Protein 2Y65 (pdb70)

B-factor: mean 42.99, std 16.12, range [14.96, 100.0]

InterPro domains:
  IPR001752 Kinesin motor domain [PF00225] (18-333)
  IPR001752 Kinesin motor domain [PR00380] (83-104)
  IPR001752 Kinesin motor domain [PR00380] (202-219)
  IPR001752 Kinesin motor domain [PR00380] (233-251)
  IPR001752 Kinesin motor domain [PR00380] (283-304)
  IPR001752 Kinesin motor domain [PS50067] (12-333)
  IPR001752 Kinesin motor domain [SM00129] (10-341)
  IPR019821 Kinesin motor domain, conserved site [PS00411] (232-243)
  IPR027417 P-loop containing nucleoside triphosphate hydrolase [SSF52540] (9-353)
  IPR027640 Kinesin-like protein [PTHR47968] (10-927)
  IPR036961 Kinesin motor domain superfamily [G3DSA:3.40.850.10] (2-365)
  IPR059182 Kinesin heavy chain, C-terminal domain [cd23649] (856-925)

Organism: Drosophila melanogaster (NCBI:txid7227)

Secondary structure (DSSP, 8-state):
--EEEPEEEEEEPPP-HHHHHTT--B-EE--SSSTT-EEEETTEEEE-SEEE-TT--HHHHIIIIIHHHHHHHHTT--EEEEEE-STTSSHHHHHTBSTT-TTTB-HHHHHHHHHHHHHHH--S-EEEEEEEEEEEEETTEEEETT-TT--SBPEEE-SSS-EEETT---EEE-SHHHHHHHHHHHHHHHTTT-S-HHHHHHTSEEEEEEEEEEEETTT--EEEEEEEEEEPPP-----HHHHHHHHHHHHHHH---S---GGG-HHHHHTGGGTTSSSEEEEEEEE--BGGGHHHHHHHHHHHHHHTT-EEE---EEE--SHHHHH-/-EEEPEEEEEEPPP-HHHHHTT--B-EE-SSTTTT-EEEETTEEEE-SEEE-TT--HHHHHHHHTHHHHHHHHTT--EEEEEE-STTSSHHHHHTB-TT-TTTB-HHHHHHHHHHHHHHT--S-EEEEEEEEEEEEETTEEEETTBTT----EEEE-TT--EEEET---EEE-SHHHHHHHHHHHHHHHTTT-S-HHHHHTTSEEEEEEEEEEEETTTTEEEEEEEEEEEPPP-------HHHHHHHHHHHHHHH---S---GGG-HHHHHTTTTTTSSSEEEEEEEE--BGGGHHHHHHHHHHHHHHTT-EEE---EEEE-HHHHHHHHHHHHHHHHTT-/--SEEEPEEEEEEPPP-HHHHHTT--B-EE--SSS-S-EEEETTEEEE-SEEE-TT--HHHHIIIIITHHHHHHHTT--EEEEEE-STTSSHHHHHTBSTT-TTTB-HHHHHHHHHHHHHHT-SS-EEEEEEEEEEEEETTEEEETT-SS-EEEPEEE-TTS-EEETT---EEE-SHHHHHHHHHHHHHHHTTT-S-HHHHHHTEEEEEEEEEEEEETTT--EEEEEEEEEEPPP-----SSHHHHHHHHHHHHHHHS--S---GGGSHHHHHTTTTTTSSSEEEEEEEE--BGGGHHHHHHHHHHHHHHTT-EEE---EEE--HHHHHHHHHHHHHHHHHH-/-EEPEEEEEEPPPPHHHHHHT--B--B--TTS-SSEEEETTEEEE-SEEE-TT--HHHHHHHHTHHHHHHHTTT--EEEEEESSTTSSHHHHHTB-TT-TTTB-HHHHHHHHHHHHHHH--S-EEEEEEEEEEEEETTEEEESS-TT-EEE-EE--SS---EETT---EE-SSHHHHHHHHHHHHHHTTTT-S-HHHHHHHSEEEEEEEEEEEETTT--EEEEEEEEEEPPP-S----HHHHHHHHHHHHHHH-S-----GGGSHHHHHTTTTTTSSSEEEEEEEE--BGGGHHHHHHHHHHHHHHTT-EE----EEEPPHHHHHHHHHHHHHHHHH-/---EE---EE---/-PPEE--------/---EE-------

GO terms:
  GO:1904115 axon cytoplasm (C, IDA)
  GO:0035371 microtubule plus-end (C, IDA)
  GO:0008017 microtubule binding (F, IDA)
  GO:0005737 cytoplasm (C, IDA)
  GO:0030478 actin cap (C, IDA)
  GO:0003777 microtubule motor activity (F, IDA)
  GO:0010970 transport along microtubule (P, IDA)
  GO:0005871 kinesin complex (C, IDA)
  GO:0007018 microtubule-based movement (P, IDA)
  GO:0001754 eye photoreceptor cell differentiation (P, IGI)
  GO:0008574 plus-end-directed microtubule motor activity (F, TAS)
  GO:0048489 synaptic vesicle transport (P, IGI)
  GO:0007300 ovarian nurse cell to oocyte transport (P, TAS)
  GO:0007317 regulation of pole plasm oskar mRNA localization (P, TAS)
  GO:0045451 pole plasm oskar mRNA localization (P, IMP)
  GO:0051012 microtubule sliding (P, IMP)
  GO:0051299 centrosome separation (P, IMP)
  GO:0046785 microtubule polymerization (P, IMP)
  GO:0046843 dorsal appendage formation (P, IMP)
  GO:0048311 mitochondrion distribution (P, IMP)

Radius of gyration: 38.02 Å; Cα contacts (8 Å, |Δi|>4): 3179; chains: 7; bounding box: 104×117×117 Å

Sequence (1388 aa):
PAEDSIKVVCRFRPLNDSEEKAGSKFVVKFPNNVEENCISSIAGKVYLFDKVFKPNASQEKVYNEEAAKSSIVVTDVVLAGYNGTIFAYGQTSSSGKTHTMEGVIGDSVKQGIIPRIVNDIFNHIYAMEVNLEFHIKVVSYYEIYMDKIRDLLDVVSKVNLSVHEDKNRVPYVKGATERFVSSPEDVFEVIEEGKSNRHIAVTNMNEHSSRSHSVFLINVKQENLENQKKLSGKLLYLVDLAGSEKINKSLSALGNVISALADGNKTHIPYRDSKLTRILQESLGGNARRTTIVICCSPASFNESETKSTLDFGRRAKTVKNVVCVNEELTAEEWKRRAEDSIKVVCRFRPLNDSEEKAGSKFVVKFPNNVEENCCISIAGKVYLFDKVFKPNASQEKVYNEAAKSIVTDVLAGYNGTIFAYGQTSSGKTHTMEGVIGDSVKQGIIPRIVNDIFNHIYAMEVNLEFHIKVVSYYEIYMDKIRDLLDVSKVNLSVHEDKNRVPYVKGATERFVSSPEDVFEVIEEGKSNRHIAVTNMNEHSSRSHSVFLINVKQENLENQKKLSGKLYLVDLAGSEKVNINKSLSALGNVISALADGNKTHIPYRDSKLTRIILLQESLGGNARTTIVICCSPASFFNESETKSTLDFGRRAKTVKNVVCVNEELTAEEEWKRRYEKEKEKNARLKIPAEDSIKVVCRFRPLNDSEEKAGSKFVVKFPNNVEENCIISIAGKVYLFDKVFKPNASQEKVYNEAAKSIVTDVLAGYNGTIFAYGQTSSGKTHTMEGVIGDSVKQGIIPRIVNDIFNHIYAMEVNLEFHIKVSYYEIYMDKIRDLLDVSKVNLSVHEDKNRVPYVKGATERFVSSPEDVFEVIEEEGKSNRHIAVTNMNEHSSRSHSVFLINVKQENLENQKKLSGKLYLVDLAGSEKKNINKSLSALGNVISALADGNKTHIPYRDSKLTRILQESLGGNARTTIVICCSPASFNESETKKSTLDFGRRAKTVKNVVCVNEELTAEEWKRRYEKEKEKNARLKEDSIKVVCRFRPLNDSEEKAGSKFVVKFPNNVEENCISIAGKVYLFDKVFKPNASQEKVYNEAAKSIVTDVLAGYNGTIFAYGQTSSSGKTHTMEGVIGDSSVKQGIIPRIVNDIFNHIYAMEVNLEFHIKVSYYEIYMDKIRDLLDVSKVNLSVHEDKNRVPYVKGATERFVSSPEDVFEVIEEGKSNRHIAVTNMNEHSSRSHSVFLINVKQENLENQKKLSGKLLYLVDLAGSEKVINKSLSALGNVISALADGNKTHIPYRDSKLTRILQEESLGGNARTTIVICCSPASFNESETKSTLDFGRRAKTVKNVVCVNEEELTAEEWKRRYEKEKEEKNARLPQQAAQQIIAAKKPPIIRRSSGQPQAQIAKPIRSGQPQAQIAKPIRSG

Structure (mmCIF, N/CA/C/O backbone):
data_2Y65
#
_entry.id   2Y65
#
_cell.length_a   113.765
_cell.length_b   190.714
_cell.length_c   145.980
_cell.angle_alpha   90.00
_cell.angle_beta   90.00
_cell.angle_gamma   90.00
#
_symmetry.space_group_name_H-M   'C 2 2 21'
#
loop_
_entity.id
_entity.type
_entity.pdbx_description
1 polymer 'KINESIN HEAVY CHAIN'
2 polymer 'KINESIN HEAVY CHAIN'
3 non-polymer "ADENOSINE-5'-DIPHOSPHATE"
4 non-polymer 'MAGNESIUM ION'
5 water water
#
loop_
_atom_site.group_PDB
_atom_site.id
_atom_site.type_symbol
_atom_site.label_atom_id
_atom_site.label_alt_id
_atom_site.label_comp_id
_atom_site.label_asym_id
_atom_site.label_entity_id
_atom_site.label_seq_id
_atom_site.pdbx_PDB_ins_code
_atom_site.Cartn_x
_atom_site.Cartn_y
_atom_site.Cartn_z
_atom_site.occupancy
_atom_site.B_iso_or_equiv
_atom_site.auth_seq_id
_atom_site.auth_comp_id
_atom_site.auth_asym_id
_atom_site.auth_atom_id
_atom_site.pdbx_PDB_model_num
ATOM 1 N N . PRO A 1 8 ? 32.028 -21.177 -19.459 1.00 71.23 8 PRO A N 1
ATOM 2 C CA . PRO A 1 8 ? 33.469 -21.355 -19.291 1.00 70.77 8 PRO A CA 1
ATOM 3 C C . PRO A 1 8 ? 34.260 -20.409 -20.203 1.00 69.65 8 PRO A C 1
ATOM 4 O O . PRO A 1 8 ? 34.749 -19.369 -19.747 1.00 70.27 8 PRO A O 1
ATOM 8 N N . ALA A 1 9 ? 34.393 -20.784 -21.474 1.00 67.60 9 ALA A N 1
ATOM 9 C CA . ALA A 1 9 ? 34.803 -19.881 -22.552 1.00 64.47 9 ALA A CA 1
ATOM 10 C C . ALA A 1 9 ? 33.543 -19.241 -23.151 1.00 62.95 9 ALA A C 1
ATOM 11 O O . ALA A 1 9 ? 33.604 -18.485 -24.137 1.00 60.83 9 ALA A O 1
ATOM 13 N N . GLU A 1 10 ? 32.401 -19.558 -22.534 1.00 60.74 10 GLU A N 1
ATOM 14 C CA . GLU A 1 10 ? 31.099 -19.170 -23.058 1.00 58.87 10 GLU A CA 1
ATOM 15 C C . GLU A 1 10 ? 30.669 -17.813 -22.524 1.00 56.86 10 GLU A C 1
ATOM 16 O O . GLU A 1 10 ? 30.543 -17.604 -21.311 1.00 56.35 10 GLU A O 1
ATOM 22 N N . ASP A 1 11 ? 30.418 -16.898 -23.454 1.00 53.67 11 ASP A N 1
ATOM 23 C CA . ASP A 1 11 ? 30.461 -15.486 -23.101 1.00 50.63 11 ASP A CA 1
ATOM 24 C C . ASP A 1 11 ? 29.242 -14.788 -23.703 1.00 47.20 11 ASP A C 1
ATOM 25 O O . ASP A 1 11 ? 29.089 -14.751 -24.922 1.00 45.78 11 ASP A O 1
ATOM 30 N N . SER A 1 12 ? 28.350 -14.294 -22.851 1.00 43.33 12 SER A N 1
ATOM 31 C CA . SER A 1 12 ? 27.206 -13.526 -23.317 1.00 41.12 12 SER A CA 1
ATOM 32 C C . SER A 1 12 ? 27.635 -12.252 -24.031 1.00 37.11 12 SER A C 1
ATOM 33 O O . SER A 1 12 ? 28.564 -11.597 -23.615 1.00 36.76 12 SER A O 1
ATOM 36 N N . ILE A 1 13 ? 26.991 -11.932 -25.137 1.00 33.46 13 ILE A N 1
ATOM 37 C CA . ILE A 1 13 ? 27.163 -10.628 -25.719 1.00 30.93 13 ILE A CA 1
ATOM 38 C C . ILE A 1 13 ? 26.713 -9.634 -24.649 1.00 30.16 13 ILE A C 1
ATOM 39 O O . ILE A 1 13 ? 25.614 -9.735 -24.108 1.00 30.27 13 ILE A O 1
ATOM 44 N N . LYS A 1 14 ? 27.564 -8.696 -24.282 1.00 27.95 14 LYS A N 1
ATOM 45 C CA . LYS A 1 14 ? 27.135 -7.699 -23.297 1.00 27.51 14 LYS A CA 1
ATOM 46 C C . LYS A 1 14 ? 26.304 -6.643 -23.984 1.00 26.73 14 LYS A C 1
ATOM 47 O O . LYS A 1 14 ? 26.639 -6.248 -25.104 1.00 27.29 14 LYS A O 1
ATOM 53 N N . VAL A 1 15 ? 25.215 -6.212 -23.348 1.00 23.52 15 VAL A N 1
ATOM 54 C CA . VAL A 1 15 ? 24.444 -5.112 -23.900 1.00 21.54 15 VAL A CA 1
ATOM 55 C C . VAL A 1 15 ? 24.249 -4.027 -22.849 1.00 22.24 15 VAL A C 1
ATOM 56 O O . VAL A 1 15 ? 23.709 -4.281 -21.760 1.00 22.25 15 VAL A O 1
ATOM 60 N N . VAL A 1 16 ? 24.574 -2.806 -23.250 1.00 21.00 16 VAL A N 1
ATOM 61 C CA . VAL A 1 16 ? 24.617 -1.658 -22.368 1.00 23.03 16 VAL A CA 1
ATOM 62 C C . VAL A 1 16 ? 23.737 -0.613 -23.095 1.00 26.30 16 VAL A C 1
ATOM 63 O O . VAL A 1 16 ? 23.711 -0.553 -24.353 1.00 27.27 16 VAL A O 1
ATOM 67 N N . CYS A 1 17 ? 22.922 0.115 -22.333 1.00 25.38 17 CYS A N 1
ATOM 68 C CA . CYS A 1 17 ? 21.919 1.005 -22.913 1.00 26.20 17 CYS A CA 1
ATOM 69 C C . CYS A 1 17 ? 22.195 2.440 -22.490 1.00 25.85 17 CYS A C 1
ATOM 70 O O . CYS A 1 17 ? 22.309 2.711 -21.286 1.00 28.32 17 CYS A O 1
ATOM 73 N N . ARG A 1 18 ? 22.269 3.370 -23.436 1.00 24.01 18 ARG A N 1
ATOM 74 C CA . ARG A 1 18 ? 22.626 4.738 -23.081 1.00 24.83 18 ARG A CA 1
ATOM 75 C C . ARG A 1 18 ? 21.547 5.703 -23.563 1.00 25.44 18 ARG A C 1
ATOM 76 O O . ARG A 1 18 ? 21.311 5.810 -24.752 1.00 26.44 18 ARG A O 1
ATOM 84 N N . PHE A 1 19 ? 20.936 6.435 -22.635 1.00 24.95 19 PHE A N 1
ATOM 85 C CA . PHE A 1 19 ? 19.992 7.491 -22.964 1.00 24.06 19 PHE A CA 1
ATOM 86 C C . PHE A 1 19 ? 20.692 8.816 -22.996 1.00 24.13 19 PHE A C 1
ATOM 87 O O . PHE A 1 19 ? 21.503 9.134 -22.128 1.00 26.53 19 PHE A O 1
ATOM 95 N N . ARG A 1 20 ? 20.416 9.619 -24.005 1.00 24.32 20 ARG A N 1
ATOM 96 C CA . ARG A 1 20 ? 20.996 10.959 -23.974 1.00 25.26 20 ARG A CA 1
ATOM 97 C C . ARG A 1 20 ? 19.938 11.934 -23.421 1.00 26.13 20 ARG A C 1
ATOM 98 O O . ARG A 1 20 ? 18.759 11.554 -23.363 1.00 27.23 20 ARG A O 1
ATOM 106 N N . PRO A 1 21 ? 20.319 13.196 -23.115 1.00 26.33 21 PRO A N 1
ATOM 107 C CA . PRO A 1 21 ? 19.310 14.166 -22.707 1.00 27.45 21 PRO A CA 1
ATOM 108 C C . PRO A 1 21 ? 18.335 14.483 -23.834 1.00 29.26 21 PRO A C 1
ATOM 109 O O . PRO A 1 21 ? 18.670 14.439 -25.035 1.00 26.14 21 PRO A O 1
ATOM 113 N N . LEU A 1 22 ? 17.133 14.866 -23.421 1.00 29.21 22 LEU A N 1
ATOM 114 C CA . LEU A 1 22 ? 16.177 15.491 -24.323 1.00 31.66 22 LEU A CA 1
ATOM 115 C C . LEU A 1 22 ? 16.805 16.698 -25.003 1.00 32.92 22 LEU A C 1
ATOM 116 O O . LEU A 1 22 ? 17.416 17.508 -24.348 1.00 33.78 22 LEU A O 1
ATOM 121 N N . ASN A 1 23 ? 16.677 16.844 -26.313 1.00 35.37 23 ASN A N 1
ATOM 122 C CA . ASN A 1 23 ? 17.332 17.986 -26.940 1.00 38.63 23 ASN A CA 1
ATOM 123 C C . ASN A 1 23 ? 16.318 19.069 -27.393 1.00 40.29 23 ASN A C 1
ATOM 124 O O . ASN A 1 23 ? 15.109 18.912 -27.188 1.00 39.67 23 ASN A O 1
ATOM 129 N N . ASP A 1 24 ? 16.801 20.141 -28.026 1.00 43.45 24 ASP A N 1
ATOM 130 C CA . ASP A 1 24 ? 15.979 21.321 -28.365 1.00 45.52 24 ASP A CA 1
ATOM 131 C C . ASP A 1 24 ? 14.872 21.025 -29.368 1.00 45.23 24 ASP A C 1
ATOM 132 O O . ASP A 1 24 ? 13.715 21.369 -29.128 1.00 45.45 24 ASP A O 1
ATOM 137 N N . SER A 1 25 ? 15.204 20.364 -30.468 1.00 45.13 25 SER A N 1
ATOM 138 C CA . SER A 1 25 ? 14.150 19.886 -31.356 1.00 46.63 25 SER A CA 1
ATOM 139 C C . SER A 1 25 ? 13.127 18.976 -30.642 1.00 45.92 25 SER A C 1
ATOM 140 O O . SER A 1 25 ? 11.936 19.024 -30.956 1.00 44.96 25 SER A O 1
ATOM 143 N N . GLU A 1 26 ? 13.555 18.178 -29.664 1.00 44.64 26 GLU A N 1
ATOM 144 C CA . GLU A 1 26 ? 12.575 17.404 -28.900 1.00 43.85 26 GLU A CA 1
ATOM 145 C C . GLU A 1 26 ? 11.658 18.261 -28.010 1.00 44.36 26 GLU A C 1
ATOM 146 O O . GLU A 1 26 ? 10.433 18.092 -28.060 1.00 43.50 26 GLU A O 1
ATOM 152 N N . GLU A 1 27 ? 12.233 19.168 -27.224 1.00 45.19 27 GLU A N 1
ATOM 153 C CA . GLU A 1 27 ? 11.473 20.038 -26.348 1.00 47.60 27 GLU A CA 1
ATOM 154 C C . GLU A 1 27 ? 10.579 20.939 -27.192 1.00 48.36 27 GLU A C 1
ATOM 155 O O . GLU A 1 27 ? 9.411 21.115 -26.856 1.00 47.82 27 GLU A O 1
ATOM 161 N N . LYS A 1 28 ? 11.124 21.471 -28.291 1.00 48.39 28 LYS A N 1
ATOM 162 C CA . LYS A 1 28 ? 10.386 22.406 -29.146 1.00 49.19 28 LYS A CA 1
ATOM 163 C C . LYS A 1 28 ? 9.116 21.736 -29.630 1.00 49.36 28 LYS A C 1
ATOM 164 O O . LYS A 1 28 ? 8.049 22.353 -29.638 1.00 51.00 28 LYS A O 1
ATOM 166 N N . ALA A 1 29 ? 9.236 20.463 -29.996 1.00 47.87 29 ALA A N 1
ATOM 167 C CA . ALA A 1 29 ? 8.100 19.705 -30.473 1.00 46.65 29 ALA A CA 1
ATOM 168 C C . ALA A 1 29 ? 7.193 19.207 -29.342 1.00 46.28 29 ALA A C 1
ATOM 169 O O . ALA A 1 29 ? 6.257 18.451 -29.593 1.00 46.87 29 ALA A O 1
ATOM 171 N N . GLY A 1 30 ? 7.459 19.616 -28.103 1.00 44.86 30 GLY A N 1
ATOM 172 C CA . GLY A 1 30 ? 6.603 19.229 -26.979 1.00 43.74 30 GLY A CA 1
ATOM 173 C C . GLY A 1 30 ? 6.702 17.777 -26.516 1.00 43.18 30 GLY A C 1
ATOM 174 O O . GLY A 1 30 ? 5.725 17.203 -26.027 1.00 42.65 30 GLY A O 1
ATOM 175 N N . SER A 1 31 ? 7.891 17.190 -26.626 1.00 40.83 31 SER A N 1
ATOM 176 C CA . SER A 1 31 ? 8.156 15.870 -26.081 1.00 39.38 31 SER A CA 1
ATOM 177 C C . SER A 1 31 ? 8.251 15.870 -24.569 1.00 38.59 31 SER A C 1
ATOM 178 O O . SER A 1 31 ? 8.802 16.780 -23.952 1.00 39.62 31 SER A O 1
ATOM 181 N N . LYS A 1 32 ? 7.757 14.793 -23.983 1.00 38.35 32 LYS A N 1
ATOM 182 C CA . LYS A 1 32 ? 7.977 14.534 -22.561 1.00 36.95 32 LYS A CA 1
ATOM 183 C C . LYS A 1 32 ? 9.112 13.506 -22.387 1.00 34.12 32 LYS A C 1
ATOM 184 O O . LYS A 1 32 ? 9.403 12.725 -23.278 1.00 30.33 32 LYS A O 1
ATOM 190 N N . PHE A 1 33 ? 9.697 13.478 -21.195 1.00 34.27 33 PHE A N 1
ATOM 191 C CA . PHE A 1 33 ? 10.652 12.453 -20.831 1.00 34.82 33 PHE A CA 1
ATOM 192 C C . PHE A 1 33 ? 9.892 11.203 -20.417 1.00 35.05 33 PHE A C 1
ATOM 193 O O . PHE A 1 33 ? 9.142 11.234 -19.444 1.00 35.85 33 PHE A O 1
ATOM 201 N N . VAL A 1 34 ? 10.010 10.116 -21.168 1.00 33.96 34 VAL A N 1
ATOM 202 C CA . VAL A 1 34 ? 9.111 8.973 -20.945 1.00 33.60 34 VAL A CA 1
ATOM 203 C C . VAL A 1 34 ? 9.728 7.689 -20.396 1.00 32.98 34 VAL A C 1
ATOM 204 O O . VAL A 1 34 ? 9.166 6.606 -20.597 1.00 33.90 34 VAL A O 1
ATOM 208 N N . VAL A 1 35 ? 10.862 7.788 -19.710 1.00 30.77 35 VAL A N 1
ATOM 209 C CA . VAL A 1 35 ? 11.650 6.601 -19.416 1.00 28.67 35 VAL A CA 1
ATOM 210 C C . VAL A 1 35 ? 11.979 6.732 -17.927 1.00 26.89 35 VAL A C 1
ATOM 211 O O . VAL A 1 35 ? 12.064 7.838 -17.424 1.00 24.11 35 VAL A O 1
ATOM 215 N N . LYS A 1 36 ? 12.119 5.616 -17.208 1.00 26.48 36 LYS A N 1
ATOM 216 C CA . LYS A 1 36 ? 12.542 5.659 -15.794 1.00 26.68 36 LYS A CA 1
ATOM 217 C C . LYS A 1 36 ? 13.710 4.709 -15.553 1.00 24.78 36 LYS A C 1
ATOM 218 O O . LYS A 1 36 ? 13.895 3.721 -16.272 1.00 24.07 36 LYS A O 1
ATOM 224 N N . PHE A 1 37 ? 14.450 4.994 -14.491 1.00 25.05 37 PHE A N 1
ATOM 225 C CA . PHE A 1 37 ? 15.615 4.206 -14.085 1.00 24.15 37 PHE A CA 1
ATOM 226 C C . PHE A 1 37 ? 15.461 3.744 -12.635 1.00 24.98 37 PHE A C 1
ATOM 227 O O . PHE A 1 37 ? 15.672 4.525 -11.685 1.00 25.56 37 PHE A O 1
ATOM 235 N N . PRO A 1 38 ? 15.053 2.480 -12.434 1.00 25.31 38 PRO A N 1
ATOM 236 C CA . PRO A 1 38 ? 14.879 1.966 -11.080 1.00 22.90 38 PRO A CA 1
ATOM 237 C C . PRO A 1 38 ? 16.214 2.030 -10.322 1.00 24.91 38 PRO A C 1
ATOM 238 O O . PRO A 1 38 ? 17.293 1.715 -10.902 1.00 21.68 38 PRO A O 1
ATOM 242 N N . ASN A 1 39 ? 16.166 2.447 -9.057 1.00 23.20 39 ASN A N 1
ATOM 243 C CA . ASN A 1 39 ? 17.408 2.546 -8.260 1.00 24.72 39 ASN A CA 1
ATOM 244 C C . ASN A 1 39 ? 17.595 1.264 -7.471 1.00 24.08 39 ASN A C 1
ATOM 245 O O . ASN A 1 39 ? 16.770 0.367 -7.578 1.00 24.58 39 ASN A O 1
ATOM 250 N N . ASN A 1 40 ? 18.740 1.100 -6.821 1.00 25.35 40 ASN A N 1
ATOM 251 C CA . ASN A 1 40 ? 18.998 -0.110 -6.039 1.00 27.61 40 ASN A CA 1
ATOM 252 C C . ASN A 1 40 ? 19.111 -1.402 -6.817 1.00 27.80 40 ASN A C 1
ATOM 253 O O . ASN A 1 40 ? 19.107 -2.470 -6.213 1.00 27.98 40 ASN A O 1
ATOM 258 N N . VAL A 1 41 ? 19.145 -1.332 -8.148 1.00 26.04 41 VAL A N 1
ATOM 259 C CA . VAL A 1 41 ? 19.393 -2.531 -8.915 1.00 26.53 41 VAL A CA 1
ATOM 260 C C . VAL A 1 41 ? 20.634 -2.397 -9.809 1.00 27.88 41 VAL A C 1
ATOM 261 O O . VAL A 1 41 ? 20.572 -2.666 -11.003 1.00 26.34 41 VAL A O 1
ATOM 265 N N . GLU A 1 42 ? 21.726 -1.908 -9.222 1.00 28.54 42 GLU A N 1
ATOM 266 C CA . GLU A 1 42 ? 23.038 -1.812 -9.865 1.00 30.77 42 GLU A CA 1
ATOM 267 C C . GLU A 1 42 ? 23.137 -0.921 -11.095 1.00 30.45 42 GLU A C 1
ATOM 268 O O . GLU A 1 42 ? 24.099 -1.063 -11.839 1.00 30.81 42 GLU A O 1
ATOM 274 N N . GLU A 1 43 ? 22.155 -0.050 -11.309 1.00 29.31 43 GLU A N 1
ATOM 275 C CA . GLU A 1 43 ? 21.981 0.777 -12.513 1.00 29.93 43 GLU A CA 1
ATOM 276 C C . GLU A 1 43 ? 21.815 -0.056 -13.794 1.00 28.69 43 GLU A C 1
ATOM 277 O O . GLU A 1 43 ? 22.288 0.351 -14.859 1.00 27.67 43 GLU A O 1
ATOM 283 N N . ASN A 1 44 ? 21.204 -1.229 -13.674 1.00 26.99 44 ASN A N 1
ATOM 284 C CA . ASN A 1 44 ? 21.103 -2.183 -14.787 1.00 26.33 44 ASN A CA 1
ATOM 285 C C . ASN A 1 44 ? 19.733 -2.177 -15.453 1.00 26.22 44 ASN A C 1
ATOM 286 O O . ASN A 1 44 ? 19.506 -2.955 -16.365 1.00 27.65 44 ASN A O 1
ATOM 291 N N . CYS A 1 45 ? 18.834 -1.284 -15.058 1.00 25.35 45 CYS A N 1
ATOM 292 C CA . CYS A 1 45 ? 17.431 -1.370 -15.507 1.00 26.17 45 CYS A CA 1
ATOM 293 C C . CYS A 1 45 ? 16.914 -0.070 -16.094 1.00 25.21 45 CYS A C 1
ATOM 294 O O . CYS A 1 45 ? 17.270 1.023 -15.646 1.00 24.96 45 CYS A O 1
ATOM 297 N N . ILE A 1 46 ? 15.962 -0.209 -16.999 1.00 24.45 46 ILE A N 1
ATOM 298 C CA . ILE A 1 46 ? 15.272 0.941 -17.502 1.00 25.80 46 ILE A CA 1
ATOM 299 C C . ILE A 1 46 ? 13.844 0.510 -17.760 1.00 27.03 46 ILE A C 1
ATOM 300 O O . ILE A 1 46 ? 13.587 -0.611 -18.218 1.00 28.14 46 ILE A O 1
ATOM 305 N N . SER A 1 47 ? 12.905 1.397 -17.450 1.00 26.37 47 SER A N 1
ATOM 306 C CA A SER A 1 47 ? 11.518 1.065 -17.710 0.32 26.00 47 SER A CA 1
ATOM 307 C CA B SER A 1 47 ? 11.506 1.094 -17.660 0.68 26.38 47 SER A CA 1
ATOM 308 C C . SER A 1 47 ? 10.864 2.080 -18.639 1.00 26.32 47 SER A C 1
ATOM 309 O O . SER A 1 47 ? 11.054 3.300 -18.513 1.00 25.73 47 SER A O 1
ATOM 314 N N . ILE A 1 48 ? 10.087 1.566 -19.582 1.00 27.23 48 ILE A N 1
ATOM 315 C CA . ILE A 1 48 ? 9.351 2.463 -20.479 1.00 29.19 48 ILE A CA 1
ATOM 316 C C . ILE A 1 48 ? 7.946 1.935 -20.726 1.00 29.51 48 ILE A C 1
ATOM 317 O O . ILE A 1 48 ? 7.742 0.739 -20.947 1.00 30.16 48 ILE A O 1
ATOM 322 N N . ALA A 1 49 ? 6.983 2.835 -20.603 1.00 31.83 49 ALA A N 1
ATOM 323 C CA . ALA A 1 49 ? 5.561 2.490 -20.536 1.00 32.83 49 ALA A CA 1
ATOM 324 C C . ALA A 1 49 ? 5.277 1.284 -19.631 1.00 32.57 49 ALA A C 1
ATOM 325 O O . ALA A 1 49 ? 4.602 0.349 -20.048 1.00 33.05 49 ALA A O 1
ATOM 327 N N . GLY A 1 50 ? 5.785 1.265 -18.405 1.00 31.99 50 GLY A N 1
ATOM 328 C CA . GLY A 1 50 ? 5.389 0.185 -17.513 1.00 32.31 50 GLY A CA 1
ATOM 329 C C . GLY A 1 50 ? 6.244 -1.059 -17.657 1.00 33.82 50 GLY A C 1
ATOM 330 O O . GLY A 1 50 ? 6.230 -1.877 -16.752 1.00 35.09 50 GLY A O 1
ATOM 331 N N . LYS A 1 51 ? 7.014 -1.193 -18.752 1.00 34.01 51 LYS A N 1
ATOM 332 C CA . LYS A 1 51 ? 7.819 -2.393 -19.055 1.00 32.88 51 LYS A CA 1
ATOM 333 C C . LYS A 1 51 ? 9.317 -2.242 -18.698 1.00 30.76 51 LYS A C 1
ATOM 334 O O . LYS A 1 51 ? 9.990 -1.349 -19.216 1.00 29.74 51 LYS A O 1
ATOM 340 N N . VAL A 1 52 ? 9.858 -3.130 -17.876 1.00 29.00 52 VAL A N 1
ATOM 341 C CA . VAL A 1 52 ? 11.231 -3.017 -17.409 1.00 27.71 52 VAL A CA 1
ATOM 342 C C . VAL A 1 52 ? 12.150 -3.879 -18.278 1.00 28.83 52 VAL A C 1
ATOM 343 O O . VAL A 1 52 ? 11.803 -5.007 -18.664 1.00 29.26 52 VAL A O 1
ATOM 347 N N . TYR A 1 53 ? 13.311 -3.327 -18.627 1.00 26.66 53 TYR A N 1
ATOM 348 C CA . TYR A 1 53 ? 14.313 -4.117 -19.340 1.00 24.65 53 TYR A CA 1
ATOM 349 C C . TYR A 1 53 ? 15.554 -4.194 -18.474 1.00 24.12 53 TYR A C 1
ATOM 350 O O . TYR A 1 53 ? 15.911 -3.235 -17.762 1.00 22.74 53 TYR A O 1
ATOM 359 N N . LEU A 1 54 ? 16.227 -5.332 -18.577 1.00 24.16 54 LEU A N 1
ATOM 360 C CA . LEU A 1 54 ? 17.443 -5.539 -17.834 1.00 25.11 54 LEU A CA 1
ATOM 361 C C . LEU A 1 54 ? 18.613 -5.612 -18.824 1.00 24.89 54 LEU A C 1
ATOM 362 O O . LEU A 1 54 ? 18.620 -6.465 -19.719 1.00 23.18 54 LEU A O 1
ATOM 367 N N . PHE A 1 55 ? 19.663 -4.833 -18.571 1.00 24.48 55 PHE A N 1
ATOM 368 C CA . PHE A 1 55 ? 20.855 -4.842 -19.454 1.00 21.66 55 PHE A CA 1
ATOM 369 C C . PHE A 1 55 ? 22.063 -5.023 -18.548 1.00 23.95 55 PHE A C 1
ATOM 370 O O . PHE A 1 55 ? 21.919 -5.091 -17.321 1.00 22.77 55 PHE A O 1
ATOM 378 N N . ASP A 1 56 ? 23.260 -5.062 -19.129 1.00 23.84 56 ASP A N 1
ATOM 379 C CA . ASP A 1 56 ? 24.483 -5.175 -18.362 1.00 24.88 56 ASP A CA 1
ATOM 380 C C . ASP A 1 56 ? 24.811 -3.841 -17.708 1.00 24.16 56 ASP A C 1
ATOM 381 O O . ASP A 1 56 ? 25.558 -3.784 -16.756 1.00 24.17 56 ASP A O 1
ATOM 386 N N . LYS A 1 57 ? 24.280 -2.749 -18.244 1.00 25.18 57 LYS A N 1
ATOM 387 C CA . LYS A 1 57 ? 24.409 -1.430 -17.601 1.00 25.29 57 LYS A CA 1
ATOM 388 C C . LYS A 1 57 ? 23.460 -0.498 -18.346 1.00 24.29 57 LYS A C 1
ATOM 389 O O . LYS A 1 57 ? 23.257 -0.609 -19.554 1.00 21.83 57 LYS A O 1
ATOM 395 N N . VAL A 1 58 ? 22.864 0.415 -17.591 1.00 23.89 58 VAL A N 1
ATOM 396 C CA . VAL A 1 58 ? 22.028 1.432 -18.163 1.00 22.94 58 VAL A CA 1
ATOM 397 C C . VAL A 1 58 ? 22.697 2.737 -17.758 1.00 23.29 58 VAL A C 1
ATOM 398 O O . VAL A 1 58 ? 23.103 2.868 -16.608 1.00 23.57 58 VAL A O 1
ATOM 402 N N . PHE A 1 59 ? 22.894 3.635 -18.724 1.00 21.64 59 PHE A N 1
ATOM 403 C CA . PHE A 1 59 ? 23.411 4.977 -18.475 1.00 21.45 59 PHE A CA 1
ATOM 404 C C . PHE A 1 59 ? 22.320 5.997 -18.692 1.00 23.17 59 PHE A C 1
ATOM 405 O O . PHE A 1 59 ? 21.653 6.054 -19.739 1.00 25.17 59 PHE A O 1
ATOM 413 N N . LYS A 1 60 ? 22.179 6.835 -17.685 1.00 24.48 60 LYS A N 1
ATOM 414 C CA . LYS A 1 60 ? 21.301 7.992 -17.739 1.00 25.44 60 LYS A CA 1
ATOM 415 C C . LYS A 1 60 ? 21.851 9.122 -18.566 1.00 25.38 60 LYS A C 1
ATOM 416 O O . LYS A 1 60 ? 23.053 9.206 -18.766 1.00 25.13 60 LYS A O 1
ATOM 422 N N . PRO A 1 61 ? 20.970 10.087 -18.900 1.00 26.22 61 PRO A N 1
ATOM 423 C CA . PRO A 1 61 ? 21.332 11.229 -19.709 1.00 27.12 61 PRO A CA 1
ATOM 424 C C . PRO A 1 61 ? 22.532 11.956 -19.120 1.00 28.41 61 PRO A C 1
ATOM 425 O O . PRO A 1 61 ? 23.300 12.509 -19.892 1.00 28.21 61 PRO A O 1
ATOM 429 N N . ASN A 1 62 ? 22.724 11.951 -17.798 1.00 27.48 62 ASN A N 1
ATOM 430 C CA . ASN A 1 62 ? 23.876 12.656 -17.262 1.00 27.87 62 ASN A CA 1
ATOM 431 C C . ASN A 1 62 ? 25.198 11.858 -17.251 1.00 27.64 62 ASN A C 1
ATOM 432 O O . ASN A 1 62 ? 26.200 12.386 -16.739 1.00 29.45 62 ASN A O 1
ATOM 437 N N . ALA A 1 63 ? 25.198 10.593 -17.688 1.00 23.56 63 ALA A N 1
ATOM 438 C CA . ALA A 1 63 ? 26.398 9.772 -17.562 1.00 24.33 63 ALA A CA 1
ATOM 439 C C . ALA A 1 63 ? 27.546 10.375 -18.412 1.00 23.56 63 ALA A C 1
ATOM 440 O O . ALA A 1 63 ? 27.314 10.691 -19.569 1.00 21.52 63 ALA A O 1
ATOM 442 N N . SER A 1 64 ? 28.747 10.542 -17.849 1.00 22.14 64 SER A N 1
ATOM 443 C CA . SER A 1 64 ? 29.882 11.088 -18.606 1.00 21.39 64 SER A CA 1
ATOM 444 C C . SER A 1 64 ? 30.438 10.039 -19.572 1.00 20.26 64 SER A C 1
ATOM 445 O O . SER A 1 64 ? 30.197 8.840 -19.428 1.00 19.43 64 SER A O 1
ATOM 448 N N . GLN A 1 65 ? 31.215 10.494 -20.553 1.00 20.11 65 GLN A N 1
ATOM 449 C CA . GLN A 1 65 ? 31.971 9.606 -21.429 1.00 19.75 65 GLN A CA 1
ATOM 450 C C . GLN A 1 65 ? 32.896 8.695 -20.650 1.00 19.68 65 GLN A C 1
ATOM 451 O O . GLN A 1 65 ? 33.032 7.493 -20.935 1.00 19.57 65 GLN A O 1
ATOM 457 N N . GLU A 1 66 ? 33.534 9.236 -19.629 1.00 20.39 66 GLU A N 1
ATOM 458 C CA . GLU A 1 66 ? 34.448 8.387 -18.819 1.00 23.14 66 GLU A CA 1
ATOM 459 C C . GLU A 1 66 ? 33.759 7.224 -18.076 1.00 22.41 66 GLU A C 1
ATOM 460 O O . GLU A 1 66 ? 34.197 6.039 -18.041 1.00 23.63 66 GLU A O 1
ATOM 466 N N . LYS A 1 67 ? 32.575 7.521 -17.581 1.00 23.10 67 LYS A N 1
ATOM 467 C CA . LYS A 1 67 ? 31.752 6.499 -16.958 1.00 22.08 67 LYS A CA 1
ATOM 468 C C . LYS A 1 67 ? 31.321 5.453 -17.962 1.00 22.85 67 LYS A C 1
ATOM 469 O O . LYS A 1 67 ? 31.335 4.235 -17.687 1.00 22.99 67 LYS A O 1
ATOM 475 N N . VAL A 1 68 ? 30.874 5.897 -19.130 1.00 23.30 68 VAL A N 1
ATOM 476 C CA . VAL A 1 68 ? 30.449 4.927 -20.148 1.00 23.34 68 VAL A CA 1
ATOM 477 C C . VAL A 1 68 ? 31.672 4.052 -20.522 1.00 24.98 68 VAL A C 1
ATOM 478 O O . VAL A 1 68 ? 31.631 2.812 -20.571 1.00 25.63 68 VAL A O 1
ATOM 482 N N . TYR A 1 69 ? 32.808 4.696 -20.738 1.00 24.55 69 TYR A N 1
ATOM 483 C CA . TYR A 1 69 ? 33.993 3.933 -21.084 1.00 25.62 69 TYR A CA 1
ATOM 484 C C . TYR A 1 69 ? 34.362 2.910 -19.991 1.00 27.18 69 TYR A C 1
ATOM 485 O O . TYR A 1 69 ? 34.669 1.740 -20.280 1.00 26.31 69 TYR A O 1
ATOM 494 N N . ASN A 1 70 ? 34.384 3.371 -18.747 1.00 28.97 70 ASN A N 1
ATOM 495 C CA . ASN A 1 70 ? 34.812 2.522 -17.650 1.00 32.56 70 ASN A CA 1
ATOM 496 C C . ASN A 1 70 ? 33.914 1.323 -17.511 1.00 34.99 70 ASN A C 1
ATOM 497 O O . ASN A 1 70 ? 34.389 0.278 -17.102 1.00 36.78 70 ASN A O 1
ATOM 502 N N . GLU A 1 71 ? 32.645 1.427 -17.898 1.00 37.74 71 GLU A N 1
ATOM 503 C CA A GLU A 1 71 ? 31.760 0.272 -17.843 0.52 38.51 71 GLU A CA 1
ATOM 504 C CA B GLU A 1 71 ? 31.748 0.259 -17.858 0.48 38.29 71 GLU A CA 1
ATOM 505 C C . GLU A 1 71 ? 31.576 -0.497 -19.157 1.00 39.26 71 GLU A C 1
ATOM 506 O O . GLU A 1 71 ? 31.597 -1.722 -19.185 1.00 41.65 71 GLU A O 1
ATOM 517 N N . ALA A 1 72 ? 31.370 0.199 -20.254 1.00 39.59 72 ALA A N 1
ATOM 518 C CA . ALA A 1 72 ? 31.150 -0.530 -21.487 1.00 39.65 72 ALA A CA 1
ATOM 519 C C . ALA A 1 72 ? 32.449 -1.102 -22.082 1.00 39.30 72 ALA A C 1
ATOM 520 O O . ALA A 1 72 ? 32.445 -2.090 -22.813 1.00 39.41 72 ALA A O 1
ATOM 522 N N . ALA A 1 73 ? 33.575 -0.458 -21.833 1.00 39.76 73 ALA A N 1
ATOM 523 C CA . ALA A 1 73 ? 34.685 -0.660 -22.742 1.00 40.70 73 ALA A CA 1
ATOM 524 C C . ALA A 1 73 ? 36.032 -1.055 -22.164 1.00 43.23 73 ALA A C 1
ATOM 525 O O . ALA A 1 73 ? 36.780 -1.800 -22.803 1.00 45.32 73 ALA A O 1
ATOM 527 N N . LYS A 1 74 ? 36.379 -0.517 -21.004 1.00 43.54 74 LYS A N 1
ATOM 528 C CA . LYS A 1 74 ? 37.733 -0.622 -20.521 1.00 45.43 74 LYS A CA 1
ATOM 529 C C . LYS A 1 74 ? 38.234 -2.055 -20.585 1.00 45.10 74 LYS A C 1
ATOM 530 O O . LYS A 1 74 ? 39.340 -2.274 -21.108 1.00 46.20 74 LYS A O 1
ATOM 536 N N . SER A 1 75 ? 37.457 -2.995 -20.034 1.00 43.89 75 SER A N 1
ATOM 537 C CA A SER A 1 75 ? 37.775 -4.420 -20.017 0.38 42.36 75 SER A CA 1
ATOM 538 C CA B SER A 1 75 ? 37.921 -4.381 -19.978 0.62 42.37 75 SER A CA 1
ATOM 539 C C . SER A 1 75 ? 38.437 -4.878 -21.317 1.00 41.17 75 SER A C 1
ATOM 540 O O . SER A 1 75 ? 39.319 -5.748 -21.351 1.00 40.98 75 SER A O 1
ATOM 545 N N . ILE A 1 76 ? 37.933 -4.307 -22.400 1.00 39.41 76 ILE A N 1
ATOM 546 C CA . ILE A 1 76 ? 38.284 -4.747 -23.742 1.00 37.09 76 ILE A CA 1
ATOM 547 C C . ILE A 1 76 ? 39.768 -4.508 -24.064 1.00 35.21 76 ILE A C 1
ATOM 548 O O . ILE A 1 76 ? 40.389 -5.293 -24.761 1.00 34.34 76 ILE A O 1
ATOM 553 N N . VAL A 1 77 ? 40.378 -3.464 -23.527 1.00 34.38 77 VAL A N 1
ATOM 554 C CA A VAL A 1 77 ? 41.769 -3.248 -23.869 0.57 34.61 77 VAL A CA 1
ATOM 555 C CA B VAL A 1 77 ? 41.783 -3.190 -23.801 0.43 35.07 77 VAL A CA 1
ATOM 556 C C . VAL A 1 77 ? 42.634 -4.273 -23.150 1.00 35.57 77 VAL A C 1
ATOM 557 O O . VAL A 1 77 ? 43.545 -4.844 -23.740 1.00 37.40 77 VAL A O 1
ATOM 564 N N . THR A 1 78 ? 42.315 -4.547 -21.902 1.00 36.46 78 THR A N 1
ATOM 565 C CA . THR A 1 78 ? 42.997 -5.587 -21.159 1.00 37.74 78 THR A CA 1
ATOM 566 C C . THR A 1 78 ? 42.850 -6.949 -21.860 1.00 36.72 78 THR A C 1
ATOM 567 O O . THR A 1 78 ? 43.822 -7.696 -21.968 1.00 38.43 78 THR A O 1
ATOM 571 N N . ASP A 1 79 ? 41.649 -7.254 -22.347 1.00 34.51 79 ASP A N 1
ATOM 572 C CA . ASP A 1 79 ? 41.424 -8.471 -23.107 1.00 33.11 79 ASP A CA 1
ATOM 573 C C . ASP A 1 79 ? 42.221 -8.573 -24.410 1.00 31.47 79 ASP A C 1
ATOM 574 O O . ASP A 1 79 ? 42.809 -9.626 -24.708 1.00 29.91 79 ASP A O 1
ATOM 579 N N . VAL A 1 80 ? 42.234 -7.489 -25.191 1.00 30.58 80 VAL A N 1
ATOM 580 C CA A VAL A 1 80 ? 42.898 -7.514 -26.481 0.37 29.54 80 VAL A CA 1
ATOM 581 C CA B VAL A 1 80 ? 42.912 -7.525 -26.488 0.63 29.25 80 VAL A CA 1
ATOM 582 C C . VAL A 1 80 ? 44.388 -7.734 -26.213 1.00 30.14 80 VAL A C 1
ATOM 583 O O . VAL A 1 80 ? 45.043 -8.465 -26.937 1.00 30.20 80 VAL A O 1
ATOM 590 N N . LEU A 1 81 ? 44.888 -7.129 -25.138 1.00 31.10 81 LEU A N 1
ATOM 591 C CA . LEU A 1 81 ? 46.288 -7.248 -24.775 1.00 34.88 81 LEU A CA 1
ATOM 592 C C . LEU A 1 81 ? 46.659 -8.625 -24.213 1.00 36.00 81 LEU A C 1
ATOM 593 O O . LEU A 1 81 ? 47.842 -8.970 -24.125 1.00 36.69 81 LEU A O 1
ATOM 598 N N . ALA A 1 82 ? 45.642 -9.410 -23.883 1.00 35.14 82 ALA A N 1
ATOM 599 C CA . ALA A 1 82 ? 45.809 -10.786 -23.486 1.00 35.49 82 ALA A CA 1
ATOM 600 C C . ALA A 1 82 ? 45.505 -11.743 -24.634 1.00 35.09 82 ALA A C 1
ATOM 601 O O . ALA A 1 82 ? 45.455 -12.949 -24.425 1.00 35.02 82 ALA A O 1
ATOM 603 N N . GLY A 1 83 ? 45.274 -11.234 -25.840 1.00 34.97 83 GLY A N 1
ATOM 604 C CA . GLY A 1 83 ? 44.978 -12.115 -26.964 1.00 32.84 83 GLY A CA 1
ATOM 605 C C . GLY A 1 83 ? 43.531 -12.485 -27.236 1.00 32.07 83 GLY A C 1
ATOM 606 O O . GLY A 1 83 ? 43.260 -13.458 -27.929 1.00 32.58 83 GLY A O 1
ATOM 607 N N . TYR A 1 84 ? 42.575 -11.749 -26.692 1.00 31.40 84 TYR A N 1
ATOM 608 C CA . TYR A 1 84 ? 41.194 -11.942 -27.138 1.00 30.49 84 TYR A CA 1
ATOM 609 C C . TYR A 1 84 ? 40.789 -10.972 -28.247 1.00 29.88 84 TYR A C 1
ATOM 610 O O . TYR A 1 84 ? 41.155 -9.784 -28.199 1.00 30.94 84 TYR A O 1
ATOM 619 N N . ASN A 1 85 ? 39.981 -11.437 -29.200 1.00 26.70 85 ASN A N 1
ATOM 620 C CA . ASN A 1 85 ? 39.223 -10.489 -30.029 1.00 27.90 85 ASN A CA 1
ATOM 621 C C . ASN A 1 85 ? 38.167 -9.695 -29.216 1.00 28.03 85 ASN A C 1
ATOM 622 O O . ASN A 1 85 ? 37.608 -10.223 -28.258 1.00 27.00 85 ASN A O 1
ATOM 627 N N . GLY A 1 86 ? 37.989 -8.415 -29.546 1.00 26.43 86 GLY A N 1
ATOM 628 C CA . GLY A 1 86 ? 37.056 -7.533 -28.871 1.00 26.21 86 GLY A CA 1
ATOM 629 C C . GLY A 1 86 ? 36.251 -6.748 -29.907 1.00 26.82 86 GLY A C 1
ATOM 630 O O . GLY A 1 86 ? 36.770 -6.408 -30.974 1.00 26.92 86 GLY A O 1
ATOM 631 N N . THR A 1 87 ? 34.957 -6.558 -29.663 1.00 25.21 87 THR A N 1
ATOM 632 C CA . THR A 1 87 ? 34.131 -5.771 -30.563 1.00 25.38 87 THR A CA 1
ATOM 633 C C . THR A 1 87 ? 33.180 -4.889 -29.748 1.00 25.04 87 THR A C 1
ATOM 634 O O . THR A 1 87 ? 32.502 -5.358 -28.831 1.00 23.96 87 THR A O 1
ATOM 638 N N . ILE A 1 88 ? 33.123 -3.617 -30.093 1.00 23.63 88 ILE A N 1
ATOM 639 C CA . ILE A 1 88 ? 32.089 -2.742 -29.583 1.00 22.44 88 ILE A CA 1
ATOM 640 C C . ILE A 1 88 ? 31.408 -2.057 -30.753 1.00 22.61 88 ILE A C 1
ATOM 641 O O . ILE A 1 88 ? 32.076 -1.460 -31.607 1.00 21.32 88 ILE A O 1
ATOM 646 N N . PHE A 1 89 ? 30.081 -2.157 -30.788 1.00 23.90 89 PHE A N 1
ATOM 647 C CA . PHE A 1 89 ? 29.326 -1.355 -31.722 1.00 26.10 89 PHE A CA 1
ATOM 648 C C . PHE A 1 89 ? 28.196 -0.520 -31.133 1.00 24.06 89 PHE A C 1
ATOM 649 O O . PHE A 1 89 ? 27.657 -0.821 -30.079 1.00 23.66 89 PHE A O 1
ATOM 657 N N . ALA A 1 90 ? 27.882 0.578 -31.798 1.00 22.14 90 ALA A N 1
ATOM 658 C CA . ALA A 1 90 ? 26.804 1.404 -31.294 1.00 22.02 90 ALA A CA 1
ATOM 659 C C . ALA A 1 90 ? 25.647 1.316 -32.261 1.00 22.52 90 ALA A C 1
ATOM 660 O O . ALA A 1 90 ? 25.860 1.453 -33.477 1.00 21.58 90 ALA A O 1
ATOM 662 N N . TYR A 1 91 ? 24.437 1.258 -31.704 1.00 23.29 91 TYR A N 1
ATOM 663 C CA . TYR A 1 91 ? 23.234 0.884 -32.460 1.00 22.91 91 TYR A CA 1
ATOM 664 C C . TYR A 1 91 ? 22.169 1.846 -31.945 1.00 24.68 91 TYR A C 1
ATOM 665 O O . TYR A 1 91 ? 22.079 2.099 -30.730 1.00 24.78 91 TYR A O 1
ATOM 674 N N . GLY A 1 92 ? 21.342 2.358 -32.857 1.00 23.32 92 GLY A N 1
ATOM 675 C CA . GLY A 1 92 ? 20.223 3.208 -32.457 1.00 21.12 92 GLY A CA 1
ATOM 676 C C . GLY A 1 92 ? 19.820 4.141 -33.574 1.00 22.76 92 GLY A C 1
ATOM 677 O O . GLY A 1 92 ? 20.493 4.215 -34.618 1.00 21.57 92 GLY A O 1
ATOM 678 N N . GLN A 1 93 ? 18.740 4.877 -33.344 1.00 22.47 93 GLN A N 1
ATOM 679 C CA . GLN A 1 93 ? 18.157 5.673 -34.408 1.00 22.65 93 GLN A CA 1
ATOM 680 C C . GLN A 1 93 ? 19.059 6.881 -34.573 1.00 22.90 93 GLN A C 1
ATOM 681 O O . GLN A 1 93 ? 19.814 7.246 -33.656 1.00 21.89 93 GLN A O 1
ATOM 687 N N . THR A 1 94 ? 19.007 7.462 -35.761 1.00 22.34 94 THR A N 1
ATOM 688 C CA . THR A 1 94 ? 19.753 8.662 -36.030 1.00 23.70 94 THR A CA 1
ATOM 689 C C . THR A 1 94 ? 19.419 9.696 -34.970 1.00 24.69 94 THR A C 1
ATOM 690 O O . THR A 1 94 ? 18.228 9.823 -34.623 1.00 24.50 94 THR A O 1
ATOM 694 N N . SER A 1 95 ? 20.468 10.399 -34.522 1.00 23.87 95 SER A N 1
ATOM 695 C CA A SER A 1 95 ? 20.397 11.424 -33.469 0.56 23.70 95 SER A CA 1
ATOM 696 C CA B SER A 1 95 ? 20.452 11.412 -33.465 0.44 23.72 95 SER A CA 1
ATOM 697 C C . SER A 1 95 ? 20.349 10.885 -32.028 1.00 23.19 95 SER A C 1
ATOM 698 O O . SER A 1 95 ? 20.332 11.675 -31.077 1.00 24.39 95 SER A O 1
ATOM 703 N N . SER A 1 96 ? 20.333 9.570 -31.842 1.00 20.54 96 SER A N 1
ATOM 704 C CA . SER A 1 96 ? 20.293 9.000 -30.493 1.00 20.90 96 SER A CA 1
ATOM 705 C C . SER A 1 96 ? 21.619 9.052 -29.679 1.00 21.22 96 SER A C 1
ATOM 706 O O . SER A 1 96 ? 21.616 8.972 -28.454 1.00 21.51 96 SER A O 1
ATOM 709 N N . GLY A 1 97 ? 22.756 9.140 -30.345 1.00 20.29 97 GLY A N 1
ATOM 710 C CA . GLY A 1 97 ? 24.048 9.285 -29.649 1.00 20.59 97 GLY A CA 1
ATOM 711 C C . GLY A 1 97 ? 25.166 8.332 -30.040 1.00 20.08 97 GLY A C 1
ATOM 712 O O . GLY A 1 97 ? 26.183 8.233 -29.320 1.00 19.23 97 GLY A O 1
ATOM 713 N N . LYS A 1 98 ? 25.024 7.633 -31.173 1.00 19.92 98 LYS A N 1
ATOM 714 C CA . LYS A 1 98 ? 26.037 6.620 -31.558 1.00 20.49 98 LYS A CA 1
ATOM 715 C C . LYS A 1 98 ? 27.447 7.194 -31.777 1.00 20.90 98 LYS A C 1
ATOM 716 O O . LYS A 1 98 ? 28.427 6.626 -31.300 1.00 20.88 98 LYS A O 1
ATOM 722 N N . THR A 1 99 ? 27.550 8.301 -32.515 1.00 19.31 99 THR A N 1
ATOM 723 C CA . THR A 1 99 ? 28.850 8.918 -32.796 1.00 19.50 99 THR A CA 1
ATOM 724 C C . THR A 1 99 ? 29.423 9.590 -31.559 1.00 19.09 99 THR A C 1
ATOM 725 O O . THR A 1 99 ? 30.627 9.539 -31.281 1.00 18.81 99 THR A O 1
ATOM 729 N N . HIS A 1 100 ? 28.542 10.219 -30.797 1.00 18.46 100 HIS A N 1
ATOM 730 C CA . HIS A 1 100 ? 28.975 10.814 -29.545 1.00 20.02 100 HIS A CA 1
ATOM 731 C C . HIS A 1 100 ? 29.564 9.728 -28.607 1.00 18.37 100 HIS A C 1
ATOM 732 O O . HIS A 1 100 ? 30.576 9.940 -27.928 1.00 20.46 100 HIS A O 1
ATOM 739 N N . THR A 1 101 ? 28.948 8.553 -28.606 1.00 19.41 101 THR A N 1
ATOM 740 C CA . THR A 1 101 ? 29.402 7.436 -27.811 1.00 18.51 101 THR A CA 1
ATOM 741 C C . THR A 1 101 ? 30.710 6.862 -28.359 1.00 21.35 101 THR A C 1
ATOM 742 O O . THR A 1 101 ? 31.662 6.695 -27.584 1.00 21.95 101 THR A O 1
ATOM 746 N N . MET A 1 102 ? 30.774 6.606 -29.668 1.00 20.62 102 MET A N 1
ATOM 747 C CA . MET A 1 102 ? 31.899 5.869 -30.229 1.00 20.88 102 MET A CA 1
ATOM 748 C C . MET A 1 102 ? 33.138 6.759 -30.424 1.00 21.00 102 MET A C 1
ATOM 749 O O . MET A 1 102 ? 34.246 6.374 -30.110 1.00 20.79 102 MET A O 1
ATOM 754 N N . GLU A 1 103 ? 32.926 7.991 -30.844 1.00 20.68 103 GLU A N 1
ATOM 755 C CA . GLU A 1 103 ? 34.031 8.890 -31.085 1.00 22.43 103 GLU A CA 1
ATOM 756 C C . GLU A 1 103 ? 34.041 10.095 -30.119 1.00 21.05 103 GLU A C 1
ATOM 757 O O . GLU A 1 103 ? 35.097 10.441 -29.603 1.00 21.06 103 GLU A O 1
ATOM 763 N N . GLY A 1 104 ? 32.878 10.688 -29.850 1.00 18.06 104 GLY A N 1
ATOM 764 C CA . GLY A 1 104 ? 32.760 11.905 -29.045 1.00 21.13 104 GLY A CA 1
ATOM 765 C C . GLY A 1 104 ? 33.585 13.018 -29.668 1.00 23.05 104 GLY A C 1
ATOM 766 O O . GLY A 1 104 ? 33.805 12.994 -30.873 1.00 25.48 104 GLY A O 1
ATOM 767 N N . VAL A 1 105 ? 34.086 13.957 -28.864 1.00 23.81 105 VAL A N 1
ATOM 768 C CA . VAL A 1 105 ? 34.928 15.039 -29.368 1.00 23.72 105 VAL A CA 1
ATOM 769 C C . VAL A 1 105 ? 36.364 14.712 -29.054 1.00 24.82 105 VAL A C 1
ATOM 770 O O . VAL A 1 105 ? 36.815 14.806 -27.883 1.00 24.76 105 VAL A O 1
ATOM 774 N N . ILE A 1 106 ? 37.078 14.330 -30.106 1.00 25.95 106 ILE A N 1
ATOM 775 C CA . ILE A 1 106 ? 38.454 13.856 -29.990 1.00 28.87 106 ILE A CA 1
ATOM 776 C C . ILE A 1 106 ? 39.289 15.028 -29.513 1.00 30.43 106 ILE A C 1
ATOM 777 O O . ILE A 1 106 ? 39.157 16.148 -29.976 1.00 30.26 106 ILE A O 1
ATOM 782 N N . GLY A 1 107 ? 40.113 14.801 -28.509 1.00 33.33 107 GLY A N 1
ATOM 783 C CA . GLY A 1 107 ? 40.944 15.902 -28.060 1.00 36.61 107 GLY A CA 1
ATOM 784 C C . GLY A 1 107 ? 40.328 16.666 -26.895 1.00 38.80 107 GLY A C 1
ATOM 785 O O . GLY A 1 107 ? 41.094 17.277 -26.142 1.00 40.70 107 GLY A O 1
ATOM 786 N N . ASP A 1 108 ? 39.004 16.624 -26.709 1.00 37.03 108 ASP A N 1
ATOM 787 C CA . ASP A 1 108 ? 38.405 17.174 -25.479 1.00 36.03 108 ASP A CA 1
ATOM 788 C C . ASP A 1 108 ? 38.538 16.154 -24.377 1.00 36.66 108 ASP A C 1
ATOM 789 O O . ASP A 1 108 ? 38.123 15.001 -24.539 1.00 37.14 108 ASP A O 1
ATOM 794 N N . SER A 1 109 ? 39.107 16.561 -23.245 1.00 36.39 109 SER A N 1
ATOM 795 C CA . SER A 1 109 ? 39.293 15.623 -22.159 1.00 35.16 109 SER A CA 1
ATOM 796 C C . SER A 1 109 ? 37.963 15.136 -21.600 1.00 31.55 109 SER A C 1
ATOM 797 O O . SER A 1 109 ? 37.803 14.002 -21.203 1.00 34.36 109 SER A O 1
ATOM 800 N N . VAL A 1 110 ? 36.944 15.944 -21.593 1.00 29.01 110 VAL A N 1
ATOM 801 C CA . VAL A 1 110 ? 35.719 15.420 -21.009 1.00 26.46 110 VAL A CA 1
ATOM 802 C C . VAL A 1 110 ? 34.888 14.621 -22.024 1.00 24.41 110 VAL A C 1
ATOM 803 O O . VAL A 1 110 ? 34.392 13.556 -21.671 1.00 21.08 110 VAL A O 1
ATOM 807 N N . LYS A 1 111 ? 34.842 15.077 -23.279 1.00 21.57 111 LYS A N 1
ATOM 808 C CA . LYS A 1 111 ? 33.815 14.599 -24.198 1.00 21.33 111 LYS A CA 1
ATOM 809 C C . LYS A 1 111 ? 34.300 13.579 -25.236 1.00 21.36 111 LYS A C 1
ATOM 810 O O . LYS A 1 111 ? 33.522 13.167 -26.122 1.00 19.84 111 LYS A O 1
ATOM 816 N N . GLN A 1 112 ? 35.587 13.241 -25.158 1.00 20.44 112 GLN A N 1
ATOM 817 C CA . GLN A 1 112 ? 36.156 12.186 -25.997 1.00 22.94 112 GLN A CA 1
ATOM 818 C C . GLN A 1 112 ? 35.430 10.909 -25.631 1.00 21.93 112 GLN A C 1
ATOM 819 O O . GLN A 1 112 ? 35.157 10.691 -24.435 1.00 20.76 112 GLN A O 1
ATOM 825 N N . GLY A 1 113 ? 35.080 10.163 -26.683 1.00 20.30 113 GLY A N 1
ATOM 826 C CA . GLY A 1 113 ? 34.313 8.941 -26.638 1.00 21.08 113 GLY A CA 1
ATOM 827 C C . GLY A 1 113 ? 35.169 7.706 -26.462 1.00 21.78 113 GLY A C 1
ATOM 828 O O . GLY A 1 113 ? 36.344 7.791 -26.148 1.00 21.21 113 GLY A O 1
ATOM 829 N N . ILE A 1 114 ? 34.556 6.549 -26.676 1.00 20.33 114 ILE A N 1
ATOM 830 C CA . ILE A 1 114 ? 35.201 5.258 -26.517 1.00 21.01 114 ILE A CA 1
ATOM 831 C C . ILE A 1 114 ? 36.465 4.969 -27.354 1.00 22.11 114 ILE A C 1
ATOM 832 O O . ILE A 1 114 ? 37.471 4.504 -26.818 1.00 18.98 114 ILE A O 1
ATOM 837 N N . ILE A 1 115 ? 36.433 5.289 -28.646 1.00 21.98 115 ILE A N 1
ATOM 838 C CA . ILE A 1 115 ? 37.620 5.046 -29.500 1.00 23.97 115 ILE A CA 1
ATOM 839 C C . ILE A 1 115 ? 38.906 5.746 -29.018 1.00 21.95 115 ILE A C 1
ATOM 840 O O . ILE A 1 115 ? 39.958 5.117 -28.864 1.00 21.57 115 ILE A O 1
ATOM 845 N N . PRO A 1 116 ? 38.855 7.061 -28.787 1.00 23.70 116 PRO A N 1
ATOM 846 C CA . PRO A 1 116 ? 40.110 7.699 -28.365 1.00 24.14 116 PRO A CA 1
ATOM 847 C C . PRO A 1 116 ? 40.561 7.254 -26.978 1.00 25.23 116 PRO A C 1
ATOM 848 O O . PRO A 1 116 ? 41.752 7.248 -26.661 1.00 26.46 116 PRO A O 1
ATOM 852 N N . ARG A 1 117 ? 39.612 6.868 -26.137 1.00 24.85 117 ARG A N 1
ATOM 853 C CA . ARG A 1 117 ? 40.002 6.436 -24.803 1.00 23.94 117 ARG A CA 1
ATOM 854 C C . ARG A 1 117 ? 40.658 5.085 -24.957 1.00 22.99 117 ARG A C 1
ATOM 855 O O . ARG A 1 117 ? 41.614 4.798 -24.267 1.00 24.00 117 ARG A O 1
ATOM 863 N N . ILE A 1 118 ? 40.108 4.233 -25.814 1.00 21.56 118 ILE A N 1
ATOM 864 C CA . ILE A 1 118 ? 40.678 2.926 -26.056 1.00 22.02 118 ILE A CA 1
ATOM 865 C C . ILE A 1 118 ? 42.108 3.066 -26.608 1.00 23.10 118 ILE A C 1
ATOM 866 O O . ILE A 1 118 ? 43.032 2.379 -26.177 1.00 22.42 118 ILE A O 1
ATOM 871 N N . VAL A 1 119 ? 42.278 4.000 -27.532 1.00 23.35 119 VAL A N 1
ATOM 872 C CA . VAL A 1 119 ? 43.579 4.236 -28.119 1.00 24.70 119 VAL A CA 1
ATOM 873 C C . VAL A 1 119 ? 44.616 4.655 -27.072 1.00 25.82 119 VAL A C 1
ATOM 874 O O . VAL A 1 119 ? 45.655 4.019 -26.947 1.00 24.85 119 VAL A O 1
ATOM 878 N N . ASN A 1 120 ? 44.314 5.694 -26.303 1.00 25.82 120 ASN A N 1
ATOM 879 C CA . ASN A 1 120 ? 45.190 6.063 -25.212 1.00 27.36 120 ASN A CA 1
ATOM 880 C C . ASN A 1 120 ? 45.461 4.951 -24.228 1.00 29.08 120 ASN A C 1
ATOM 881 O O . ASN A 1 120 ? 46.592 4.835 -23.769 1.00 27.46 120 ASN A O 1
ATOM 886 N N . ASP A 1 121 ? 44.433 4.170 -23.885 1.00 27.83 121 ASP A N 1
ATOM 887 C CA . ASP A 1 121 ? 44.626 3.073 -22.934 1.00 29.33 121 ASP A CA 1
ATOM 888 C C . ASP A 1 121 ? 45.502 1.945 -23.466 1.00 27.31 121 ASP A C 1
ATOM 889 O O . ASP A 1 121 ? 46.233 1.331 -22.737 1.00 27.74 121 ASP A O 1
ATOM 894 N N . ILE A 1 122 ? 45.372 1.584 -24.722 1.00 24.92 122 ILE A N 1
ATOM 895 C CA . ILE A 1 122 ? 46.238 0.559 -25.258 1.00 25.22 122 ILE A CA 1
ATOM 896 C C . ILE A 1 122 ? 47.716 0.921 -25.028 1.00 25.23 122 ILE A C 1
ATOM 897 O O . ILE A 1 122 ? 48.504 0.112 -24.543 1.00 23.61 122 ILE A O 1
ATOM 902 N N . PHE A 1 123 ? 48.070 2.142 -25.375 1.00 25.39 123 PHE A N 1
ATOM 903 C CA . PHE A 1 123 ? 49.442 2.551 -25.277 1.00 28.84 123 PHE A CA 1
ATOM 904 C C . PHE A 1 123 ? 49.847 2.772 -23.804 1.00 29.77 123 PHE A C 1
ATOM 905 O O . PHE A 1 123 ? 50.897 2.306 -23.432 1.00 29.27 123 PHE A O 1
ATOM 913 N N . ASN A 1 124 ? 49.032 3.412 -22.965 1.00 30.70 124 ASN A N 1
ATOM 914 C CA . ASN A 1 124 ? 49.319 3.408 -21.513 1.00 33.38 124 ASN A CA 1
ATOM 915 C C . ASN A 1 124 ? 49.551 2.035 -20.925 1.00 32.53 124 ASN A C 1
ATOM 916 O O . ASN A 1 124 ? 50.451 1.870 -20.118 1.00 34.78 124 ASN A O 1
ATOM 921 N N . HIS A 1 125 ? 48.769 1.033 -21.307 1.00 32.73 125 HIS A N 1
ATOM 922 C CA . HIS A 1 125 ? 49.009 -0.301 -20.749 1.00 32.95 125 HIS A CA 1
ATOM 923 C C . HIS A 1 125 ? 50.344 -0.860 -21.230 1.00 33.12 125 HIS A C 1
ATOM 924 O O . HIS A 1 125 ? 51.054 -1.533 -20.472 1.00 32.69 125 HIS A O 1
ATOM 931 N N . ILE A 1 126 ? 50.650 -0.666 -22.509 1.00 31.39 126 ILE A N 1
ATOM 932 C CA . ILE A 1 126 ? 51.881 -1.241 -23.033 1.00 31.27 126 ILE A CA 1
ATOM 933 C C . ILE A 1 126 ? 53.073 -0.615 -22.320 1.00 33.69 126 ILE A C 1
ATOM 934 O O . ILE A 1 126 ? 53.967 -1.333 -21.912 1.00 33.09 126 ILE A O 1
ATOM 939 N N . TYR A 1 127 ? 53.075 0.708 -22.181 1.00 35.26 127 TYR A N 1
ATOM 940 C CA . TYR A 1 127 ? 54.160 1.429 -21.550 1.00 39.84 127 TYR A CA 1
ATOM 941 C C . TYR A 1 127 ? 54.386 1.010 -20.087 1.00 41.51 127 TYR A C 1
ATOM 942 O O . TYR A 1 127 ? 55.497 1.147 -19.569 1.00 41.55 127 TYR A O 1
ATOM 951 N N . ALA A 1 128 ? 53.327 0.554 -19.425 1.00 43.34 128 ALA A N 1
ATOM 952 C CA . ALA A 1 128 ? 53.383 0.160 -18.030 1.00 46.82 128 ALA A CA 1
ATOM 953 C C . ALA A 1 128 ? 53.632 -1.330 -17.829 1.00 49.29 128 ALA A C 1
ATOM 954 O O . ALA A 1 128 ? 53.742 -1.776 -16.681 1.00 51.77 128 ALA A O 1
ATOM 956 N N . MET A 1 129 ? 53.735 -2.107 -18.903 1.00 50.04 129 MET A N 1
ATOM 957 C CA . MET A 1 129 ? 54.127 -3.503 -18.747 1.00 51.88 129 MET A CA 1
ATOM 958 C C . MET A 1 129 ? 55.609 -3.673 -18.431 1.00 53.50 129 MET A C 1
ATOM 959 O O . MET A 1 129 ? 56.454 -2.965 -18.971 1.00 53.61 129 MET A O 1
ATOM 964 N N . GLU A 1 130 ? 55.917 -4.651 -17.588 1.00 56.13 130 GLU A N 1
ATOM 965 C CA . GLU A 1 130 ? 57.302 -5.009 -17.329 1.00 58.72 130 GLU A CA 1
ATOM 966 C C . GLU A 1 130 ? 57.695 -6.112 -18.305 1.00 59.16 130 GLU A C 1
ATOM 967 O O . GLU A 1 130 ? 58.641 -5.939 -19.065 1.00 59.68 130 GLU A O 1
ATOM 973 N N . VAL A 1 131 ? 56.950 -7.216 -18.344 1.00 59.85 131 VAL A N 1
ATOM 974 C CA . VAL A 1 131 ? 57.228 -8.300 -19.305 1.00 59.43 131 VAL A CA 1
ATOM 975 C C . VAL A 1 131 ? 57.887 -7.816 -20.615 1.00 59.23 131 VAL A C 1
ATOM 976 O O . VAL A 1 131 ? 57.467 -6.816 -21.205 1.00 61.19 131 VAL A O 1
ATOM 978 N N . ASN A 1 132 ? 58.918 -8.512 -21.082 1.00 57.33 132 ASN A N 1
ATOM 979 C CA . ASN A 1 132 ? 59.647 -8.104 -22.282 1.00 55.26 132 ASN A CA 1
ATOM 980 C C . ASN A 1 132 ? 58.881 -8.495 -23.557 1.00 51.87 132 ASN A C 1
ATOM 981 O O . ASN A 1 132 ? 59.083 -9.570 -24.119 1.00 51.46 132 ASN A O 1
ATOM 986 N N . LEU A 1 133 ? 58.016 -7.599 -24.017 1.00 47.52 133 LEU A N 1
ATOM 987 C CA . LEU A 1 133 ? 57.017 -7.901 -25.023 1.00 43.47 133 LEU A CA 1
ATOM 988 C C . LEU A 1 133 ? 57.225 -7.000 -26.232 1.00 40.68 133 LEU A C 1
ATOM 989 O O . LEU A 1 133 ? 57.710 -5.882 -26.104 1.00 40.22 133 LEU A O 1
ATOM 994 N N . GLU A 1 134 ? 56.854 -7.501 -27.403 1.00 35.53 134 GLU A N 1
ATOM 995 C CA . GLU A 1 134 ? 56.922 -6.700 -28.593 1.00 34.26 134 GLU A CA 1
ATOM 996 C C . GLU A 1 134 ? 55.558 -6.686 -29.244 1.00 32.14 134 GLU A C 1
ATOM 997 O O . GLU A 1 134 ? 55.061 -7.739 -29.650 1.00 32.78 134 GLU A O 1
ATOM 1003 N N . PHE A 1 135 ? 55.031 -5.478 -29.427 1.00 29.81 135 PHE A N 1
ATOM 1004 C CA . PHE A 1 135 ? 53.694 -5.262 -29.999 1.00 30.68 135 PHE A CA 1
ATOM 1005 C C . PHE A 1 135 ? 53.700 -4.748 -31.433 1.00 30.81 135 PHE A C 1
ATOM 1006 O O . PHE A 1 135 ? 54.479 -3.859 -31.726 1.00 30.44 135 PHE A O 1
ATOM 1014 N N . HIS A 1 136 ? 52.876 -5.333 -32.305 1.00 30.07 136 HIS A N 1
ATOM 1015 C CA . HIS A 1 136 ? 52.733 -4.901 -33.688 1.00 29.90 136 HIS A CA 1
ATOM 1016 C C . HIS A 1 136 ? 51.267 -4.552 -33.845 1.00 29.61 136 HIS A C 1
ATOM 1017 O O . HIS A 1 136 ? 50.401 -5.444 -33.770 1.00 28.87 136 HIS A O 1
ATOM 1024 N N . ILE A 1 137 ? 51.019 -3.275 -34.119 1.00 26.43 137 ILE A N 1
ATOM 1025 C CA . ILE A 1 137 ? 49.688 -2.709 -34.130 1.00 25.16 137 ILE A CA 1
ATOM 1026 C C . ILE A 1 137 ? 49.367 -2.088 -35.476 1.00 25.40 137 ILE A C 1
ATOM 1027 O O . ILE A 1 137 ? 50.051 -1.157 -35.920 1.00 27.83 137 ILE A O 1
ATOM 1032 N N . LYS A 1 138 ? 48.285 -2.543 -36.103 1.00 24.44 138 LYS A N 1
ATOM 1033 C CA . LYS A 1 138 ? 47.892 -1.871 -37.328 1.00 26.79 138 LYS A CA 1
ATOM 1034 C C . LYS A 1 138 ? 46.391 -1.588 -37.380 1.00 25.54 138 LYS A C 1
ATOM 1035 O O . LYS A 1 138 ? 45.575 -2.329 -36.815 1.00 25.26 138 LYS A O 1
ATOM 1041 N N . VAL A 1 139 ? 46.042 -0.498 -38.048 1.00 23.65 139 VAL A N 1
ATOM 1042 C CA A VAL A 1 139 ? 44.665 -0.061 -38.033 0.54 22.91 139 VAL A CA 1
ATOM 1043 C CA B VAL A 1 139 ? 44.681 0.013 -38.029 0.46 22.73 139 VAL A CA 1
ATOM 1044 C C . VAL A 1 139 ? 44.109 0.046 -39.453 1.00 22.44 139 VAL A C 1
ATOM 1045 O O . VAL A 1 139 ? 44.826 0.340 -40.415 1.00 23.08 139 VAL A O 1
ATOM 1052 N N . SER A 1 140 ? 42.828 -0.244 -39.592 1.00 20.45 140 SER A N 1
ATOM 1053 C CA . SER A 1 140 ? 42.105 -0.043 -40.847 1.00 21.66 140 SER A CA 1
ATOM 1054 C C . SER A 1 140 ? 40.881 0.753 -40.440 1.00 23.45 140 SER A C 1
ATOM 1055 O O . SER A 1 140 ? 40.417 0.688 -39.280 1.00 22.91 140 SER A O 1
ATOM 1058 N N . TYR A 1 141 ? 40.362 1.463 -41.427 1.00 22.63 141 TYR A N 1
ATOM 1059 C CA . TYR A 1 141 ? 39.269 2.372 -41.234 1.00 21.73 141 TYR A CA 1
ATOM 1060 C C . TYR A 1 141 ? 38.540 2.395 -42.562 1.00 21.53 141 TYR A C 1
ATOM 1061 O O . TYR A 1 141 ? 39.088 2.782 -43.599 1.00 22.13 141 TYR A O 1
ATOM 1070 N N . TYR A 1 142 ? 37.316 1.894 -42.554 1.00 21.00 142 TYR A N 1
ATOM 1071 C CA . TYR A 1 142 ? 36.545 1.895 -43.771 1.00 20.95 142 TYR A CA 1
ATOM 1072 C C . TYR A 1 142 ? 35.071 2.119 -43.508 1.00 22.97 142 TYR A C 1
ATOM 1073 O O . TYR A 1 142 ? 34.617 2.020 -42.364 1.00 20.86 142 TYR A O 1
ATOM 1082 N N . GLU A 1 143 ? 34.348 2.398 -44.589 1.00 22.72 143 GLU A N 1
ATOM 1083 C CA . GLU A 1 143 ? 32.923 2.686 -44.555 1.00 25.21 143 GLU A CA 1
ATOM 1084 C C . GLU A 1 143 ? 32.143 1.635 -45.345 1.00 24.54 143 GLU A C 1
ATOM 1085 O O . GLU A 1 143 ? 32.603 1.154 -46.376 1.00 24.91 143 GLU A O 1
ATOM 1091 N N . ILE A 1 144 ? 30.921 1.346 -44.925 1.00 24.98 144 ILE A N 1
ATOM 1092 C CA . ILE A 1 144 ? 30.046 0.477 -45.678 1.00 25.08 144 ILE A CA 1
ATOM 1093 C C . ILE A 1 144 ? 28.789 1.274 -45.943 1.00 26.92 144 ILE A C 1
ATOM 1094 O O . ILE A 1 144 ? 28.142 1.769 -45.003 1.00 25.36 144 ILE A O 1
ATOM 1099 N N . TYR A 1 145 ? 28.430 1.372 -47.225 1.00 27.03 145 TYR A N 1
ATOM 1100 C CA . TYR A 1 145 ? 27.277 2.174 -47.639 1.00 28.58 145 TYR A CA 1
ATOM 1101 C C . TYR A 1 145 ? 26.529 1.435 -48.738 1.00 29.29 145 TYR A C 1
ATOM 1102 O O . TYR A 1 145 ? 27.114 1.124 -49.757 1.00 30.63 145 TYR A O 1
ATOM 1111 N N . MET A 1 146 ? 25.267 1.103 -48.516 1.00 32.35 146 MET A N 1
ATOM 1112 C CA . MET A 1 146 ? 24.520 0.333 -49.499 1.00 35.92 146 MET A CA 1
ATOM 1113 C C . MET A 1 146 ? 25.237 -0.969 -49.788 1.00 35.70 146 MET A C 1
ATOM 1114 O O . MET A 1 146 ? 25.363 -1.316 -50.951 1.00 35.42 146 MET A O 1
ATOM 1119 N N . ASP A 1 147 ? 25.727 -1.653 -48.754 1.00 34.92 147 ASP A N 1
ATOM 1120 C CA . ASP A 1 147 ? 26.453 -2.908 -48.934 1.00 35.61 147 ASP A CA 1
ATOM 1121 C C . ASP A 1 147 ? 27.709 -2.807 -49.823 1.00 34.63 147 ASP A C 1
ATOM 1122 O O . ASP A 1 147 ? 28.200 -3.817 -50.326 1.00 34.24 147 ASP A O 1
ATOM 1127 N N . LYS A 1 148 ? 28.268 -1.613 -49.978 1.00 33.85 148 LYS A N 1
ATOM 1128 C CA . LYS A 1 148 ? 29.584 -1.489 -50.634 1.00 33.09 148 LYS A CA 1
ATOM 1129 C C . LYS A 1 148 ? 30.635 -0.882 -49.682 1.00 31.33 148 LYS A C 1
ATOM 1130 O O . LYS A 1 148 ? 30.324 -0.023 -48.852 1.00 26.99 148 LYS A O 1
ATOM 1136 N N . ILE A 1 149 ? 31.871 -1.351 -49.795 1.00 28.86 149 ILE A N 1
ATOM 1137 C CA . ILE A 1 149 ? 32.912 -0.935 -48.905 1.00 26.50 149 ILE A CA 1
ATOM 1138 C C . ILE A 1 149 ? 33.853 0.054 -49.565 1.00 28.28 149 ILE A C 1
ATOM 1139 O O . ILE A 1 149 ? 34.474 -0.251 -50.616 1.00 27.14 149 ILE A O 1
ATOM 1144 N N . ARG A 1 150 ? 34.004 1.207 -48.903 1.00 25.05 150 ARG A N 1
ATOM 1145 C CA . ARG A 1 150 ? 35.016 2.199 -49.306 1.00 26.72 150 ARG A CA 1
ATOM 1146 C C . ARG A 1 150 ? 36.108 2.270 -48.240 1.00 24.69 150 ARG A C 1
ATOM 1147 O O . ARG A 1 150 ? 35.814 2.411 -47.027 1.00 23.79 150 ARG A O 1
ATOM 1155 N N . ASP A 1 151 ? 37.366 2.147 -48.661 1.00 25.24 151 ASP A N 1
ATOM 1156 C CA . ASP A 1 151 ? 38.523 2.293 -47.761 1.00 25.55 151 ASP A CA 1
ATOM 1157 C C . ASP A 1 151 ? 38.693 3.776 -47.416 1.00 26.00 151 ASP A C 1
ATOM 1158 O O . ASP A 1 151 ? 38.900 4.563 -48.320 1.00 26.13 151 ASP A O 1
ATOM 1163 N N . LEU A 1 152 ? 38.585 4.181 -46.149 1.00 24.41 152 LEU A N 1
ATOM 1164 C CA . LEU A 1 152 ? 38.761 5.613 -45.803 1.00 25.32 152 LEU A CA 1
ATOM 1165 C C . LEU A 1 152 ? 40.195 6.103 -45.793 1.00 23.81 152 LEU A C 1
ATOM 1166 O O . LEU A 1 152 ? 40.428 7.300 -45.680 1.00 25.38 152 LEU A O 1
ATOM 1171 N N . LEU A 1 153 ? 41.140 5.177 -45.817 1.00 25.30 153 LEU A N 1
ATOM 1172 C CA . LEU A 1 153 ? 42.561 5.495 -45.883 1.00 27.90 153 LEU A CA 1
ATOM 1173 C C . LEU A 1 153 ? 43.156 5.343 -47.291 1.00 31.67 153 LEU A C 1
ATOM 1174 O O . LEU A 1 153 ? 44.349 5.503 -47.484 1.00 33.53 153 LEU A O 1
ATOM 1179 N N . ASP A 1 154 ? 42.353 5.022 -48.297 1.00 34.03 154 ASP A N 1
ATOM 1180 C CA . ASP A 1 154 ? 42.902 5.016 -49.653 1.00 34.77 154 ASP A CA 1
ATOM 1181 C C . ASP A 1 154 ? 41.776 5.141 -50.633 1.00 34.65 154 ASP A C 1
ATOM 1182 O O . ASP A 1 154 ? 41.008 4.197 -50.883 1.00 32.65 154 ASP A O 1
ATOM 1187 N N . VAL A 1 155 ? 41.665 6.364 -51.125 1.00 37.02 155 VAL A N 1
ATOM 1188 C CA A VAL A 1 155 ? 40.572 6.774 -52.010 0.47 39.40 155 VAL A CA 1
ATOM 1189 C CA B VAL A 1 155 ? 40.560 6.771 -51.998 0.53 39.60 155 VAL A CA 1
ATOM 1190 C C . VAL A 1 155 ? 40.439 5.962 -53.300 1.00 40.33 155 VAL A C 1
ATOM 1191 O O . VAL A 1 155 ? 39.369 5.908 -53.898 1.00 40.92 155 VAL A O 1
ATOM 1198 N N . SER A 1 156 ? 41.504 5.307 -53.747 1.00 42.50 156 SER A N 1
ATOM 1199 C CA . SER A 1 156 ? 41.314 4.520 -54.973 1.00 45.21 156 SER A CA 1
ATOM 1200 C C . SER A 1 156 ? 40.669 3.146 -54.699 1.00 46.62 156 SER A C 1
ATOM 1201 O O . SER A 1 156 ? 40.152 2.500 -55.622 1.00 48.68 156 SER A O 1
ATOM 1204 N N . LYS A 1 157 ? 40.683 2.703 -53.441 1.00 45.87 157 LYS A N 1
ATOM 1205 C CA . LYS A 1 157 ? 40.081 1.431 -53.040 1.00 45.09 157 LYS A CA 1
ATOM 1206 C C . LYS A 1 157 ? 38.614 1.619 -52.638 1.00 46.11 157 LYS A C 1
ATOM 1207 O O . LYS A 1 157 ? 38.221 1.921 -51.480 1.00 44.11 157 LYS A O 1
ATOM 1213 N N . VAL A 1 158 ? 37.804 1.542 -53.680 1.00 45.66 158 VAL A N 1
ATOM 1214 C CA . VAL A 1 158 ? 36.377 1.495 -53.504 1.00 46.95 158 VAL A CA 1
ATOM 1215 C C . VAL A 1 158 ? 35.944 0.094 -53.956 1.00 46.44 158 VAL A C 1
ATOM 1216 O O . VAL A 1 158 ? 36.743 -0.659 -54.548 1.00 48.24 158 VAL A O 1
ATOM 1220 N N . ASN A 1 159 ? 34.700 -0.246 -53.644 1.00 44.12 159 ASN A N 1
ATOM 1221 C CA . ASN A 1 159 ? 34.113 -1.570 -53.879 1.00 44.36 159 ASN A CA 1
ATOM 1222 C C . ASN A 1 159 ? 35.000 -2.742 -53.503 1.00 42.71 159 ASN A C 1
ATOM 1223 O O . ASN A 1 159 ? 35.161 -3.689 -54.262 1.00 44.12 159 ASN A O 1
ATOM 1228 N N . LEU A 1 160 ? 35.473 -2.735 -52.269 1.00 40.15 160 LEU A N 1
ATOM 1229 C CA . LEU A 1 160 ? 36.276 -3.858 -51.820 1.00 36.83 160 LEU A CA 1
ATOM 1230 C C . LEU A 1 160 ? 35.407 -5.054 -51.492 1.00 35.13 160 LEU A C 1
ATOM 1231 O O . LEU A 1 160 ? 34.234 -4.897 -51.140 1.00 33.39 160 LEU A O 1
ATOM 1236 N N . SER A 1 161 ? 36.036 -6.220 -51.535 1.00 33.06 161 SER A N 1
ATOM 1237 C CA . SER A 1 161 ? 35.398 -7.498 -51.211 1.00 34.30 161 SER A CA 1
ATOM 1238 C C . SER A 1 161 ? 35.725 -8.080 -49.860 1.00 32.18 161 SER A C 1
ATOM 1239 O O . SER A 1 161 ? 36.807 -7.883 -49.302 1.00 31.77 161 SER A O 1
ATOM 1242 N N . VAL A 1 162 ? 34.793 -8.878 -49.375 1.00 31.94 162 VAL A N 1
ATOM 1243 C CA . VAL A 1 162 ? 35.006 -9.614 -48.147 1.00 32.11 162 VAL A CA 1
ATOM 1244 C C . VAL A 1 162 ? 35.510 -11.009 -48.511 1.00 34.75 162 VAL A C 1
ATOM 1245 O O . VAL A 1 162 ? 34.851 -11.693 -49.290 1.00 34.34 162 VAL A O 1
ATOM 1249 N N . HIS A 1 163 ? 36.620 -11.436 -47.912 1.00 36.29 163 HIS A N 1
ATOM 1250 C CA . HIS A 1 163 ? 37.200 -12.765 -48.147 1.00 41.28 163 HIS A CA 1
ATOM 1251 C C . HIS A 1 163 ? 37.368 -13.412 -46.799 1.00 43.37 163 HIS A C 1
ATOM 1252 O O . HIS A 1 163 ? 37.163 -12.756 -45.799 1.00 42.64 163 HIS A O 1
ATOM 1259 N N . GLU A 1 164 ? 37.780 -14.675 -46.772 1.00 48.12 164 GLU A N 1
ATOM 1260 C CA . GLU A 1 164 ? 37.962 -15.421 -45.532 1.00 52.83 164 GLU A CA 1
ATOM 1261 C C . GLU A 1 164 ? 39.323 -16.099 -45.599 1.00 56.15 164 GLU A C 1
ATOM 1262 O O . GLU A 1 164 ? 39.659 -16.723 -46.609 1.00 55.88 164 GLU A O 1
ATOM 1268 N N . ASP A 1 165 ? 40.125 -15.961 -44.548 1.00 59.63 165 ASP A N 1
ATOM 1269 C CA . ASP A 1 165 ? 41.494 -16.447 -44.657 1.00 63.87 165 ASP A CA 1
ATOM 1270 C C . ASP A 1 165 ? 41.649 -17.916 -44.265 1.00 65.83 165 ASP A C 1
ATOM 1271 O O . ASP A 1 165 ? 40.654 -18.645 -44.181 1.00 66.42 165 ASP A O 1
ATOM 1276 N N . LYS A 1 166 ? 42.899 -18.341 -44.099 1.00 68.18 166 LYS A N 1
ATOM 1277 C CA . LYS A 1 166 ? 43.255 -19.745 -43.913 1.00 70.28 166 LYS A CA 1
ATOM 1278 C C . LYS A 1 166 ? 42.492 -20.414 -42.775 1.00 71.52 166 LYS A C 1
ATOM 1279 O O . LYS A 1 166 ? 41.760 -21.382 -43.003 1.00 72.09 166 LYS A O 1
ATOM 1285 N N . ASN A 1 167 ? 42.609 -19.862 -41.570 1.00 72.51 167 ASN A N 1
ATOM 1286 C CA . ASN A 1 167 ? 42.336 -20.653 -40.373 1.00 73.25 167 ASN A CA 1
ATOM 1287 C C . ASN A 1 167 ? 41.240 -20.251 -39.374 1.00 72.76 167 ASN A C 1
ATOM 1288 O O . ASN A 1 167 ? 41.342 -20.620 -38.195 1.00 73.27 167 ASN A O 1
ATOM 1293 N N . ARG A 1 168 ? 40.188 -19.545 -39.795 1.00 71.38 168 ARG A N 1
ATOM 1294 C CA . ARG A 1 168 ? 39.994 -19.028 -41.147 1.00 70.23 168 ARG A CA 1
ATOM 1295 C C . ARG A 1 168 ? 39.653 -17.521 -41.186 1.00 69.21 168 ARG A C 1
ATOM 1296 O O . ARG A 1 168 ? 40.434 -16.742 -41.715 1.00 70.02 168 ARG A O 1
ATOM 1304 N N . VAL A 1 169 ? 38.519 -17.090 -40.636 1.00 67.10 169 VAL A N 1
ATOM 1305 C CA . VAL A 1 169 ? 38.298 -15.668 -40.337 1.00 65.22 169 VAL A CA 1
ATOM 1306 C C . VAL A 1 169 ? 38.204 -14.707 -41.544 1.00 62.68 169 VAL A C 1
ATOM 1307 O O . VAL A 1 169 ? 39.145 -14.557 -42.320 1.00 62.73 169 VAL A O 1
ATOM 1311 N N . PRO A 1 170 ? 37.077 -14.007 -41.672 1.00 60.03 170 PRO A N 1
ATOM 1312 C CA . PRO A 1 170 ? 36.902 -13.024 -42.733 1.00 58.04 170 PRO A CA 1
ATOM 1313 C C . PRO A 1 170 ? 37.881 -11.838 -42.650 1.00 55.62 170 PRO A C 1
ATOM 1314 O O . PRO A 1 170 ? 38.540 -11.608 -41.623 1.00 55.46 170 PRO A O 1
ATOM 1318 N N . TYR A 1 171 ? 37.987 -11.113 -43.761 1.00 51.51 171 TYR A N 1
ATOM 1319 C CA . TYR A 1 171 ? 38.738 -9.871 -43.819 1.00 46.49 171 TYR A CA 1
ATOM 1320 C C . TYR A 1 171 ? 38.288 -9.129 -45.064 1.00 43.71 171 TYR A C 1
ATOM 1321 O O . TYR A 1 171 ? 37.737 -9.738 -45.974 1.00 41.93 171 TYR A O 1
ATOM 1330 N N . VAL A 1 172 ? 38.473 -7.809 -45.079 1.00 40.90 172 VAL A N 1
ATOM 1331 C CA . VAL A 1 172 ? 38.162 -7.002 -46.242 1.00 36.41 172 VAL A CA 1
ATOM 1332 C C . VAL A 1 172 ? 39.453 -7.015 -47.043 1.00 38.31 172 VAL A C 1
ATOM 1333 O O . VAL A 1 172 ? 40.455 -6.456 -46.607 1.00 38.98 172 VAL A O 1
ATOM 1337 N N . LYS A 1 173 ? 39.441 -7.645 -48.217 1.00 38.31 173 LYS A N 1
ATOM 1338 C CA . LYS A 1 173 ? 40.669 -7.783 -48.994 1.00 38.78 173 LYS A CA 1
ATOM 1339 C C . LYS A 1 173 ? 41.027 -6.454 -49.625 1.00 37.23 173 LYS A C 1
ATOM 1340 O O . LYS A 1 173 ? 40.183 -5.780 -50.176 1.00 36.33 173 LYS A O 1
ATOM 1346 N N . GLY A 1 174 ? 42.279 -6.051 -49.504 1.00 37.21 174 GLY A N 1
ATOM 1347 C CA . GLY A 1 174 ? 42.695 -4.812 -50.142 1.00 36.09 174 GLY A CA 1
ATOM 1348 C C . GLY A 1 174 ? 42.582 -3.628 -49.204 1.00 35.09 174 GLY A C 1
ATOM 1349 O O . GLY A 1 174 ? 43.094 -2.580 -49.530 1.00 36.04 174 GLY A O 1
ATOM 1350 N N . ALA A 1 175 ? 41.938 -3.760 -48.044 1.00 33.52 175 ALA A N 1
ATOM 1351 C CA . ALA A 1 175 ? 41.751 -2.585 -47.158 1.00 32.06 175 ALA A CA 1
ATOM 1352 C C . ALA A 1 175 ? 43.097 -2.116 -46.615 1.00 30.11 175 ALA A C 1
ATOM 1353 O O . ALA A 1 175 ? 43.875 -2.947 -46.171 1.00 30.12 175 ALA A O 1
ATOM 1355 N N . THR A 1 176 ? 43.390 -0.819 -46.614 1.00 28.60 176 THR A N 1
ATOM 1356 C CA . THR A 1 176 ? 44.629 -0.386 -45.948 1.00 28.29 176 THR A CA 1
ATOM 1357 C C . THR A 1 176 ? 44.798 -0.884 -44.512 1.00 28.86 176 THR A C 1
ATOM 1358 O O . THR A 1 176 ? 43.830 -1.021 -43.727 1.00 27.93 176 THR A O 1
ATOM 1362 N N . GLU A 1 177 ? 46.054 -1.146 -44.177 1.00 28.16 177 GLU A N 1
ATOM 1363 C CA . GLU A 1 177 ? 46.450 -1.563 -42.869 1.00 31.39 177 GLU A CA 1
ATOM 1364 C C . GLU A 1 177 ? 47.614 -0.670 -42.479 1.00 32.04 177 GLU A C 1
ATOM 1365 O O . GLU A 1 177 ? 48.698 -0.777 -43.043 1.00 34.71 177 GLU A O 1
ATOM 1371 N N . ARG A 1 178 ? 47.391 0.271 -41.580 1.00 28.81 178 ARG A N 1
ATOM 1372 C CA . ARG A 1 178 ? 48.435 1.238 -41.293 1.00 28.48 178 ARG A CA 1
ATOM 1373 C C . ARG A 1 178 ? 49.119 0.906 -39.950 1.00 27.40 178 ARG A C 1
ATOM 1374 O O . ARG A 1 178 ? 48.448 0.751 -38.922 1.00 23.90 178 ARG A O 1
ATOM 1382 N N . PHE A 1 179 ? 50.439 0.734 -39.972 1.00 24.40 179 PHE A N 1
ATOM 1383 C CA . PHE A 1 179 ? 51.164 0.465 -38.739 1.00 25.79 179 PHE A CA 1
ATOM 1384 C C . PHE A 1 179 ? 51.213 1.714 -37.915 1.00 23.64 179 PHE A C 1
ATOM 1385 O O . PHE A 1 179 ? 51.368 2.823 -38.430 1.00 25.15 179 PHE A O 1
ATOM 1393 N N . VAL A 1 180 ? 50.992 1.547 -36.622 1.00 22.52 180 VAL A N 1
ATOM 1394 C CA . VAL A 1 180 ? 51.024 2.688 -35.723 1.00 22.27 180 VAL A CA 1
ATOM 1395 C C . VAL A 1 180 ? 51.884 2.329 -34.532 1.00 23.53 180 VAL A C 1
ATOM 1396 O O . VAL A 1 180 ? 51.960 1.168 -34.156 1.00 24.59 180 VAL A O 1
ATOM 1400 N N . SER A 1 181 ? 52.502 3.314 -33.908 1.00 24.73 181 SER A N 1
ATOM 1401 C CA . SER A 1 181 ? 53.339 2.970 -32.785 1.00 28.58 181 SER A CA 1
ATOM 1402 C C . SER A 1 181 ? 53.212 4.067 -31.755 1.00 29.21 181 SER A C 1
ATOM 1403 O O . SER A 1 181 ? 54.009 4.115 -30.854 1.00 31.93 181 SER A O 1
ATOM 1406 N N . SER A 1 182 ? 52.206 4.933 -31.854 1.00 30.31 182 SER A N 1
ATOM 1407 C CA . SER A 1 182 ? 51.870 5.788 -30.721 1.00 28.65 182 SER A CA 1
ATOM 1408 C C . SER A 1 182 ? 50.438 6.311 -30.876 1.00 28.88 182 SER A C 1
ATOM 1409 O O . SER A 1 182 ? 49.855 6.227 -31.951 1.00 29.19 182 SER A O 1
ATOM 1412 N N . PRO A 1 183 ? 49.865 6.875 -29.801 1.00 28.77 183 PRO A N 1
ATOM 1413 C CA . PRO A 1 183 ? 48.495 7.352 -29.882 1.00 27.36 183 PRO A CA 1
ATOM 1414 C C . PRO A 1 183 ? 48.419 8.445 -30.927 1.00 27.78 183 PRO A C 1
ATOM 1415 O O . PRO A 1 183 ? 47.426 8.515 -31.649 1.00 25.06 183 PRO A O 1
ATOM 1419 N N . GLU A 1 184 ? 49.459 9.275 -31.015 1.00 28.41 184 GLU A N 1
ATOM 1420 C CA . GLU A 1 184 ? 49.524 10.321 -32.051 1.00 31.30 184 GLU A CA 1
ATOM 1421 C C . GLU A 1 184 ? 49.374 9.759 -33.481 1.00 29.64 184 GLU A C 1
ATOM 1422 O O . GLU A 1 184 ? 48.690 10.371 -34.288 1.00 31.29 184 GLU A O 1
ATOM 1428 N N . ASP A 1 185 ? 50.059 8.659 -33.798 1.00 29.21 185 ASP A N 1
ATOM 1429 C CA . ASP A 1 185 ? 49.956 7.987 -35.104 1.00 28.04 185 ASP A CA 1
ATOM 1430 C C . ASP A 1 185 ? 48.506 7.538 -35.304 1.00 26.56 185 ASP A C 1
ATOM 1431 O O . ASP A 1 185 ? 47.954 7.674 -36.393 1.00 25.59 185 ASP A O 1
ATOM 1436 N N . VAL A 1 186 ? 47.880 6.942 -34.280 1.00 24.75 186 VAL A N 1
ATOM 1437 C CA . VAL A 1 186 ? 46.488 6.561 -34.470 1.00 22.84 186 VAL A CA 1
ATOM 1438 C C . VAL A 1 186 ? 45.572 7.744 -34.780 1.00 22.87 186 VAL A C 1
ATOM 1439 O O . VAL A 1 186 ? 44.784 7.669 -35.721 1.00 22.82 186 VAL A O 1
ATOM 1443 N N . PHE A 1 187 ? 45.638 8.824 -33.993 1.00 20.99 187 PHE A N 1
ATOM 1444 C CA . PHE A 1 187 ? 44.767 9.965 -34.251 1.00 23.19 187 PHE A CA 1
ATOM 1445 C C . PHE A 1 187 ? 45.023 10.653 -35.592 1.00 24.47 187 PHE A C 1
ATOM 1446 O O . PHE A 1 187 ? 44.097 11.254 -36.148 1.00 24.70 187 PHE A O 1
ATOM 1454 N N . GLU A 1 188 ? 46.258 10.576 -36.108 1.00 24.01 188 GLU A N 1
ATOM 1455 C CA . GLU A 1 188 ? 46.520 11.050 -37.480 1.00 26.33 188 GLU A CA 1
ATOM 1456 C C . GLU A 1 188 ? 45.709 10.220 -38.487 1.00 23.54 188 GLU A C 1
ATOM 1457 O O . GLU A 1 188 ? 45.191 10.766 -39.432 1.00 24.47 188 GLU A O 1
ATOM 1463 N N . VAL A 1 189 ? 45.726 8.900 -38.329 1.00 23.43 189 VAL A N 1
ATOM 1464 C CA . VAL A 1 189 ? 45.006 7.972 -39.176 1.00 23.31 189 VAL A CA 1
ATOM 1465 C C . VAL A 1 189 ? 43.522 8.269 -39.087 1.00 24.21 189 VAL A C 1
ATOM 1466 O O . VAL A 1 189 ? 42.829 8.304 -40.115 1.00 24.46 189 VAL A O 1
ATOM 1470 N N . ILE A 1 190 ? 43.031 8.514 -37.874 1.00 23.41 190 ILE A N 1
ATOM 1471 C CA . ILE A 1 190 ? 41.596 8.816 -37.741 1.00 24.62 190 ILE A CA 1
ATOM 1472 C C . ILE A 1 190 ? 41.224 10.107 -38.456 1.00 24.29 190 ILE A C 1
ATOM 1473 O O . ILE A 1 190 ? 40.236 10.146 -39.177 1.00 24.02 190 ILE A O 1
ATOM 1478 N N . GLU A 1 191 ? 42.033 11.147 -38.290 1.00 24.54 191 GLU A N 1
ATOM 1479 C CA . GLU A 1 191 ? 41.811 12.380 -39.038 1.00 26.84 191 GLU A CA 1
ATOM 1480 C C . GLU A 1 191 ? 41.841 12.203 -40.564 1.00 25.08 191 GLU A C 1
ATOM 1481 O O . GLU A 1 191 ? 40.997 12.750 -41.263 1.00 25.13 191 GLU A O 1
ATOM 1487 N N . GLU A 1 192 ? 42.751 11.380 -41.056 1.00 26.16 192 GLU A N 1
ATOM 1488 C CA . GLU A 1 192 ? 42.867 11.099 -42.501 1.00 26.20 192 GLU A CA 1
ATOM 1489 C C . GLU A 1 192 ? 41.615 10.400 -43.018 1.00 23.88 192 GLU A C 1
ATOM 1490 O O . GLU A 1 192 ? 41.042 10.811 -44.033 1.00 22.26 192 GLU A O 1
ATOM 1496 N N . GLY A 1 193 ? 41.162 9.388 -42.271 1.00 24.16 193 GLY A N 1
ATOM 1497 C CA . GLY A 1 193 ? 39.896 8.702 -42.547 1.00 23.60 193 GLY A CA 1
ATOM 1498 C C . GLY A 1 193 ? 38.688 9.616 -42.598 1.00 24.68 193 GLY A C 1
ATOM 1499 O O . GLY A 1 193 ? 37.944 9.631 -43.594 1.00 25.02 193 GLY A O 1
ATOM 1500 N N . LYS A 1 194 ? 38.494 10.396 -41.536 1.00 24.31 194 LYS A N 1
ATOM 1501 C CA . LYS A 1 194 ? 37.357 11.318 -41.470 1.00 24.95 194 LYS A CA 1
ATOM 1502 C C . LYS A 1 194 ? 37.342 12.285 -42.644 1.00 24.57 194 LYS A C 1
ATOM 1503 O O . LYS A 1 194 ? 36.300 12.513 -43.232 1.00 23.12 194 LYS A O 1
ATOM 1509 N N . SER A 1 195 ? 38.505 12.856 -42.956 1.00 25.57 195 SER A N 1
ATOM 1510 C CA . SER A 1 195 ? 38.628 13.778 -44.061 1.00 26.53 195 SER A CA 1
ATOM 1511 C C . SER A 1 195 ? 38.297 13.072 -45.399 1.00 26.62 195 SER A C 1
ATOM 1512 O O . SER A 1 195 ? 37.518 13.617 -46.171 1.00 25.71 195 SER A O 1
ATOM 1515 N N . ASN A 1 196 ? 38.827 11.860 -45.648 1.00 25.23 196 ASN A N 1
ATOM 1516 C CA . ASN A 1 196 ? 38.535 11.124 -46.888 1.00 25.16 196 ASN A CA 1
ATOM 1517 C C . ASN A 1 196 ? 37.081 10.763 -47.024 1.00 25.50 196 ASN A C 1
ATOM 1518 O O . ASN A 1 196 ? 36.549 10.621 -48.145 1.00 25.77 196 ASN A O 1
ATOM 1523 N N . ARG A 1 197 ? 36.442 10.546 -45.881 1.00 24.10 197 ARG A N 1
ATOM 1524 C CA . ARG A 1 197 ? 35.046 10.191 -45.926 1.00 22.25 197 ARG A CA 1
ATOM 1525 C C . ARG A 1 197 ? 34.237 11.270 -46.654 1.00 23.26 197 ARG A C 1
ATOM 1526 O O . ARG A 1 197 ? 33.166 10.996 -47.196 1.00 23.88 197 ARG A O 1
ATOM 1534 N N . HIS A 1 198 ? 34.664 12.524 -46.554 1.00 22.83 198 HIS A N 1
ATOM 1535 C CA . HIS A 1 198 ? 33.955 13.617 -47.210 1.00 23.83 198 HIS A CA 1
ATOM 1536 C C . HIS A 1 198 ? 34.038 13.633 -48.748 1.00 25.43 198 HIS A C 1
ATOM 1537 O O . HIS A 1 198 ? 33.292 14.381 -49.382 1.00 26.01 198 HIS A O 1
ATOM 1544 N N . ILE A 1 199 ? 34.959 12.896 -49.365 1.00 26.19 199 ILE A N 1
ATOM 1545 C CA . ILE A 1 199 ? 35.040 12.883 -50.842 1.00 28.17 199 ILE A CA 1
ATOM 1546 C C . ILE A 1 199 ? 33.744 12.389 -51.485 1.00 29.33 199 ILE A C 1
ATOM 1547 O O . ILE A 1 199 ? 33.221 11.354 -51.062 1.00 30.83 199 ILE A O 1
ATOM 1552 N N . ALA A 1 200 ? 33.168 13.165 -52.402 1.00 28.89 200 ALA A N 1
ATOM 1553 C CA . ALA A 1 200 ? 31.950 12.757 -53.119 1.00 30.44 200 ALA A CA 1
ATOM 1554 C C . ALA A 1 200 ? 30.730 12.731 -52.201 1.00 31.31 200 ALA A C 1
ATOM 1555 O O . ALA A 1 200 ? 29.695 12.175 -52.556 1.00 31.47 200 ALA A O 1
ATOM 1557 N N . VAL A 1 201 ? 30.839 13.318 -51.010 1.00 30.28 201 VAL A N 1
ATOM 1558 C CA . VAL A 1 201 ? 29.673 13.354 -50.143 1.00 27.68 201 VAL A CA 1
ATOM 1559 C C . VAL A 1 201 ? 29.250 14.810 -50.024 1.00 28.11 201 VAL A C 1
ATOM 1560 O O . VAL A 1 201 ? 30.037 15.636 -49.534 1.00 26.86 201 VAL A O 1
ATOM 1564 N N . THR A 1 202 ? 28.009 15.112 -50.385 1.00 27.14 202 THR A N 1
ATOM 1565 C CA . THR A 1 202 ? 27.554 16.506 -50.330 1.00 29.17 202 THR A CA 1
ATOM 1566 C C . THR A 1 202 ? 27.030 16.956 -48.947 1.00 28.50 202 THR A C 1
ATOM 1567 O O . THR A 1 202 ? 26.937 18.163 -48.668 1.00 28.29 202 THR A O 1
ATOM 1571 N N . ASN A 1 203 ? 26.589 15.999 -48.134 1.00 27.21 203 ASN A N 1
ATOM 1572 C CA . ASN A 1 203 ? 26.035 16.278 -46.789 1.00 27.54 203 ASN A CA 1
ATOM 1573 C C . ASN A 1 203 ? 26.430 15.133 -45.833 1.00 26.25 203 ASN A C 1
ATOM 1574 O O . ASN A 1 203 ? 25.807 14.091 -45.856 1.00 25.26 203 ASN A O 1
ATOM 1579 N N . MET A 1 204 ? 27.493 15.304 -45.049 1.00 26.78 204 MET A N 1
ATOM 1580 C CA . MET A 1 204 ? 27.985 14.262 -44.133 1.00 25.46 204 MET A CA 1
ATOM 1581 C C . MET A 1 204 ? 26.965 13.836 -43.094 1.00 26.16 204 MET A C 1
ATOM 1582 O O . MET A 1 204 ? 26.879 12.651 -42.792 1.00 25.40 204 MET A O 1
ATOM 1587 N N . ASN A 1 205 ? 26.197 14.793 -42.568 1.00 26.14 205 ASN A N 1
ATOM 1588 C CA . ASN A 1 205 ? 25.180 14.513 -41.551 1.00 28.07 205 ASN A CA 1
ATOM 1589 C C . ASN A 1 205 ? 24.214 13.466 -42.097 1.00 27.86 205 ASN A C 1
ATOM 1590 O O . ASN A 1 205 ? 24.016 12.430 -41.481 1.00 26.25 205 ASN A O 1
ATOM 1595 N N . GLU A 1 206 ? 23.733 13.649 -43.325 1.00 28.17 206 GLU A N 1
ATOM 1596 C CA . GLU A 1 206 ? 22.828 12.666 -43.907 1.00 29.22 206 GLU A CA 1
ATOM 1597 C C . GLU A 1 206 ? 23.566 11.408 -44.332 1.00 28.49 206 GLU A C 1
ATOM 1598 O O . GLU A 1 206 ? 23.129 10.317 -44.012 1.00 28.38 206 GLU A O 1
ATOM 1604 N N . HIS A 1 207 ? 24.719 11.555 -44.976 1.00 26.02 207 HIS A N 1
ATOM 1605 C CA . HIS A 1 207 ? 25.409 10.354 -45.443 1.00 25.32 207 HIS A CA 1
ATOM 1606 C C . HIS A 1 207 ? 25.913 9.467 -44.300 1.00 25.44 207 HIS A C 1
ATOM 1607 O O . HIS A 1 207 ? 25.755 8.244 -44.400 1.00 23.31 207 HIS A O 1
ATOM 1614 N N . SER A 1 208 ? 26.538 10.065 -43.260 1.00 23.64 208 SER A N 1
ATOM 1615 C CA . SER A 1 208 ? 26.961 9.276 -42.079 1.00 23.72 208 SER A CA 1
ATOM 1616 C C . SER A 1 208 ? 25.800 8.613 -41.341 1.00 23.53 208 SER A C 1
ATOM 1617 O O . SER A 1 208 ? 25.967 7.507 -40.790 1.00 22.08 208 SER A O 1
ATOM 1620 N N . SER A 1 209 ? 24.607 9.210 -41.444 1.00 22.62 209 SER A N 1
ATOM 1621 C CA . SER A 1 209 ? 23.439 8.594 -40.793 1.00 24.89 209 SER A CA 1
ATOM 1622 C C . SER A 1 209 ? 22.946 7.320 -41.493 1.00 26.68 209 SER A C 1
ATOM 1623 O O . SER A 1 209 ? 22.196 6.531 -40.885 1.00 25.17 209 SER A O 1
ATOM 1626 N N . ARG A 1 210 ? 23.415 7.121 -42.722 1.00 24.60 210 ARG A N 1
ATOM 1627 C CA . ARG A 1 210 ? 22.990 5.999 -43.556 1.00 28.44 210 ARG A CA 1
ATOM 1628 C C . ARG A 1 210 ? 24.100 5.010 -43.902 1.00 27.66 210 ARG A C 1
ATOM 1629 O O . ARG A 1 210 ? 23.879 4.117 -44.717 1.00 28.44 210 ARG A O 1
ATOM 1637 N N . SER A 1 211 ? 25.297 5.173 -43.342 1.00 27.09 211 SER A N 1
ATOM 1638 C CA . SER A 1 211 ? 26.400 4.221 -43.591 1.00 26.06 211 SER A CA 1
ATOM 1639 C C . SER A 1 211 ? 27.054 3.816 -42.294 1.00 24.01 211 SER A C 1
ATOM 1640 O O . SER A 1 211 ? 26.773 4.413 -41.269 1.00 23.60 211 SER A O 1
ATOM 1643 N N . HIS A 1 212 ? 27.866 2.772 -42.330 1.00 21.69 212 HIS A N 1
ATOM 1644 C CA . HIS A 1 212 ? 28.457 2.146 -41.161 1.00 23.34 212 HIS A CA 1
ATOM 1645 C C . HIS A 1 212 ? 29.926 2.494 -41.210 1.00 25.37 212 HIS A C 1
ATOM 1646 O O . HIS A 1 212 ? 30.584 2.303 -42.231 1.00 24.30 212 HIS A O 1
ATOM 1653 N N . SER A 1 213 ? 30.455 2.974 -40.096 1.00 24.98 213 SER A N 1
ATOM 1654 C CA . SER A 1 213 ? 31.855 3.364 -40.026 1.00 26.43 213 SER A CA 1
ATOM 1655 C C . SER A 1 213 ? 32.596 2.312 -39.211 1.00 24.99 213 SER A C 1
ATOM 1656 O O . SER A 1 213 ? 32.204 2.013 -38.071 1.00 24.29 213 SER A O 1
ATOM 1659 N N . VAL A 1 214 ? 33.646 1.731 -39.774 1.00 23.32 214 VAL A N 1
ATOM 1660 C CA . VAL A 1 214 ? 34.264 0.572 -39.134 1.00 22.94 214 VAL A CA 1
ATOM 1661 C C . VAL A 1 214 ? 35.712 0.927 -38.833 1.00 24.97 214 VAL A C 1
ATOM 1662 O O . VAL A 1 214 ? 36.492 1.250 -39.760 1.00 24.27 214 VAL A O 1
ATOM 1666 N N . PHE A 1 215 ? 36.069 0.889 -37.546 1.00 24.16 215 PHE A N 1
ATOM 1667 C CA . PHE A 1 215 ? 37.458 1.139 -37.168 1.00 22.48 215 PHE A CA 1
ATOM 1668 C C . PHE A 1 215 ? 38.043 -0.146 -36.593 1.00 23.26 215 PHE A C 1
ATOM 1669 O O . PHE A 1 215 ? 37.492 -0.696 -35.626 1.00 24.00 215 PHE A O 1
ATOM 1677 N N . LEU A 1 216 ? 39.131 -0.646 -37.181 1.00 21.72 216 LEU A N 1
ATOM 1678 C CA . LEU A 1 216 ? 39.719 -1.924 -36.757 1.00 22.35 216 LEU A CA 1
ATOM 1679 C C . LEU A 1 216 ? 41.162 -1.738 -36.218 1.00 23.20 216 LEU A C 1
ATOM 1680 O O . LEU A 1 216 ? 42.020 -1.133 -36.864 1.00 23.24 216 LEU A O 1
ATOM 1685 N N . ILE A 1 217 ? 41.426 -2.221 -35.020 1.00 23.20 217 ILE A N 1
ATOM 1686 C CA . ILE A 1 217 ? 42.787 -2.129 -34.461 1.00 25.41 217 ILE A CA 1
ATOM 1687 C C . ILE A 1 217 ? 43.205 -3.591 -34.325 1.00 27.23 217 ILE A C 1
ATOM 1688 O O . ILE A 1 217 ? 42.601 -4.365 -33.552 1.00 25.81 217 ILE A O 1
ATOM 1693 N N . ASN A 1 218 ? 44.242 -3.949 -35.065 1.00 25.90 218 ASN A N 1
ATOM 1694 C CA . ASN A 1 218 ? 44.791 -5.281 -34.958 1.00 27.53 218 ASN A CA 1
ATOM 1695 C C . ASN A 1 218 ? 46.063 -5.274 -34.109 1.00 26.58 218 ASN A C 1
ATOM 1696 O O . ASN A 1 218 ? 47.021 -4.589 -34.442 1.00 27.72 218 ASN A O 1
ATOM 1701 N N . VAL A 1 219 ? 46.089 -6.053 -33.039 1.00 26.47 219 VAL A N 1
ATOM 1702 C CA . VAL A 1 219 ? 47.153 -5.983 -32.047 1.00 29.52 219 VAL A CA 1
ATOM 1703 C C . VAL A 1 219 ? 47.800 -7.357 -31.927 1.00 31.16 219 VAL A C 1
ATOM 1704 O O . VAL A 1 219 ? 47.195 -8.269 -31.372 1.00 33.64 219 VAL A O 1
ATOM 1708 N N . LYS A 1 220 ? 49.008 -7.510 -32.460 1.00 32.34 220 LYS A N 1
ATOM 1709 C CA . LYS A 1 220 ? 49.783 -8.732 -32.258 1.00 33.49 220 LYS A CA 1
ATOM 1710 C C . LYS A 1 220 ? 50.919 -8.472 -31.293 1.00 33.46 220 LYS A C 1
ATOM 1711 O O . LYS A 1 220 ? 51.479 -7.385 -31.208 1.00 32.18 220 LYS A O 1
ATOM 1717 N N . GLN A 1 221 ? 51.303 -9.531 -30.604 1.00 33.96 221 GLN A N 1
ATOM 1718 C CA . GLN A 1 221 ? 52.367 -9.407 -29.649 1.00 35.07 221 GLN A CA 1
ATOM 1719 C C . GLN A 1 221 ? 53.196 -10.679 -29.715 1.00 35.47 221 GLN A C 1
ATOM 1720 O O . GLN A 1 221 ? 52.681 -11.771 -29.981 1.00 34.48 221 GLN A O 1
ATOM 1726 N N . GLU A 1 222 ? 54.490 -10.489 -29.508 1.00 36.32 222 GLU A N 1
ATOM 1727 C CA . GLU A 1 222 ? 55.425 -11.587 -29.346 1.00 39.36 222 GLU A CA 1
ATOM 1728 C C . GLU A 1 222 ? 56.061 -11.424 -27.961 1.00 39.94 222 GLU A C 1
ATOM 1729 O O . GLU A 1 222 ? 56.487 -10.331 -27.580 1.00 39.54 222 GLU A O 1
ATOM 1735 N N . ASN A 1 223 ? 56.055 -12.499 -27.184 1.00 40.73 223 ASN A N 1
ATOM 1736 C CA . ASN A 1 223 ? 56.733 -12.506 -25.894 1.00 42.35 223 ASN A CA 1
ATOM 1737 C C . ASN A 1 223 ? 58.173 -12.886 -26.197 1.00 42.38 223 ASN A C 1
ATOM 1738 O O . ASN A 1 223 ? 58.426 -13.935 -26.796 1.00 42.01 223 ASN A O 1
ATOM 1743 N N . LEU A 1 224 ? 59.115 -12.011 -25.877 1.00 43.62 224 LEU A N 1
ATOM 1744 C CA . LEU A 1 224 ? 60.510 -12.277 -26.259 1.00 46.36 224 LEU A CA 1
ATOM 1745 C C . LEU A 1 224 ? 61.231 -13.315 -25.370 1.00 47.26 224 LEU A C 1
ATOM 1746 O O . LEU A 1 224 ? 62.264 -13.853 -25.757 1.00 47.66 224 LEU A O 1
ATOM 1751 N N . GLU A 1 225 ? 60.679 -13.626 -24.206 1.00 49.16 225 GLU A N 1
ATOM 1752 C CA . GLU A 1 225 ? 61.305 -14.616 -23.325 1.00 51.67 225 GLU A CA 1
ATOM 1753 C C . GLU A 1 225 ? 60.903 -16.039 -23.682 1.00 51.51 225 GLU A C 1
ATOM 1754 O O . GLU A 1 225 ? 61.755 -16.924 -23.713 1.00 52.64 225 GLU A O 1
ATOM 1760 N N . ASN A 1 226 ? 59.627 -16.260 -23.995 1.00 50.15 226 ASN A N 1
ATOM 1761 C CA . ASN A 1 226 ? 59.154 -17.611 -24.268 1.00 48.64 226 ASN A CA 1
ATOM 1762 C C . ASN A 1 226 ? 58.604 -17.843 -25.678 1.00 47.80 226 ASN A C 1
ATOM 1763 O O . ASN A 1 226 ? 58.018 -18.892 -25.958 1.00 47.95 226 ASN A O 1
ATOM 1768 N N . GLN A 1 227 ? 58.766 -16.864 -26.570 1.00 47.55 227 GLN A N 1
ATOM 1769 C CA . GLN A 1 227 ? 58.276 -16.973 -27.951 1.00 46.06 227 GLN A CA 1
ATOM 1770 C C . GLN A 1 227 ? 56.770 -17.156 -28.127 1.00 44.51 227 GLN A C 1
ATOM 1771 O O . GLN A 1 227 ? 56.327 -17.444 -29.237 1.00 44.32 227 GLN A O 1
ATOM 1777 N N . LYS A 1 228 ? 55.977 -17.025 -27.061 1.00 43.65 228 LYS A N 1
ATOM 1778 C CA . LYS A 1 228 ? 54.498 -17.069 -27.176 1.00 43.89 228 LYS A CA 1
ATOM 1779 C C . LYS A 1 228 ? 53.982 -15.904 -28.025 1.00 42.18 228 LYS A C 1
ATOM 1780 O O . LYS A 1 228 ? 54.292 -14.751 -27.765 1.00 42.09 228 LYS A O 1
ATOM 1786 N N . LYS A 1 229 ? 53.222 -16.207 -29.067 1.00 41.79 229 LYS A N 1
ATOM 1787 C CA . LYS A 1 229 ? 52.629 -15.184 -29.918 1.00 41.39 229 LYS A CA 1
ATOM 1788 C C . LYS A 1 229 ? 51.120 -15.138 -29.702 1.00 40.19 229 LYS A C 1
ATOM 1789 O O . LYS A 1 229 ? 50.465 -16.175 -29.785 1.00 40.90 229 LYS A O 1
ATOM 1795 N N . LEU A 1 230 ? 50.603 -13.956 -29.368 1.00 38.87 230 LEU A N 1
ATOM 1796 C CA . LEU A 1 230 ? 49.165 -13.689 -29.150 1.00 37.39 230 LEU A CA 1
ATOM 1797 C C . LEU A 1 230 ? 48.715 -12.601 -30.119 1.00 36.96 230 LEU A C 1
ATOM 1798 O O . LEU A 1 230 ? 49.509 -11.712 -30.443 1.00 35.10 230 LEU A O 1
ATOM 1803 N N . SER A 1 231 ? 47.452 -12.679 -30.543 1.00 34.92 231 SER A N 1
ATOM 1804 C CA . SER A 1 231 ? 46.802 -11.651 -31.342 1.00 35.18 231 SER A CA 1
ATOM 1805 C C . SER A 1 231 ? 45.335 -11.477 -30.970 1.00 34.61 231 SER A C 1
ATOM 1806 O O . SER A 1 231 ? 44.693 -12.394 -30.441 1.00 35.34 231 SER A O 1
ATOM 1809 N N . GLY A 1 232 ? 44.827 -10.275 -31.209 1.00 33.10 232 GLY A N 1
ATOM 1810 C CA . GLY A 1 232 ? 43.458 -9.919 -30.879 1.00 33.77 232 GLY A CA 1
ATOM 1811 C C . GLY A 1 232 ? 43.070 -8.794 -31.824 1.00 33.65 232 GLY A C 1
ATOM 1812 O O . GLY A 1 232 ? 43.872 -7.904 -32.058 1.00 34.01 232 GLY A O 1
ATOM 1813 N N . LYS A 1 233 ? 41.876 -8.870 -32.398 1.00 31.80 233 LYS A N 1
ATOM 1814 C CA . LYS A 1 233 ? 41.334 -7.801 -33.237 1.00 31.43 233 LYS A CA 1
ATOM 1815 C C . LYS A 1 233 ? 40.273 -7.042 -32.448 1.00 28.76 233 LYS A C 1
ATOM 1816 O O . LYS A 1 233 ? 39.414 -7.663 -31.816 1.00 29.99 233 LYS A O 1
ATOM 1822 N N . LEU A 1 234 ? 40.325 -5.718 -32.514 1.00 26.51 234 LEU A N 1
ATOM 1823 C CA A LEU A 1 234 ? 39.374 -4.835 -31.861 0.50 25.46 234 LEU A CA 1
ATOM 1824 C CA B LEU A 1 234 ? 39.355 -4.838 -31.862 0.50 25.75 234 LEU A CA 1
ATOM 1825 C C . LEU A 1 234 ? 38.548 -4.128 -32.929 1.00 25.06 234 LEU A C 1
ATOM 1826 O O . LEU A 1 234 ? 39.059 -3.221 -33.588 1.00 25.82 234 LEU A O 1
ATOM 1835 N N . TYR A 1 235 ? 37.290 -4.516 -33.108 1.00 23.75 235 TYR A N 1
ATOM 1836 C CA . TYR A 1 235 ? 36.417 -3.792 -34.048 1.00 23.01 235 TYR A CA 1
ATOM 1837 C C . TYR A 1 235 ? 35.564 -2.745 -33.335 1.00 22.95 235 TYR A C 1
ATOM 1838 O O . TYR A 1 235 ? 34.873 -3.075 -32.368 1.00 23.62 235 TYR A O 1
ATOM 1847 N N . LEU A 1 236 ? 35.603 -1.502 -33.807 1.00 21.84 236 LEU A N 1
ATOM 1848 C CA . LEU A 1 236 ? 34.893 -0.399 -33.185 1.00 21.30 236 LEU A CA 1
ATOM 1849 C C . LEU A 1 236 ? 34.005 0.223 -34.270 1.00 22.09 236 LEU A C 1
ATOM 1850 O O . LEU A 1 236 ? 34.494 0.832 -35.212 1.00 21.44 236 LEU A O 1
ATOM 1855 N N . VAL A 1 237 ? 32.696 0.028 -34.156 1.00 22.13 237 VAL A N 1
ATOM 1856 C CA . VAL A 1 237 ? 31.779 0.282 -35.240 1.00 22.33 237 VAL A CA 1
ATOM 1857 C C . VAL A 1 237 ? 30.652 1.238 -34.868 1.00 22.93 237 VAL A C 1
ATOM 1858 O O . VAL A 1 237 ? 29.909 1.012 -33.909 1.00 23.48 237 VAL A O 1
ATOM 1862 N N . ASP A 1 238 ? 30.467 2.271 -35.687 1.00 22.96 238 ASP A N 1
ATOM 1863 C CA . ASP A 1 238 ? 29.400 3.243 -35.501 1.00 21.48 238 ASP A CA 1
ATOM 1864 C C . ASP A 1 238 ? 28.428 2.938 -36.677 1.00 21.27 238 ASP A C 1
ATOM 1865 O O . ASP A 1 238 ? 28.741 3.239 -37.812 1.00 20.10 238 ASP A O 1
ATOM 1870 N N . LEU A 1 239 ? 27.248 2.389 -36.400 1.00 19.98 239 LEU A N 1
ATOM 1871 C CA . LEU A 1 239 ? 26.351 1.800 -37.427 1.00 20.81 239 LEU A CA 1
ATOM 1872 C C . LEU A 1 239 ? 25.464 2.873 -37.992 1.00 20.89 239 LEU A C 1
ATOM 1873 O O . LEU A 1 239 ? 25.360 3.977 -37.422 1.00 20.08 239 LEU A O 1
ATOM 1878 N N . ALA A 1 240 ? 24.888 2.569 -39.150 1.00 21.50 240 ALA A N 1
ATOM 1879 C CA . ALA A 1 240 ? 23.866 3.427 -39.748 1.00 21.31 240 ALA A CA 1
ATOM 1880 C C . ALA A 1 240 ? 22.675 3.466 -38.797 1.00 21.83 240 ALA A C 1
ATOM 1881 O O . ALA A 1 240 ? 22.507 2.553 -37.983 1.00 23.67 240 ALA A O 1
ATOM 1883 N N . GLY A 1 241 ? 21.815 4.470 -38.938 1.00 22.10 241 GLY A N 1
ATOM 1884 C CA . GLY A 1 241 ? 20.677 4.627 -38.033 1.00 24.45 241 GLY A CA 1
ATOM 1885 C C . GLY A 1 241 ? 19.746 3.431 -38.161 1.00 26.20 241 GLY A C 1
ATOM 1886 O O . GLY A 1 241 ? 19.655 2.848 -39.241 1.00 25.98 241 GLY A O 1
ATOM 1887 N N . SER A 1 242 ? 19.096 3.040 -37.068 1.00 26.99 242 SER A N 1
ATOM 1888 C CA . SER A 1 242 ? 18.236 1.854 -37.047 1.00 27.98 242 SER A CA 1
ATOM 1889 C C . SER A 1 242 ? 16.780 2.191 -37.398 1.00 30.64 242 SER A C 1
ATOM 1890 O O . SER A 1 242 ? 15.930 1.304 -37.404 1.00 32.20 242 SER A O 1
ATOM 1893 N N . GLU A 1 243 ? 16.461 3.451 -37.657 1.00 31.52 243 GLU A N 1
ATOM 1894 C CA . GLU A 1 243 ? 15.062 3.806 -37.957 1.00 35.93 243 GLU A CA 1
ATOM 1895 C C . GLU A 1 243 ? 14.500 3.266 -39.282 1.00 38.23 243 GLU A C 1
ATOM 1896 O O . GLU A 1 243 ? 15.252 2.961 -40.188 1.00 38.29 243 GLU A O 1
ATOM 1902 N N . LYS A 1 244 ? 13.175 3.143 -39.371 1.00 42.74 244 LYS A N 1
ATOM 1903 C CA . LYS A 1 244 ? 12.451 2.875 -40.630 1.00 46.06 244 LYS A CA 1
ATOM 1904 C C . LYS A 1 244 ? 12.130 4.144 -41.398 1.00 47.71 244 LYS A C 1
ATOM 1905 O O . LYS A 1 244 ? 11.994 5.213 -40.795 1.00 51.28 244 LYS A O 1
ATOM 1907 N N . ILE A 1 261 ? 14.882 1.199 -43.641 1.00 59.09 261 ILE A N 1
ATOM 1908 C CA . ILE A 1 261 ? 15.405 0.302 -42.609 1.00 58.87 261 ILE A CA 1
ATOM 1909 C C . ILE A 1 261 ? 16.641 -0.431 -43.114 1.00 58.40 261 ILE A C 1
ATOM 1910 O O . ILE A 1 261 ? 16.543 -1.603 -43.508 1.00 58.72 261 ILE A O 1
ATOM 1915 N N . ASN A 1 262 ? 17.776 0.271 -43.110 1.00 56.95 262 ASN A N 1
ATOM 1916 C CA . ASN A 1 262 ? 18.980 -0.114 -43.846 1.00 54.67 262 ASN A CA 1
ATOM 1917 C C . ASN A 1 262 ? 19.107 -1.612 -44.040 1.00 55.49 262 ASN A C 1
ATOM 1918 O O . ASN A 1 262 ? 19.103 -2.385 -43.071 1.00 57.02 262 ASN A O 1
ATOM 1923 N N . LYS A 1 263 ? 19.252 -2.032 -45.291 1.00 54.89 263 LYS A N 1
ATOM 1924 C CA . LYS A 1 263 ? 19.343 -3.460 -45.589 1.00 52.34 263 LYS A CA 1
ATOM 1925 C C . LYS A 1 263 ? 20.348 -4.226 -44.718 1.00 50.39 263 LYS A C 1
ATOM 1926 O O . LYS A 1 263 ? 20.052 -5.348 -44.290 1.00 50.57 263 LYS A O 1
ATOM 1928 N N . SER A 1 264 ? 21.520 -3.660 -44.425 1.00 47.37 264 SER A N 1
ATOM 1929 C CA . SER A 1 264 ? 22.460 -4.341 -43.507 1.00 44.79 264 SER A CA 1
ATOM 1930 C C . SER A 1 264 ? 21.967 -4.474 -42.054 1.00 42.08 264 SER A C 1
ATOM 1931 O O . SER A 1 264 ? 22.412 -5.355 -41.312 1.00 41.10 264 SER A O 1
ATOM 1934 N N . LEU A 1 265 ? 21.095 -3.565 -41.634 1.00 39.02 265 LEU A N 1
ATOM 1935 C CA . LEU A 1 265 ? 20.519 -3.607 -40.287 1.00 39.15 265 LEU A CA 1
ATOM 1936 C C . LEU A 1 265 ? 19.415 -4.643 -40.170 1.00 38.33 265 LEU A C 1
ATOM 1937 O O . LEU A 1 265 ? 19.357 -5.369 -39.167 1.00 38.51 265 LEU A O 1
ATOM 1942 N N . SER A 1 266 ? 18.605 -4.784 -41.221 1.00 38.65 266 SER A N 1
ATOM 1943 C CA . SER A 1 266 ? 17.741 -5.975 -41.336 1.00 37.29 266 SER A CA 1
ATOM 1944 C C . SER A 1 266 ? 18.556 -7.248 -41.182 1.00 36.21 266 SER A C 1
ATOM 1945 O O . SER A 1 266 ? 18.227 -8.096 -40.349 1.00 37.23 266 SER A O 1
ATOM 1947 N N . ALA A 1 267 ? 19.667 -7.355 -41.910 1.00 34.30 267 ALA A N 1
ATOM 1948 C CA . ALA A 1 267 ? 20.517 -8.532 -41.784 1.00 33.15 267 ALA A CA 1
ATOM 1949 C C . ALA A 1 267 ? 21.060 -8.741 -40.384 1.00 33.34 267 ALA A C 1
ATOM 1950 O O . ALA A 1 267 ? 21.204 -9.880 -39.929 1.00 35.23 267 ALA A O 1
ATOM 1952 N N . LEU A 1 268 ? 21.433 -7.644 -39.723 1.00 32.69 268 LEU A N 1
ATOM 1953 C CA . LEU A 1 268 ? 21.957 -7.685 -38.359 1.00 30.29 268 LEU A CA 1
ATOM 1954 C C . LEU A 1 268 ? 20.861 -8.223 -37.390 1.00 29.78 268 LEU A C 1
ATOM 1955 O O . LEU A 1 268 ? 21.110 -9.106 -36.590 1.00 29.24 268 LEU A O 1
ATOM 1960 N N . GLY A 1 269 ? 19.642 -7.727 -37.523 1.00 32.11 269 GLY A N 1
ATOM 1961 C CA . GLY A 1 269 ? 18.483 -8.200 -36.745 1.00 34.37 269 GLY A CA 1
ATOM 1962 C C . GLY A 1 269 ? 18.136 -9.653 -37.022 1.00 35.62 269 GLY A C 1
ATOM 1963 O O . GLY A 1 269 ? 17.915 -10.414 -36.077 1.00 37.12 269 GLY A O 1
ATOM 1964 N N . ASN A 1 270 ? 18.187 -10.082 -38.285 1.00 36.74 270 ASN A N 1
ATOM 1965 C CA . ASN A 1 270 ? 17.913 -11.502 -38.628 1.00 37.25 270 ASN A CA 1
ATOM 1966 C C . ASN A 1 270 ? 18.958 -12.434 -38.062 1.00 37.09 270 ASN A C 1
ATOM 1967 O O . ASN A 1 270 ? 18.673 -13.583 -37.693 1.00 37.22 270 ASN A O 1
ATOM 1972 N N . VAL A 1 271 ? 20.203 -11.949 -38.039 1.00 37.11 271 VAL A N 1
ATOM 1973 C CA . VAL A 1 271 ? 21.294 -12.698 -37.430 1.00 34.69 271 VAL A CA 1
ATOM 1974 C C . VAL A 1 271 ? 21.053 -12.844 -35.928 1.00 34.27 271 VAL A C 1
ATOM 1975 O O . VAL A 1 271 ? 21.111 -13.938 -35.383 1.00 34.19 271 VAL A O 1
ATOM 1979 N N . ILE A 1 272 ? 20.830 -11.729 -35.246 1.00 35.83 272 ILE A N 1
ATOM 1980 C CA . ILE A 1 272 ? 20.617 -11.777 -33.800 1.00 36.04 272 ILE A CA 1
ATOM 1981 C C . ILE A 1 272 ? 19.394 -12.683 -33.520 1.00 37.94 272 ILE A C 1
ATOM 1982 O O . ILE A 1 272 ? 19.485 -13.600 -32.692 1.00 37.98 272 ILE A O 1
ATOM 1987 N N . SER A 1 273 ? 18.298 -12.463 -34.256 1.00 38.95 273 SER A N 1
ATOM 1988 C CA . SER A 1 273 ? 17.069 -13.264 -34.093 1.00 42.12 273 SER A CA 1
ATOM 1989 C C . SER A 1 273 ? 17.330 -14.740 -34.261 1.00 41.68 273 SER A C 1
ATOM 1990 O O . SER A 1 273 ? 16.836 -15.528 -33.472 1.00 43.45 273 SER A O 1
ATOM 1993 N N . ALA A 1 274 ? 18.181 -15.113 -35.211 1.00 42.51 274 ALA A N 1
ATOM 1994 C CA . ALA A 1 274 ? 18.487 -16.530 -35.407 1.00 43.26 274 ALA A CA 1
ATOM 1995 C C . ALA A 1 274 ? 19.335 -17.128 -34.305 1.00 44.22 274 ALA A C 1
ATOM 1996 O O . ALA A 1 274 ? 19.166 -18.295 -33.955 1.00 43.41 274 ALA A O 1
ATOM 1998 N N . LEU A 1 275 ? 20.312 -16.360 -33.824 1.00 44.88 275 LEU A N 1
ATOM 1999 C CA . LEU A 1 275 ? 21.200 -16.860 -32.777 1.00 45.14 275 LEU A CA 1
ATOM 2000 C C . LEU A 1 275 ? 20.408 -16.927 -31.473 1.00 47.04 275 LEU A C 1
ATOM 2001 O O . LEU A 1 275 ? 20.563 -17.872 -30.692 1.00 47.08 275 LEU A O 1
ATOM 2006 N N . ALA A 1 276 ? 19.562 -15.920 -31.273 1.00 49.71 276 ALA A N 1
ATOM 2007 C CA . ALA A 1 276 ? 18.691 -15.816 -30.100 1.00 53.70 276 ALA A CA 1
ATOM 2008 C C . ALA A 1 276 ? 17.662 -16.946 -30.038 1.00 56.71 276 ALA A C 1
ATOM 2009 O O . ALA A 1 276 ? 17.461 -17.506 -28.969 1.00 57.43 276 ALA A O 1
ATOM 2011 N N . ASP A 1 277 ? 17.009 -17.274 -31.157 1.00 60.50 277 ASP A N 1
ATOM 2012 C CA . ASP A 1 277 ? 16.116 -18.438 -31.214 1.00 64.19 277 ASP A CA 1
ATOM 2013 C C . ASP A 1 277 ? 16.966 -19.691 -31.067 1.00 65.71 277 ASP A C 1
ATOM 2014 O O . ASP A 1 277 ? 16.569 -20.635 -30.401 1.00 66.81 277 ASP A O 1
ATOM 2019 N N . GLY A 1 278 ? 18.140 -19.683 -31.693 1.00 68.20 278 GLY A N 1
ATOM 2020 C CA . GLY A 1 278 ? 19.167 -20.713 -31.520 1.00 70.31 278 GLY A CA 1
ATOM 2021 C C . GLY A 1 278 ? 18.764 -21.977 -32.244 1.00 71.94 278 GLY A C 1
ATOM 2022 O O . GLY A 1 278 ? 19.539 -22.936 -32.321 1.00 72.01 278 GLY A O 1
ATOM 2023 N N . ASN A 1 279 ? 17.542 -21.937 -32.778 1.00 73.35 279 ASN A N 1
ATOM 2024 C CA . ASN A 1 279 ? 16.877 -23.073 -33.409 1.00 74.47 279 ASN A CA 1
ATOM 2025 C C . ASN A 1 279 ? 16.747 -22.879 -34.921 1.00 74.65 279 ASN A C 1
ATOM 2026 O O . ASN A 1 279 ? 15.634 -22.823 -35.470 1.00 75.28 279 ASN A O 1
ATOM 2031 N N . LYS A 1 280 ? 17.902 -22.754 -35.574 1.00 73.68 280 LYS A N 1
ATOM 2032 C CA . LYS A 1 280 ? 18.006 -22.777 -37.026 1.00 72.36 280 LYS A CA 1
ATOM 2033 C C . LYS A 1 280 ? 19.445 -23.155 -37.333 1.00 71.53 280 LYS A C 1
ATOM 2034 O O . LYS A 1 280 ? 20.351 -22.805 -36.575 1.00 71.68 280 LYS A O 1
ATOM 2040 N N . THR A 1 281 ? 19.645 -23.928 -38.399 1.00 70.04 281 THR A N 1
ATOM 2041 C CA . THR A 1 281 ? 20.976 -24.414 -38.767 1.00 68.07 281 THR A CA 1
ATOM 2042 C C . THR A 1 281 ? 21.762 -23.308 -39.462 1.00 66.12 281 THR A C 1
ATOM 2043 O O . THR A 1 281 ? 23.000 -23.304 -39.454 1.00 66.10 281 THR A O 1
ATOM 2047 N N . HIS A 1 282 ? 21.002 -22.396 -40.066 1.00 62.64 282 HIS A N 1
ATOM 2048 C CA . HIS A 1 282 ? 21.501 -21.355 -40.949 1.00 59.20 282 HIS A CA 1
ATOM 2049 C C . HIS A 1 282 ? 21.330 -19.970 -40.299 1.00 54.93 282 HIS A C 1
ATOM 2050 O O . HIS A 1 282 ? 20.224 -19.447 -40.116 1.00 55.82 282 HIS A O 1
ATOM 2057 N N . ILE A 1 283 ? 22.447 -19.406 -39.868 1.00 49.82 283 ILE A N 1
ATOM 2058 C CA . ILE A 1 283 ? 22.499 -18.022 -39.409 1.00 43.01 283 ILE A CA 1
ATOM 2059 C C . ILE A 1 283 ? 22.837 -17.207 -40.643 1.00 39.18 283 ILE A C 1
ATOM 2060 O O . ILE A 1 283 ? 23.826 -17.479 -41.312 1.00 38.60 283 ILE A O 1
ATOM 2065 N N . PRO A 1 284 ? 21.992 -16.235 -40.992 1.00 36.99 284 PRO A N 1
ATOM 2066 C CA . PRO A 1 284 ? 22.204 -15.563 -42.274 1.00 35.16 284 PRO A CA 1
ATOM 2067 C C . PRO A 1 284 ? 23.360 -14.520 -42.271 1.00 34.62 284 PRO A C 1
ATOM 2068 O O . PRO A 1 284 ? 23.218 -13.410 -42.786 1.00 34.07 284 PRO A O 1
ATOM 2072 N N . TYR A 1 285 ? 24.527 -14.896 -41.770 1.00 34.58 285 TYR A N 1
ATOM 2073 C CA . TYR A 1 285 ? 25.675 -13.991 -41.840 1.00 36.07 285 TYR A CA 1
ATOM 2074 C C . TYR A 1 285 ? 25.994 -13.389 -43.214 1.00 37.23 285 TYR A C 1
ATOM 2075 O O . TYR A 1 285 ? 26.465 -12.250 -43.293 1.00 35.68 285 TYR A O 1
ATOM 2084 N N . ARG A 1 286 ? 25.726 -14.143 -44.284 1.00 36.87 286 ARG A N 1
ATOM 2085 C CA . ARG A 1 286 ? 26.091 -13.772 -45.651 1.00 37.86 286 ARG A CA 1
ATOM 2086 C C . ARG A 1 286 ? 25.100 -12.808 -46.281 1.00 37.47 286 ARG A C 1
ATOM 2087 O O . ARG A 1 286 ? 25.285 -12.375 -47.421 1.00 38.03 286 ARG A O 1
ATOM 2095 N N . ASP A 1 287 ? 24.041 -12.490 -45.552 1.00 35.67 287 ASP A N 1
ATOM 2096 C CA . ASP A 1 287 ? 23.055 -11.545 -46.015 1.00 36.84 287 ASP A CA 1
ATOM 2097 C C . ASP A 1 287 ? 23.568 -10.105 -46.172 1.00 36.31 287 ASP A C 1
ATOM 2098 O O . ASP A 1 287 ? 22.904 -9.289 -46.821 1.00 36.93 287 ASP A O 1
ATOM 2103 N N . SER A 1 288 ? 24.721 -9.775 -45.590 1.00 34.46 288 SER A N 1
ATOM 2104 C CA . SER A 1 288 ? 25.305 -8.444 -45.795 1.00 33.72 288 SER A CA 1
ATOM 2105 C C . SER A 1 288 ? 26.802 -8.518 -45.583 1.00 31.52 288 SER A C 1
ATOM 2106 O O . SER A 1 288 ? 27.267 -9.355 -44.810 1.00 30.38 288 SER A O 1
ATOM 2109 N N . LYS A 1 289 ? 27.555 -7.626 -46.221 1.00 31.03 289 LYS A N 1
ATOM 2110 C CA . LYS A 1 289 ? 28.986 -7.523 -45.888 1.00 30.12 289 LYS A CA 1
ATOM 2111 C C . LYS A 1 289 ? 29.231 -7.196 -44.411 1.00 29.89 289 LYS A C 1
ATOM 2112 O O . LYS A 1 289 ? 30.167 -7.732 -43.828 1.00 30.33 289 LYS A O 1
ATOM 2118 N N . LEU A 1 290 ? 28.362 -6.394 -43.793 1.00 31.12 290 LEU A N 1
ATOM 2119 C CA . LEU A 1 290 ? 28.483 -6.000 -42.369 1.00 30.70 290 LEU A CA 1
ATOM 2120 C C . LEU A 1 290 ? 28.451 -7.257 -41.486 1.00 29.65 290 LEU A C 1
ATOM 2121 O O . LEU A 1 290 ? 29.362 -7.530 -40.702 1.00 30.63 290 LEU A O 1
ATOM 2126 N N . THR A 1 291 ? 27.440 -8.096 -41.684 1.00 30.97 291 THR A N 1
ATOM 2127 C CA . THR A 1 291 ? 27.287 -9.320 -40.861 1.00 29.62 291 THR A CA 1
ATOM 2128 C C . THR A 1 291 ? 28.233 -10.436 -41.191 1.00 29.99 291 THR A C 1
ATOM 2129 O O . THR A 1 291 ? 28.509 -11.300 -40.344 1.00 30.72 291 THR A O 1
ATOM 2133 N N . ARG A 1 292 ? 28.818 -10.360 -42.378 1.00 29.60 292 ARG A N 1
ATOM 2134 C CA . ARG A 1 292 ? 29.924 -11.253 -42.688 1.00 29.85 292 ARG A CA 1
ATOM 2135 C C . ARG A 1 292 ? 31.168 -10.768 -41.939 1.00 29.39 292 ARG A C 1
ATOM 2136 O O . ARG A 1 292 ? 31.909 -11.554 -41.350 1.00 29.11 292 ARG A O 1
ATOM 2144 N N . ILE A 1 293 ? 31.396 -9.463 -41.934 1.00 29.04 293 ILE A N 1
ATOM 2145 C CA . ILE A 1 293 ? 32.580 -8.961 -41.248 1.00 31.11 293 ILE A CA 1
ATOM 2146 C C . ILE A 1 293 ? 32.405 -9.162 -39.753 1.00 31.06 293 ILE A C 1
ATOM 2147 O O . ILE A 1 293 ? 33.329 -9.518 -39.063 1.00 33.68 293 ILE A O 1
ATOM 2152 N N . LEU A 1 294 ? 31.211 -8.965 -39.236 1.00 33.92 294 LEU A N 1
ATOM 2153 C CA . LEU A 1 294 ? 31.007 -9.135 -37.796 1.00 34.85 294 LEU A CA 1
ATOM 2154 C C . LEU A 1 294 ? 30.724 -10.580 -37.357 1.00 35.25 294 LEU A C 1
ATOM 2155 O O . LEU A 1 294 ? 30.321 -10.815 -36.217 1.00 33.54 294 LEU A O 1
ATOM 2160 N N . GLN A 1 295 ? 30.938 -11.548 -38.245 1.00 36.53 295 GLN A N 1
ATOM 2161 C CA . GLN A 1 295 ? 30.440 -12.909 -38.016 1.00 36.65 295 GLN A CA 1
ATOM 2162 C C . GLN A 1 295 ? 30.975 -13.438 -36.699 1.00 36.06 295 GLN A C 1
ATOM 2163 O O . GLN A 1 295 ? 30.226 -13.879 -35.828 1.00 34.12 295 GLN A O 1
ATOM 2169 N N . GLU A 1 296 ? 32.270 -13.274 -36.486 1.00 35.57 296 GLU A N 1
ATOM 2170 C CA . GLU A 1 296 ? 32.844 -13.677 -35.208 1.00 36.12 296 GLU A CA 1
ATOM 2171 C C . GLU A 1 296 ? 32.303 -12.939 -33.984 1.00 34.51 296 GLU A C 1
ATOM 2172 O O . GLU A 1 296 ? 32.306 -13.478 -32.852 1.00 32.65 296 GLU A O 1
ATOM 2178 N N . SER A 1 297 ? 31.982 -11.662 -34.197 1.00 32.34 297 SER A N 1
ATOM 2179 C CA . SER A 1 297 ? 31.420 -10.825 -33.135 1.00 31.99 297 SER A CA 1
ATOM 2180 C C . SER A 1 297 ? 30.013 -11.266 -32.753 1.00 30.67 297 SER A C 1
ATOM 2181 O O . SER A 1 297 ? 29.561 -10.998 -31.654 1.00 29.86 297 SER A O 1
ATOM 2184 N N . LEU A 1 298 ? 29.312 -11.899 -33.689 1.00 29.53 298 LEU A N 1
ATOM 2185 C CA . LEU A 1 298 ? 27.939 -12.335 -33.459 1.00 30.66 298 LEU A CA 1
ATOM 2186 C C . LEU A 1 298 ? 27.858 -13.870 -33.355 1.00 29.60 298 LEU A C 1
ATOM 2187 O O . LEU A 1 298 ? 27.560 -14.557 -34.345 1.00 30.23 298 LEU A O 1
ATOM 2192 N N . GLY A 1 299 ? 28.111 -14.399 -32.163 1.00 29.60 299 GLY A N 1
ATOM 2193 C CA . GLY A 1 299 ? 28.077 -15.846 -31.904 1.00 30.26 299 GLY A CA 1
ATOM 2194 C C . GLY A 1 299 ? 29.392 -16.613 -32.075 1.00 32.97 299 GLY A C 1
ATOM 2195 O O . GLY A 1 299 ? 29.385 -17.846 -32.032 1.00 32.36 299 GLY A O 1
ATOM 2196 N N . GLY A 1 300 ? 30.513 -15.902 -32.275 1.00 32.63 300 GLY A N 1
ATOM 2197 C CA . GLY A 1 300 ? 31.820 -16.521 -32.541 1.00 30.73 300 GLY A CA 1
ATOM 2198 C C . GLY A 1 300 ? 32.846 -16.147 -31.483 1.00 30.65 300 GLY A C 1
ATOM 2199 O O . GLY A 1 300 ? 32.531 -15.946 -30.307 1.00 30.30 300 GLY A O 1
ATOM 2200 N N . ASN A 1 301 ? 34.089 -16.062 -31.911 1.00 29.10 301 ASN A N 1
ATOM 2201 C CA . ASN A 1 301 ? 35.235 -15.914 -31.033 1.00 30.41 301 ASN A CA 1
ATOM 2202 C C . ASN A 1 301 ? 35.621 -14.435 -30.835 1.00 30.40 301 ASN A C 1
ATOM 2203 O O . ASN A 1 301 ? 36.653 -13.992 -31.337 1.00 31.86 301 ASN A O 1
ATOM 2208 N N . ALA A 1 302 ? 34.784 -13.672 -30.137 1.00 28.76 302 ALA A N 1
ATOM 2209 C CA . ALA A 1 302 ? 35.086 -12.320 -29.684 1.00 25.71 302 ALA A CA 1
ATOM 2210 C C . ALA A 1 302 ? 34.227 -11.967 -28.474 1.00 27.18 302 ALA A C 1
ATOM 2211 O O . ALA A 1 302 ? 33.130 -12.514 -28.285 1.00 26.20 302 ALA A O 1
ATOM 2213 N N . ARG A 1 303 ? 34.751 -11.064 -27.655 1.00 26.00 303 ARG A N 1
ATOM 2214 C CA A ARG A 1 303 ? 33.987 -10.510 -26.563 0.51 25.47 303 ARG A CA 1
ATOM 2215 C CA B ARG A 1 303 ? 34.019 -10.473 -26.549 0.49 25.88 303 ARG A CA 1
ATOM 2216 C C . ARG A 1 303 ? 33.332 -9.259 -27.133 1.00 25.63 303 ARG A C 1
ATOM 2217 O O . ARG A 1 303 ? 34.013 -8.320 -27.533 1.00 25.80 303 ARG A O 1
ATOM 2232 N N . THR A 1 304 ? 32.011 -9.284 -27.214 1.00 23.74 304 THR A N 1
ATOM 2233 C CA . THR A 1 304 ? 31.254 -8.239 -27.857 1.00 24.30 304 THR A CA 1
ATOM 2234 C C . THR A 1 304 ? 30.418 -7.460 -26.852 1.00 24.31 304 THR A C 1
ATOM 2235 O O . THR A 1 304 ? 29.763 -8.063 -25.999 1.00 23.65 304 THR A O 1
ATOM 2239 N N . THR A 1 305 ? 30.462 -6.131 -26.968 1.00 23.78 305 THR A N 1
ATOM 2240 C CA . THR A 1 305 ? 29.555 -5.208 -26.294 1.00 23.54 305 THR A CA 1
ATOM 2241 C C . THR A 1 305 ? 28.803 -4.372 -27.327 1.00 24.12 305 THR A C 1
ATOM 2242 O O . THR A 1 305 ? 29.399 -3.833 -28.288 1.00 24.48 305 THR A O 1
ATOM 2246 N N . ILE A 1 306 ? 27.477 -4.370 -27.205 1.00 22.53 306 ILE A N 1
ATOM 2247 C CA . ILE A 1 306 ? 26.663 -3.471 -27.990 1.00 22.98 306 ILE A CA 1
ATOM 2248 C C . ILE A 1 306 ? 26.201 -2.332 -27.085 1.00 23.30 306 ILE A C 1
ATOM 2249 O O . ILE A 1 306 ? 25.685 -2.591 -26.005 1.00 23.52 306 ILE A O 1
ATOM 2254 N N . VAL A 1 307 ? 26.484 -1.089 -27.470 1.00 22.46 307 VAL A N 1
ATOM 2255 C CA . VAL A 1 307 ? 25.859 0.084 -26.870 1.00 20.59 307 VAL A CA 1
ATOM 2256 C C . VAL A 1 307 ? 24.619 0.424 -27.680 1.00 21.32 307 VAL A C 1
ATOM 2257 O O . VAL A 1 307 ? 24.724 0.935 -28.793 1.00 20.63 307 VAL A O 1
ATOM 2261 N N . ILE A 1 308 ? 23.430 0.189 -27.115 1.00 20.60 308 ILE A N 1
ATOM 2262 C CA . ILE A 1 308 ? 22.241 0.717 -27.758 1.00 19.75 308 ILE A CA 1
ATOM 2263 C C . ILE A 1 308 ? 22.040 2.141 -27.275 1.00 22.08 308 ILE A C 1
ATOM 2264 O O . ILE A 1 308 ? 22.073 2.412 -26.081 1.00 25.80 308 ILE A O 1
ATOM 2269 N N . CYS A 1 309 ? 21.871 3.084 -28.197 1.00 20.78 309 CYS A N 1
ATOM 2270 C CA . CYS A 1 309 ? 21.702 4.485 -27.862 1.00 20.67 309 CYS A CA 1
ATOM 2271 C C . CYS A 1 309 ? 20.230 4.894 -28.075 1.00 20.97 309 CYS A C 1
ATOM 2272 O O . CYS A 1 309 ? 19.636 4.587 -29.111 1.00 21.83 309 CYS A O 1
ATOM 2275 N N . CYS A 1 310 ? 19.654 5.622 -27.126 1.00 22.39 310 CYS A N 1
ATOM 2276 C CA . CYS A 1 310 ? 18.215 5.927 -27.168 1.00 25.20 310 CYS A CA 1
ATOM 2277 C C . CYS A 1 310 ? 17.924 7.362 -26.783 1.00 25.87 310 CYS A C 1
ATOM 2278 O O . CYS A 1 310 ? 18.577 7.933 -25.912 1.00 25.47 310 CYS A O 1
ATOM 2281 N N . SER A 1 311 ? 16.941 7.964 -27.433 1.00 26.38 311 SER A N 1
ATOM 2282 C CA . SER A 1 311 ? 16.408 9.235 -26.991 1.00 26.16 311 SER A CA 1
ATOM 2283 C C . SER A 1 311 ? 15.364 8.926 -25.913 1.00 27.32 311 SER A C 1
ATOM 2284 O O . SER A 1 311 ? 14.705 7.902 -26.004 1.00 28.55 311 SER A O 1
ATOM 2287 N N . PRO A 1 312 ? 15.215 9.774 -24.881 1.00 28.01 312 PRO A N 1
ATOM 2288 C CA . PRO A 1 312 ? 14.165 9.612 -23.851 1.00 29.10 312 PRO A CA 1
ATOM 2289 C C . PRO A 1 312 ? 12.824 10.286 -24.186 1.00 30.35 312 PRO A C 1
ATOM 2290 O O . PRO A 1 312 ? 11.922 10.278 -23.352 1.00 29.39 312 PRO A O 1
ATOM 2294 N N . ALA A 1 313 ? 12.690 10.799 -25.405 1.00 30.08 313 ALA A N 1
ATOM 2295 C CA . ALA A 1 313 ? 11.584 11.680 -25.786 1.00 31.54 313 ALA A CA 1
ATOM 2296 C C . ALA A 1 313 ? 10.350 10.874 -26.187 1.00 32.56 313 ALA A C 1
ATOM 2297 O O . ALA A 1 313 ? 10.479 9.847 -26.847 1.00 29.72 313 ALA A O 1
ATOM 2299 N N . SER A 1 314 ? 9.174 11.326 -25.741 1.00 32.33 314 SER A N 1
ATOM 2300 C CA . SER A 1 314 ? 7.929 10.682 -26.118 1.00 34.08 314 SER A CA 1
ATOM 2301 C C . SER A 1 314 ? 7.765 10.606 -27.639 1.00 34.80 314 SER A C 1
ATOM 2302 O O . SER A 1 314 ? 7.282 9.605 -28.186 1.00 35.11 314 SER A O 1
ATOM 2305 N N . PHE A 1 315 ? 8.164 11.670 -28.316 1.00 35.41 315 PHE A N 1
ATOM 2306 C CA . PHE A 1 315 ? 8.148 11.699 -29.766 1.00 38.85 315 PHE A CA 1
ATOM 2307 C C . PHE A 1 315 ? 8.841 10.485 -30.428 1.00 39.92 315 PHE A C 1
ATOM 2308 O O . PHE A 1 315 ? 8.379 10.001 -31.491 1.00 39.91 315 PHE A O 1
ATOM 2316 N N . ASN A 1 316 ? 9.904 9.964 -29.801 1.00 37.20 316 ASN A N 1
ATOM 2317 C CA . ASN A 1 316 ? 10.682 8.846 -30.385 1.00 36.71 316 ASN A CA 1
ATOM 2318 C C . ASN A 1 316 ? 10.461 7.468 -29.760 1.00 34.87 316 ASN A C 1
ATOM 2319 O O . ASN A 1 316 ? 11.165 6.495 -30.045 1.00 33.56 316 ASN A O 1
ATOM 2324 N N . GLU A 1 317 ? 9.473 7.413 -28.877 1.00 34.97 317 GLU A N 1
ATOM 2325 C CA . GLU A 1 317 ? 9.149 6.232 -28.086 1.00 34.32 317 GLU A CA 1
ATOM 2326 C C . GLU A 1 317 ? 9.047 4.946 -28.889 1.00 33.12 317 GLU A C 1
ATOM 2327 O O . GLU A 1 317 ? 9.475 3.887 -28.427 1.00 32.32 317 GLU A O 1
ATOM 2333 N N . SER A 1 318 ? 8.462 4.985 -30.076 1.00 32.09 318 SER A N 1
ATOM 2334 C CA . SER A 1 318 ? 8.331 3.698 -30.752 1.00 34.17 318 SER A CA 1
ATOM 2335 C C . SER A 1 318 ? 9.669 3.212 -31.313 1.00 32.88 318 SER A C 1
ATOM 2336 O O . SER A 1 318 ? 9.981 2.034 -31.287 1.00 33.49 318 SER A O 1
ATOM 2339 N N . GLU A 1 319 ? 10.477 4.138 -31.798 1.00 33.15 319 GLU A N 1
ATOM 2340 C CA . GLU A 1 319 ? 11.834 3.788 -32.195 1.00 33.88 319 GLU A CA 1
ATOM 2341 C C . GLU A 1 319 ? 12.685 3.361 -30.994 1.00 31.94 319 GLU A C 1
ATOM 2342 O O . GLU A 1 319 ? 13.505 2.448 -31.083 1.00 30.83 319 GLU A O 1
ATOM 2348 N N . THR A 1 320 ? 12.449 3.976 -29.842 1.00 30.29 320 THR A N 1
ATOM 2349 C CA . THR A 1 320 ? 13.223 3.596 -28.650 1.00 28.27 320 THR A CA 1
ATOM 2350 C C . THR A 1 320 ? 12.926 2.178 -28.234 1.00 27.87 320 THR A C 1
ATOM 2351 O O . THR A 1 320 ? 13.797 1.396 -27.866 1.00 27.10 320 THR A O 1
ATOM 2355 N N . LYS A 1 321 ? 11.667 1.815 -28.398 1.00 29.11 321 LYS A N 1
ATOM 2356 C CA . LYS A 1 321 ? 11.235 0.503 -28.006 1.00 30.11 321 LYS A CA 1
ATOM 2357 C C . LYS A 1 321 ? 11.765 -0.560 -28.946 1.00 29.30 321 LYS A C 1
ATOM 2358 O O . LYS A 1 321 ? 12.134 -1.642 -28.495 1.00 29.27 321 LYS A O 1
ATOM 2364 N N . SER A 1 322 ? 11.778 -0.296 -30.250 1.00 28.82 322 SER A N 1
ATOM 2365 C CA . SER A 1 322 ? 12.496 -1.225 -31.125 1.00 31.28 322 SER A CA 1
ATOM 2366 C C . SER A 1 322 ? 13.968 -1.370 -30.722 1.00 28.53 322 SER A C 1
ATOM 2367 O O . SER A 1 322 ? 14.487 -2.472 -30.714 1.00 28.08 322 SER A O 1
ATOM 2370 N N . THR A 1 323 ? 14.634 -0.260 -30.408 1.00 28.58 323 THR A N 1
ATOM 2371 C CA . THR A 1 323 ? 16.067 -0.331 -30.042 1.00 27.43 323 THR A CA 1
ATOM 2372 C C . THR A 1 323 ? 16.273 -1.235 -28.815 1.00 26.92 323 THR A C 1
ATOM 2373 O O . THR A 1 323 ? 17.141 -2.118 -28.808 1.00 25.95 323 THR A O 1
ATOM 2377 N N . LEU A 1 324 ? 15.456 -1.002 -27.788 1.00 25.45 324 LEU A N 1
ATOM 2378 C CA . LEU A 1 324 ? 15.499 -1.765 -26.542 1.00 24.67 324 LEU A CA 1
ATOM 2379 C C . LEU A 1 324 ? 15.211 -3.241 -26.833 1.00 25.14 324 LEU A C 1
ATOM 2380 O O . LEU A 1 324 ? 15.864 -4.131 -26.267 1.00 26.08 324 LEU A O 1
ATOM 2385 N N . ASP A 1 325 ? 14.281 -3.511 -27.754 1.00 25.89 325 ASP A N 1
ATOM 2386 C CA . ASP A 1 325 ? 13.905 -4.894 -28.060 1.00 25.89 325 ASP A CA 1
ATOM 2387 C C . ASP A 1 325 ? 15.017 -5.569 -28.847 1.00 26.56 325 ASP A C 1
ATOM 2388 O O . ASP A 1 325 ? 15.310 -6.747 -28.623 1.00 23.99 325 ASP A O 1
ATOM 2393 N N . PHE A 1 326 ? 15.656 -4.810 -29.735 1.00 25.45 326 PHE A N 1
ATOM 2394 C CA . PHE A 1 326 ? 16.877 -5.334 -30.365 1.00 26.08 326 PHE A CA 1
ATOM 2395 C C . PHE A 1 326 ? 17.920 -5.699 -29.306 1.00 25.28 326 PHE A C 1
ATOM 2396 O O . PHE A 1 326 ? 18.522 -6.758 -29.363 1.00 25.63 326 PHE A O 1
ATOM 2404 N N . GLY A 1 327 ? 18.115 -4.843 -28.306 1.00 25.41 327 GLY A N 1
ATOM 2405 C CA . GLY A 1 327 ? 19.224 -5.084 -27.377 1.00 24.15 327 GLY A CA 1
ATOM 2406 C C . GLY A 1 327 ? 18.898 -6.244 -26.453 1.00 24.20 327 GLY A C 1
ATOM 2407 O O . GLY A 1 327 ? 19.753 -7.046 -26.070 1.00 24.39 327 GLY A O 1
ATOM 2408 N N . ARG A 1 328 ? 17.641 -6.315 -26.052 1.00 24.28 328 ARG A N 1
ATOM 2409 C CA . ARG A 1 328 ? 17.206 -7.448 -25.249 1.00 26.44 328 ARG A CA 1
ATOM 2410 C C . ARG A 1 328 ? 17.386 -8.798 -25.966 1.00 25.56 328 ARG A C 1
ATOM 2411 O O . ARG A 1 328 ? 17.840 -9.774 -25.365 1.00 26.77 328 ARG A O 1
ATOM 2419 N N . ARG A 1 329 ? 17.052 -8.881 -27.241 1.00 26.18 329 ARG A N 1
ATOM 2420 C CA . ARG A 1 329 ? 17.328 -10.114 -28.008 1.00 27.49 329 ARG A CA 1
ATOM 2421 C C . ARG A 1 329 ? 18.829 -10.390 -28.099 1.00 26.51 329 ARG A C 1
ATOM 2422 O O . ARG A 1 329 ? 19.231 -11.539 -27.924 1.00 25.91 329 ARG A O 1
ATOM 2430 N N . ALA A 1 330 ? 19.664 -9.371 -28.364 1.00 25.44 330 ALA A N 1
ATOM 2431 C CA . ALA A 1 330 ? 21.112 -9.632 -28.572 1.00 26.40 330 ALA A CA 1
ATOM 2432 C C . ALA A 1 330 ? 21.751 -10.130 -27.301 1.00 27.10 330 ALA A C 1
ATOM 2433 O O . ALA A 1 330 ? 22.752 -10.845 -27.333 1.00 27.66 330 ALA A O 1
ATOM 2435 N N . LYS A 1 331 ? 21.205 -9.697 -26.170 1.00 28.87 331 LYS A N 1
ATOM 2436 C CA . LYS A 1 331 ? 21.810 -10.014 -24.889 1.00 30.18 331 LYS A CA 1
ATOM 2437 C C . LYS A 1 331 ? 21.680 -11.505 -24.548 1.00 31.91 331 LYS A C 1
ATOM 2438 O O . LYS A 1 331 ? 22.377 -11.995 -23.654 1.00 32.88 331 LYS A O 1
ATOM 2444 N N . THR A 1 332 ? 20.808 -12.229 -25.247 1.00 31.94 332 THR A N 1
ATOM 2445 C CA . THR A 1 332 ? 20.730 -13.682 -25.048 1.00 33.07 332 THR A CA 1
ATOM 2446 C C . THR A 1 332 ? 21.686 -14.485 -25.941 1.00 33.78 332 THR A C 1
ATOM 2447 O O . THR A 1 332 ? 21.730 -15.719 -25.861 1.00 35.80 332 THR A O 1
ATOM 2451 N N . VAL A 1 333 ? 22.406 -13.844 -26.853 1.00 34.89 333 VAL A N 1
ATOM 2452 C CA . VAL A 1 333 ? 23.341 -14.589 -27.736 1.00 33.62 333 VAL A CA 1
ATOM 2453 C C . VAL A 1 333 ? 24.617 -14.893 -26.985 1.00 33.19 333 VAL A C 1
ATOM 2454 O O . VAL A 1 333 ? 25.151 -14.048 -26.258 1.00 31.31 333 VAL A O 1
ATOM 2458 N N . LYS A 1 334 ? 25.142 -16.097 -27.191 1.00 34.45 334 LYS A N 1
ATOM 2459 C CA . LYS A 1 334 ? 26.347 -16.552 -26.488 1.00 34.89 334 LYS A CA 1
ATOM 2460 C C . LYS A 1 334 ? 27.497 -16.608 -27.477 1.00 34.53 334 LYS A C 1
ATOM 2461 O O . LYS A 1 334 ? 27.348 -17.100 -28.573 1.00 35.39 334 LYS A O 1
ATOM 2467 N N . ASN A 1 335 ? 28.634 -16.054 -27.103 1.00 34.64 335 ASN A N 1
ATOM 2468 C CA . ASN A 1 335 ? 29.821 -16.092 -27.944 1.00 36.32 335 ASN A CA 1
ATOM 2469 C C . ASN A 1 335 ? 30.695 -17.170 -27.309 1.00 38.00 335 ASN A C 1
ATOM 2470 O O . ASN A 1 335 ? 30.584 -17.451 -26.102 1.00 39.42 335 ASN A O 1
ATOM 2475 N N . VAL A 1 336 ? 31.568 -17.774 -28.103 1.00 38.69 336 VAL A N 1
ATOM 2476 C CA . VAL A 1 336 ? 32.525 -18.698 -27.512 1.00 38.67 336 VAL A CA 1
ATOM 2477 C C . VAL A 1 336 ? 33.962 -18.252 -27.804 1.00 38.07 336 VAL A C 1
ATOM 2478 O O . VAL A 1 336 ? 34.419 -18.309 -28.938 1.00 37.59 336 VAL A O 1
ATOM 2482 N N . VAL A 1 337 ? 34.658 -17.780 -26.778 1.00 37.59 337 VAL A N 1
ATOM 2483 C CA . VAL A 1 337 ? 35.881 -17.066 -26.995 1.00 40.64 337 VAL A CA 1
ATOM 2484 C C . VAL A 1 337 ? 37.043 -17.841 -26.416 1.00 41.53 337 VAL A C 1
ATOM 2485 O O . VAL A 1 337 ? 36.862 -18.586 -25.444 1.00 43.18 337 VAL A O 1
ATOM 2489 N N . CYS A 1 338 ? 38.206 -17.678 -27.047 1.00 41.20 338 CYS A N 1
ATOM 2490 C CA . CYS A 1 338 ? 39.479 -18.220 -26.551 1.00 41.74 338 CYS A CA 1
ATOM 2491 C C . CYS A 1 338 ? 40.633 -17.265 -26.879 1.00 39.92 338 CYS A C 1
ATOM 2492 O O . CYS A 1 338 ? 40.527 -16.467 -27.821 1.00 37.30 338 CYS A O 1
ATOM 2495 N N . VAL A 1 339 ? 41.740 -17.405 -26.148 1.00 38.22 339 VAL A N 1
ATOM 2496 C CA . VAL A 1 339 ? 42.941 -16.644 -26.428 1.00 39.61 339 VAL A CA 1
ATOM 2497 C C . VAL A 1 339 ? 43.455 -17.089 -27.785 1.00 38.99 339 VAL A C 1
ATOM 2498 O O . VAL A 1 339 ? 43.460 -18.272 -28.064 1.00 37.87 339 VAL A O 1
ATOM 2502 N N . ASN A 1 340 ? 43.814 -16.144 -28.654 1.00 40.17 340 ASN A N 1
ATOM 2503 C CA . ASN A 1 340 ? 44.335 -16.513 -29.962 1.00 42.06 340 ASN A CA 1
ATOM 2504 C C . ASN A 1 340 ? 45.847 -16.711 -29.925 1.00 44.20 340 ASN A C 1
ATOM 2505 O O . ASN A 1 340 ? 46.602 -15.794 -30.187 1.00 43.80 340 ASN A O 1
ATOM 2510 N N . GLU A 1 341 ? 46.281 -17.914 -29.559 1.00 48.60 341 GLU A N 1
ATOM 2511 C CA . GLU A 1 341 ? 47.704 -18.227 -29.444 1.00 52.43 341 GLU A CA 1
ATOM 2512 C C . GLU A 1 341 ? 48.252 -18.897 -30.706 1.00 55.46 341 GLU A C 1
ATOM 2513 O O . GLU A 1 341 ? 47.589 -19.735 -31.320 1.00 56.63 341 GLU A O 1
ATOM 2515 N N . GLU A 1 342 ? 49.417 -18.435 -31.149 1.00 59.13 342 GLU A N 1
ATOM 2516 C CA . GLU A 1 342 ? 50.102 -19.020 -32.298 1.00 62.86 342 GLU A CA 1
ATOM 2517 C C . GLU A 1 342 ? 51.374 -19.690 -31.786 1.00 65.71 342 GLU A C 1
ATOM 2518 O O . GLU A 1 342 ? 51.977 -19.262 -30.791 1.00 66.36 342 GLU A O 1
ATOM 2520 N N . LEU A 1 343 ? 51.773 -20.769 -32.448 1.00 69.76 343 LEU A N 1
ATOM 2521 C CA . LEU A 1 343 ? 53.004 -21.448 -32.043 1.00 72.75 343 LEU A CA 1
ATOM 2522 C C . LEU A 1 343 ? 54.151 -21.116 -32.998 1.00 74.84 343 LEU A C 1
ATOM 2523 O O . LEU A 1 343 ? 53.960 -21.038 -34.214 1.00 75.02 343 LEU A O 1
ATOM 2528 N N . THR A 1 344 ? 55.334 -20.866 -32.441 1.00 77.72 344 THR A N 1
ATOM 2529 C CA . THR A 1 344 ? 56.512 -20.628 -33.275 1.00 80.29 344 THR A CA 1
ATOM 2530 C C . THR A 1 344 ? 56.994 -21.936 -33.917 1.00 81.37 344 THR A C 1
ATOM 2531 O O . THR A 1 344 ? 56.196 -22.712 -34.533 1.00 81.93 344 THR A O 1
ATOM 2535 N N . ALA A 1 345 ? 58.316 -22.165 -33.783 1.00 82.48 345 ALA A N 1
ATOM 2536 C CA . ALA A 1 345 ? 58.895 -23.406 -34.243 1.00 83.31 345 ALA A CA 1
ATOM 2537 C C . ALA A 1 345 ? 59.021 -24.368 -33.064 1.00 84.10 345 ALA A C 1
ATOM 2538 O O . ALA A 1 345 ? 58.500 -25.476 -33.122 1.00 83.87 345 ALA A O 1
ATOM 2540 N N . GLU A 1 346 ? 59.668 -23.925 -31.988 1.00 85.39 346 GLU A N 1
ATOM 2541 C CA . GLU A 1 346 ? 60.072 -24.797 -30.872 1.00 86.95 346 GLU A CA 1
ATOM 2542 C C . GLU A 1 346 ? 59.025 -25.832 -30.438 1.00 87.81 346 GLU A C 1
ATOM 2543 O O . GLU A 1 346 ? 59.365 -26.975 -30.119 1.00 87.42 346 GLU A O 1
ATOM 2545 N N . GLU A 1 347 ? 57.757 -25.431 -30.431 1.00 88.83 347 GLU A N 1
ATOM 2546 C CA . GLU A 1 347 ? 56.672 -26.382 -30.241 1.00 90.12 347 GLU A CA 1
ATOM 2547 C C . GLU A 1 347 ? 56.669 -27.356 -31.422 1.00 90.59 347 GLU A C 1
ATOM 2548 O O . GLU A 1 347 ? 56.942 -28.553 -31.255 1.00 90.92 347 GLU A O 1
ATOM 2554 N N . TRP A 1 348 ? 56.398 -26.828 -32.615 1.00 90.82 348 TRP A N 1
ATOM 2555 C CA . TRP A 1 348 ? 56.291 -27.653 -33.816 1.00 91.19 348 TRP A CA 1
ATOM 2556 C C . TRP A 1 348 ? 57.629 -28.277 -34.220 1.00 92.18 348 TRP A C 1
ATOM 2557 O O . TRP A 1 348 ? 57.653 -29.425 -34.661 1.00 92.35 348 TRP A O 1
ATOM 2568 N N . LYS A 1 349 ? 58.722 -27.525 -34.073 1.00 93.32 349 LYS A N 1
ATOM 2569 C CA . LYS A 1 349 ? 60.078 -28.030 -34.308 1.00 94.59 349 LYS A CA 1
ATOM 2570 C C . LYS A 1 349 ? 60.312 -29.380 -33.642 1.00 95.39 349 LYS A C 1
ATOM 2571 O O . LYS A 1 349 ? 60.624 -30.366 -34.309 1.00 95.43 349 LYS A O 1
ATOM 2577 N N . ARG A 1 350 ? 60.138 -29.417 -32.326 1.00 96.57 350 ARG A N 1
ATOM 2578 C CA . ARG A 1 350 ? 60.589 -30.553 -31.530 1.00 97.84 350 ARG A CA 1
ATOM 2579 C C . ARG A 1 350 ? 59.826 -31.855 -31.820 1.00 98.33 350 ARG A C 1
ATOM 2580 O O . ARG A 1 350 ? 60.420 -32.945 -31.798 1.00 98.66 350 ARG A O 1
ATOM 2588 N N . ARG A 1 351 ? 58.538 -31.727 -32.145 1.00 98.47 351 ARG A N 1
ATOM 2589 C CA . ARG A 1 351 ? 57.761 -32.810 -32.759 1.00 98.47 351 ARG A CA 1
ATOM 2590 C C . ARG A 1 351 ? 58.271 -33.106 -34.179 1.00 98.57 351 ARG A C 1
ATOM 2591 O O . ARG A 1 351 ? 57.515 -33.118 -35.158 1.00 98.29 351 ARG A O 1
ATOM 2599 N N . ALA B 1 9 ? 34.534 55.653 -51.280 1.00 70.38 9 ALA B N 1
ATOM 2600 C CA . ALA B 1 9 ? 33.798 56.186 -50.095 1.00 70.34 9 ALA B CA 1
ATOM 2601 C C . ALA B 1 9 ? 32.386 55.587 -49.945 1.00 70.05 9 ALA B C 1
ATOM 2602 O O . ALA B 1 9 ? 32.197 54.686 -49.116 1.00 70.10 9 ALA B O 1
ATOM 2604 N N . GLU B 1 10 ? 31.412 56.053 -50.731 1.00 69.16 10 GLU B N 1
ATOM 2605 C CA . GLU B 1 10 ? 30.053 55.474 -50.730 1.00 68.35 10 GLU B CA 1
ATOM 2606 C C . GLU B 1 10 ? 30.013 53.979 -51.102 1.00 66.38 10 GLU B C 1
ATOM 2607 O O . GLU B 1 10 ? 30.367 53.602 -52.223 1.00 65.89 10 GLU B O 1
ATOM 2613 N N . ASP B 1 11 ? 29.535 53.138 -50.186 1.00 63.95 11 ASP B N 1
ATOM 2614 C CA . ASP B 1 11 ? 29.694 51.687 -50.335 1.00 61.72 11 ASP B CA 1
ATOM 2615 C C . ASP B 1 11 ? 28.565 50.958 -49.609 1.00 58.77 11 ASP B C 1
ATOM 2616 O O . ASP B 1 11 ? 28.496 50.992 -48.384 1.00 57.75 11 ASP B O 1
ATOM 2621 N N . SER B 1 12 ? 27.659 50.360 -50.387 1.00 55.83 12 SER B N 1
ATOM 2622 C CA . SER B 1 12 ? 26.450 49.706 -49.879 1.00 52.95 12 SER B CA 1
ATOM 2623 C C . SER B 1 12 ? 26.801 48.414 -49.154 1.00 48.97 12 SER B C 1
ATOM 2624 O O . SER B 1 12 ? 27.717 47.701 -49.547 1.00 48.86 12 SER B O 1
ATOM 2627 N N . ILE B 1 13 ? 26.091 48.101 -48.086 1.00 45.91 13 ILE B N 1
ATOM 2628 C CA . ILE B 1 13 ? 26.285 46.771 -47.516 1.00 43.08 13 ILE B CA 1
ATOM 2629 C C . ILE B 1 13 ? 25.819 45.722 -48.518 1.00 42.30 13 ILE B C 1
ATOM 2630 O O . ILE B 1 13 ? 24.680 45.732 -48.973 1.00 43.14 13 ILE B O 1
ATOM 2635 N N . LYS B 1 14 ? 26.750 44.877 -48.929 1.00 41.45 14 LYS B N 1
ATOM 2636 C CA . LYS B 1 14 ? 26.494 43.804 -49.870 1.00 40.47 14 LYS B CA 1
ATOM 2637 C C . LYS B 1 14 ? 25.728 42.678 -49.181 1.00 39.29 14 LYS B C 1
ATOM 2638 O O . LYS B 1 14 ? 26.049 42.300 -48.052 1.00 39.15 14 LYS B O 1
ATOM 2644 N N . VAL B 1 15 ? 24.669 42.182 -49.820 1.00 36.49 15 VAL B N 1
ATOM 2645 C CA . VAL B 1 15 ? 23.825 41.181 -49.200 1.00 35.30 15 VAL B CA 1
ATOM 2646 C C . VAL B 1 15 ? 23.588 40.048 -50.179 1.00 36.30 15 VAL B C 1
ATOM 2647 O O . VAL B 1 15 ? 23.015 40.265 -51.254 1.00 38.28 15 VAL B O 1
ATOM 2651 N N . VAL B 1 16 ? 23.996 38.847 -49.787 1.00 34.22 16 VAL B N 1
ATOM 2652 C CA . VAL B 1 16 ? 23.990 37.667 -50.648 1.00 35.23 16 VAL B CA 1
ATOM 2653 C C . VAL B 1 16 ? 23.087 36.639 -49.955 1.00 35.31 16 VAL B C 1
ATOM 2654 O O . VAL B 1 16 ? 23.101 36.560 -48.720 1.00 35.16 16 VAL B O 1
ATOM 2658 N N . CYS B 1 17 ? 22.256 35.900 -50.695 1.00 34.97 17 CYS B N 1
ATOM 2659 C CA . CYS B 1 17 ? 21.271 35.034 -50.051 1.00 34.08 17 CYS B CA 1
ATOM 2660 C C . CYS B 1 17 ? 21.525 33.605 -50.483 1.00 34.25 17 CYS B C 1
ATOM 2661 O O . CYS B 1 17 ? 21.522 33.353 -51.688 1.00 35.36 17 CYS B O 1
ATOM 2664 N N . ARG B 1 18 ? 21.729 32.687 -49.533 1.00 31.94 18 ARG B N 1
ATOM 2665 C CA . ARG B 1 18 ? 22.029 31.301 -49.877 1.00 31.91 18 ARG B CA 1
ATOM 2666 C C . ARG B 1 18 ? 20.955 30.345 -49.348 1.00 32.29 18 ARG B C 1
ATOM 2667 O O . ARG B 1 18 ? 20.685 30.291 -48.136 1.00 30.96 18 ARG B O 1
ATOM 2675 N N . PHE B 1 19 ? 20.330 29.620 -50.280 1.00 30.07 19 PHE B N 1
ATOM 2676 C CA . PHE B 1 19 ? 19.380 28.588 -49.907 1.00 30.34 19 PHE B CA 1
ATOM 2677 C C . PHE B 1 19 ? 20.137 27.295 -49.982 1.00 30.68 19 PHE B C 1
ATOM 2678 O O . PHE B 1 19 ? 20.858 27.062 -50.949 1.00 31.72 19 PHE B O 1
ATOM 2686 N N . ARG B 1 20 ? 19.955 26.446 -48.979 1.00 29.94 20 ARG B N 1
ATOM 2687 C CA . ARG B 1 20 ? 20.547 25.104 -49.033 1.00 29.98 20 ARG B CA 1
ATOM 2688 C C . ARG B 1 20 ? 19.497 24.093 -49.497 1.00 30.03 20 ARG B C 1
ATOM 2689 O O . ARG B 1 20 ? 18.301 24.418 -49.490 1.00 30.14 20 ARG B O 1
ATOM 2697 N N . PRO B 1 21 ? 19.916 22.856 -49.817 1.00 30.19 21 PRO B N 1
ATOM 2698 C CA . PRO B 1 21 ? 18.877 21.935 -50.259 1.00 31.42 21 PRO B CA 1
ATOM 2699 C C . PRO B 1 21 ? 17.969 21.558 -49.108 1.00 33.33 21 PRO B C 1
ATOM 2700 O O . PRO B 1 21 ? 18.363 21.599 -47.929 1.00 30.17 21 PRO B O 1
ATOM 2704 N N . LEU B 1 22 ? 16.745 21.193 -49.458 1.00 35.21 22 LEU B N 1
ATOM 2705 C CA . LEU B 1 22 ? 15.843 20.572 -48.482 1.00 38.58 22 LEU B CA 1
ATOM 2706 C C . LEU B 1 22 ? 16.480 19.330 -47.837 1.00 39.53 22 LEU B C 1
ATOM 2707 O O . LEU B 1 22 ? 17.093 18.515 -48.532 1.00 41.97 22 LEU B O 1
ATOM 2712 N N . ASN B 1 23 ? 16.359 19.142 -46.528 1.00 40.65 23 ASN B N 1
ATOM 2713 C CA . ASN B 1 23 ? 17.033 17.988 -45.909 1.00 41.45 23 ASN B CA 1
ATOM 2714 C C . ASN B 1 23 ? 16.063 16.895 -45.466 1.00 43.36 23 ASN B C 1
ATOM 2715 O O . ASN B 1 23 ? 14.848 17.102 -45.457 1.00 42.63 23 ASN B O 1
ATOM 2720 N N . ASP B 1 24 ? 16.561 15.731 -45.071 1.00 45.96 24 ASP B N 1
ATOM 2721 C CA . ASP B 1 24 ? 15.604 14.618 -45.040 1.00 49.22 24 ASP B CA 1
ATOM 2722 C C . ASP B 1 24 ? 14.736 14.693 -43.802 1.00 48.47 24 ASP B C 1
ATOM 2723 O O . ASP B 1 24 ? 13.579 14.290 -43.829 1.00 48.85 24 ASP B O 1
ATOM 2728 N N . SER B 1 25 ? 15.283 15.290 -42.753 1.00 48.32 25 SER B N 1
ATOM 2729 C CA . SER B 1 25 ? 14.490 15.755 -41.622 1.00 49.42 25 SER B CA 1
ATOM 2730 C C . SER B 1 25 ? 13.328 16.709 -41.990 1.00 48.78 25 SER B C 1
ATOM 2731 O O . SER B 1 25 ? 12.265 16.676 -41.363 1.00 47.93 25 SER B O 1
ATOM 2734 N N . GLU B 1 26 ? 13.538 17.574 -42.979 1.00 48.11 26 GLU B N 1
ATOM 2735 C CA . GLU B 1 26 ? 12.472 18.467 -43.426 1.00 47.70 26 GLU B CA 1
ATOM 2736 C C . GLU B 1 26 ? 11.511 17.676 -44.317 1.00 48.32 26 GLU B C 1
ATOM 2737 O O . GLU B 1 26 ? 10.302 17.826 -44.195 1.00 45.62 26 GLU B O 1
ATOM 2743 N N . GLU B 1 27 ? 12.055 16.819 -45.178 1.00 49.23 27 GLU B N 1
ATOM 2744 C CA . GLU B 1 27 ? 11.242 15.966 -46.040 1.00 52.49 27 GLU B CA 1
ATOM 2745 C C . GLU B 1 27 ? 10.311 15.059 -45.214 1.00 53.10 27 GLU B C 1
ATOM 2746 O O . GLU B 1 27 ? 9.111 14.970 -45.508 1.00 53.82 27 GLU B O 1
ATOM 2752 N N . LYS B 1 28 ? 10.862 14.457 -44.157 1.00 53.03 28 LYS B N 1
ATOM 2753 C CA . LYS B 1 28 ? 10.157 13.498 -43.314 1.00 52.82 28 LYS B CA 1
ATOM 2754 C C . LYS B 1 28 ? 9.109 14.227 -42.487 1.00 52.89 28 LYS B C 1
ATOM 2755 O O . LYS B 1 28 ? 7.999 13.725 -42.323 1.00 52.89 28 LYS B O 1
ATOM 2757 N N . ALA B 1 29 ? 9.461 15.409 -41.979 1.00 52.34 29 ALA B N 1
ATOM 2758 C CA . ALA B 1 29 ? 8.487 16.311 -41.369 1.00 51.57 29 ALA B CA 1
ATOM 2759 C C . ALA B 1 29 ? 7.370 16.697 -42.338 1.00 50.89 29 ALA B C 1
ATOM 2760 O O . ALA B 1 29 ? 6.350 17.246 -41.915 1.00 51.04 29 ALA B O 1
ATOM 2762 N N . GLY B 1 30 ? 7.573 16.424 -43.625 1.00 50.13 30 GLY B N 1
ATOM 2763 C CA . GLY B 1 30 ? 6.571 16.670 -44.664 1.00 49.66 30 GLY B CA 1
ATOM 2764 C C . GLY B 1 30 ? 6.628 18.000 -45.399 1.00 48.99 30 GLY B C 1
ATOM 2765 O O . GLY B 1 30 ? 5.724 18.319 -46.164 1.00 48.07 30 GLY B O 1
ATOM 2766 N N . SER B 1 31 ? 7.714 18.751 -45.230 1.00 48.01 31 SER B N 1
ATOM 2767 C CA . SER B 1 31 ? 7.863 20.037 -45.904 1.00 46.70 31 SER B CA 1
ATOM 2768 C C . SER B 1 31 ? 8.008 19.827 -47.396 1.00 45.59 31 SER B C 1
ATOM 2769 O O . SER B 1 31 ? 8.475 18.787 -47.841 1.00 44.49 31 SER B O 1
ATOM 2772 N N . LYS B 1 32 ? 7.647 20.861 -48.145 1.00 44.67 32 LYS B N 1
ATOM 2773 C CA . LYS B 1 32 ? 7.960 20.961 -49.558 1.00 44.82 32 LYS B CA 1
ATOM 2774 C C . LYS B 1 32 ? 8.873 22.160 -49.784 1.00 43.15 32 LYS B C 1
ATOM 2775 O O . LYS B 1 32 ? 8.987 23.047 -48.940 1.00 42.32 32 LYS B O 1
ATOM 2778 N N . PHE B 1 33 ? 9.443 22.191 -50.980 1.00 41.86 33 PHE B N 1
ATOM 2779 C CA . PHE B 1 33 ? 10.240 23.285 -51.477 1.00 41.11 33 PHE B CA 1
ATOM 2780 C C . PHE B 1 33 ? 9.293 24.435 -51.782 1.00 40.48 33 PHE B C 1
ATOM 2781 O O . PHE B 1 33 ? 8.358 24.286 -52.531 1.00 41.87 33 PHE B O 1
ATOM 2789 N N . VAL B 1 34 ? 9.492 25.581 -51.157 1.00 40.77 34 VAL B N 1
ATOM 2790 C CA . VAL B 1 34 ? 8.449 26.603 -51.094 1.00 39.66 34 VAL B CA 1
ATOM 2791 C C . VAL B 1 34 ? 8.880 27.937 -51.723 1.00 39.17 34 VAL B C 1
ATOM 2792 O O . VAL B 1 34 ? 8.231 28.976 -51.535 1.00 39.35 34 VAL B O 1
ATOM 2796 N N . VAL B 1 35 ? 9.957 27.909 -52.492 1.00 36.46 35 VAL B N 1
ATOM 2797 C CA . VAL B 1 35 ? 10.617 29.146 -52.861 1.00 36.68 35 VAL B CA 1
ATOM 2798 C C . VAL B 1 35 ? 10.934 29.019 -54.347 1.00 35.20 35 VAL B C 1
ATOM 2799 O O . VAL B 1 35 ? 11.173 27.923 -54.837 1.00 33.25 35 VAL B O 1
ATOM 2803 N N . LYS B 1 36 ? 10.962 30.130 -55.066 1.00 34.88 36 LYS B N 1
ATOM 2804 C CA . LYS B 1 36 ? 11.345 30.061 -56.474 1.00 36.06 36 LYS B CA 1
ATOM 2805 C C . LYS B 1 36 ? 12.375 31.123 -56.746 1.00 34.50 36 LYS B C 1
ATOM 2806 O O . LYS B 1 36 ? 12.476 32.090 -55.981 1.00 34.86 36 LYS B O 1
ATOM 2812 N N . PHE B 1 37 ? 13.040 30.958 -57.882 1.00 33.44 37 PHE B N 1
ATOM 2813 C CA . PHE B 1 37 ? 14.075 31.866 -58.380 1.00 34.85 37 PHE B CA 1
ATOM 2814 C C . PHE B 1 37 ? 13.782 32.531 -59.747 1.00 35.30 37 PHE B C 1
ATOM 2815 O O . PHE B 1 37 ? 14.393 32.182 -60.751 1.00 35.76 37 PHE B O 1
ATOM 2823 N N . PRO B 1 38 ? 12.892 33.538 -59.778 1.00 36.32 38 PRO B N 1
ATOM 2824 C CA . PRO B 1 38 ? 12.681 34.466 -60.901 1.00 36.26 38 PRO B CA 1
ATOM 2825 C C . PRO B 1 38 ? 13.983 35.102 -61.360 1.00 38.16 38 PRO B C 1
ATOM 2826 O O . PRO B 1 38 ? 14.965 35.084 -60.615 1.00 38.28 38 PRO B O 1
ATOM 2830 N N . ASN B 1 39 ? 13.997 35.671 -62.566 1.00 38.90 39 ASN B N 1
ATOM 2831 C CA . ASN B 1 39 ? 15.172 36.367 -63.071 1.00 40.40 39 ASN B CA 1
ATOM 2832 C C . ASN B 1 39 ? 16.396 35.498 -62.881 1.00 40.91 39 ASN B C 1
ATOM 2833 O O . ASN B 1 39 ? 17.442 35.933 -62.419 1.00 40.92 39 ASN B O 1
ATOM 2838 N N . ASN B 1 40 ? 16.255 34.239 -63.260 1.00 42.66 40 ASN B N 1
ATOM 2839 C CA . ASN B 1 40 ? 17.356 33.321 -63.202 1.00 44.90 40 ASN B CA 1
ATOM 2840 C C . ASN B 1 40 ? 18.598 33.760 -63.962 1.00 46.06 40 ASN B C 1
ATOM 2841 O O . ASN B 1 40 ? 19.678 33.332 -63.589 1.00 47.75 40 ASN B O 1
ATOM 2846 N N . VAL B 1 41 ? 18.489 34.584 -65.004 1.00 46.98 41 VAL B N 1
ATOM 2847 C CA . VAL B 1 41 ? 19.693 34.928 -65.769 1.00 47.55 41 VAL B CA 1
ATOM 2848 C C . VAL B 1 41 ? 20.672 35.769 -64.962 1.00 47.65 41 VAL B C 1
ATOM 2849 O O . VAL B 1 41 ? 21.870 35.651 -65.187 1.00 49.02 41 VAL B O 1
ATOM 2853 N N . GLU B 1 42 ? 20.155 36.645 -64.103 1.00 46.68 42 GLU B N 1
ATOM 2854 C CA . GLU B 1 42 ? 20.943 37.544 -63.253 1.00 47.74 42 GLU B CA 1
ATOM 2855 C C . GLU B 1 42 ? 21.239 36.953 -61.853 1.00 46.47 42 GLU B C 1
ATOM 2856 O O . GLU B 1 42 ? 21.948 37.556 -61.050 1.00 46.14 42 GLU B O 1
ATOM 2862 N N . GLU B 1 43 ? 20.635 35.805 -61.542 1.00 45.59 43 GLU B N 1
ATOM 2863 C CA . GLU B 1 43 ? 20.688 35.197 -60.220 1.00 43.37 43 GLU B CA 1
ATOM 2864 C C . GLU B 1 43 ? 20.752 36.154 -59.017 1.00 41.56 43 GLU B C 1
ATOM 2865 O O . GLU B 1 43 ? 21.721 36.175 -58.254 1.00 39.25 43 GLU B O 1
ATOM 2871 N N . ASN B 1 44 ? 19.703 36.948 -58.850 1.00 38.87 44 ASN B N 1
ATOM 2872 C CA . ASN B 1 44 ? 19.680 37.934 -57.788 1.00 37.23 44 ASN B CA 1
ATOM 2873 C C . ASN B 1 44 ? 18.310 38.084 -57.172 1.00 35.52 44 ASN B C 1
ATOM 2874 O O . ASN B 1 44 ? 18.090 39.022 -56.415 1.00 36.61 44 ASN B O 1
ATOM 2879 N N . CYS B 1 45 ? 17.415 37.135 -57.438 1.00 33.60 45 CYS B N 1
ATOM 2880 C CA A CYS B 1 45 ? 16.037 37.244 -56.970 0.66 33.52 45 CYS B CA 1
ATOM 2881 C CA B CYS B 1 45 ? 16.035 37.257 -57.008 0.34 33.34 45 CYS B CA 1
ATOM 2882 C C . CYS B 1 45 ? 15.549 35.931 -56.443 1.00 32.83 45 CYS B C 1
ATOM 2883 O O . CYS B 1 45 ? 15.876 34.877 -56.974 1.00 32.79 45 CYS B O 1
ATOM 2888 N N . ILE B 1 46 ? 14.725 36.011 -55.414 1.00 33.00 46 ILE B N 1
ATOM 2889 C CA . ILE B 1 46 ? 14.131 34.829 -54.849 1.00 33.78 46 ILE B CA 1
ATOM 2890 C C . ILE B 1 46 ? 12.715 35.263 -54.544 1.00 34.33 46 ILE B C 1
ATOM 2891 O O . ILE B 1 46 ? 12.496 36.404 -54.163 1.00 33.39 46 ILE B O 1
ATOM 2896 N N . SER B 1 47 ? 11.748 34.364 -54.710 1.00 36.54 47 SER B N 1
ATOM 2897 C CA . SER B 1 47 ? 10.380 34.714 -54.374 1.00 36.91 47 SER B CA 1
ATOM 2898 C C . SER B 1 47 ? 9.725 33.685 -53.455 1.00 37.00 47 SER B C 1
ATOM 2899 O O . SER B 1 47 ? 9.972 32.498 -53.547 1.00 36.47 47 SER B O 1
ATOM 2902 N N . ILE B 1 48 ? 8.877 34.144 -52.547 1.00 38.82 48 ILE B N 1
ATOM 2903 C CA . ILE B 1 48 ? 8.318 33.258 -51.540 1.00 40.72 48 ILE B CA 1
ATOM 2904 C C . ILE B 1 48 ? 6.924 33.762 -51.223 1.00 41.53 48 ILE B C 1
ATOM 2905 O O . ILE B 1 48 ? 6.747 34.959 -51.023 1.00 42.46 48 ILE B O 1
ATOM 2910 N N . ALA B 1 49 ? 5.935 32.868 -51.239 1.00 44.10 49 ALA B N 1
ATOM 2911 C CA . ALA B 1 49 ? 4.528 33.265 -51.098 1.00 45.61 49 ALA B CA 1
ATOM 2912 C C . ALA B 1 49 ? 4.194 34.429 -52.047 1.00 46.07 49 ALA B C 1
ATOM 2913 O O . ALA B 1 49 ? 3.585 35.423 -51.638 1.00 45.56 49 ALA B O 1
ATOM 2915 N N . GLY B 1 50 ? 4.669 34.344 -53.287 1.00 46.29 50 GLY B N 1
ATOM 2916 C CA . GLY B 1 50 ? 4.453 35.416 -54.248 1.00 46.55 50 GLY B CA 1
ATOM 2917 C C . GLY B 1 50 ? 5.194 36.715 -53.986 1.00 47.10 50 GLY B C 1
ATOM 2918 O O . GLY B 1 50 ? 5.114 37.653 -54.794 1.00 47.37 50 GLY B O 1
ATOM 2919 N N . LYS B 1 51 ? 5.938 36.794 -52.884 1.00 46.78 51 LYS B N 1
ATOM 2920 C CA . LYS B 1 51 ? 6.746 38.000 -52.645 1.00 46.64 51 LYS B CA 1
ATOM 2921 C C . LYS B 1 51 ? 8.151 37.832 -53.196 1.00 44.75 51 LYS B C 1
ATOM 2922 O O . LYS B 1 51 ? 8.799 36.818 -52.918 1.00 44.28 51 LYS B O 1
ATOM 2928 N N . VAL B 1 52 ? 8.603 38.840 -53.939 1.00 42.41 52 VAL B N 1
ATOM 2929 C CA . VAL B 1 52 ? 9.887 38.839 -54.644 1.00 41.75 52 VAL B CA 1
ATOM 2930 C C . VAL B 1 52 ? 10.953 39.721 -53.948 1.00 40.96 52 VAL B C 1
ATOM 2931 O O . VAL B 1 52 ? 10.668 40.853 -53.549 1.00 39.55 52 VAL B O 1
ATOM 2935 N N . TYR B 1 53 ? 12.188 39.226 -53.872 1.00 38.88 53 TYR B N 1
ATOM 2936 C CA . TYR B 1 53 ? 13.276 39.912 -53.180 1.00 37.76 53 TYR B CA 1
ATOM 2937 C C . TYR B 1 53 ? 14.465 40.024 -54.123 1.00 38.06 53 TYR B C 1
ATOM 2938 O O . TYR B 1 53 ? 14.821 39.080 -54.830 1.00 37.68 53 TYR B O 1
ATOM 2947 N N . LEU B 1 54 ? 15.094 41.186 -54.159 1.00 37.69 54 LEU B N 1
ATOM 2948 C CA . LEU B 1 54 ? 16.279 41.294 -54.993 1.00 39.20 54 LEU B CA 1
ATOM 2949 C C . LEU B 1 54 ? 17.489 41.416 -54.052 1.00 38.38 54 LEU B C 1
ATOM 2950 O O . LEU B 1 54 ? 17.427 42.129 -53.049 1.00 38.42 54 LEU B O 1
ATOM 2955 N N . PHE B 1 55 ? 18.584 40.731 -54.352 1.00 37.36 55 PHE B N 1
ATOM 2956 C CA . PHE B 1 55 ? 19.811 40.918 -53.550 1.00 36.52 55 PHE B CA 1
ATOM 2957 C C . PHE B 1 55 ? 20.986 41.132 -54.499 1.00 36.90 55 PHE B C 1
ATOM 2958 O O . PHE B 1 55 ? 20.788 41.112 -55.712 1.00 36.76 55 PHE B O 1
ATOM 2966 N N . ASP B 1 56 ? 22.199 41.337 -53.993 1.00 37.08 56 ASP B N 1
ATOM 2967 C CA . ASP B 1 56 ? 23.343 41.337 -54.908 1.00 37.56 56 ASP B CA 1
ATOM 2968 C C . ASP B 1 56 ? 23.521 39.959 -55.572 1.00 37.94 56 ASP B C 1
ATOM 2969 O O . ASP B 1 56 ? 23.927 39.885 -56.738 1.00 38.19 56 ASP B O 1
ATOM 2974 N N . LYS B 1 57 ? 23.215 38.877 -54.845 1.00 36.25 57 LYS B N 1
ATOM 2975 C CA . LYS B 1 57 ? 23.301 37.523 -55.399 1.00 36.12 57 LYS B CA 1
ATOM 2976 C C . LYS B 1 57 ? 22.445 36.551 -54.604 1.00 35.70 57 LYS B C 1
ATOM 2977 O O . LYS B 1 57 ? 22.254 36.713 -53.395 1.00 35.15 57 LYS B O 1
ATOM 2983 N N . VAL B 1 58 ? 21.783 35.646 -55.318 1.00 35.07 58 VAL B N 1
ATOM 2984 C CA . VAL B 1 58 ? 21.016 34.594 -54.667 1.00 34.51 58 VAL B CA 1
ATOM 2985 C C . VAL B 1 58 ? 21.681 33.265 -55.037 1.00 34.72 58 VAL B C 1
ATOM 2986 O O . VAL B 1 58 ? 22.093 33.071 -56.170 1.00 35.99 58 VAL B O 1
ATOM 2990 N N . PHE B 1 59 ? 21.918 32.395 -54.068 1.00 33.25 59 PHE B N 1
ATOM 2991 C CA . PHE B 1 59 ? 22.522 31.108 -54.398 1.00 33.47 59 PHE B CA 1
ATOM 2992 C C . PHE B 1 59 ? 21.475 30.064 -54.159 1.00 32.89 59 PHE B C 1
ATOM 2993 O O . PHE B 1 59 ? 20.856 30.072 -53.099 1.00 32.70 59 PHE B O 1
ATOM 3001 N N . LYS B 1 60 ? 21.280 29.209 -55.160 1.00 33.75 60 LYS B N 1
ATOM 3002 C CA . LYS B 1 60 ? 20.303 28.122 -55.116 1.00 34.70 60 LYS B CA 1
ATOM 3003 C C . LYS B 1 60 ? 20.977 26.961 -54.420 1.00 33.96 60 LYS B C 1
ATOM 3004 O O . LYS B 1 60 ? 22.198 26.974 -54.264 1.00 33.29 60 LYS B O 1
ATOM 3010 N N . PRO B 1 61 ? 20.188 25.955 -54.004 1.00 35.28 61 PRO B N 1
ATOM 3011 C CA . PRO B 1 61 ? 20.689 24.830 -53.216 1.00 36.41 61 PRO B CA 1
ATOM 3012 C C . PRO B 1 61 ? 21.880 24.111 -53.830 1.00 38.21 61 PRO B C 1
ATOM 3013 O O . PRO B 1 61 ? 22.638 23.506 -53.097 1.00 39.60 61 PRO B O 1
ATOM 3017 N N . ASN B 1 62 ? 22.058 24.137 -55.144 1.00 39.09 62 ASN B N 1
ATOM 3018 C CA . ASN B 1 62 ? 23.221 23.466 -55.717 1.00 39.75 62 ASN B CA 1
ATOM 3019 C C . ASN B 1 62 ? 24.560 24.228 -55.717 1.00 38.42 62 ASN B C 1
ATOM 3020 O O . ASN B 1 62 ? 25.604 23.610 -55.935 1.00 37.87 62 ASN B O 1
ATOM 3025 N N . ALA B 1 63 ? 24.541 25.527 -55.430 1.00 35.68 63 ALA B N 1
ATOM 3026 C CA . ALA B 1 63 ? 25.756 26.368 -55.489 1.00 34.60 63 ALA B CA 1
ATOM 3027 C C . ALA B 1 63 ? 26.901 25.835 -54.615 1.00 32.99 63 ALA B C 1
ATOM 3028 O O . ALA B 1 63 ? 26.707 25.542 -53.434 1.00 33.55 63 ALA B O 1
ATOM 3030 N N . SER B 1 64 ? 28.089 25.667 -55.188 1.00 31.48 64 SER B N 1
ATOM 3031 C CA . SER B 1 64 ? 29.242 25.160 -54.459 1.00 29.07 64 SER B CA 1
ATOM 3032 C C . SER B 1 64 ? 29.850 26.233 -53.574 1.00 28.40 64 SER B C 1
ATOM 3033 O O . SER B 1 64 ? 29.558 27.430 -53.717 1.00 27.63 64 SER B O 1
ATOM 3036 N N . GLN B 1 65 ? 30.734 25.798 -52.682 1.00 27.48 65 GLN B N 1
ATOM 3037 C CA . GLN B 1 65 ? 31.416 26.694 -51.756 1.00 27.00 65 GLN B CA 1
ATOM 3038 C C . GLN B 1 65 ? 32.336 27.603 -52.565 1.00 28.18 65 GLN B C 1
ATOM 3039 O O . GLN B 1 65 ? 32.419 28.793 -52.309 1.00 26.01 65 GLN B O 1
ATOM 3045 N N . GLU B 1 66 ? 33.010 27.031 -53.557 1.00 28.77 66 GLU B N 1
ATOM 3046 C CA . GLU B 1 66 ? 33.815 27.821 -54.473 1.00 30.64 66 GLU B CA 1
ATOM 3047 C C . GLU B 1 66 ? 33.040 28.958 -55.148 1.00 29.16 66 GLU B C 1
ATOM 3048 O O . GLU B 1 66 ? 33.495 30.089 -55.146 1.00 30.70 66 GLU B O 1
ATOM 3054 N N . LYS B 1 67 ? 31.823 28.706 -55.596 1.00 28.87 67 LYS B N 1
ATOM 3055 C CA . LYS B 1 67 ? 30.985 29.780 -56.145 1.00 29.59 67 LYS B CA 1
ATOM 3056 C C . LYS B 1 67 ? 30.597 30.845 -55.094 1.00 29.77 67 LYS B C 1
ATOM 3057 O O . LYS B 1 67 ? 30.644 32.063 -55.345 1.00 29.33 67 LYS B O 1
ATOM 3063 N N . VAL B 1 68 ? 30.189 30.395 -53.910 1.00 29.51 68 VAL B N 1
ATOM 3064 C CA . VAL B 1 68 ? 29.783 31.318 -52.865 1.00 29.74 68 VAL B CA 1
ATOM 3065 C C . VAL B 1 68 ? 30.933 32.271 -52.524 1.00 29.97 68 VAL B C 1
ATOM 3066 O O . VAL B 1 68 ? 30.744 33.473 -52.397 1.00 31.22 68 VAL B O 1
ATOM 3070 N N . TYR B 1 69 ? 32.138 31.732 -52.454 1.00 30.59 69 TYR B N 1
ATOM 3071 C CA . TYR B 1 69 ? 33.317 32.472 -52.070 1.00 31.12 69 TYR B CA 1
ATOM 3072 C C . TYR B 1 69 ? 33.694 33.519 -53.132 1.00 33.09 69 TYR B C 1
ATOM 3073 O O . TYR B 1 69 ? 33.970 34.699 -52.829 1.00 31.87 69 TYR B O 1
ATOM 3082 N N . ASN B 1 70 ? 33.869 33.030 -54.357 1.00 34.95 70 ASN B N 1
ATOM 3083 C CA . ASN B 1 70 ? 34.104 33.896 -55.518 1.00 37.98 70 ASN B CA 1
ATOM 3084 C C . ASN B 1 70 ? 33.132 35.086 -55.587 1.00 39.77 70 ASN B C 1
ATOM 3085 O O . ASN B 1 70 ? 33.524 36.147 -56.041 1.00 40.94 70 ASN B O 1
ATOM 3090 N N . GLU B 1 71 ? 31.900 34.973 -55.085 1.00 42.20 71 GLU B N 1
ATOM 3091 C CA . GLU B 1 71 ? 31.051 36.173 -54.980 1.00 44.54 71 GLU B CA 1
ATOM 3092 C C . GLU B 1 71 ? 31.093 36.961 -53.653 1.00 46.18 71 GLU B C 1
ATOM 3093 O O . GLU B 1 71 ? 31.358 38.171 -53.637 1.00 46.80 71 GLU B O 1
ATOM 3099 N N . ALA B 1 72 ? 30.773 36.296 -52.544 1.00 46.36 72 ALA B N 1
ATOM 3100 C CA . ALA B 1 72 ? 30.652 36.968 -51.252 1.00 46.27 72 ALA B CA 1
ATOM 3101 C C . ALA B 1 72 ? 31.994 37.442 -50.715 1.00 46.46 72 ALA B C 1
ATOM 3102 O O . ALA B 1 72 ? 32.041 38.329 -49.869 1.00 46.66 72 ALA B O 1
ATOM 3104 N N . ALA B 1 73 ? 33.082 36.816 -51.151 1.00 46.81 73 ALA B N 1
ATOM 3105 C CA . ALA B 1 73 ? 34.313 36.945 -50.389 1.00 48.05 73 ALA B CA 1
ATOM 3106 C C . ALA B 1 73 ? 35.549 37.300 -51.188 1.00 49.68 73 ALA B C 1
ATOM 3107 O O . ALA B 1 73 ? 36.428 37.985 -50.691 1.00 51.62 73 ALA B O 1
ATOM 3109 N N . LYS B 1 74 ? 35.673 36.787 -52.401 1.00 51.15 74 LYS B N 1
ATOM 3110 C CA . LYS B 1 74 ? 36.973 36.816 -53.058 1.00 52.01 74 LYS B CA 1
ATOM 3111 C C . LYS B 1 74 ? 37.544 38.214 -52.829 1.00 51.50 74 LYS B C 1
ATOM 3112 O O . LYS B 1 74 ? 38.561 38.327 -52.131 1.00 51.67 74 LYS B O 1
ATOM 3118 N N . SER B 1 75 ? 36.856 39.240 -53.357 1.00 50.20 75 SER B N 1
ATOM 3119 C CA . SER B 1 75 ? 37.218 40.658 -53.237 1.00 48.26 75 SER B CA 1
ATOM 3120 C C . SER B 1 75 ? 37.922 41.098 -51.941 1.00 45.87 75 SER B C 1
ATOM 3121 O O . SER B 1 75 ? 38.819 41.948 -51.936 1.00 45.01 75 SER B O 1
ATOM 3124 N N . ILE B 1 76 ? 37.465 40.536 -50.830 1.00 43.75 76 ILE B N 1
ATOM 3125 C CA . ILE B 1 76 ? 37.826 41.000 -49.498 1.00 41.47 76 ILE B CA 1
ATOM 3126 C C . ILE B 1 76 ? 39.319 40.868 -49.187 1.00 39.60 76 ILE B C 1
ATOM 3127 O O . ILE B 1 76 ? 39.828 41.712 -48.479 1.00 38.15 76 ILE B O 1
ATOM 3132 N N . VAL B 1 77 ? 40.017 39.879 -49.739 1.00 39.21 77 VAL B N 1
ATOM 3133 C CA . VAL B 1 77 ? 41.432 39.720 -49.441 1.00 40.92 77 VAL B CA 1
ATOM 3134 C C . VAL B 1 77 ? 42.317 40.666 -50.257 1.00 42.60 77 VAL B C 1
ATOM 3135 O O . VAL B 1 77 ? 43.275 41.231 -49.728 1.00 40.90 77 VAL B O 1
ATOM 3139 N N . THR B 1 78 ? 41.950 40.905 -51.521 1.00 43.52 78 THR B N 1
ATOM 3140 C CA . THR B 1 78 ? 42.614 41.949 -52.301 1.00 44.51 78 THR B CA 1
ATOM 3141 C C . THR B 1 78 ? 42.447 43.305 -51.605 1.00 43.73 78 THR B C 1
ATOM 3142 O O . THR B 1 78 ? 43.425 44.060 -51.488 1.00 45.57 78 THR B O 1
ATOM 3146 N N . ASP B 1 79 ? 41.262 43.576 -51.062 1.00 42.41 79 ASP B N 1
ATOM 3147 C CA . ASP B 1 79 ? 41.014 44.821 -50.319 1.00 41.31 79 ASP B CA 1
ATOM 3148 C C . ASP B 1 79 ? 41.818 44.969 -49.021 1.00 40.41 79 ASP B C 1
ATOM 3149 O O . ASP B 1 79 ? 42.446 46.002 -48.788 1.00 40.21 79 ASP B O 1
ATOM 3154 N N . VAL B 1 80 ? 41.816 43.940 -48.175 1.00 40.06 80 VAL B N 1
ATOM 3155 C CA . VAL B 1 80 ? 42.519 44.024 -46.884 1.00 38.02 80 VAL B CA 1
ATOM 3156 C C . VAL B 1 80 ? 44.010 44.182 -47.163 1.00 36.25 80 VAL B C 1
ATOM 3157 O O . VAL B 1 80 ? 44.731 44.879 -46.444 1.00 35.58 80 VAL B O 1
ATOM 3161 N N . LEU B 1 81 ? 44.469 43.559 -48.236 1.00 36.03 81 LEU B N 1
ATOM 3162 C CA . LEU B 1 81 ? 45.863 43.696 -48.627 1.00 38.37 81 LEU B CA 1
ATOM 3163 C C . LEU B 1 81 ? 46.185 45.066 -49.240 1.00 39.74 81 LEU B C 1
ATOM 3164 O O . LEU B 1 81 ? 47.345 45.439 -49.337 1.00 41.90 81 LEU B O 1
ATOM 3169 N N . ALA B 1 82 ? 45.170 45.847 -49.592 1.00 39.71 82 ALA B N 1
ATOM 3170 C CA . ALA B 1 82 ? 45.418 47.210 -50.025 1.00 40.14 82 ALA B CA 1
ATOM 3171 C C . ALA B 1 82 ? 44.918 48.200 -48.966 1.00 40.58 82 ALA B C 1
ATOM 3172 O O . ALA B 1 82 ? 44.823 49.403 -49.227 1.00 40.40 82 ALA B O 1
ATOM 3174 N N . GLY B 1 83 ? 44.614 47.701 -47.762 1.00 39.92 83 GLY B N 1
ATOM 3175 C CA . GLY B 1 83 ? 44.379 48.578 -46.603 1.00 37.57 83 GLY B CA 1
ATOM 3176 C C . GLY B 1 83 ? 42.956 48.928 -46.233 1.00 36.80 83 GLY B C 1
ATOM 3177 O O . GLY B 1 83 ? 42.691 49.906 -45.536 1.00 35.76 83 GLY B O 1
ATOM 3178 N N . TYR B 1 84 ? 42.014 48.124 -46.690 1.00 37.22 84 TYR B N 1
ATOM 3179 C CA . TYR B 1 84 ? 40.621 48.334 -46.319 1.00 37.88 84 TYR B CA 1
ATOM 3180 C C . TYR B 1 84 ? 40.182 47.373 -45.201 1.00 37.38 84 TYR B C 1
ATOM 3181 O O . TYR B 1 84 ? 40.614 46.236 -45.175 1.00 38.57 84 TYR B O 1
ATOM 3190 N N . ASN B 1 85 ? 39.281 47.778 -44.318 1.00 36.39 85 ASN B N 1
ATOM 3191 C CA . ASN B 1 85 ? 38.577 46.823 -43.484 1.00 36.94 85 ASN B CA 1
ATOM 3192 C C . ASN B 1 85 ? 37.531 46.008 -44.272 1.00 38.56 85 ASN B C 1
ATOM 3193 O O . ASN B 1 85 ? 36.883 46.569 -45.168 1.00 38.88 85 ASN B O 1
ATOM 3198 N N . GLY B 1 86 ? 37.369 44.720 -43.945 1.00 38.13 86 GLY B N 1
ATOM 3199 C CA . GLY B 1 86 ? 36.358 43.842 -44.558 1.00 37.12 86 GLY B CA 1
ATOM 3200 C C . GLY B 1 86 ? 35.666 43.003 -43.505 1.00 37.84 86 GLY B C 1
ATOM 3201 O O . GLY B 1 86 ? 36.321 42.526 -42.575 1.00 39.24 86 GLY B O 1
ATOM 3202 N N . THR B 1 87 ? 34.344 42.897 -43.598 1.00 36.37 87 THR B N 1
ATOM 3203 C CA . THR B 1 87 ? 33.539 42.055 -42.729 1.00 35.68 87 THR B CA 1
ATOM 3204 C C . THR B 1 87 ? 32.611 41.144 -43.565 1.00 36.10 87 THR B C 1
ATOM 3205 O O . THR B 1 87 ? 31.976 41.603 -44.526 1.00 34.79 87 THR B O 1
ATOM 3209 N N . ILE B 1 88 ? 32.563 39.856 -43.216 1.00 34.03 88 ILE B N 1
ATOM 3210 C CA . ILE B 1 88 ? 31.543 38.946 -43.706 1.00 30.53 88 ILE B CA 1
ATOM 3211 C C . ILE B 1 88 ? 30.835 38.335 -42.510 1.00 31.43 88 ILE B C 1
ATOM 3212 O O . ILE B 1 88 ? 31.473 37.758 -41.604 1.00 28.94 88 ILE B O 1
ATOM 3217 N N . PHE B 1 89 ? 29.509 38.418 -42.499 1.00 30.65 89 PHE B N 1
ATOM 3218 C CA . PHE B 1 89 ? 28.792 37.627 -41.514 1.00 31.82 89 PHE B CA 1
ATOM 3219 C C . PHE B 1 89 ? 27.627 36.816 -42.052 1.00 31.95 89 PHE B C 1
ATOM 3220 O O . PHE B 1 89 ? 27.034 37.199 -43.070 1.00 31.94 89 PHE B O 1
ATOM 3228 N N . ALA B 1 90 ? 27.390 35.662 -41.429 1.00 28.60 90 ALA B N 1
ATOM 3229 C CA . ALA B 1 90 ? 26.304 34.781 -41.846 1.00 26.68 90 ALA B CA 1
ATOM 3230 C C . ALA B 1 90 ? 25.209 34.872 -40.823 1.00 26.17 90 ALA B C 1
ATOM 3231 O O . ALA B 1 90 ? 25.459 34.777 -39.615 1.00 25.17 90 ALA B O 1
ATOM 3233 N N . TYR B 1 91 ? 23.980 34.969 -41.311 1.00 26.55 91 TYR B N 1
ATOM 3234 C CA . TYR B 1 91 ? 22.807 35.238 -40.499 1.00 27.03 91 TYR B CA 1
ATOM 3235 C C . TYR B 1 91 ? 21.716 34.266 -40.944 1.00 28.57 91 TYR B C 1
ATOM 3236 O O . TYR B 1 91 ? 21.573 34.025 -42.144 1.00 30.30 91 TYR B O 1
ATOM 3245 N N . GLY B 1 92 ? 20.933 33.720 -40.019 1.00 27.41 92 GLY B N 1
ATOM 3246 C CA . GLY B 1 92 ? 19.797 32.915 -40.420 1.00 26.95 92 GLY B CA 1
ATOM 3247 C C . GLY B 1 92 ? 19.424 31.976 -39.303 1.00 29.00 92 GLY B C 1
ATOM 3248 O O . GLY B 1 92 ? 20.148 31.861 -38.281 1.00 26.90 92 GLY B O 1
ATOM 3249 N N . GLN B 1 93 ? 18.314 31.274 -39.502 1.00 27.87 93 GLN B N 1
ATOM 3250 C CA . GLN B 1 93 ? 17.832 30.447 -38.404 1.00 29.22 93 GLN B CA 1
ATOM 3251 C C . GLN B 1 93 ? 18.784 29.267 -38.189 1.00 28.35 93 GLN B C 1
ATOM 3252 O O . GLN B 1 93 ? 19.559 28.873 -39.082 1.00 28.81 93 GLN B O 1
ATOM 3258 N N . THR B 1 94 ? 18.684 28.658 -37.022 1.00 26.83 94 THR B N 1
ATOM 3259 C CA . THR B 1 94 ? 19.463 27.443 -36.820 1.00 29.15 94 THR B CA 1
ATOM 3260 C C . THR B 1 94 ? 19.201 26.368 -37.885 1.00 29.73 94 THR B C 1
ATOM 3261 O O . THR B 1 94 ? 18.044 26.012 -38.153 1.00 28.56 94 THR B O 1
ATOM 3265 N N . SER B 1 95 ? 20.302 25.810 -38.395 1.00 29.28 95 SER B N 1
ATOM 3266 C CA . SER B 1 95 ? 20.295 24.748 -39.382 1.00 29.17 95 SER B CA 1
ATOM 3267 C C . SER B 1 95 ? 20.100 25.236 -40.822 1.00 27.84 95 SER B C 1
ATOM 3268 O O . SER B 1 95 ? 19.977 24.430 -41.733 1.00 26.57 95 SER B O 1
ATOM 3271 N N . SER B 1 96 ? 20.161 26.542 -41.054 1.00 26.84 96 SER B N 1
ATOM 3272 C CA . SER B 1 96 ? 20.023 27.078 -42.415 1.00 26.80 96 SER B CA 1
ATOM 3273 C C . SER B 1 96 ? 21.307 27.046 -43.252 1.00 25.95 96 SER B C 1
ATOM 3274 O O . SER B 1 96 ? 21.246 27.125 -44.467 1.00 27.58 96 SER B O 1
ATOM 3277 N N . GLY B 1 97 ? 22.468 26.950 -42.624 1.00 24.74 97 GLY B N 1
ATOM 3278 C CA . GLY B 1 97 ? 23.751 26.844 -43.333 1.00 24.18 97 GLY B CA 1
ATOM 3279 C C . GLY B 1 97 ? 24.810 27.890 -43.001 1.00 24.41 97 GLY B C 1
ATOM 3280 O O . GLY B 1 97 ? 25.746 28.086 -43.776 1.00 24.98 97 GLY B O 1
ATOM 3281 N N . LYS B 1 98 ? 24.639 28.627 -41.905 1.00 24.05 98 LYS B N 1
ATOM 3282 C CA . LYS B 1 98 ? 25.643 29.600 -41.464 1.00 23.06 98 LYS B CA 1
ATOM 3283 C C . LYS B 1 98 ? 27.029 28.971 -41.289 1.00 22.53 98 LYS B C 1
ATOM 3284 O O . LYS B 1 98 ? 27.993 29.465 -41.870 1.00 23.65 98 LYS B O 1
ATOM 3290 N N . THR B 1 99 ? 27.158 27.890 -40.516 1.00 21.98 99 THR B N 1
ATOM 3291 C CA . THR B 1 99 ? 28.489 27.307 -40.308 1.00 21.49 99 THR B CA 1
ATOM 3292 C C . THR B 1 99 ? 29.050 26.654 -41.567 1.00 21.46 99 THR B C 1
ATOM 3293 O O . THR B 1 99 ? 30.250 26.737 -41.847 1.00 20.54 99 THR B O 1
ATOM 3297 N N . HIS B 1 100 ? 28.191 25.970 -42.312 1.00 20.04 100 HIS B N 1
ATOM 3298 C CA . HIS B 1 100 ? 28.605 25.406 -43.583 1.00 22.02 100 HIS B CA 1
ATOM 3299 C C . HIS B 1 100 ? 29.173 26.516 -44.484 1.00 22.84 100 HIS B C 1
ATOM 3300 O O . HIS B 1 100 ? 30.223 26.368 -45.090 1.00 23.70 100 HIS B O 1
ATOM 3307 N N . THR B 1 101 ? 28.519 27.667 -44.503 1.00 22.60 101 THR B N 1
ATOM 3308 C CA . THR B 1 101 ? 29.001 28.794 -45.310 1.00 24.09 101 THR B CA 1
ATOM 3309 C C . THR B 1 101 ? 30.302 29.412 -44.768 1.00 23.17 101 THR B C 1
ATOM 3310 O O . THR B 1 101 ? 31.274 29.610 -45.488 1.00 21.53 101 THR B O 1
ATOM 3314 N N . MET B 1 102 ? 30.333 29.724 -43.479 1.00 24.72 102 MET B N 1
ATOM 3315 C CA . MET B 1 102 ? 31.471 30.445 -42.918 1.00 25.13 102 MET B CA 1
ATOM 3316 C C . MET B 1 102 ? 32.708 29.574 -42.738 1.00 25.90 102 MET B C 1
ATOM 3317 O O . MET B 1 102 ? 33.804 30.025 -43.038 1.00 25.05 102 MET B O 1
ATOM 3322 N N . GLU B 1 103 ? 32.532 28.330 -42.292 1.00 25.76 103 GLU B N 1
ATOM 3323 C CA . GLU B 1 103 ? 33.647 27.412 -42.081 1.00 27.25 103 GLU B CA 1
ATOM 3324 C C . GLU B 1 103 ? 33.707 26.213 -43.061 1.00 26.10 103 GLU B C 1
ATOM 3325 O O . GLU B 1 103 ? 34.781 25.886 -43.551 1.00 25.39 103 GLU B O 1
ATOM 3331 N N . GLY B 1 104 ? 32.563 25.606 -43.359 1.00 25.22 104 GLY B N 1
ATOM 3332 C CA . GLY B 1 104 ? 32.461 24.439 -44.222 1.00 25.65 104 GLY B CA 1
ATOM 3333 C C . GLY B 1 104 ? 33.272 23.318 -43.602 1.00 27.27 104 GL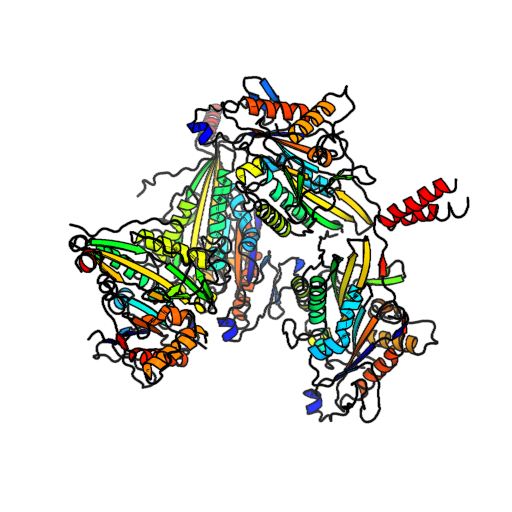Y B C 1
ATOM 3334 O O . GLY B 1 104 ? 33.450 23.290 -42.395 1.00 29.32 104 GLY B O 1
ATOM 3335 N N . VAL B 1 105 ? 33.848 22.443 -44.422 1.00 27.43 105 VAL B N 1
ATOM 3336 C CA . VAL B 1 105 ? 34.643 21.352 -43.917 1.00 26.57 105 VAL B CA 1
ATOM 3337 C C . VAL B 1 105 ? 36.093 21.668 -44.235 1.00 28.59 105 VAL B C 1
ATOM 3338 O O . VAL B 1 105 ? 36.565 21.515 -45.380 1.00 26.93 105 VAL B O 1
ATOM 3342 N N . ILE B 1 106 ? 36.812 22.068 -43.193 1.00 29.48 106 ILE B N 1
ATOM 3343 C CA . ILE B 1 106 ? 38.157 22.528 -43.367 1.00 31.61 106 ILE B CA 1
ATOM 3344 C C . ILE B 1 106 ? 38.949 21.322 -43.847 1.00 32.89 106 ILE B C 1
ATOM 3345 O O . ILE B 1 106 ? 38.736 20.181 -43.437 1.00 32.90 106 ILE B O 1
ATOM 3350 N N . GLY B 1 107 ? 39.912 21.571 -44.704 1.00 35.41 107 GLY B N 1
ATOM 3351 C CA . GLY B 1 107 ? 40.690 20.453 -45.226 1.00 38.16 107 GLY B CA 1
ATOM 3352 C C . GLY B 1 107 ? 40.061 19.702 -46.396 1.00 38.52 107 GLY B C 1
ATOM 3353 O O . GLY B 1 107 ? 40.770 18.917 -47.047 1.00 39.36 107 GLY B O 1
ATOM 3354 N N . ASP B 1 108 ? 38.766 19.907 -46.669 1.00 36.58 108 ASP B N 1
ATOM 3355 C CA . ASP B 1 108 ? 38.131 19.334 -47.885 1.00 36.06 108 ASP B CA 1
ATOM 3356 C C . ASP B 1 108 ? 38.149 20.375 -49.012 1.00 34.84 108 ASP B C 1
ATOM 3357 O O . ASP B 1 108 ? 37.619 21.479 -48.843 1.00 33.89 108 ASP B O 1
ATOM 3362 N N . SER B 1 109 ? 38.764 20.062 -50.146 1.00 34.01 109 SER B N 1
ATOM 3363 C CA . SER B 1 109 ? 38.870 21.100 -51.173 1.00 34.34 109 SER B CA 1
ATOM 3364 C C . SER B 1 109 ? 37.516 21.541 -51.693 1.00 31.81 109 SER B C 1
ATOM 3365 O O . SER B 1 109 ? 37.275 22.721 -51.873 1.00 34.18 109 SER B O 1
ATOM 3368 N N . VAL B 1 110 ? 36.573 20.628 -51.839 1.00 32.05 110 VAL B N 1
ATOM 3369 C CA . VAL B 1 110 ? 35.259 21.031 -52.340 1.00 30.05 110 VAL B CA 1
ATOM 3370 C C . VAL B 1 110 ? 34.431 21.736 -51.265 1.00 28.87 110 VAL B C 1
ATOM 3371 O O . VAL B 1 110 ? 33.786 22.747 -51.543 1.00 28.06 110 VAL B O 1
ATOM 3375 N N . LYS B 1 111 ? 34.426 21.213 -50.041 1.00 26.67 111 LYS B N 1
ATOM 3376 C CA . LYS B 1 111 ? 33.468 21.723 -49.044 1.00 25.41 111 LYS B CA 1
ATOM 3377 C C . LYS B 1 111 ? 34.016 22.751 -48.035 1.00 25.04 111 LYS B C 1
ATOM 3378 O O . LYS B 1 111 ? 33.272 23.242 -47.151 1.00 25.52 111 LYS B O 1
ATOM 3384 N N . GLN B 1 112 ? 35.295 23.066 -48.140 1.00 21.81 112 GLN B N 1
ATOM 3385 C CA . GLN B 1 112 ? 35.809 24.109 -47.230 1.00 24.93 112 GLN B CA 1
ATOM 3386 C C . GLN B 1 112 ? 35.017 25.373 -47.559 1.00 24.27 112 GLN B C 1
ATOM 3387 O O . GLN B 1 112 ? 34.583 25.541 -48.717 1.00 24.94 112 GLN B O 1
ATOM 3393 N N . GLY B 1 113 ? 34.711 26.154 -46.528 1.00 23.68 113 GLY B N 1
ATOM 3394 C CA . GLY B 1 113 ? 33.907 27.362 -46.621 1.00 22.06 113 GLY B CA 1
ATOM 3395 C C . GLY B 1 113 ? 34.724 28.647 -46.748 1.00 22.99 113 GLY B C 1
ATOM 3396 O O . GLY B 1 113 ? 35.896 28.603 -47.123 1.00 22.41 113 GLY B O 1
ATOM 3397 N N . ILE B 1 114 ? 34.102 29.792 -46.448 1.00 23.77 114 ILE B N 1
ATOM 3398 C CA . ILE B 1 114 ? 34.742 31.091 -46.618 1.00 24.79 114 ILE B CA 1
ATOM 3399 C C . ILE B 1 114 ? 36.047 31.268 -45.820 1.00 27.23 114 ILE B C 1
ATOM 3400 O O . ILE B 1 114 ? 37.113 31.567 -46.404 1.00 25.86 114 ILE B O 1
ATOM 3405 N N . ILE B 1 115 ? 36.034 30.979 -44.514 1.00 27.42 115 ILE B N 1
ATOM 3406 C CA . ILE B 1 115 ? 37.247 31.305 -43.685 1.00 26.79 115 ILE B CA 1
ATOM 3407 C C . ILE B 1 115 ? 38.515 30.571 -44.134 1.00 25.22 115 ILE B C 1
ATOM 3408 O O . ILE B 1 115 ? 39.559 31.168 -44.350 1.00 25.70 115 ILE B O 1
ATOM 3413 N N . PRO B 1 116 ? 38.441 29.253 -44.342 1.00 24.68 116 PRO B N 1
ATOM 3414 C CA . PRO B 1 116 ? 39.683 28.676 -44.828 1.00 24.21 116 PRO B CA 1
ATOM 3415 C C . PRO B 1 116 ? 40.131 29.154 -46.208 1.00 26.54 116 PRO B C 1
ATOM 3416 O O . PRO B 1 116 ? 41.344 29.241 -46.456 1.00 28.52 116 PRO B O 1
ATOM 3420 N N . ARG B 1 117 ? 39.191 29.480 -47.093 1.00 28.11 117 ARG B N 1
ATOM 3421 C CA . ARG B 1 117 ? 39.553 29.957 -48.442 1.00 28.62 117 ARG B CA 1
ATOM 3422 C C . ARG B 1 117 ? 40.267 31.307 -48.301 1.00 29.51 117 ARG B C 1
ATOM 3423 O O . ARG B 1 117 ? 41.301 31.553 -48.920 1.00 30.29 117 ARG B O 1
ATOM 3431 N N . ILE B 1 118 ? 39.721 32.192 -47.480 1.00 29.14 118 ILE B N 1
ATOM 3432 C CA . ILE B 1 118 ? 40.402 33.444 -47.186 1.00 30.25 118 ILE B CA 1
ATOM 3433 C C . ILE B 1 118 ? 41.797 33.281 -46.583 1.00 32.12 118 ILE B C 1
ATOM 3434 O O . ILE B 1 118 ? 42.743 33.946 -47.013 1.00 31.66 118 ILE B O 1
ATOM 3439 N N . VAL B 1 119 ? 41.947 32.348 -45.645 1.00 32.00 119 VAL B N 1
ATOM 3440 C CA . VAL B 1 119 ? 43.240 32.179 -45.000 1.00 33.24 119 VAL B CA 1
ATOM 3441 C C . VAL B 1 119 ? 44.306 31.730 -46.027 1.00 34.62 119 VAL B C 1
ATOM 3442 O O . VAL B 1 119 ? 45.380 32.340 -46.112 1.00 34.08 119 VAL B O 1
ATOM 3446 N N . ASN B 1 120 ? 44.022 30.665 -46.776 1.00 32.65 120 ASN B N 1
ATOM 3447 C CA . ASN B 1 120 ? 44.869 30.294 -47.902 1.00 34.89 120 ASN B CA 1
ATOM 3448 C C . ASN B 1 120 ? 45.169 31.391 -48.944 1.00 34.74 120 ASN B C 1
ATOM 3449 O O . ASN B 1 120 ? 46.308 31.516 -49.390 1.00 36.11 120 ASN B O 1
ATOM 3454 N N . ASP B 1 121 ? 44.161 32.178 -49.302 1.00 34.04 121 ASP B N 1
ATOM 3455 C CA . ASP B 1 121 ? 44.313 33.314 -50.189 1.00 34.71 121 ASP B CA 1
ATOM 3456 C C . ASP B 1 121 ? 45.222 34.442 -49.710 1.00 35.03 121 ASP B C 1
ATOM 3457 O O . ASP B 1 121 ? 46.011 34.975 -50.508 1.00 34.65 121 ASP B O 1
ATOM 3462 N N . ILE B 1 122 ? 45.101 34.810 -48.432 1.00 32.83 122 ILE B N 1
ATOM 3463 C CA . ILE B 1 122 ? 45.874 35.917 -47.895 1.00 31.48 122 ILE B CA 1
ATOM 3464 C C . ILE B 1 122 ? 47.331 35.562 -48.058 1.00 30.84 122 ILE B C 1
ATOM 3465 O O . ILE B 1 122 ? 48.105 36.351 -48.569 1.00 31.08 122 ILE B O 1
ATOM 3470 N N . PHE B 1 123 ? 47.732 34.368 -47.649 1.00 30.30 123 PHE B N 1
ATOM 3471 C CA . PHE B 1 123 ? 49.132 34.080 -47.760 1.00 32.96 123 PHE B CA 1
ATOM 3472 C C . PHE B 1 123 ? 49.635 33.860 -49.213 1.00 35.69 123 PHE B C 1
ATOM 3473 O O . PHE B 1 123 ? 50.761 34.243 -49.555 1.00 33.21 123 PHE B O 1
ATOM 3481 N N . ASN B 1 124 ? 48.816 33.208 -50.041 1.00 37.77 124 ASN B N 1
ATOM 3482 C CA . ASN B 1 124 ? 49.138 33.102 -51.463 1.00 40.96 124 ASN B CA 1
ATOM 3483 C C . ASN B 1 124 ? 49.464 34.457 -52.064 1.00 40.30 124 ASN B C 1
ATOM 3484 O O . ASN B 1 124 ? 50.503 34.608 -52.725 1.00 40.80 124 ASN B O 1
ATOM 3489 N N . HIS B 1 125 ? 48.547 35.407 -51.874 1.00 39.10 125 HIS B N 1
ATOM 3490 C CA . HIS B 1 125 ? 48.735 36.757 -52.393 1.00 40.10 125 HIS B CA 1
ATOM 3491 C C . HIS B 1 125 ? 50.011 37.417 -51.851 1.00 40.28 125 HIS B C 1
ATOM 3492 O O . HIS B 1 125 ? 50.827 37.954 -52.599 1.00 41.25 125 HIS B O 1
ATOM 3499 N N . ILE B 1 126 ? 50.244 37.317 -50.558 1.00 39.44 126 ILE B N 1
ATOM 3500 C CA . ILE B 1 126 ? 51.444 37.939 -50.035 1.00 40.57 126 ILE B CA 1
ATOM 3501 C C . ILE B 1 126 ? 52.708 37.342 -50.653 1.00 42.54 126 ILE B C 1
ATOM 3502 O O . ILE B 1 126 ? 53.597 38.094 -51.032 1.00 41.88 126 ILE B O 1
ATOM 3507 N N . TYR B 1 127 ? 52.790 36.018 -50.778 1.00 44.65 127 TYR B N 1
ATOM 3508 C CA . TYR B 1 127 ? 54.004 35.395 -51.295 1.00 47.84 127 TYR B CA 1
ATOM 3509 C C . TYR B 1 127 ? 54.273 35.819 -52.745 1.00 49.04 127 TYR B C 1
ATOM 3510 O O . TYR B 1 127 ? 55.386 35.636 -53.239 1.00 49.47 127 TYR B O 1
ATOM 3519 N N . ALA B 1 128 ? 53.252 36.356 -53.414 1.00 49.60 128 ALA B N 1
ATOM 3520 C CA . ALA B 1 128 ? 53.327 36.751 -54.810 1.00 51.57 128 ALA B CA 1
ATOM 3521 C C . ALA B 1 128 ? 53.564 38.252 -55.008 1.00 53.66 128 ALA B C 1
ATOM 3522 O O . ALA B 1 128 ? 53.685 38.743 -56.143 1.00 53.69 128 ALA B O 1
ATOM 3524 N N . MET B 1 129 ? 53.609 39.003 -53.914 1.00 54.98 129 MET B N 1
ATOM 3525 C CA . MET B 1 129 ? 53.827 40.434 -54.050 1.00 57.08 129 MET B CA 1
ATOM 3526 C C . MET B 1 129 ? 55.308 40.698 -54.290 1.00 57.79 129 MET B C 1
ATOM 3527 O O . MET B 1 129 ? 56.162 39.978 -53.768 1.00 58.33 129 MET B O 1
ATOM 3532 N N . GLU B 1 130 ? 55.610 41.695 -55.116 1.00 59.07 130 GLU B N 1
ATOM 3533 C CA . GLU B 1 130 ? 56.997 41.922 -55.541 1.00 61.13 130 GLU B CA 1
ATOM 3534 C C . GLU B 1 130 ? 57.753 42.799 -54.541 1.00 61.44 130 GLU B C 1
ATOM 3535 O O . GLU B 1 130 ? 58.853 42.449 -54.115 1.00 62.75 130 GLU B O 1
ATOM 3537 N N . VAL B 1 131 ? 57.110 43.875 -54.100 1.00 61.61 131 VAL B N 1
ATOM 3538 C CA . VAL B 1 131 ? 57.745 44.941 -53.322 1.00 61.44 131 VAL B CA 1
ATOM 3539 C C . VAL B 1 131 ? 58.461 44.465 -52.060 1.00 61.08 131 VAL B C 1
ATOM 3540 O O . VAL B 1 131 ? 58.108 43.439 -51.483 1.00 61.13 131 VAL B O 1
ATOM 3544 N N . ASN B 1 132 ? 59.434 45.239 -51.595 1.00 60.50 132 ASN B N 1
ATOM 3545 C CA . ASN B 1 132 ? 59.927 45.014 -50.246 1.00 60.12 132 ASN B CA 1
ATOM 3546 C C . ASN B 1 132 ? 58.833 45.401 -49.243 1.00 58.24 132 ASN B C 1
ATOM 3547 O O . ASN B 1 132 ? 58.650 46.577 -48.913 1.00 57.93 132 ASN B O 1
ATOM 3552 N N . LEU B 1 133 ? 58.070 44.397 -48.819 1.00 55.41 133 LEU B N 1
ATOM 3553 C CA . LEU B 1 133 ? 56.987 44.598 -47.883 1.00 53.27 133 LEU B CA 1
ATOM 3554 C C . LEU B 1 133 ? 57.169 43.706 -46.668 1.00 52.06 133 LEU B C 1
ATOM 3555 O O . LEU B 1 133 ? 57.607 42.568 -46.774 1.00 52.26 133 LEU B O 1
ATOM 3560 N N . GLU B 1 134 ? 56.807 44.238 -45.511 1.00 49.81 134 GLU B N 1
ATOM 3561 C CA . GLU B 1 134 ? 56.868 43.506 -44.263 1.00 47.76 134 GLU B CA 1
ATOM 3562 C C . GLU B 1 134 ? 55.446 43.486 -43.685 1.00 45.64 134 GLU B C 1
ATOM 3563 O O . GLU B 1 134 ? 54.877 44.547 -43.405 1.00 43.58 134 GLU B O 1
ATOM 3569 N N . PHE B 1 135 ? 54.881 42.282 -43.536 1.00 42.98 135 PHE B N 1
ATOM 3570 C CA . PHE B 1 135 ? 53.515 42.094 -43.013 1.00 39.89 135 PHE B CA 1
ATOM 3571 C C . PHE B 1 135 ? 53.547 41.649 -41.579 1.00 39.39 135 PHE B C 1
ATOM 3572 O O . PHE B 1 135 ? 54.413 40.858 -41.233 1.00 40.28 135 PHE B O 1
ATOM 3580 N N . HIS B 1 136 ? 52.639 42.179 -40.757 1.00 37.56 136 HIS B N 1
ATOM 3581 C CA . HIS B 1 136 ? 52.333 41.615 -39.434 1.00 36.10 136 HIS B CA 1
ATOM 3582 C C . HIS B 1 136 ? 50.895 41.122 -39.479 1.00 35.02 136 HIS B C 1
ATOM 3583 O O . HIS B 1 136 ? 49.981 41.909 -39.779 1.00 33.79 136 HIS B O 1
ATOM 3590 N N . ILE B 1 137 ? 50.674 39.849 -39.172 1.00 32.05 137 ILE B N 1
ATOM 3591 C CA . ILE B 1 137 ? 49.312 39.336 -39.184 1.00 31.41 137 ILE B CA 1
ATOM 3592 C C . ILE B 1 137 ? 48.983 38.774 -37.790 1.00 30.92 137 ILE B C 1
ATOM 3593 O O . ILE B 1 137 ? 49.745 37.942 -37.285 1.00 30.63 137 ILE B O 1
ATOM 3598 N N . LYS B 1 138 ? 47.893 39.252 -37.184 1.00 29.00 138 LYS B N 1
ATOM 3599 C CA . LYS B 1 138 ? 47.492 38.851 -35.833 1.00 30.81 138 LYS B CA 1
ATOM 3600 C C . LYS B 1 138 ? 46.070 38.341 -35.888 1.00 28.69 138 LYS B C 1
ATOM 3601 O O . LYS B 1 138 ? 45.210 38.989 -36.459 1.00 29.67 138 LYS B O 1
ATOM 3607 N N . VAL B 1 139 ? 45.801 37.248 -35.203 1.00 27.13 139 VAL B N 1
ATOM 3608 C CA A VAL B 1 139 ? 44.484 36.635 -35.250 0.23 26.75 139 VAL B CA 1
ATOM 3609 C CA B VAL B 1 139 ? 44.502 36.603 -35.256 0.77 26.51 139 VAL B CA 1
ATOM 3610 C C . VAL B 1 139 ? 43.875 36.584 -33.855 1.00 26.86 139 VAL B C 1
ATOM 3611 O O . VAL B 1 139 ? 44.575 36.361 -32.871 1.00 27.05 139 VAL B O 1
ATOM 3618 N N . SER B 1 140 ? 42.577 36.841 -33.759 1.00 24.17 140 SER B N 1
ATOM 3619 C CA . SER B 1 140 ? 41.837 36.726 -32.508 1.00 24.80 140 SER B CA 1
ATOM 3620 C C . SER B 1 140 ? 40.651 35.820 -32.801 1.00 26.01 140 SER B C 1
ATOM 3621 O O . SER B 1 140 ? 40.164 35.777 -33.951 1.00 25.36 140 SER B O 1
ATOM 3624 N N . TYR B 1 141 ? 40.200 35.094 -31.786 1.00 23.40 141 TYR B N 1
ATOM 3625 C CA . TYR B 1 141 ? 39.147 34.137 -32.009 1.00 23.20 141 TYR B CA 1
ATOM 3626 C C . TYR B 1 141 ? 38.365 34.068 -30.716 1.00 22.72 141 TYR B C 1
ATOM 3627 O O . TYR B 1 141 ? 38.869 33.533 -29.715 1.00 24.24 141 TYR B O 1
ATOM 3636 N N . TYR B 1 142 ? 37.122 34.541 -30.740 1.00 22.07 142 TYR B N 1
ATOM 3637 C CA . TYR B 1 142 ? 36.284 34.496 -29.527 1.00 21.86 142 TYR B CA 1
ATOM 3638 C C . TYR B 1 142 ? 34.805 34.309 -29.801 1.00 22.07 142 TYR B C 1
ATOM 3639 O O . TYR B 1 142 ? 34.347 34.436 -30.930 1.00 23.47 142 TYR B O 1
ATOM 3648 N N . GLU B 1 143 ? 34.064 33.906 -28.778 1.00 23.10 143 GLU B N 1
ATOM 3649 C CA . GLU B 1 143 ? 32.630 33.762 -28.903 1.00 24.84 143 GLU B CA 1
ATOM 3650 C C . GLU B 1 143 ? 31.890 34.734 -27.995 1.00 25.21 143 GLU B C 1
ATOM 3651 O O . GLU B 1 143 ? 32.416 35.226 -27.010 1.00 24.62 143 GLU B O 1
ATOM 3657 N N . ILE B 1 144 ? 30.631 34.985 -28.301 1.00 26.84 144 ILE B N 1
ATOM 3658 C CA . ILE B 1 144 ? 29.836 35.830 -27.446 1.00 28.21 144 ILE B CA 1
ATOM 3659 C C . ILE B 1 144 ? 28.604 35.005 -27.174 1.00 29.27 144 ILE B C 1
ATOM 3660 O O . ILE B 1 144 ? 28.007 34.465 -28.092 1.00 28.88 144 ILE B O 1
ATOM 3665 N N . TYR B 1 145 ? 28.228 34.900 -25.905 1.00 29.82 145 TYR B N 1
ATOM 3666 C CA . TYR B 1 145 ? 27.126 34.029 -25.492 1.00 31.77 145 TYR B CA 1
ATOM 3667 C C . TYR B 1 145 ? 26.402 34.736 -24.348 1.00 32.49 145 TYR B C 1
ATOM 3668 O O . TYR B 1 145 ? 27.042 35.110 -23.374 1.00 31.88 145 TYR B O 1
ATOM 3677 N N . MET B 1 146 ? 25.099 34.969 -24.488 1.00 34.69 146 MET B N 1
ATOM 3678 C CA . MET B 1 146 ? 24.354 35.735 -23.480 1.00 37.20 146 MET B CA 1
ATOM 3679 C C . MET B 1 146 ? 25.053 37.066 -23.187 1.00 36.46 146 MET B C 1
ATOM 3680 O O . MET B 1 146 ? 25.231 37.435 -22.031 1.00 35.86 146 MET B O 1
ATOM 3685 N N . ASP B 1 147 ? 25.486 37.757 -24.233 1.00 36.52 147 ASP B N 1
ATOM 3686 C CA . ASP B 1 147 ? 26.208 39.011 -24.106 1.00 37.17 147 ASP B CA 1
ATOM 3687 C C . ASP B 1 147 ? 27.471 38.972 -23.230 1.00 36.99 147 ASP B C 1
ATOM 3688 O O . ASP B 1 147 ? 27.830 39.972 -22.620 1.00 38.24 147 ASP B O 1
ATOM 3693 N N . LYS B 1 148 ? 28.136 37.826 -23.114 1.00 35.51 148 LYS B N 1
ATOM 3694 C CA . LYS B 1 148 ? 29.463 37.769 -22.481 1.00 34.15 148 LYS B CA 1
ATOM 3695 C C . LYS B 1 148 ? 30.459 37.167 -23.477 1.00 32.50 148 LYS B C 1
ATOM 3696 O O . LYS B 1 148 ? 30.106 36.261 -24.237 1.00 32.32 148 LYS B O 1
ATOM 3702 N N . ILE B 1 149 ? 31.697 37.651 -23.454 1.00 29.68 149 ILE B N 1
ATOM 3703 C CA . ILE B 1 149 ? 32.724 37.214 -24.373 1.00 28.42 149 ILE B CA 1
ATOM 3704 C C . ILE B 1 149 ? 33.571 36.164 -23.715 1.00 28.58 149 ILE B C 1
ATOM 3705 O O . ILE B 1 149 ? 33.992 36.337 -22.568 1.00 28.25 149 ILE B O 1
ATOM 3710 N N . ARG B 1 150 ? 33.795 35.060 -24.421 1.00 25.50 150 ARG B N 1
ATOM 3711 C CA . ARG B 1 150 ? 34.823 34.124 -23.993 1.00 24.12 150 ARG B CA 1
ATOM 3712 C C . ARG B 1 150 ? 35.867 34.014 -25.095 1.00 24.45 150 ARG B C 1
ATOM 3713 O O . ARG B 1 150 ? 35.547 33.813 -26.260 1.00 25.62 150 ARG B O 1
ATOM 3721 N N . ASP B 1 151 ? 37.106 34.295 -24.736 1.00 24.10 151 ASP B N 1
ATOM 3722 C CA . ASP B 1 151 ? 38.229 34.269 -25.646 1.00 24.91 151 ASP B CA 1
ATOM 3723 C C . ASP B 1 151 ? 38.580 32.783 -25.863 1.00 25.07 151 ASP B C 1
ATOM 3724 O O . ASP B 1 151 ? 38.963 32.106 -24.897 1.00 24.39 151 ASP B O 1
ATOM 3729 N N . LEU B 1 152 ? 38.448 32.286 -27.097 1.00 22.85 152 LEU B N 1
ATOM 3730 C CA . LEU B 1 152 ? 38.594 30.846 -27.358 1.00 24.14 152 LEU B CA 1
ATOM 3731 C C . LEU B 1 152 ? 40.055 30.459 -27.371 1.00 24.83 152 LEU B C 1
ATOM 3732 O O . LEU B 1 152 ? 40.418 29.284 -27.387 1.00 26.17 152 LEU B O 1
ATOM 3737 N N . LEU B 1 153 ? 40.908 31.472 -27.361 1.00 25.80 153 LEU B N 1
ATOM 3738 C CA . LEU B 1 153 ? 42.301 31.197 -27.085 1.00 27.04 153 LEU B CA 1
ATOM 3739 C C . LEU B 1 153 ? 42.665 31.327 -25.584 1.00 28.73 153 LEU B C 1
ATOM 3740 O O . LEU B 1 153 ? 43.831 31.166 -25.249 1.00 29.14 153 LEU B O 1
ATOM 3745 N N . ASP B 1 154 ? 41.701 31.601 -24.693 1.00 28.97 154 ASP B N 1
ATOM 3746 C CA . ASP B 1 154 ? 41.986 31.789 -23.249 1.00 29.62 154 ASP B CA 1
ATOM 3747 C C . ASP B 1 154 ? 40.659 31.806 -22.501 1.00 28.41 154 ASP B C 1
ATOM 3748 O O . ASP B 1 154 ? 40.174 32.859 -22.054 1.00 26.19 154 ASP B O 1
ATOM 3753 N N . VAL B 1 155 ? 40.019 30.645 -22.440 1.00 28.49 155 VAL B N 1
ATOM 3754 C CA . VAL B 1 155 ? 38.616 30.581 -22.035 1.00 29.56 155 VAL B CA 1
ATOM 3755 C C . VAL B 1 155 ? 38.391 30.883 -20.544 1.00 31.38 155 VAL B C 1
ATOM 3756 O O . VAL B 1 155 ? 37.249 31.090 -20.125 1.00 30.60 155 VAL B O 1
ATOM 3760 N N . SER B 1 156 ? 39.457 30.901 -19.734 1.00 30.16 156 SER B N 1
ATOM 3761 C CA . SER B 1 156 ? 39.243 31.101 -18.311 1.00 32.18 156 SER B CA 1
ATOM 3762 C C . SER B 1 156 ? 39.095 32.591 -18.029 1.00 33.57 156 SER B C 1
ATOM 3763 O O . SER B 1 156 ? 38.680 32.965 -16.941 1.00 35.29 156 SER B O 1
ATOM 3766 N N . LYS B 1 157 ? 39.435 33.443 -18.994 1.00 34.40 157 LYS B N 1
ATOM 3767 C CA . LYS B 1 157 ? 39.416 34.883 -18.752 1.00 36.36 157 LYS B CA 1
ATOM 3768 C C . LYS B 1 157 ? 37.967 35.384 -18.644 1.00 37.65 157 LYS B C 1
ATOM 3769 O O . LYS B 1 157 ? 37.102 34.957 -19.417 1.00 36.09 157 LYS B O 1
ATOM 3775 N N . VAL B 1 158 ? 37.674 36.223 -17.647 1.00 38.99 158 VAL B N 1
ATOM 3776 C CA . VAL B 1 158 ? 36.333 36.812 -17.530 1.00 39.92 158 VAL B CA 1
ATOM 3777 C C . VAL B 1 158 ? 36.417 38.329 -17.557 1.00 40.32 158 VAL B C 1
ATOM 3778 O O . VAL B 1 158 ? 37.514 38.899 -17.538 1.00 39.36 158 VAL B O 1
ATOM 3782 N N . ASN B 1 159 ? 35.241 38.937 -17.717 1.00 41.23 159 ASN B N 1
ATOM 3783 C CA . ASN B 1 159 ? 35.028 40.383 -17.713 1.00 42.76 159 ASN B CA 1
ATOM 3784 C C . ASN B 1 159 ? 35.673 41.076 -18.889 1.00 42.61 159 ASN B C 1
ATOM 3785 O O . ASN B 1 159 ? 35.912 42.277 -18.835 1.00 43.72 159 ASN B O 1
ATOM 3790 N N . LEU B 1 160 ? 35.953 40.325 -19.948 1.00 40.97 160 LEU B N 1
ATOM 3791 C CA . LEU B 1 160 ? 36.313 40.920 -21.229 1.00 38.87 160 LEU B CA 1
ATOM 3792 C C . LEU B 1 160 ? 35.239 41.913 -21.657 1.00 38.33 160 LEU B C 1
ATOM 3793 O O . LEU B 1 160 ? 34.038 41.644 -21.564 1.00 38.43 160 LEU B O 1
ATOM 3798 N N . SER B 1 161 ? 35.690 43.050 -22.157 1.00 38.51 161 SER B N 1
ATOM 3799 C CA . SER B 1 161 ? 34.809 44.188 -22.401 1.00 40.42 161 SER B CA 1
ATOM 3800 C C . SER B 1 161 ? 35.221 44.886 -23.688 1.00 40.29 161 SER B C 1
ATOM 3801 O O . SER B 1 161 ? 36.341 44.732 -24.179 1.00 40.11 161 SER B O 1
ATOM 3804 N N . VAL B 1 162 ? 34.311 45.678 -24.229 1.00 41.96 162 VAL B N 1
ATOM 3805 C CA . VAL B 1 162 ? 34.586 46.356 -25.480 1.00 42.67 162 VAL B CA 1
ATOM 3806 C C . VAL B 1 162 ? 35.058 47.787 -25.207 1.00 45.90 162 VAL B C 1
ATOM 3807 O O . VAL B 1 162 ? 34.469 48.478 -24.379 1.00 44.90 162 VAL B O 1
ATOM 3811 N N . HIS B 1 163 ? 36.120 48.223 -25.879 1.00 49.52 163 HIS B N 1
ATOM 3812 C CA . HIS B 1 163 ? 36.653 49.575 -25.718 1.00 54.04 163 HIS B CA 1
ATOM 3813 C C . HIS B 1 163 ? 36.985 50.123 -27.100 1.00 55.79 163 HIS B C 1
ATOM 3814 O O . HIS B 1 163 ? 37.083 49.350 -28.048 1.00 55.02 163 HIS B O 1
ATOM 3821 N N . GLU B 1 164 ? 37.207 51.435 -27.193 1.00 57.66 164 GLU B N 1
ATOM 3822 C CA . GLU B 1 164 ? 37.708 52.054 -28.410 1.00 60.00 164 GLU B CA 1
ATOM 3823 C C . GLU B 1 164 ? 39.165 52.485 -28.229 1.00 62.12 164 GLU B C 1
ATOM 3824 O O . GLU B 1 164 ? 39.552 52.899 -27.142 1.00 62.71 164 GLU B O 1
ATOM 3826 N N . ASP B 1 165 ? 39.964 52.371 -29.288 1.00 64.37 165 ASP B N 1
ATOM 3827 C CA . ASP B 1 165 ? 41.363 52.795 -29.289 1.00 67.36 165 ASP B CA 1
ATOM 3828 C C . ASP B 1 165 ? 41.626 54.304 -29.498 1.00 68.95 165 ASP B C 1
ATOM 3829 O O . ASP B 1 165 ? 40.703 55.123 -29.574 1.00 68.97 165 ASP B O 1
ATOM 3834 N N . LYS B 1 166 ? 42.913 54.654 -29.570 1.00 71.12 166 LYS B N 1
ATOM 3835 C CA . LYS B 1 166 ? 43.400 56.025 -29.806 1.00 72.39 166 LYS B CA 1
ATOM 3836 C C . LYS B 1 166 ? 42.941 56.621 -31.143 1.00 72.54 166 LYS B C 1
ATOM 3837 O O . LYS B 1 166 ? 43.056 57.828 -31.367 1.00 72.72 166 LYS B O 1
ATOM 3843 N N . ASN B 1 167 ? 42.425 55.759 -32.017 1.00 72.71 167 ASN B N 1
ATOM 3844 C CA . ASN B 1 167 ? 41.770 56.165 -33.256 1.00 72.53 167 ASN B CA 1
ATOM 3845 C C . ASN B 1 167 ? 40.253 55.950 -33.206 1.00 71.61 167 ASN B C 1
ATOM 3846 O O . ASN B 1 167 ? 39.569 56.092 -34.223 1.00 71.47 167 ASN B O 1
ATOM 3851 N N . ARG B 1 168 ? 39.727 55.606 -32.032 1.00 70.35 168 ARG B N 1
ATOM 3852 C CA . ARG B 1 168 ? 38.276 55.497 -31.825 1.00 69.49 168 ARG B CA 1
ATOM 3853 C C . ARG B 1 168 ? 37.573 54.300 -32.501 1.00 68.81 168 ARG B C 1
ATOM 3854 O O . ARG B 1 168 ? 36.367 54.339 -32.768 1.00 68.66 168 ARG B O 1
ATOM 3856 N N . VAL B 1 169 ? 38.312 53.219 -32.739 1.00 67.78 169 VAL B N 1
ATOM 3857 C CA . VAL B 1 169 ? 37.690 51.964 -33.173 1.00 66.59 169 VAL B CA 1
ATOM 3858 C C . VAL B 1 169 ? 37.650 50.864 -32.110 1.00 65.28 169 VAL B C 1
ATOM 3859 O O . VAL B 1 169 ? 38.670 50.530 -31.510 1.00 64.79 169 VAL B O 1
ATOM 3863 N N . PRO B 1 170 ? 36.443 50.331 -31.857 1.00 64.28 170 PRO B N 1
ATOM 3864 C CA . PRO B 1 170 ? 36.127 49.161 -31.047 1.00 62.75 170 PRO B CA 1
ATOM 3865 C C . PRO B 1 170 ? 37.112 48.005 -31.114 1.00 60.88 170 PRO B C 1
ATOM 3866 O O . PRO B 1 170 ? 37.691 47.677 -32.164 1.00 61.53 170 PRO B O 1
ATOM 3870 N N . TYR B 1 171 ? 37.298 47.407 -29.949 1.00 57.59 171 TYR B N 1
ATOM 3871 C CA . TYR B 1 171 ? 38.057 46.183 -29.845 1.00 54.80 171 TYR B CA 1
ATOM 3872 C C . TYR B 1 171 ? 37.677 45.539 -28.524 1.00 52.32 171 TYR B C 1
ATOM 3873 O O . TYR B 1 171 ? 37.193 46.200 -27.597 1.00 50.40 171 TYR B O 1
ATOM 3882 N N . VAL B 1 172 ? 37.826 44.220 -28.479 1.00 48.97 172 VAL B N 1
ATOM 3883 C CA . VAL B 1 172 ? 37.641 43.518 -27.228 1.00 45.09 172 VAL B CA 1
ATOM 3884 C C . VAL B 1 172 ? 38.960 43.687 -26.499 1.00 45.56 172 VAL B C 1
ATOM 3885 O O . VAL B 1 172 ? 39.983 43.223 -26.988 1.00 45.37 172 VAL B O 1
ATOM 3889 N N . LYS B 1 173 ? 38.915 44.318 -25.328 1.00 46.17 173 LYS B N 1
ATOM 3890 C CA . LYS B 1 173 ? 40.111 44.547 -24.504 1.00 46.73 173 LYS B CA 1
ATOM 3891 C C . LYS B 1 173 ? 40.628 43.289 -23.829 1.00 44.70 173 LYS B C 1
ATOM 3892 O O . LYS B 1 173 ? 39.910 42.634 -23.088 1.00 45.18 173 LYS B O 1
ATOM 3898 N N . GLY B 1 174 ? 41.893 42.968 -24.072 1.00 44.02 174 GLY B N 1
ATOM 3899 C CA . GLY B 1 174 ? 42.511 41.813 -23.419 1.00 42.01 174 GLY B CA 1
ATOM 3900 C C . GLY B 1 174 ? 42.327 40.506 -24.163 1.00 39.74 174 GLY B C 1
ATOM 3901 O O . GLY B 1 174 ? 42.849 39.497 -23.712 1.00 40.07 174 GLY B O 1
ATOM 3902 N N . ALA B 1 175 ? 41.588 40.507 -25.275 1.00 36.52 175 ALA B N 1
ATOM 3903 C CA . ALA B 1 175 ? 41.455 39.293 -26.104 1.00 34.02 175 ALA B CA 1
ATOM 3904 C C . ALA B 1 175 ? 42.790 38.843 -26.675 1.00 32.10 175 ALA B C 1
ATOM 3905 O O . ALA B 1 175 ? 43.636 39.651 -26.999 1.00 31.63 175 ALA B O 1
ATOM 3907 N N . THR B 1 176 ? 43.001 37.541 -26.787 1.00 30.72 176 THR B N 1
ATOM 3908 C CA . THR B 1 176 ? 44.290 37.100 -27.297 1.00 30.88 176 THR B CA 1
ATOM 3909 C C . THR B 1 176 ? 44.407 37.588 -28.738 1.00 32.18 176 THR B C 1
ATOM 3910 O O . THR B 1 176 ? 43.408 37.587 -29.495 1.00 31.51 176 THR B O 1
ATOM 3914 N N . GLU B 1 177 ? 45.614 38.032 -29.086 1.00 32.04 177 GLU B N 1
ATOM 3915 C CA . GLU B 1 177 ? 45.967 38.397 -30.447 1.00 33.89 177 GLU B CA 1
ATOM 3916 C C . GLU B 1 177 ? 47.214 37.654 -30.842 1.00 34.02 177 GLU B C 1
ATOM 3917 O O . GLU B 1 177 ? 48.306 37.999 -30.383 1.00 37.57 177 GLU B O 1
ATOM 3923 N N . ARG B 1 178 ? 47.073 36.633 -31.664 1.00 31.00 178 ARG B N 1
ATOM 3924 C CA . ARG B 1 178 ? 48.170 35.701 -31.884 1.00 31.51 178 ARG B CA 1
ATOM 3925 C C . ARG B 1 178 ? 48.848 36.034 -33.215 1.00 30.48 178 ARG B C 1
ATOM 3926 O O . ARG B 1 178 ? 48.173 36.067 -34.249 1.00 28.91 178 ARG B O 1
ATOM 3934 N N . PHE B 1 179 ? 50.138 36.365 -33.188 1.00 29.19 179 PHE B N 1
ATOM 3935 C CA . PHE B 1 179 ? 50.884 36.509 -34.441 1.00 29.63 179 PHE B CA 1
ATOM 3936 C C . PHE B 1 179 ? 50.994 35.202 -35.199 1.00 28.69 179 PHE B C 1
ATOM 3937 O O . PHE B 1 179 ? 51.262 34.168 -34.619 1.00 30.54 179 PHE B O 1
ATOM 3945 N N . VAL B 1 180 ? 50.802 35.238 -36.505 1.00 28.66 180 VAL B N 1
ATOM 3946 C CA . VAL B 1 180 ? 50.856 34.051 -37.347 1.00 26.88 180 VAL B CA 1
ATOM 3947 C C . VAL B 1 180 ? 51.661 34.436 -38.574 1.00 29.85 180 VAL B C 1
ATOM 3948 O O . VAL B 1 180 ? 51.638 35.590 -39.027 1.00 30.55 180 VAL B O 1
ATOM 3952 N N . SER B 1 181 ? 52.372 33.466 -39.129 1.00 32.02 181 SER B N 1
ATOM 3953 C CA . SER B 1 181 ? 53.174 33.742 -40.298 1.00 35.07 181 SER B CA 1
ATOM 3954 C C . SER B 1 181 ? 52.956 32.787 -41.470 1.00 35.54 181 SER B C 1
ATOM 3955 O O . SER B 1 181 ? 53.627 32.910 -42.474 1.00 37.03 181 SER B O 1
ATOM 3958 N N . SER B 1 182 ? 51.971 31.898 -41.378 1.00 35.49 182 SER B N 1
ATOM 3959 C CA . SER B 1 182 ? 51.656 31.005 -42.473 1.00 33.84 182 SER B CA 1
ATOM 3960 C C . SER B 1 182 ? 50.244 30.478 -42.317 1.00 34.67 182 SER B C 1
ATOM 3961 O O . SER B 1 182 ? 49.626 30.596 -41.243 1.00 35.04 182 SER B O 1
ATOM 3964 N N . PRO B 1 183 ? 49.722 29.898 -43.412 1.00 33.74 183 PRO B N 1
ATOM 3965 C CA . PRO B 1 183 ? 48.372 29.408 -43.365 1.00 32.61 183 PRO B CA 1
ATOM 3966 C C . PRO B 1 183 ? 48.322 28.375 -42.265 1.00 32.82 183 PRO B C 1
ATOM 3967 O O . PRO B 1 183 ? 47.280 28.199 -41.652 1.00 31.77 183 PRO B O 1
ATOM 3971 N N . GLU B 1 184 ? 49.406 27.619 -42.127 1.00 32.65 184 GLU B N 1
ATOM 3972 C CA . GLU B 1 184 ? 49.464 26.557 -41.142 1.00 33.04 184 GLU B CA 1
ATOM 3973 C C . GLU B 1 184 ? 49.375 27.107 -39.701 1.00 32.11 184 GLU B C 1
ATOM 3974 O O . GLU B 1 184 ? 48.716 26.482 -38.883 1.00 29.88 184 GLU B O 1
ATOM 3980 N N . ASP B 1 185 ? 50.027 28.238 -39.393 1.00 31.63 185 ASP B N 1
ATOM 3981 C CA . ASP B 1 185 ? 49.846 28.894 -38.090 1.00 32.32 185 ASP B CA 1
ATOM 3982 C C . ASP B 1 185 ? 48.363 29.193 -37.863 1.00 31.51 185 ASP B C 1
ATOM 3983 O O . ASP B 1 185 ? 47.829 28.928 -36.782 1.00 31.69 185 ASP B O 1
ATOM 3988 N N . VAL B 1 186 ? 47.697 29.733 -38.885 1.00 28.73 186 VAL B N 1
ATOM 3989 C CA . VAL B 1 186 ? 46.306 30.124 -38.717 1.00 26.53 186 VAL B CA 1
ATOM 3990 C C . VAL B 1 186 ? 45.393 28.923 -38.480 1.00 27.05 186 VAL B C 1
ATOM 3991 O O . VAL B 1 186 ? 44.546 28.957 -37.576 1.00 28.18 186 VAL B O 1
ATOM 3995 N N . PHE B 1 187 ? 45.502 27.890 -39.309 1.00 24.77 187 PHE B N 1
ATOM 3996 C CA . PHE B 1 187 ? 44.727 26.681 -39.010 1.00 27.76 187 PHE B CA 1
ATOM 3997 C C . PHE B 1 187 ? 44.988 26.074 -37.625 1.00 27.04 187 PHE B C 1
ATOM 3998 O O . PHE B 1 187 ? 44.067 25.524 -37.026 1.00 27.02 187 PHE B O 1
ATOM 4006 N N . GLU B 1 188 ? 46.212 26.218 -37.117 1.00 26.74 188 GLU B N 1
ATOM 4007 C CA . GLU B 1 188 ? 46.515 25.749 -35.758 1.00 28.16 188 GLU B CA 1
ATOM 4008 C C . GLU B 1 188 ? 45.695 26.566 -34.758 1.00 25.57 188 GLU B C 1
ATOM 4009 O O . GLU B 1 188 ? 45.090 26.006 -33.851 1.00 24.72 188 GLU B O 1
ATOM 4015 N N . VAL B 1 189 ? 45.663 27.883 -34.930 1.00 25.00 189 VAL B N 1
ATOM 4016 C CA . VAL B 1 189 ? 44.881 28.736 -34.030 1.00 25.74 189 VAL B CA 1
ATOM 4017 C C . VAL B 1 189 ? 43.401 28.352 -34.086 1.00 26.03 189 VAL B C 1
ATOM 4018 O O . VAL B 1 189 ? 42.698 28.335 -33.062 1.00 26.42 189 VAL B O 1
ATOM 4022 N N . ILE B 1 190 ? 42.911 28.105 -35.295 1.00 24.59 190 ILE B N 1
ATOM 4023 C CA . ILE B 1 190 ? 41.486 27.887 -35.491 1.00 25.35 190 ILE B CA 1
ATOM 4024 C C . ILE B 1 190 ? 41.133 26.575 -34.814 1.00 25.96 190 ILE B C 1
ATOM 4025 O O . ILE B 1 190 ? 40.080 26.479 -34.149 1.00 25.07 190 ILE B O 1
ATOM 4030 N N . GLU B 1 191 ? 42.007 25.572 -34.969 1.00 26.33 191 GLU B N 1
ATOM 4031 C CA . GLU B 1 191 ? 41.703 24.278 -34.349 1.00 26.55 191 GLU B CA 1
ATOM 4032 C C . GLU B 1 191 ? 41.815 24.429 -32.821 1.00 25.76 191 GLU B C 1
ATOM 4033 O O . GLU B 1 191 ? 41.091 23.778 -32.056 1.00 21.81 191 GLU B O 1
ATOM 4039 N N . GLU B 1 192 ? 42.721 25.283 -32.351 1.00 23.89 192 GLU B N 1
ATOM 4040 C CA . GLU B 1 192 ? 42.840 25.445 -30.898 1.00 24.73 192 GLU B CA 1
ATOM 4041 C C . GLU B 1 192 ? 41.570 26.090 -30.280 1.00 24.57 192 GLU B C 1
ATOM 4042 O O . GLU 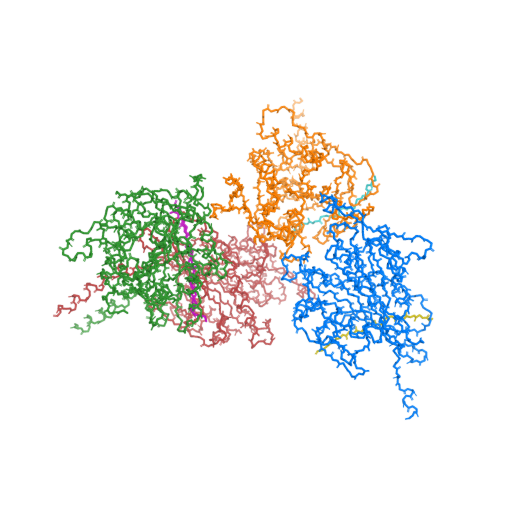B 1 192 ? 41.063 25.649 -29.234 1.00 25.28 192 GLU B O 1
ATOM 4048 N N . GLY B 1 193 ? 41.028 27.079 -30.987 1.00 22.88 193 GLY B N 1
ATOM 4049 C CA . GLY B 1 193 ? 39.822 27.784 -30.582 1.00 23.52 193 GLY B CA 1
ATOM 4050 C C . GLY B 1 193 ? 38.613 26.872 -30.597 1.00 26.02 193 GLY B C 1
ATOM 4051 O O . GLY B 1 193 ? 37.797 26.878 -29.665 1.00 24.00 193 GLY B O 1
ATOM 4052 N N . LYS B 1 194 ? 38.506 26.059 -31.652 1.00 25.81 194 LYS B N 1
ATOM 4053 C CA . LYS B 1 194 ? 37.375 25.151 -31.752 1.00 26.73 194 LYS B CA 1
ATOM 4054 C C . LYS B 1 194 ? 37.423 24.121 -30.634 1.00 26.92 194 LYS B C 1
ATOM 4055 O O . LYS B 1 194 ? 36.376 23.826 -30.038 1.00 26.40 194 LYS B O 1
ATOM 4061 N N . SER B 1 195 ? 38.600 23.564 -30.334 1.00 27.21 195 SER B N 1
ATOM 4062 C CA . SER B 1 195 ? 38.616 22.624 -29.224 1.00 27.97 195 SER B CA 1
ATOM 4063 C C . SER B 1 195 ? 38.307 23.297 -27.894 1.00 27.02 195 SER B C 1
ATOM 4064 O O . SER B 1 195 ? 37.587 22.726 -27.113 1.00 26.67 195 SER B O 1
ATOM 4067 N N . ASN B 1 196 ? 38.905 24.456 -27.609 1.00 27.35 196 ASN B N 1
ATOM 4068 C CA . ASN B 1 196 ? 38.665 25.171 -26.347 1.00 25.23 196 ASN B CA 1
ATOM 4069 C C . ASN B 1 196 ? 37.185 25.502 -26.180 1.00 25.45 196 ASN B C 1
ATOM 4070 O O . ASN B 1 196 ? 36.694 25.673 -25.061 1.00 24.89 196 ASN B O 1
ATOM 4075 N N . ARG B 1 197 ? 36.489 25.681 -27.305 1.00 24.02 197 ARG B N 1
ATOM 4076 C CA . ARG B 1 197 ? 35.089 26.055 -27.266 1.00 22.73 197 ARG B CA 1
ATOM 4077 C C . ARG B 1 197 ? 34.285 24.970 -26.558 1.00 23.24 197 ARG B C 1
ATOM 4078 O O . ARG B 1 197 ? 33.264 25.267 -25.956 1.00 20.84 197 ARG B O 1
ATOM 4086 N N . HIS B 1 198 ? 34.728 23.719 -26.676 1.00 22.60 198 HIS B N 1
ATOM 4087 C CA . HIS B 1 198 ? 34.040 22.614 -26.039 1.00 23.51 198 HIS B CA 1
ATOM 4088 C C . HIS B 1 198 ? 34.168 22.612 -24.498 1.00 23.46 198 HIS B C 1
ATOM 4089 O O . HIS B 1 198 ? 33.499 21.841 -23.830 1.00 23.84 198 HIS B O 1
ATOM 4096 N N . ILE B 1 199 ? 35.111 23.364 -23.937 1.00 23.02 199 ILE B N 1
ATOM 4097 C CA . ILE B 1 199 ? 35.267 23.399 -22.481 1.00 24.06 199 ILE B CA 1
ATOM 4098 C C . ILE B 1 199 ? 34.009 23.908 -21.760 1.00 24.77 199 ILE B C 1
ATOM 4099 O O . ILE B 1 199 ? 33.485 24.972 -22.111 1.00 25.98 199 ILE B O 1
ATOM 4104 N N . ALA B 1 200 ? 33.500 23.107 -20.823 1.00 23.53 200 ALA B N 1
ATOM 4105 C CA . ALA B 1 200 ? 32.288 23.408 -20.072 1.00 24.69 200 ALA B CA 1
ATOM 4106 C C . ALA B 1 200 ? 31.058 23.467 -20.980 1.00 25.29 200 ALA B C 1
ATOM 4107 O O . ALA B 1 200 ? 30.064 24.088 -20.630 1.00 26.37 200 ALA B O 1
ATOM 4109 N N . VAL B 1 201 ? 31.088 22.843 -22.148 1.00 25.84 201 VAL B N 1
ATOM 4110 C CA . VAL B 1 201 ? 29.882 22.884 -22.981 1.00 25.85 201 VAL B CA 1
ATOM 4111 C C . VAL B 1 201 ? 29.469 21.415 -23.133 1.00 25.79 201 VAL B C 1
ATOM 4112 O O . VAL B 1 201 ? 30.281 20.582 -23.541 1.00 26.79 201 VAL B O 1
ATOM 4116 N N . THR B 1 202 ? 28.242 21.077 -22.761 1.00 24.11 202 THR B N 1
ATOM 4117 C CA . THR B 1 202 ? 27.839 19.684 -22.798 1.00 26.22 202 THR B CA 1
ATOM 4118 C C . THR B 1 202 ? 27.319 19.269 -24.176 1.00 25.41 202 THR B C 1
ATOM 4119 O O . THR B 1 202 ? 27.338 18.089 -24.475 1.00 27.87 202 THR B O 1
ATOM 4123 N N . ASN B 1 203 ? 26.848 20.200 -25.001 1.00 24.19 203 ASN B N 1
ATOM 4124 C CA . ASN B 1 203 ? 26.256 19.895 -26.325 1.00 24.55 203 ASN B CA 1
ATOM 4125 C C . ASN B 1 203 ? 26.550 21.070 -27.244 1.00 23.91 203 ASN B C 1
ATOM 4126 O O . ASN B 1 203 ? 25.952 22.135 -27.132 1.00 22.93 203 ASN B O 1
ATOM 4131 N N . MET B 1 204 ? 27.553 20.892 -28.095 1.00 24.63 204 MET B N 1
ATOM 4132 C CA . MET B 1 204 ? 28.042 21.972 -28.947 1.00 25.65 204 MET B CA 1
ATOM 4133 C C . MET B 1 204 ? 27.006 22.398 -30.012 1.00 26.13 204 MET B C 1
ATOM 4134 O O . MET B 1 204 ? 26.867 23.581 -30.359 1.00 25.40 204 MET B O 1
ATOM 4139 N N . ASN B 1 205 ? 26.234 21.437 -30.494 1.00 25.74 205 ASN B N 1
ATOM 4140 C CA . ASN B 1 205 ? 25.237 21.753 -31.501 1.00 29.80 205 ASN B CA 1
ATOM 4141 C C . ASN B 1 205 ? 24.278 22.787 -30.902 1.00 29.40 205 ASN B C 1
ATOM 4142 O O . ASN B 1 205 ? 24.010 23.825 -31.498 1.00 29.27 205 ASN B O 1
ATOM 4147 N N . GLU B 1 206 ? 23.805 22.529 -29.690 1.00 28.29 206 GLU B N 1
ATOM 4148 C CA . GLU B 1 206 ? 22.940 23.477 -29.000 1.00 28.21 206 GLU B CA 1
ATOM 4149 C C . GLU B 1 206 ? 23.673 24.715 -28.534 1.00 27.47 206 GLU B C 1
ATOM 4150 O O . GLU B 1 206 ? 23.152 25.803 -28.697 1.00 28.32 206 GLU B O 1
ATOM 4156 N N . HIS B 1 207 ? 24.848 24.588 -27.934 1.00 25.58 207 HIS B N 1
ATOM 4157 C CA . HIS B 1 207 ? 25.557 25.809 -27.531 1.00 25.22 207 HIS B CA 1
ATOM 4158 C C . HIS B 1 207 ? 25.881 26.707 -28.710 1.00 24.93 207 HIS B C 1
ATOM 4159 O O . HIS B 1 207 ? 25.710 27.931 -28.648 1.00 26.78 207 HIS B O 1
ATOM 4166 N N . SER B 1 208 ? 26.478 26.135 -29.752 1.00 24.38 208 SER B N 1
ATOM 4167 C CA . SER B 1 208 ? 26.943 26.941 -30.877 1.00 24.09 208 SER B CA 1
ATOM 4168 C C . SER B 1 208 ? 25.776 27.578 -31.647 1.00 25.26 208 SER B C 1
ATOM 4169 O O . SER B 1 208 ? 25.962 28.618 -32.264 1.00 25.48 208 SER B O 1
ATOM 4172 N N . SER B 1 209 ? 24.576 27.011 -31.555 1.00 25.75 209 SER B N 1
ATOM 4173 C CA . SER B 1 209 ? 23.425 27.614 -32.236 1.00 28.51 209 SER B CA 1
ATOM 4174 C C . SER B 1 209 ? 22.875 28.839 -31.518 1.00 30.29 209 SER B C 1
ATOM 4175 O O . SER B 1 209 ? 22.042 29.563 -32.082 1.00 30.27 209 SER B O 1
ATOM 4178 N N . ARG B 1 210 ? 23.344 29.073 -30.291 1.00 29.21 210 ARG B N 1
ATOM 4179 C CA . ARG B 1 210 ? 22.881 30.226 -29.554 1.00 30.42 210 ARG B CA 1
ATOM 4180 C C . ARG B 1 210 ? 24.038 31.149 -29.263 1.00 29.51 210 ARG B C 1
ATOM 4181 O O . ARG B 1 210 ? 23.867 31.994 -28.409 1.00 29.59 210 ARG B O 1
ATOM 4189 N N . SER B 1 211 ? 25.218 30.957 -29.849 1.00 27.67 211 SER B N 1
ATOM 4190 C CA . SER B 1 211 ? 26.310 31.870 -29.546 1.00 26.92 211 SER B CA 1
ATOM 4191 C C . SER B 1 211 ? 26.916 32.366 -30.836 1.00 27.52 211 SER B C 1
ATOM 4192 O O . SER B 1 211 ? 26.692 31.761 -31.901 1.00 27.86 211 SER B O 1
ATOM 4195 N N . HIS B 1 212 ? 27.629 33.480 -30.749 1.00 25.71 212 HIS B N 1
ATOM 4196 C CA . HIS B 1 212 ? 28.202 34.111 -31.926 1.00 27.77 212 HIS B CA 1
ATOM 4197 C C . HIS B 1 212 ? 29.659 33.773 -31.915 1.00 28.20 212 HIS B C 1
ATOM 4198 O O . HIS B 1 212 ? 30.275 33.824 -30.845 1.00 28.15 212 HIS B O 1
ATOM 4205 N N . SER B 1 213 ? 30.184 33.423 -33.086 1.00 26.82 213 SER B N 1
ATOM 4206 C CA . SER B 1 213 ? 31.570 33.051 -33.206 1.00 28.26 213 SER B CA 1
ATOM 4207 C C . SER B 1 213 ? 32.288 34.094 -34.075 1.00 28.10 213 SER B C 1
ATOM 4208 O O . SER B 1 213 ? 31.881 34.321 -35.225 1.00 28.00 213 SER B O 1
ATOM 4211 N N . VAL B 1 214 ? 33.350 34.698 -33.550 1.00 25.74 214 VAL B N 1
ATOM 4212 C CA . VAL B 1 214 ? 34.005 35.806 -34.225 1.00 23.37 214 VAL B CA 1
ATOM 4213 C C . VAL B 1 214 ? 35.455 35.449 -34.457 1.00 26.53 214 VAL B C 1
ATOM 4214 O O . VAL B 1 214 ? 36.206 35.130 -33.505 1.00 26.25 214 VAL B O 1
ATOM 4218 N N . PHE B 1 215 ? 35.864 35.484 -35.723 1.00 25.89 215 PHE B N 1
ATOM 4219 C CA . PHE B 1 215 ? 37.252 35.242 -36.061 1.00 25.64 215 PHE B CA 1
ATOM 4220 C C . PHE B 1 215 ? 37.796 36.529 -36.628 1.00 26.65 215 PHE B C 1
ATOM 4221 O O . PHE B 1 215 ? 37.192 37.106 -37.545 1.00 28.73 215 PHE B O 1
ATOM 4229 N N . LEU B 1 216 ? 38.903 37.027 -36.091 1.00 25.44 216 LEU B N 1
ATOM 4230 C CA . LEU B 1 216 ? 39.447 38.323 -36.541 1.00 26.33 216 LEU B CA 1
ATOM 4231 C C . LEU B 1 216 ? 40.868 38.182 -37.101 1.00 26.94 216 LEU B C 1
ATOM 4232 O O . LEU B 1 216 ? 41.752 37.604 -36.440 1.00 26.37 216 LEU B O 1
ATOM 4237 N N . ILE B 1 217 ? 41.068 38.586 -38.360 1.00 27.16 217 ILE B N 1
ATOM 4238 C CA . ILE B 1 217 ? 42.401 38.623 -38.936 1.00 28.02 217 ILE B CA 1
ATOM 4239 C C . ILE B 1 217 ? 42.821 40.071 -39.137 1.00 29.78 217 ILE B C 1
ATOM 4240 O O . ILE B 1 217 ? 42.153 40.843 -39.855 1.00 30.81 217 ILE B O 1
ATOM 4245 N N . ASN B 1 218 ? 43.881 40.454 -38.441 1.00 28.60 218 ASN B N 1
ATOM 4246 C CA . ASN B 1 218 ? 44.328 41.829 -38.447 1.00 30.05 218 ASN B CA 1
ATOM 4247 C C . ASN B 1 218 ? 45.597 41.875 -39.266 1.00 29.69 218 ASN B C 1
ATOM 4248 O O . ASN B 1 218 ? 46.572 41.205 -38.936 1.00 27.74 218 ASN B O 1
ATOM 4253 N N . VAL B 1 219 ? 45.542 42.596 -40.389 1.00 30.63 219 VAL B N 1
ATOM 4254 C CA . VAL B 1 219 ? 46.643 42.587 -41.348 1.00 32.58 219 VAL B CA 1
ATOM 4255 C C . VAL B 1 219 ? 47.282 43.959 -41.471 1.00 34.66 219 VAL B C 1
ATOM 4256 O O . VAL B 1 219 ? 46.663 44.889 -41.983 1.00 34.71 219 VAL B O 1
ATOM 4260 N N . LYS B 1 220 ? 48.517 44.069 -41.003 1.00 34.87 220 LYS B N 1
ATOM 4261 C CA . LYS B 1 220 ? 49.256 45.313 -41.081 1.00 36.48 220 LYS B CA 1
ATOM 4262 C C . LYS B 1 220 ? 50.437 45.147 -42.013 1.00 36.06 220 LYS B C 1
ATOM 4263 O O . LYS B 1 220 ? 51.138 44.129 -41.993 1.00 36.93 220 LYS B O 1
ATOM 4269 N N . GLN B 1 221 ? 50.698 46.170 -42.805 1.00 36.77 221 GLN B N 1
ATOM 4270 C CA . GLN B 1 221 ? 51.824 46.084 -43.721 1.00 39.43 221 GLN B CA 1
ATOM 4271 C C . GLN B 1 221 ? 52.648 47.356 -43.770 1.00 40.69 221 GLN B C 1
ATOM 4272 O O . GLN B 1 221 ? 52.111 48.465 -43.724 1.00 38.61 221 GLN B O 1
ATOM 4278 N N . GLU B 1 222 ? 53.953 47.190 -43.923 1.00 43.77 222 GLU B N 1
ATOM 4279 C CA . GLU B 1 222 ? 54.804 48.365 -44.061 1.00 47.58 222 GLU B CA 1
ATOM 4280 C C . GLU B 1 222 ? 55.590 48.278 -45.360 1.00 49.27 222 GLU B C 1
ATOM 4281 O O . GLU B 1 222 ? 56.229 47.258 -45.659 1.00 49.05 222 GLU B O 1
ATOM 4287 N N . ASN B 1 223 ? 55.516 49.351 -46.139 1.00 51.97 223 ASN B N 1
ATOM 4288 C CA . ASN B 1 223 ? 56.295 49.415 -47.366 1.00 54.44 223 ASN B CA 1
ATOM 4289 C C . ASN B 1 223 ? 57.685 49.977 -47.136 1.00 56.06 223 ASN B C 1
ATOM 4290 O O . ASN B 1 223 ? 57.832 51.158 -46.840 1.00 56.32 223 ASN B O 1
ATOM 4295 N N . LEU B 1 224 ? 58.702 49.136 -47.287 1.00 58.71 224 LEU B N 1
ATOM 4296 C CA . LEU B 1 224 ? 60.044 49.529 -46.873 1.00 60.95 224 LEU B CA 1
ATOM 4297 C C . LEU B 1 224 ? 60.619 50.666 -47.722 1.00 62.62 224 LEU B C 1
ATOM 4298 O O . LEU B 1 224 ? 61.511 51.384 -47.278 1.00 63.33 224 LEU B O 1
ATOM 4303 N N . GLU B 1 225 ? 60.055 50.877 -48.907 1.00 64.22 225 GLU B N 1
ATOM 4304 C CA . GLU B 1 225 ? 60.630 51.799 -49.881 1.00 65.63 225 GLU B CA 1
ATOM 4305 C C . GLU B 1 225 ? 59.961 53.181 -49.867 1.00 65.23 225 GLU B C 1
ATOM 4306 O O . GLU B 1 225 ? 60.655 54.198 -49.946 1.00 65.78 225 GLU B O 1
ATOM 4312 N N . ASN B 1 226 ? 58.638 53.221 -49.706 1.00 64.43 226 ASN B N 1
ATOM 4313 C CA . ASN B 1 226 ? 57.874 54.471 -49.718 1.00 63.23 226 ASN B CA 1
ATOM 4314 C C . ASN B 1 226 ? 57.301 54.978 -48.392 1.00 62.36 226 ASN B C 1
ATOM 4315 O O . ASN B 1 226 ? 56.384 55.813 -48.368 1.00 60.98 226 ASN B O 1
ATOM 4320 N N . GLN B 1 227 ? 57.839 54.481 -47.281 1.00 61.44 227 GLN B N 1
ATOM 4321 C CA . GLN B 1 227 ? 57.554 55.072 -45.965 1.00 60.35 227 GLN B CA 1
ATOM 4322 C C . GLN B 1 227 ? 56.059 55.104 -45.620 1.00 58.15 227 GLN B C 1
ATOM 4323 O O . GLN B 1 227 ? 55.581 56.045 -44.968 1.00 58.01 227 GLN B O 1
ATOM 4329 N N . LYS B 1 228 ? 55.323 54.094 -46.081 1.00 54.79 228 LYS B N 1
ATOM 4330 C CA . LYS B 1 228 ? 53.867 54.060 -45.899 1.00 53.00 228 LYS B CA 1
ATOM 4331 C C . LYS B 1 228 ? 53.406 52.726 -45.325 1.00 50.90 228 LYS B C 1
ATOM 4332 O O . LYS B 1 228 ? 53.891 51.669 -45.727 1.00 49.71 228 LYS B O 1
ATOM 4334 N N . LYS B 1 229 ? 52.501 52.809 -44.355 1.00 49.10 229 LYS B N 1
ATOM 4335 C CA . LYS B 1 229 ? 51.962 51.643 -43.672 1.00 47.50 229 LYS B CA 1
ATOM 4336 C C . LYS B 1 229 ? 50.490 51.529 -44.005 1.00 45.89 229 LYS B C 1
ATOM 4337 O O . LYS B 1 229 ? 49.804 52.547 -44.110 1.00 46.66 229 LYS B O 1
ATOM 4343 N N . LEU B 1 230 ? 50.002 50.306 -44.162 1.00 43.09 230 LEU B N 1
ATOM 4344 C CA . LEU B 1 230 ? 48.572 50.090 -44.349 1.00 41.41 230 LEU B CA 1
ATOM 4345 C C . LEU B 1 230 ? 48.129 49.064 -43.312 1.00 40.34 230 LEU B C 1
ATOM 4346 O O . LEU B 1 230 ? 48.946 48.281 -42.811 1.00 40.67 230 LEU B O 1
ATOM 4351 N N . SER B 1 231 ? 46.850 49.069 -42.975 1.00 38.22 231 SER B N 1
ATOM 4352 C CA . SER B 1 231 ? 46.331 48.030 -42.112 1.00 39.01 231 SER B CA 1
ATOM 4353 C C . SER B 1 231 ? 44.885 47.773 -42.487 1.00 39.07 231 SER B C 1
ATOM 4354 O O . SER B 1 231 ? 44.228 48.681 -43.018 1.00 37.59 231 SER B O 1
ATOM 4357 N N . GLY B 1 232 ? 44.431 46.529 -42.324 1.00 36.82 232 GLY B N 1
ATOM 4358 C CA . GLY B 1 232 ? 43.002 46.263 -42.419 1.00 36.78 232 GLY B CA 1
ATOM 4359 C C . GLY B 1 232 ? 42.559 45.170 -41.460 1.00 36.87 232 GLY B C 1
ATOM 4360 O O . GLY B 1 232 ? 43.313 44.243 -41.197 1.00 36.33 232 GLY B O 1
ATOM 4361 N N . LYS B 1 233 ? 41.358 45.300 -40.914 1.00 36.66 233 LYS B N 1
ATOM 4362 C CA . LYS B 1 233 ? 40.753 44.259 -40.105 1.00 36.87 233 LYS B CA 1
ATOM 4363 C C . LYS B 1 233 ? 39.754 43.434 -40.922 1.00 37.19 233 LYS B C 1
ATOM 4364 O O . LYS B 1 233 ? 38.825 43.980 -41.518 1.00 37.89 233 LYS B O 1
ATOM 4370 N N . LEU B 1 234 ? 39.929 42.119 -40.938 1.00 34.64 234 LEU B N 1
ATOM 4371 C CA . LEU B 1 234 ? 38.933 41.235 -41.513 1.00 34.05 234 LEU B CA 1
ATOM 4372 C C . LEU B 1 234 ? 38.129 40.544 -40.404 1.00 33.24 234 LEU B C 1
ATOM 4373 O O . LEU B 1 234 ? 38.687 39.768 -39.652 1.00 31.43 234 LEU B O 1
ATOM 4378 N N . TYR B 1 235 ? 36.855 40.894 -40.219 1.00 32.43 235 TYR B N 1
ATOM 4379 C CA . TYR B 1 235 ? 36.000 40.164 -39.283 1.00 31.93 235 TYR B CA 1
ATOM 4380 C C . TYR B 1 235 ? 35.177 39.120 -40.034 1.00 32.60 235 TYR B C 1
ATOM 4381 O O . TYR B 1 235 ? 34.554 39.424 -41.073 1.00 33.24 235 TYR B O 1
ATOM 4390 N N . LEU B 1 236 ? 35.078 37.934 -39.439 1.00 29.71 236 LEU B N 1
ATOM 4391 C CA . LEU B 1 236 ? 34.443 36.819 -40.096 1.00 27.77 236 LEU B CA 1
ATOM 4392 C C . LEU B 1 236 ? 33.603 36.163 -39.025 1.00 27.38 236 LEU B C 1
ATOM 4393 O O . LEU B 1 236 ? 34.129 35.627 -38.016 1.00 23.74 236 LEU B O 1
ATOM 4398 N N . VAL B 1 237 ? 32.293 36.305 -39.189 1.00 24.26 237 VAL B N 1
ATOM 4399 C CA . VAL B 1 237 ? 31.411 36.096 -38.057 1.00 24.44 237 VAL B CA 1
ATOM 4400 C C . VAL B 1 237 ? 30.276 35.104 -38.359 1.00 25.77 237 VAL B C 1
ATOM 4401 O O . VAL B 1 237 ? 29.537 35.279 -39.323 1.00 26.88 237 VAL B O 1
ATOM 4405 N N . ASP B 1 238 ? 30.102 34.095 -37.512 1.00 25.80 238 ASP B N 1
ATOM 4406 C CA . ASP B 1 238 ? 29.041 33.082 -37.665 1.00 26.09 238 ASP B CA 1
ATOM 4407 C C . ASP B 1 238 ? 28.128 33.370 -36.475 1.00 25.79 238 ASP B C 1
ATOM 4408 O O . ASP B 1 238 ? 28.481 33.060 -35.343 1.00 23.71 238 ASP B O 1
ATOM 4413 N N . LEU B 1 239 ? 26.954 33.946 -36.739 1.00 23.48 239 LEU B N 1
ATOM 4414 C CA . LEU B 1 239 ? 26.060 34.425 -35.661 1.00 24.30 239 LEU B CA 1
ATOM 4415 C C . LEU B 1 239 ? 25.284 33.328 -34.972 1.00 24.29 239 LEU B C 1
ATOM 4416 O O . LEU B 1 239 ? 25.207 32.204 -35.454 1.00 24.45 239 LEU B O 1
ATOM 4421 N N . ALA B 1 240 ? 24.706 33.665 -33.830 1.00 25.11 240 ALA B N 1
ATOM 4422 C CA . ALA B 1 240 ? 23.714 32.817 -33.194 1.00 26.24 240 ALA B CA 1
ATOM 4423 C C . ALA B 1 240 ? 22.520 32.713 -34.136 1.00 26.40 240 ALA B C 1
ATOM 4424 O O . ALA B 1 240 ? 22.295 33.590 -34.951 1.00 28.13 240 ALA B O 1
ATOM 4426 N N . GLY B 1 241 ? 21.748 31.643 -34.005 1.00 28.30 241 GLY B N 1
ATOM 4427 C CA . GLY B 1 241 ? 20.504 31.471 -34.776 1.00 30.76 241 GLY B CA 1
ATOM 4428 C C . GLY B 1 241 ? 19.523 32.620 -34.600 1.00 32.60 241 GLY B C 1
ATOM 4429 O O . GLY B 1 241 ? 19.322 33.125 -33.476 1.00 32.51 241 GLY B O 1
ATOM 4430 N N . SER B 1 242 ? 18.880 32.996 -35.700 1.00 33.38 242 SER B N 1
ATOM 4431 C CA . SER B 1 242 ? 17.997 34.136 -35.715 1.00 35.71 242 SER B CA 1
ATOM 4432 C C . SER B 1 242 ? 16.565 33.814 -35.355 1.00 37.43 242 SER B C 1
ATOM 4433 O O . SER B 1 242 ? 15.759 34.739 -35.262 1.00 38.75 242 SER B O 1
ATOM 4436 N N . GLU B 1 243 ? 16.259 32.541 -35.086 1.00 39.53 243 GLU B N 1
ATOM 4437 C CA . GLU B 1 243 ? 14.882 32.101 -34.856 1.00 40.87 243 GLU B CA 1
ATOM 4438 C C . GLU B 1 243 ? 14.245 32.714 -33.611 1.00 43.70 243 GLU B C 1
ATOM 4439 O O . GLU B 1 243 ? 14.913 32.962 -32.604 1.00 40.82 243 GLU B O 1
ATOM 4445 N N . LYS B 1 244 ? 12.935 32.933 -33.715 1.00 47.57 244 LYS B N 1
ATOM 4446 C CA . LYS B 1 244 ? 12.120 33.331 -32.582 1.00 51.76 244 LYS B CA 1
ATOM 4447 C C . LYS B 1 244 ? 11.986 32.189 -31.588 1.00 53.63 244 LYS B C 1
ATOM 4448 O O . LYS B 1 244 ? 11.734 31.034 -31.955 1.00 53.08 244 LYS B O 1
ATOM 4454 N N . VAL B 1 245 ? 12.230 32.539 -30.329 1.00 56.04 245 VAL B N 1
ATOM 4455 C CA . VAL B 1 245 ? 12.055 31.629 -29.199 1.00 58.76 245 VAL B CA 1
ATOM 4456 C C . VAL B 1 245 ? 10.633 31.775 -28.634 1.00 59.67 245 VAL B C 1
ATOM 4457 O O . VAL B 1 245 ? 10.388 31.578 -27.439 1.00 60.93 245 VAL B O 1
ATOM 4459 N N . ASN B 1 260 ? 10.711 37.314 -29.132 1.00 73.28 260 ASN B N 1
ATOM 4460 C CA . ASN B 1 260 ? 11.783 36.477 -28.610 1.00 73.84 260 ASN B CA 1
ATOM 4461 C C . ASN B 1 260 ? 12.801 36.104 -29.689 1.00 73.64 260 ASN B C 1
ATOM 4462 O O . ASN B 1 260 ? 12.428 35.576 -30.729 1.00 73.68 260 ASN B O 1
ATOM 4464 N N . ILE B 1 261 ? 14.075 36.391 -29.418 1.00 73.81 261 ILE B N 1
ATOM 4465 C CA . ILE B 1 261 ? 15.225 36.129 -30.293 1.00 73.50 261 ILE B CA 1
ATOM 4466 C C . ILE B 1 261 ? 16.460 36.459 -29.462 1.00 72.75 261 ILE B C 1
ATOM 4467 O O . ILE B 1 261 ? 16.368 37.358 -28.620 1.00 74.08 261 ILE B O 1
ATOM 4472 N N . ASN B 1 262 ? 17.586 35.763 -29.653 1.00 70.79 262 ASN B N 1
ATOM 4473 C CA . ASN B 1 262 ? 18.799 36.055 -28.873 1.00 68.53 262 ASN B CA 1
ATOM 4474 C C . ASN B 1 262 ? 18.937 37.557 -28.721 1.00 66.89 262 ASN B C 1
ATOM 4475 O O . ASN B 1 262 ? 19.054 38.262 -29.726 1.00 67.64 262 ASN B O 1
ATOM 4480 N N . LYS B 1 263 ? 18.901 38.048 -27.484 1.00 64.07 263 LYS B N 1
ATOM 4481 C CA . LYS B 1 263 ? 18.886 39.491 -27.231 1.00 61.35 263 LYS B CA 1
ATOM 4482 C C . LYS B 1 263 ? 19.778 40.262 -28.203 1.00 58.81 263 LYS B C 1
ATOM 4483 O O . LYS B 1 263 ? 19.359 41.261 -28.773 1.00 59.99 263 LYS B O 1
ATOM 4489 N N . SER B 1 264 ? 21.013 39.807 -28.381 1.00 55.11 264 SER B N 1
ATOM 4490 C CA . SER B 1 264 ? 21.953 40.385 -29.341 1.00 51.19 264 SER B CA 1
ATOM 4491 C C . SER B 1 264 ? 21.435 40.522 -30.772 1.00 49.12 264 SER B C 1
ATOM 4492 O O . SER B 1 264 ? 21.815 41.448 -31.484 1.00 46.04 264 SER B O 1
ATOM 4495 N N . LEU B 1 265 ? 20.619 39.574 -31.218 1.00 47.34 265 LEU B N 1
ATOM 4496 C CA . LEU B 1 265 ? 20.047 39.670 -32.556 1.00 48.77 265 LEU B CA 1
ATOM 4497 C C . LEU B 1 265 ? 18.937 40.737 -32.654 1.00 47.96 265 LEU B C 1
ATOM 4498 O O . LEU B 1 265 ? 18.784 41.373 -33.692 1.00 47.38 265 LEU B O 1
ATOM 4503 N N . SER B 1 266 ? 18.178 40.938 -31.578 1.00 48.24 266 SER B N 1
ATOM 4504 C CA . SER B 1 266 ? 17.233 42.057 -31.512 1.00 47.65 266 SER B CA 1
ATOM 4505 C C . SER B 1 266 ? 18.025 43.323 -31.738 1.00 46.27 266 SER B C 1
ATOM 4506 O O . SER B 1 266 ? 17.649 44.181 -32.556 1.00 45.34 266 SER B O 1
ATOM 4509 N N . ALA B 1 267 ? 19.129 43.435 -30.999 1.00 43.83 267 ALA B N 1
ATOM 4510 C CA . ALA B 1 267 ? 19.972 44.603 -31.148 1.00 41.02 267 ALA B CA 1
ATOM 4511 C C . ALA B 1 267 ? 20.480 44.764 -32.575 1.00 41.27 267 ALA B C 1
ATOM 4512 O O . ALA B 1 267 ? 20.594 45.887 -33.082 1.00 41.76 267 ALA B O 1
ATOM 4514 N N . LEU B 1 268 ? 20.840 43.660 -33.225 1.00 39.53 268 LEU B N 1
ATOM 4515 C CA . LEU B 1 268 ? 21.473 43.786 -34.517 1.00 39.77 268 LEU B CA 1
ATOM 4516 C C . LEU B 1 268 ? 20.440 44.327 -35.520 1.00 40.46 268 LEU B C 1
ATOM 4517 O O . LEU B 1 268 ? 20.755 45.154 -36.381 1.00 40.83 268 LEU B O 1
ATOM 4522 N N . GLY B 1 269 ? 19.208 43.850 -35.382 1.00 40.06 269 GLY B N 1
ATOM 4523 C CA . GLY B 1 269 ? 18.092 44.304 -36.214 1.00 43.45 269 GLY B CA 1
ATOM 4524 C C . GLY B 1 269 ? 17.718 45.766 -36.013 1.00 43.74 269 GLY B C 1
ATOM 4525 O O . GLY B 1 269 ? 17.460 46.474 -36.987 1.00 44.21 269 GLY B O 1
ATOM 4526 N N . ASN B 1 270 ? 17.756 46.214 -34.758 1.00 44.72 270 ASN B N 1
ATOM 4527 C CA . ASN B 1 270 ? 17.519 47.619 -34.391 1.00 44.71 270 ASN B CA 1
ATOM 4528 C C . ASN B 1 270 ? 18.619 48.510 -34.915 1.00 44.71 270 ASN B C 1
ATOM 4529 O O . ASN B 1 270 ? 18.386 49.648 -35.321 1.00 46.27 270 ASN B O 1
ATOM 4534 N N . VAL B 1 271 ? 19.841 48.000 -34.895 1.00 44.08 271 VAL B N 1
ATOM 4535 C CA . VAL B 1 271 ? 20.910 48.733 -35.525 1.00 43.55 271 VAL B CA 1
ATOM 4536 C C . VAL B 1 271 ? 20.632 48.894 -37.021 1.00 44.51 271 VAL B C 1
ATOM 4537 O O . VAL B 1 271 ? 20.666 50.008 -37.538 1.00 44.71 271 VAL B O 1
ATOM 4541 N N . ILE B 1 272 ? 20.390 47.791 -37.722 1.00 45.57 272 ILE B N 1
ATOM 4542 C CA . ILE B 1 272 ? 20.187 47.853 -39.180 1.00 46.90 272 ILE B CA 1
ATOM 4543 C C . ILE B 1 272 ? 18.899 48.645 -39.512 1.00 48.21 272 ILE B C 1
ATOM 4544 O O . ILE B 1 272 ? 18.906 49.502 -40.396 1.00 48.34 272 ILE B O 1
ATOM 4549 N N . SER B 1 273 ? 17.822 48.396 -38.772 1.00 49.98 273 SER B N 1
ATOM 4550 C CA . SER B 1 273 ? 16.570 49.152 -38.922 1.00 52.56 273 SER B CA 1
ATOM 4551 C C . SER B 1 273 ? 16.737 50.670 -38.776 1.00 53.98 273 SER B C 1
ATOM 4552 O O . SER B 1 273 ? 16.308 51.436 -39.643 1.00 53.66 273 SER B O 1
ATOM 4555 N N . ALA B 1 274 ? 17.380 51.095 -37.691 1.00 55.26 274 ALA B N 1
ATOM 4556 C CA . ALA B 1 274 ? 17.760 52.494 -37.537 1.00 56.73 274 ALA B CA 1
ATOM 4557 C C . ALA B 1 274 ? 18.698 52.997 -38.632 1.00 58.00 274 ALA B C 1
ATOM 4558 O O . ALA B 1 274 ? 18.531 54.121 -39.107 1.00 58.80 274 ALA B O 1
ATOM 4560 N N . LEU B 1 275 ? 19.678 52.198 -39.050 1.00 60.15 275 LEU B N 1
ATOM 4561 C CA . LEU B 1 275 ? 20.543 52.596 -40.171 1.00 61.99 275 LEU B CA 1
ATOM 4562 C C . LEU B 1 275 ? 19.827 52.668 -41.528 1.00 64.18 275 LEU B C 1
ATOM 4563 O O . LEU B 1 275 ? 20.204 53.465 -42.401 1.00 64.36 275 LEU B O 1
ATOM 4568 N N . ALA B 1 276 ? 18.834 51.799 -41.705 1.00 66.02 276 ALA B N 1
ATOM 4569 C CA . ALA B 1 276 ? 18.070 51.715 -42.940 1.00 68.58 276 ALA B CA 1
ATOM 4570 C C . ALA B 1 276 ? 17.136 52.919 -43.054 1.00 70.78 276 ALA B C 1
ATOM 4571 O O . ALA B 1 276 ? 17.034 53.536 -44.118 1.00 70.86 276 ALA B O 1
ATOM 4573 N N .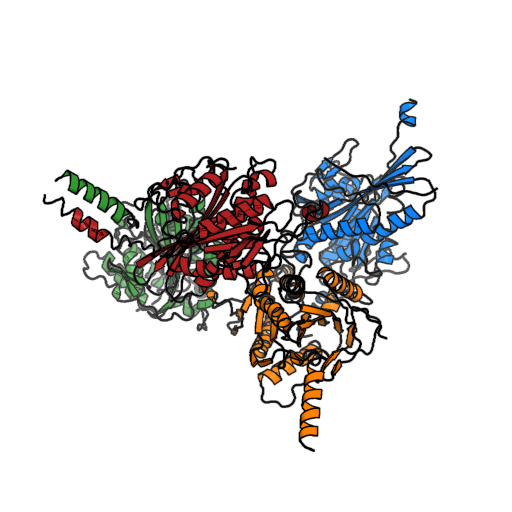 ASP B 1 277 ? 16.457 53.228 -41.950 1.00 73.07 277 ASP B N 1
ATOM 4574 C CA . ASP B 1 277 ? 15.678 54.453 -41.801 1.00 75.38 277 ASP B CA 1
ATOM 4575 C C . ASP B 1 277 ? 16.519 55.718 -42.022 1.00 76.24 277 ASP B C 1
ATOM 4576 O O . ASP B 1 277 ? 16.189 56.548 -42.869 1.00 76.45 277 ASP B O 1
ATOM 4581 N N . GLY B 1 278 ? 17.605 55.857 -41.262 1.00 77.91 278 GLY B N 1
ATOM 4582 C CA . GLY B 1 278 ? 18.551 56.971 -41.407 1.00 78.82 278 GLY B CA 1
ATOM 4583 C C . GLY B 1 278 ? 18.053 58.283 -40.830 1.00 79.76 278 GLY B C 1
ATOM 4584 O O . GLY B 1 278 ? 18.786 59.281 -40.796 1.00 79.66 278 GLY B O 1
ATOM 4585 N N . ASN B 1 279 ? 16.800 58.263 -40.378 1.00 80.35 279 ASN B N 1
ATOM 4586 C CA . ASN B 1 279 ? 16.123 59.418 -39.810 1.00 81.00 279 ASN B CA 1
ATOM 4587 C C . ASN B 1 279 ? 16.573 59.653 -38.372 1.00 80.59 279 ASN B C 1
ATOM 4588 O O . ASN B 1 279 ? 16.319 60.714 -37.799 1.00 80.41 279 ASN B O 1
ATOM 4593 N N . LYS B 1 280 ? 17.235 58.654 -37.794 1.00 80.03 280 LYS B N 1
ATOM 4594 C CA . LYS B 1 280 ? 17.396 58.613 -36.349 1.00 79.24 280 LYS B CA 1
ATOM 4595 C C . LYS B 1 280 ? 18.786 59.024 -35.887 1.00 77.98 280 LYS B C 1
ATOM 4596 O O . LYS B 1 280 ? 19.777 58.869 -36.609 1.00 77.97 280 LYS B O 1
ATOM 4602 N N . THR B 1 281 ? 18.824 59.588 -34.683 1.00 76.39 281 THR B N 1
ATOM 4603 C CA . THR B 1 281 ? 20.062 59.999 -34.022 1.00 74.19 281 THR B CA 1
ATOM 4604 C C . THR B 1 281 ? 20.727 58.842 -33.274 1.00 72.09 281 THR B C 1
ATOM 4605 O O . THR B 1 281 ? 21.935 58.627 -33.382 1.00 71.80 281 THR B O 1
ATOM 4609 N N . HIS B 1 282 ? 19.919 58.122 -32.502 1.00 69.27 282 HIS B N 1
ATOM 4610 C CA . HIS B 1 282 ? 20.364 56.947 -31.773 1.00 66.55 282 HIS B CA 1
ATOM 4611 C C . HIS B 1 282 ? 20.345 55.742 -32.705 1.00 63.51 282 HIS B C 1
ATOM 4612 O O . HIS B 1 282 ? 19.272 55.258 -33.073 1.00 63.83 282 HIS B O 1
ATOM 4619 N N . ILE B 1 283 ? 21.529 55.334 -33.150 1.00 59.38 283 ILE B N 1
ATOM 4620 C CA . ILE B 1 283 ? 21.769 53.968 -33.609 1.00 55.44 283 ILE B CA 1
ATOM 4621 C C . ILE B 1 283 ? 22.189 53.199 -32.359 1.00 52.50 283 ILE B C 1
ATOM 4622 O O . ILE B 1 283 ? 23.232 53.490 -31.774 1.00 51.97 283 ILE B O 1
ATOM 4627 N N . PRO B 1 284 ? 21.363 52.241 -31.919 1.00 50.26 284 PRO B N 1
ATOM 4628 C CA . PRO B 1 284 ? 21.548 51.566 -30.632 1.00 48.38 284 PRO B CA 1
ATOM 4629 C C . PRO B 1 284 ? 22.666 50.503 -30.613 1.00 46.89 284 PRO B C 1
ATOM 4630 O O . PRO B 1 284 ? 22.458 49.386 -30.145 1.00 45.37 284 PRO B O 1
ATOM 4634 N N . TYR B 1 285 ? 23.847 50.877 -31.093 1.00 45.20 285 TYR B N 1
ATOM 4635 C CA . TYR B 1 285 ? 24.974 49.977 -31.132 1.00 46.84 285 TYR B CA 1
ATOM 4636 C C . TYR B 1 285 ? 25.342 49.446 -29.746 1.00 47.74 285 TYR B C 1
ATOM 4637 O O . TYR B 1 285 ? 26.007 48.418 -29.646 1.00 47.87 285 TYR B O 1
ATOM 4646 N N . ARG B 1 286 ? 24.945 50.159 -28.693 1.00 47.42 286 ARG B N 1
ATOM 4647 C CA . ARG B 1 286 ? 25.459 49.890 -27.360 1.00 47.77 286 ARG B CA 1
ATOM 4648 C C . ARG B 1 286 ? 24.568 48.915 -26.661 1.00 45.77 286 ARG B C 1
ATOM 4649 O O . ARG B 1 286 ? 24.828 48.561 -25.518 1.00 46.10 286 ARG B O 1
ATOM 4657 N N . ASP B 1 287 ? 23.498 48.497 -27.327 1.00 44.62 287 ASP B N 1
ATOM 4658 C CA . ASP B 1 287 ? 22.628 47.531 -26.694 1.00 44.02 287 ASP B CA 1
ATOM 4659 C C . ASP B 1 287 ? 23.231 46.104 -26.570 1.00 41.87 287 ASP B C 1
ATOM 4660 O O . ASP B 1 287 ? 22.657 45.260 -25.892 1.00 41.13 287 ASP B O 1
ATOM 4665 N N . SER B 1 288 ? 24.379 45.834 -27.188 1.00 39.30 288 SER B N 1
ATOM 4666 C CA . SER B 1 288 ? 25.009 44.513 -27.075 1.00 38.24 288 SER B CA 1
ATOM 4667 C C . SER B 1 288 ? 26.473 44.669 -27.429 1.00 37.17 288 SER B C 1
ATOM 4668 O O . SER B 1 288 ? 26.825 45.500 -28.259 1.00 36.31 288 SER B O 1
ATOM 4671 N N . LYS B 1 289 ? 27.347 43.874 -26.811 1.00 37.09 289 LYS B N 1
ATOM 4672 C CA . LYS B 1 289 ? 28.752 43.846 -27.250 1.00 35.15 289 LYS B CA 1
ATOM 4673 C C . LYS B 1 289 ? 28.875 43.507 -28.744 1.00 34.15 289 LYS B C 1
ATOM 4674 O O . LYS B 1 289 ? 29.720 44.056 -29.428 1.00 33.64 289 LYS B O 1
ATOM 4680 N N . LEU B 1 290 ? 28.059 42.584 -29.252 1.00 34.23 290 LEU B N 1
ATOM 4681 C CA . LEU B 1 290 ? 28.105 42.247 -30.684 1.00 35.09 290 LEU B CA 1
ATOM 4682 C C . LEU B 1 290 ? 28.009 43.495 -31.594 1.00 34.06 290 LEU B C 1
ATOM 4683 O O . LEU B 1 290 ? 28.880 43.742 -32.432 1.00 34.40 290 LEU B O 1
ATOM 4688 N N . THR B 1 291 ? 26.961 44.288 -31.418 1.00 35.93 291 THR B N 1
ATOM 4689 C CA . THR B 1 291 ? 26.746 45.507 -32.222 1.00 36.15 291 THR B CA 1
ATOM 4690 C C . THR B 1 291 ? 27.784 46.588 -31.984 1.00 37.22 291 THR B C 1
ATOM 4691 O O . THR B 1 291 ? 28.096 47.373 -32.900 1.00 37.79 291 THR B O 1
ATOM 4695 N N . ARG B 1 292 ? 28.406 46.572 -30.801 1.00 37.17 292 ARG B N 1
ATOM 4696 C CA . ARG B 1 292 ? 29.548 47.462 -30.549 1.00 36.67 292 ARG B CA 1
ATOM 4697 C C . ARG B 1 292 ? 30.783 47.019 -31.327 1.00 37.17 292 ARG B C 1
ATOM 4698 O O . ARG B 1 292 ? 31.458 47.817 -31.999 1.00 35.25 292 ARG B O 1
ATOM 4706 N N . ILE B 1 293 ? 31.076 45.724 -31.243 1.00 36.74 293 ILE B N 1
ATOM 4707 C CA A ILE B 1 293 ? 32.239 45.180 -31.917 0.30 37.19 293 ILE B CA 1
ATOM 4708 C CA B ILE B 1 293 ? 32.241 45.176 -31.928 0.70 36.60 293 ILE B CA 1
ATOM 4709 C C . ILE B 1 293 ? 32.120 45.406 -33.416 1.00 37.30 293 ILE B C 1
ATOM 4710 O O . ILE B 1 293 ? 33.107 45.738 -34.059 1.00 38.02 293 ILE B O 1
ATOM 4719 N N . LEU B 1 294 ? 30.913 45.219 -33.940 1.00 38.65 294 LEU B N 1
ATOM 4720 C CA A LEU B 1 294 ? 30.606 45.366 -35.360 0.48 39.97 294 LEU B CA 1
ATOM 4721 C CA B LEU B 1 294 ? 30.674 45.387 -35.373 0.52 40.24 294 LEU B CA 1
ATOM 4722 C C . LEU B 1 294 ? 30.180 46.780 -35.776 1.00 40.55 294 LEU B C 1
ATOM 4723 O O . LEU B 1 294 ? 29.489 46.928 -36.777 1.00 40.27 294 LEU B O 1
ATOM 4732 N N . GLN B 1 295 ? 30.523 47.820 -35.025 1.00 41.36 295 GLN B N 1
ATOM 4733 C CA . GLN B 1 295 ? 29.921 49.125 -35.338 1.00 42.03 295 GLN B CA 1
ATOM 4734 C C . GLN B 1 295 ? 30.472 49.779 -36.594 1.00 41.28 295 GLN B C 1
ATOM 4735 O O . GLN B 1 295 ? 29.714 50.300 -37.409 1.00 41.85 295 GLN B O 1
ATOM 4741 N N . GLU B 1 296 ? 31.775 49.673 -36.810 1.00 41.67 296 GLU B N 1
ATOM 4742 C CA . GLU B 1 296 ? 32.357 50.043 -38.096 1.00 41.48 296 GLU B CA 1
ATOM 4743 C C . GLU B 1 296 ? 31.819 49.248 -39.308 1.00 40.73 296 GLU B C 1
ATOM 4744 O O . GLU B 1 296 ? 31.795 49.784 -40.432 1.00 37.31 296 GLU B O 1
ATOM 4750 N N . SER B 1 297 ? 31.429 47.987 -39.073 1.00 39.39 297 SER B N 1
ATOM 4751 C CA . SER B 1 297 ? 30.952 47.092 -40.133 1.00 39.66 297 SER B CA 1
ATOM 4752 C C . SER B 1 297 ? 29.553 47.514 -40.563 1.00 40.07 297 SER B C 1
ATOM 4753 O O . SER B 1 297 ? 29.164 47.291 -41.708 1.00 40.58 297 SER B O 1
ATOM 4756 N N . LEU B 1 298 ? 28.779 48.022 -39.606 1.00 39.48 298 LEU B N 1
ATOM 4757 C CA . LEU B 1 298 ? 27.390 48.393 -39.836 1.00 41.11 298 LEU B CA 1
ATOM 4758 C C . LEU B 1 298 ? 27.272 49.912 -39.920 1.00 42.17 298 LEU B C 1
ATOM 4759 O O . LEU B 1 298 ? 26.793 50.574 -38.975 1.00 42.19 298 LEU B O 1
ATOM 4764 N N . GLY B 1 299 ? 27.702 50.433 -41.069 1.00 42.03 299 GLY B N 1
ATOM 4765 C CA . GLY B 1 299 ? 27.645 51.857 -41.377 1.00 42.89 299 GLY B CA 1
ATOM 4766 C C . GLY B 1 299 ? 28.891 52.662 -41.067 1.00 42.13 299 GLY B C 1
ATOM 4767 O O . GLY B 1 299 ? 28.776 53.838 -40.727 1.00 43.26 299 GLY B O 1
ATOM 4768 N N . GLY B 1 300 ? 30.072 52.059 -41.200 1.00 40.63 300 GLY B N 1
ATOM 4769 C CA . GLY B 1 300 ? 31.310 52.699 -40.748 1.00 37.89 300 GLY B CA 1
ATOM 4770 C C . GLY B 1 300 ? 32.397 52.387 -41.764 1.00 39.28 300 GLY B C 1
ATOM 4771 O O . GLY B 1 300 ? 32.088 52.017 -42.919 1.00 37.46 300 GLY B O 1
ATOM 4772 N N . ASN B 1 301 ? 33.657 52.467 -41.323 1.00 37.46 301 ASN B N 1
ATOM 4773 C CA . ASN B 1 301 ? 34.769 52.175 -42.192 1.00 37.62 301 ASN B CA 1
ATOM 4774 C C . ASN B 1 301 ? 35.035 50.654 -42.424 1.00 37.62 301 ASN B C 1
ATOM 4775 O O . ASN B 1 301 ? 35.997 50.096 -41.897 1.00 37.03 301 ASN B O 1
ATOM 4780 N N . ALA B 1 302 ? 34.229 49.990 -43.262 1.00 36.68 302 ALA B N 1
ATOM 4781 C CA . ALA B 1 302 ? 34.419 48.558 -43.581 1.00 35.52 302 ALA B CA 1
ATOM 4782 C C . ALA B 1 302 ? 33.618 48.154 -44.817 1.00 35.20 302 ALA B C 1
ATOM 4783 O O . ALA B 1 302 ? 32.476 48.573 -44.953 1.00 33.85 302 ALA B O 1
ATOM 4785 N N . ARG B 1 303 ? 34.189 47.333 -45.697 1.00 35.15 303 ARG B N 1
ATOM 4786 C CA . ARG B 1 303 ? 33.371 46.680 -46.713 1.00 37.62 303 ARG B CA 1
ATOM 4787 C C . ARG B 1 303 ? 32.711 45.432 -46.118 1.00 36.86 303 ARG B C 1
ATOM 4788 O O . ARG B 1 303 ? 33.386 44.470 -45.789 1.00 36.36 303 ARG B O 1
ATOM 4796 N N . THR B 1 304 ? 31.401 45.501 -45.917 1.00 35.67 304 THR B N 1
ATOM 4797 C CA . THR B 1 304 ? 30.598 44.430 -45.348 1.00 35.51 304 THR B CA 1
ATOM 4798 C C . THR B 1 304 ? 29.748 43.625 -46.355 1.00 36.28 304 THR B C 1
ATOM 4799 O O . THR B 1 304 ? 29.129 44.199 -47.267 1.00 35.56 304 THR B O 1
ATOM 4803 N N . THR B 1 305 ? 29.784 42.296 -46.226 1.00 34.48 305 THR B N 1
ATOM 4804 C CA . THR B 1 305 ? 28.923 41.392 -46.984 1.00 32.54 305 THR B CA 1
ATOM 4805 C C . THR B 1 305 ? 28.211 40.576 -45.917 1.00 32.49 305 THR B C 1
ATOM 4806 O O . THR B 1 305 ? 28.860 40.024 -45.015 1.00 33.07 305 THR B O 1
ATOM 4810 N N . ILE B 1 306 ? 26.882 40.598 -45.942 1.00 28.96 306 ILE B N 1
ATOM 4811 C CA . ILE B 1 306 ? 26.095 39.684 -45.160 1.00 28.33 306 ILE B CA 1
ATOM 4812 C C . ILE B 1 306 ? 25.633 38.521 -46.047 1.00 30.12 306 ILE B C 1
ATOM 4813 O O . ILE B 1 306 ? 25.042 38.749 -47.124 1.00 31.48 306 ILE B O 1
ATOM 4818 N N . VAL B 1 307 ? 25.899 37.281 -45.632 1.00 28.55 307 VAL B N 1
ATOM 4819 C CA . VAL B 1 307 ? 25.264 36.132 -46.264 1.00 27.72 307 VAL B CA 1
ATOM 4820 C C . VAL B 1 307 ? 24.100 35.701 -45.417 1.00 29.32 307 VAL B C 1
ATOM 4821 O O . VAL B 1 307 ? 24.311 35.290 -44.276 1.00 31.68 307 VAL B O 1
ATOM 4825 N N . ILE B 1 308 ? 22.876 35.901 -45.901 1.00 27.96 308 ILE B N 1
ATOM 4826 C CA . ILE B 1 308 ? 21.734 35.413 -45.184 1.00 27.93 308 ILE B CA 1
ATOM 4827 C C . ILE B 1 308 ? 21.488 33.972 -45.659 1.00 28.83 308 ILE B C 1
ATOM 4828 O O . ILE B 1 308 ? 21.568 33.719 -46.847 1.00 29.65 308 ILE B O 1
ATOM 4833 N N . CYS B 1 309 ? 21.277 33.018 -44.744 1.00 28.03 309 CYS B N 1
ATOM 4834 C CA . CYS B 1 309 ? 21.133 31.594 -45.079 1.00 27.23 309 CYS B CA 1
ATOM 4835 C C . CYS B 1 309 ? 19.712 31.190 -44.732 1.00 27.38 309 CYS B C 1
ATOM 4836 O O . CYS B 1 309 ? 19.168 31.634 -43.708 1.00 26.44 309 CYS B O 1
ATOM 4839 N N . CYS B 1 310 ? 19.146 30.315 -45.556 1.00 26.19 310 CYS B N 1
ATOM 4840 C CA . CYS B 1 310 ? 17.713 29.972 -45.569 1.00 28.28 310 CYS B CA 1
ATOM 4841 C C . CYS B 1 310 ? 17.520 28.492 -45.918 1.00 28.19 310 CYS B C 1
ATOM 4842 O O . CYS B 1 310 ? 18.231 27.944 -46.772 1.00 26.52 310 CYS B O 1
ATOM 4845 N N . SER B 1 311 ? 16.587 27.855 -45.219 1.00 28.79 311 SER B N 1
ATOM 4846 C CA . SER B 1 311 ? 16.025 26.582 -45.626 1.00 31.00 311 SER B CA 1
ATOM 4847 C C . SER B 1 311 ? 14.942 26.872 -46.669 1.00 31.96 311 SER B C 1
ATOM 4848 O O . SER B 1 311 ? 14.201 27.849 -46.552 1.00 32.98 311 SER B O 1
ATOM 4851 N N . PRO B 1 312 ? 14.832 26.031 -47.690 1.00 32.83 312 PRO B N 1
ATOM 4852 C CA . PRO B 1 312 ? 13.702 26.214 -48.592 1.00 34.74 312 PRO B CA 1
ATOM 4853 C C . PRO B 1 312 ? 12.418 25.504 -48.147 1.00 35.78 312 PRO B C 1
ATOM 4854 O O . PRO B 1 312 ? 11.469 25.462 -48.930 1.00 36.70 312 PRO B O 1
ATOM 4858 N N . ALA B 1 313 ? 12.399 24.911 -46.953 1.00 36.07 313 ALA B N 1
ATOM 4859 C CA . ALA B 1 313 ? 11.273 24.076 -46.514 1.00 36.25 313 ALA B CA 1
ATOM 4860 C C . ALA B 1 313 ? 10.075 24.897 -46.093 1.00 37.63 313 ALA B C 1
ATOM 4861 O O . ALA B 1 313 ? 10.238 25.867 -45.350 1.00 37.52 313 ALA B O 1
ATOM 4863 N N . SER B 1 314 ? 8.886 24.455 -46.510 1.00 39.36 314 SER B N 1
ATOM 4864 C CA . SER B 1 314 ? 7.604 25.079 -46.181 1.00 41.13 314 SER B CA 1
ATOM 4865 C C . SER B 1 314 ? 7.328 25.314 -44.691 1.00 42.92 314 SER B C 1
ATOM 4866 O O . SER B 1 314 ? 6.818 26.372 -44.321 1.00 43.82 314 SER B O 1
ATOM 4869 N N . PHE B 1 315 ? 7.664 24.353 -43.834 1.00 43.59 315 PHE B N 1
ATOM 4870 C CA A PHE B 1 315 ? 7.575 24.508 -42.375 0.53 44.50 315 PHE B CA 1
ATOM 4871 C CA B PHE B 1 315 ? 7.472 24.582 -42.406 0.47 44.34 315 PHE B CA 1
ATOM 4872 C C . PHE B 1 315 ? 8.352 25.704 -41.832 1.00 44.31 315 PHE B C 1
ATOM 4873 O O . PHE B 1 315 ? 8.043 26.230 -40.756 1.00 44.14 315 PHE B O 1
ATOM 4888 N N . ASN B 1 316 ? 9.391 26.103 -42.568 1.00 42.84 316 ASN B N 1
ATOM 4889 C CA . ASN B 1 316 ? 10.280 27.178 -42.135 1.00 41.68 316 ASN B CA 1
ATOM 4890 C C . ASN B 1 316 ? 9.956 28.504 -42.772 1.00 41.10 316 ASN B C 1
ATOM 4891 O O . ASN B 1 316 ? 10.717 29.463 -42.667 1.00 40.40 316 ASN B O 1
ATOM 4896 N N . GLU B 1 317 ? 8.797 28.557 -43.413 1.00 41.33 317 GLU B N 1
ATOM 4897 C CA . GLU B 1 317 ? 8.457 29.683 -44.268 1.00 41.56 317 GLU B CA 1
ATOM 4898 C C . GLU B 1 317 ? 8.515 31.003 -43.501 1.00 39.82 317 GLU B C 1
ATOM 4899 O O . GLU B 1 317 ? 9.041 32.010 -43.987 1.00 36.80 317 GLU B O 1
ATOM 4905 N N . SER B 1 318 ? 7.963 31.014 -42.298 1.00 39.15 318 SER B N 1
ATOM 4906 C CA . SER B 1 318 ? 7.820 32.314 -41.682 1.00 41.24 318 SER B CA 1
ATOM 4907 C C . SER B 1 318 ? 9.184 32.782 -41.149 1.00 40.14 318 SER B C 1
ATOM 4908 O O . SER B 1 318 ? 9.500 33.970 -41.180 1.00 41.83 318 SER B O 1
ATOM 4911 N N . GLU B 1 319 ? 10.034 31.836 -40.772 1.00 38.13 319 GLU B N 1
ATOM 4912 C CA . GLU B 1 319 ? 11.399 32.149 -40.360 1.00 36.91 319 GLU B CA 1
ATOM 4913 C C . GLU B 1 319 ? 12.246 32.576 -41.553 1.00 34.60 319 GLU B C 1
ATOM 4914 O O . GLU B 1 319 ? 13.072 33.464 -41.454 1.00 33.60 319 GLU B O 1
ATOM 4920 N N . THR B 1 320 ? 12.037 31.942 -42.698 1.00 33.23 320 THR B N 1
ATOM 4921 C CA . THR B 1 320 ? 12.730 32.341 -43.910 1.00 31.69 320 THR B CA 1
ATOM 4922 C C . THR B 1 320 ? 12.349 33.755 -44.297 1.00 31.27 320 THR B C 1
ATOM 4923 O O . THR B 1 320 ? 13.157 34.527 -44.774 1.00 32.69 320 THR B O 1
ATOM 4927 N N . LYS B 1 321 ? 11.113 34.140 -44.033 1.00 32.66 321 LYS B N 1
ATOM 4928 C CA . LYS B 1 321 ? 10.700 35.476 -44.395 1.00 33.59 321 LYS B CA 1
ATOM 4929 C C . LYS B 1 321 ? 11.268 36.558 -43.465 1.00 33.65 321 LYS B C 1
ATOM 4930 O O . LYS B 1 321 ? 11.632 37.644 -43.940 1.00 34.63 321 LYS B O 1
ATOM 4932 N N . SER B 1 322 ? 11.377 36.299 -42.161 1.00 33.55 322 SER B N 1
ATOM 4933 C CA . SER B 1 322 ? 12.102 37.273 -41.306 1.00 34.99 322 SER B CA 1
ATOM 4934 C C . SER B 1 322 ? 13.522 37.462 -41.798 1.00 34.20 322 SER B C 1
ATOM 4935 O O . SER B 1 322 ? 14.068 38.579 -41.804 1.00 34.27 322 SER B O 1
ATOM 4938 N N . THR B 1 323 ? 14.113 36.346 -42.217 1.00 33.92 323 THR B N 1
ATOM 4939 C CA . THR B 1 323 ? 15.508 36.354 -42.649 1.00 33.21 323 THR B CA 1
ATOM 4940 C C . THR B 1 323 ? 15.646 37.157 -43.952 1.00 33.28 323 THR B C 1
ATOM 4941 O O . THR B 1 323 ? 16.546 38.000 -44.092 1.00 32.40 323 THR B O 1
ATOM 4945 N N . LEU B 1 324 ? 14.771 36.896 -44.918 1.00 32.74 324 LEU B N 1
ATOM 4946 C CA . LEU B 1 324 ? 14.746 37.735 -46.134 1.00 31.56 324 LEU B CA 1
ATOM 4947 C C . LEU B 1 324 ? 14.463 39.207 -45.818 1.00 32.59 324 LEU B C 1
ATOM 4948 O O . LEU B 1 324 ? 15.099 40.100 -46.379 1.00 33.51 324 LEU B O 1
ATOM 4953 N N . ASP B 1 325 ? 13.534 39.466 -44.903 1.00 34.04 325 ASP B N 1
ATOM 4954 C CA . ASP B 1 325 ? 13.239 40.843 -44.466 1.00 35.52 325 ASP B CA 1
ATOM 4955 C C . ASP B 1 325 ? 14.457 41.519 -43.826 1.00 35.72 325 ASP B C 1
ATOM 4956 O O . ASP B 1 325 ? 14.846 42.646 -44.198 1.00 35.91 325 ASP B O 1
ATOM 4961 N N . PHE B 1 326 ? 15.112 40.815 -42.896 1.00 35.42 326 PHE B N 1
ATOM 4962 C CA . PHE B 1 326 ? 16.368 41.347 -42.362 1.00 33.47 326 PHE B CA 1
ATOM 4963 C C . PHE B 1 326 ? 17.283 41.722 -43.497 1.00 33.77 326 PHE B C 1
ATOM 4964 O O . PHE B 1 326 ? 17.848 42.809 -43.500 1.00 34.94 326 PHE B O 1
ATOM 4972 N N . GLY B 1 327 ? 17.493 40.818 -44.450 1.00 33.12 327 GLY B N 1
ATOM 4973 C CA . GLY B 1 327 ? 18.512 41.097 -45.447 1.00 32.99 327 GLY B CA 1
ATOM 4974 C C . GLY B 1 327 ? 18.052 42.219 -46.370 1.00 35.24 327 GLY B C 1
ATOM 4975 O O . GLY B 1 327 ? 18.856 42.953 -46.928 1.00 34.20 327 GLY B O 1
ATOM 4976 N N . ARG B 1 328 ? 16.742 42.348 -46.550 1.00 37.16 328 ARG B N 1
ATOM 4977 C CA . ARG B 1 328 ? 16.215 43.382 -47.448 1.00 39.31 328 ARG B CA 1
ATOM 4978 C C . ARG B 1 328 ? 16.530 44.749 -46.850 1.00 38.02 328 ARG B C 1
ATOM 4979 O O . ARG B 1 328 ? 17.092 45.617 -47.516 1.00 39.01 328 ARG B O 1
ATOM 4987 N N . ARG B 1 329 ? 16.188 44.917 -45.577 1.00 39.26 329 ARG B N 1
ATOM 4988 C CA . ARG B 1 329 ? 16.638 46.085 -44.799 1.00 40.82 329 ARG B CA 1
ATOM 4989 C C . ARG B 1 329 ? 18.139 46.419 -44.881 1.00 39.98 329 ARG B C 1
ATOM 4990 O O . ARG B 1 329 ? 18.520 47.530 -45.288 1.00 40.48 329 ARG B O 1
ATOM 4998 N N . ALA B 1 330 ? 19.000 45.440 -44.609 1.00 38.74 330 ALA B N 1
ATOM 4999 C CA . ALA B 1 330 ? 20.458 45.687 -44.515 1.00 37.76 330 ALA B CA 1
ATOM 5000 C C . ALA B 1 330 ? 21.096 46.154 -45.809 1.00 37.93 330 ALA B C 1
ATOM 5001 O O . ALA B 1 330 ? 22.124 46.843 -45.821 1.00 35.40 330 ALA B O 1
ATOM 5003 N N . LYS B 1 331 ? 20.527 45.707 -46.919 1.00 39.65 331 LYS B N 1
ATOM 5004 C CA . LYS B 1 331 ? 21.130 46.018 -48.209 1.00 41.79 331 LYS B CA 1
ATOM 5005 C C . LYS B 1 331 ? 20.942 47.507 -48.533 1.00 42.48 331 LYS B C 1
ATOM 5006 O O . LYS B 1 331 ? 21.539 48.019 -49.461 1.00 43.23 331 LYS B O 1
ATOM 5012 N N . THR B 1 332 ? 20.102 48.217 -47.796 1.00 44.79 332 THR B N 1
ATOM 5013 C CA . THR B 1 332 ? 19.980 49.663 -48.045 1.00 47.19 332 THR B CA 1
ATOM 5014 C C . THR B 1 332 ? 20.996 50.496 -47.230 1.00 48.40 332 THR B C 1
ATOM 5015 O O . THR B 1 332 ? 21.136 51.712 -47.432 1.00 48.85 332 THR B O 1
ATOM 5019 N N . VAL B 1 333 ? 21.725 49.847 -46.321 1.00 48.21 333 VAL B N 1
ATOM 5020 C CA . VAL B 1 333 ? 22.678 50.560 -45.466 1.00 47.80 333 VAL B CA 1
ATOM 5021 C C . VAL B 1 333 ? 23.936 50.891 -46.260 1.00 48.72 333 VAL B C 1
ATOM 5022 O O . VAL B 1 333 ? 24.404 50.092 -47.084 1.00 48.56 333 VAL B O 1
ATOM 5026 N N . LYS B 1 334 ? 24.432 52.115 -46.069 1.00 49.80 334 LYS B N 1
ATOM 5027 C CA . LYS B 1 334 ? 25.681 52.557 -46.692 1.00 50.51 334 LYS B CA 1
ATOM 5028 C C . LYS B 1 334 ? 26.779 52.686 -45.628 1.00 49.54 334 LYS B C 1
ATOM 5029 O O . LYS B 1 334 ? 26.532 53.098 -44.509 1.00 48.88 334 LYS B O 1
ATOM 5035 N N . ASN B 1 335 ? 27.987 52.274 -45.984 1.00 49.79 335 ASN B N 1
ATOM 5036 C CA . ASN B 1 335 ? 29.130 52.252 -45.074 1.00 49.43 335 ASN B CA 1
ATOM 5037 C C . ASN B 1 335 ? 30.033 53.295 -45.710 1.00 49.75 335 ASN B C 1
ATOM 5038 O O . ASN B 1 335 ? 30.038 53.396 -46.938 1.00 51.38 335 ASN B O 1
ATOM 5043 N N . VAL B 1 336 ? 30.799 54.041 -44.920 1.00 49.55 336 VAL B N 1
ATOM 5044 C CA . VAL B 1 336 ? 31.761 54.988 -45.489 1.00 50.25 336 VAL B CA 1
ATOM 5045 C C . VAL B 1 336 ? 33.220 54.535 -45.323 1.00 49.62 336 VAL B C 1
ATOM 5046 O O . VAL B 1 336 ? 33.718 54.506 -44.222 1.00 49.20 336 VAL B O 1
ATOM 5050 N N . VAL B 1 337 ? 33.920 54.237 -46.411 1.00 50.44 337 VAL B N 1
ATOM 5051 C CA . VAL B 1 337 ? 35.186 53.521 -46.343 1.00 51.91 337 VAL B CA 1
ATOM 5052 C C . VAL B 1 337 ? 36.370 54.199 -47.038 1.00 52.03 337 VAL B C 1
ATOM 5053 O O . VAL B 1 337 ? 36.241 54.731 -48.140 1.00 52.44 337 VAL B O 1
ATOM 5057 N N . CYS B 1 338 ? 37.531 54.144 -46.392 1.00 51.87 338 CYS B N 1
ATOM 5058 C CA . CYS B 1 338 ? 38.774 54.612 -46.998 1.00 51.68 338 CYS B CA 1
ATOM 5059 C C . CYS B 1 338 ? 39.909 53.699 -46.590 1.00 49.89 338 CYS B C 1
ATOM 5060 O O . CYS B 1 338 ? 39.764 52.891 -45.657 1.00 49.63 338 CYS B O 1
ATOM 5063 N N . VAL B 1 339 ? 41.034 53.848 -47.282 1.00 47.64 339 VAL B N 1
ATOM 5064 C CA . VAL B 1 339 ? 42.184 53.011 -47.002 1.00 47.52 339 VAL B CA 1
ATOM 5065 C C . VAL B 1 339 ? 42.917 53.510 -45.763 1.00 46.84 339 VAL B C 1
ATOM 5066 O O . VAL B 1 339 ? 43.114 54.708 -45.586 1.00 46.96 339 VAL B O 1
ATOM 5070 N N . ASN B 1 340 ? 43.275 52.572 -44.888 1.00 45.84 340 ASN B N 1
ATOM 5071 C CA . ASN B 1 340 ? 43.879 52.891 -43.597 1.00 44.90 340 ASN B CA 1
ATOM 5072 C C . ASN B 1 340 ? 45.390 53.059 -43.734 1.00 44.27 340 ASN B C 1
ATOM 5073 O O . ASN B 1 340 ? 46.157 52.095 -43.695 1.00 44.09 340 ASN B O 1
ATOM 5078 N N . GLU B 1 341 ? 45.801 54.291 -43.998 1.00 44.02 341 GLU B N 1
ATOM 5079 C CA . GLU B 1 341 ? 47.199 54.569 -44.339 1.00 44.51 341 GLU B CA 1
ATOM 5080 C C . GLU B 1 341 ? 47.782 55.446 -43.255 1.00 42.23 341 GLU B C 1
ATOM 5081 O O . GLU B 1 341 ? 47.086 56.257 -42.644 1.00 41.05 341 GLU B O 1
ATOM 5087 N N . GLU B 1 342 ? 49.060 55.243 -42.999 1.00 41.50 342 GLU B N 1
ATOM 5088 C CA . GLU B 1 342 ? 49.737 55.941 -41.927 1.00 41.51 342 GLU B CA 1
ATOM 5089 C C . GLU B 1 342 ? 51.141 56.171 -42.423 1.00 40.69 342 GLU B C 1
ATOM 5090 O O . GLU B 1 342 ? 51.568 55.489 -43.363 1.00 40.49 342 GLU B O 1
ATOM 5096 N N . LEU B 1 343 ? 51.847 57.113 -41.800 1.00 38.59 343 LEU B N 1
ATOM 5097 C CA . LEU B 1 343 ? 53.238 57.332 -42.129 1.00 37.93 343 LEU B CA 1
ATOM 5098 C C . LEU B 1 343 ? 54.100 56.540 -41.146 1.00 36.33 343 LEU B C 1
ATOM 5099 O O . LEU B 1 343 ? 53.728 56.377 -40.007 1.00 36.33 343 LEU B O 1
ATOM 5104 N N . THR B 1 344 ? 55.271 56.093 -41.574 1.00 36.88 344 THR B N 1
ATOM 5105 C CA . THR B 1 344 ? 56.245 55.494 -40.671 1.00 37.50 344 THR B CA 1
ATOM 5106 C C . THR B 1 344 ? 56.900 56.536 -39.765 1.00 37.93 344 THR B C 1
ATOM 5107 O O . THR B 1 344 ? 56.836 57.730 -40.060 1.00 36.56 344 THR B O 1
ATOM 5111 N N . ALA B 1 345 ? 57.548 56.076 -38.686 1.00 39.77 345 ALA B N 1
ATOM 5112 C CA . ALA B 1 345 ? 58.285 56.950 -37.758 1.00 40.82 345 ALA B CA 1
ATOM 5113 C C . ALA B 1 345 ? 59.181 57.965 -38.459 1.00 42.17 345 ALA B C 1
ATOM 5114 O O . ALA B 1 345 ? 59.076 59.175 -38.209 1.00 42.69 345 ALA B O 1
ATOM 5116 N N . GLU B 1 346 ? 60.051 57.477 -39.344 1.00 43.48 346 GLU B N 1
ATOM 5117 C CA A GLU B 1 346 ? 61.040 58.302 -40.030 0.48 43.58 346 GLU B CA 1
ATOM 5118 C CA B GLU B 1 346 ? 61.046 58.346 -39.985 0.52 43.45 346 GLU B CA 1
ATOM 5119 C C . GLU B 1 346 ? 60.344 59.437 -40.766 1.00 43.45 346 GLU B C 1
ATOM 5120 O O . GLU B 1 346 ? 60.815 60.579 -40.795 1.00 44.27 346 GLU B O 1
ATOM 5131 N N . GLU B 1 347 ? 59.218 59.113 -41.389 1.00 41.92 347 GLU B N 1
ATOM 5132 C CA . GLU B 1 347 ? 58.573 60.145 -42.182 1.00 41.25 347 GLU B CA 1
ATOM 5133 C C . GLU B 1 347 ? 58.016 61.222 -41.247 1.00 40.58 347 GLU B C 1
ATOM 5134 O O . GLU B 1 347 ? 58.202 62.409 -41.482 1.00 39.93 347 GLU B O 1
ATOM 5140 N N . TRP B 1 348 ? 57.382 60.829 -40.145 1.00 39.83 348 TRP B N 1
ATOM 5141 C CA . TRP B 1 348 ? 56.893 61.852 -39.241 1.00 38.49 348 TRP B CA 1
ATOM 5142 C C . TRP B 1 348 ? 58.036 62.675 -38.662 1.00 38.27 348 TRP B C 1
ATOM 5143 O O . TRP B 1 348 ? 57.919 63.886 -38.574 1.00 36.74 348 TRP B O 1
ATOM 5154 N N . LYS B 1 349 ? 59.123 62.013 -38.275 1.00 39.63 349 LYS B N 1
ATOM 5155 C CA . LYS B 1 349 ? 60.314 62.703 -37.790 1.00 42.95 349 LYS B CA 1
ATOM 5156 C C . LYS B 1 349 ? 60.682 63.820 -38.757 1.00 43.94 349 LYS B C 1
ATOM 5157 O O . LYS B 1 349 ? 60.779 64.993 -38.362 1.00 43.85 349 LYS B O 1
ATOM 5163 N N . ARG B 1 350 ? 60.804 63.471 -40.033 1.00 45.34 350 ARG B N 1
ATOM 5164 C CA . ARG B 1 350 ? 61.198 64.448 -41.053 1.00 47.67 350 ARG B CA 1
ATOM 5165 C C . ARG B 1 350 ? 60.224 65.620 -41.131 1.00 47.93 350 ARG B C 1
ATOM 5166 O O . ARG B 1 350 ? 60.637 66.779 -41.210 1.00 48.48 350 ARG B O 1
ATOM 5174 N N . ARG B 1 351 ? 58.930 65.338 -41.094 1.00 46.77 351 ARG B N 1
ATOM 5175 C CA . ARG B 1 351 ? 57.977 66.432 -41.071 1.00 47.54 351 ARG B CA 1
ATOM 5176 C C . ARG B 1 351 ? 58.089 67.314 -39.829 1.00 48.00 351 ARG B C 1
ATOM 5177 O O . ARG B 1 351 ? 57.934 68.528 -39.929 1.00 45.40 351 ARG B O 1
ATOM 5185 N N . TYR B 1 352 ? 58.313 66.694 -38.668 1.00 50.06 352 TYR B N 1
ATOM 5186 C CA . TYR B 1 352 ? 58.563 67.425 -37.426 1.00 51.65 352 TYR B CA 1
ATOM 5187 C C . TYR B 1 352 ? 59.703 68.397 -37.626 1.00 52.94 352 TYR B C 1
ATOM 5188 O O . TYR B 1 352 ? 59.571 69.582 -37.341 1.00 52.97 352 TYR B O 1
ATOM 5197 N N . GLU B 1 353 ? 60.823 67.864 -38.101 1.00 55.54 353 GLU B N 1
ATOM 5198 C CA . GLU B 1 353 ? 62.047 68.634 -38.229 1.00 58.43 353 GLU B CA 1
ATOM 5199 C C . GLU B 1 353 ? 61.826 69.798 -39.184 1.00 60.51 353 GLU B C 1
ATOM 5200 O O . GLU B 1 353 ? 61.914 70.954 -38.762 1.00 61.64 353 GLU B O 1
ATOM 5206 N N . LYS B 1 354 ? 61.431 69.495 -40.421 1.00 61.82 354 LYS B N 1
ATOM 5207 C CA . LYS B 1 354 ? 61.002 70.509 -41.379 1.00 63.13 354 LYS B CA 1
ATOM 5208 C C . LYS B 1 354 ? 60.068 71.554 -40.778 1.00 64.31 354 LYS B C 1
ATOM 5209 O O . LYS B 1 354 ? 60.143 72.730 -41.120 1.00 64.12 354 LYS B O 1
ATOM 5215 N N . GLU B 1 355 ? 59.189 71.140 -39.877 1.00 65.77 355 GLU B N 1
ATOM 5216 C CA . GLU B 1 355 ? 58.294 72.096 -39.244 1.00 68.16 355 GLU B CA 1
ATOM 5217 C C . GLU B 1 355 ? 58.953 72.956 -38.162 1.00 70.41 355 GLU B C 1
ATOM 5218 O O . GLU B 1 355 ? 58.551 74.106 -37.948 1.00 70.41 355 GLU B O 1
ATOM 5224 N N . LYS B 1 356 ? 59.947 72.400 -37.471 1.00 72.57 356 LYS B N 1
ATOM 5225 C CA . LYS B 1 356 ? 60.646 73.143 -36.432 1.00 74.94 356 LYS B CA 1
ATOM 5226 C C . LYS B 1 356 ? 61.453 74.274 -37.065 1.00 76.73 356 LYS B C 1
ATOM 5227 O O . LYS B 1 356 ? 61.547 75.366 -36.490 1.00 76.48 356 LYS B O 1
ATOM 5233 N N . GLU B 1 357 ? 61.986 74.011 -38.260 1.00 78.74 357 GLU B N 1
ATOM 5234 C CA . GLU B 1 357 ? 62.771 74.981 -39.020 1.00 80.88 357 GLU B CA 1
ATOM 5235 C C . GLU B 1 357 ? 61.965 76.162 -39.554 1.00 82.41 357 GLU B C 1
ATOM 5236 O O . GLU B 1 357 ? 62.465 77.287 -39.565 1.00 82.61 357 GLU B O 1
ATOM 5242 N N . LYS B 1 358 ? 60.733 75.904 -39.993 1.00 84.31 358 LYS B N 1
ATOM 5243 C CA . LYS B 1 358 ? 59.767 76.959 -40.321 1.00 86.03 358 LYS B CA 1
ATOM 5244 C C . LYS B 1 358 ? 59.348 77.801 -39.114 1.00 87.58 358 LYS B C 1
ATOM 5245 O O . LYS B 1 358 ? 59.018 78.982 -39.267 1.00 88.16 358 LYS B O 1
ATOM 5251 N N . ASN B 1 359 ? 59.328 77.189 -37.930 1.00 89.14 359 ASN B N 1
ATOM 5252 C CA . ASN B 1 359 ? 59.110 77.924 -36.681 1.00 90.52 359 ASN B CA 1
ATOM 5253 C C . ASN B 1 359 ? 60.324 78.767 -36.261 1.00 91.34 359 ASN B C 1
ATOM 5254 O O . ASN B 1 359 ? 60.165 79.762 -35.545 1.00 91.48 359 ASN B O 1
ATOM 5256 N N . ALA B 1 360 ? 61.513 78.386 -36.736 1.00 92.07 360 ALA B N 1
ATOM 5257 C CA . ALA B 1 360 ? 62.764 79.108 -36.475 1.00 92.78 360 ALA B CA 1
ATOM 5258 C C . ALA B 1 360 ? 63.153 80.105 -37.571 1.00 93.43 360 ALA B C 1
ATOM 5259 O O . ALA B 1 360 ? 63.909 81.048 -37.322 1.00 93.59 360 ALA B O 1
ATOM 5261 N N . ARG B 1 361 ? 62.657 79.885 -38.786 1.00 94.04 361 ARG B N 1
ATOM 5262 C CA . ARG B 1 361 ? 62.799 80.862 -39.862 1.00 94.55 361 ARG B CA 1
ATOM 5263 C C . ARG B 1 361 ? 61.674 81.893 -39.769 1.00 94.81 361 ARG B C 1
ATOM 5264 O O . ARG B 1 361 ? 61.573 82.796 -40.606 1.00 95.01 361 ARG B O 1
ATOM 5266 N N . LEU B 1 362 ? 60.824 81.732 -38.757 1.00 94.88 362 LEU B N 1
ATOM 5267 C CA . LEU B 1 362 ? 59.872 82.768 -38.367 1.00 94.79 362 LEU B CA 1
ATOM 5268 C C . LEU B 1 362 ? 60.570 83.781 -37.460 1.00 94.78 362 LEU B C 1
ATOM 5269 O O . LEU B 1 362 ? 60.678 84.953 -37.821 1.00 94.48 362 LEU B O 1
ATOM 5271 N N . LYS B 1 363 ? 61.036 83.311 -36.300 1.00 94.85 363 LYS B N 1
ATOM 5272 C CA . LYS B 1 363 ? 61.861 84.070 -35.348 1.00 95.20 363 LYS B CA 1
ATOM 5273 C C . LYS B 1 363 ? 62.267 85.472 -35.815 1.00 95.34 363 LYS B C 1
ATOM 5274 O O . LYS B 1 363 ? 63.433 85.722 -36.142 1.00 95.27 363 LYS B O 1
ATOM 5280 N N . ILE C 1 7 ? 7.988 10.596 -94.300 1.00 76.03 7 ILE C N 1
ATOM 5281 C CA . ILE C 1 7 ? 6.763 11.253 -94.856 1.00 75.81 7 ILE C CA 1
ATOM 5282 C C . ILE C 1 7 ? 6.731 11.232 -96.392 1.00 75.60 7 ILE C C 1
ATOM 5283 O O . ILE C 1 7 ? 7.792 11.338 -97.021 1.00 75.45 7 ILE C O 1
ATOM 5285 N N . PRO C 1 8 ? 5.524 11.066 -96.988 1.00 75.03 8 PRO C N 1
ATOM 5286 C CA . PRO C 1 8 ? 5.243 11.216 -98.429 1.00 74.18 8 PRO C CA 1
ATOM 5287 C C . PRO C 1 8 ? 5.486 12.595 -99.071 1.00 72.41 8 PRO C C 1
ATOM 5288 O O . PRO C 1 8 ? 5.701 12.669 -100.292 1.00 73.86 8 PRO C O 1
ATOM 5292 N N . ALA C 1 9 ? 5.482 13.647 -98.254 1.00 69.16 9 ALA C N 1
ATOM 5293 C CA . ALA C 1 9 ? 5.399 15.067 -98.648 1.00 65.56 9 ALA C CA 1
ATOM 5294 C C . ALA C 1 9 ? 4.065 15.621 -98.154 1.00 63.18 9 ALA C C 1
ATOM 5295 O O . ALA C 1 9 ? 4.050 16.548 -97.342 1.00 61.63 9 ALA C O 1
ATOM 5297 N N . GLU C 1 10 ? 2.964 15.028 -98.616 1.00 60.29 10 GLU C N 1
ATOM 5298 C CA . GLU C 1 10 ? 1.642 15.386 -98.106 1.00 58.41 10 GLU C CA 1
ATOM 5299 C C . GLU C 1 10 ? 1.196 14.626 -96.851 1.00 56.16 10 GLU C C 1
ATOM 5300 O O . GLU C 1 10 ? 1.015 13.400 -96.836 1.00 56.30 10 GLU C O 1
ATOM 5306 N N . ASP C 1 11 ? 1.012 15.396 -95.787 1.00 52.14 11 ASP C N 1
ATOM 5307 C CA . ASP C 1 11 ? 0.975 14.818 -94.460 1.00 48.48 11 ASP C CA 1
ATOM 5308 C C . ASP C 1 11 ? -0.217 15.417 -93.712 1.00 44.27 11 ASP C C 1
ATOM 5309 O O . ASP C 1 11 ? -0.259 16.622 -93.475 1.00 42.86 11 ASP C O 1
ATOM 5314 N N . SER C 1 12 ? -1.225 14.589 -93.450 1.00 40.11 12 SER C N 1
ATOM 5315 C CA . SER C 1 12 ? -2.374 14.964 -92.635 1.00 37.47 12 SER C CA 1
ATOM 5316 C C . SER C 1 12 ? -1.934 15.459 -91.257 1.00 34.44 12 SER C C 1
ATOM 5317 O O . SER C 1 12 ? -0.961 14.967 -90.698 1.00 32.94 12 SER C O 1
ATOM 5320 N N . ILE C 1 13 ? -2.624 16.473 -90.745 1.00 31.01 13 ILE C N 1
ATOM 5321 C CA . ILE C 1 13 ? -2.463 16.866 -89.359 1.00 29.43 13 ILE C CA 1
ATOM 5322 C C . ILE C 1 13 ? -2.983 15.712 -88.504 1.00 28.42 13 ILE C C 1
ATOM 5323 O O . ILE C 1 13 ? -4.054 15.181 -88.803 1.00 27.76 13 ILE C O 1
ATOM 5328 N N . LYS C 1 14 ? -2.182 15.217 -87.553 1.00 26.74 14 LYS C N 1
ATOM 5329 C CA . LYS C 1 14 ? -2.653 14.109 -86.717 1.00 26.64 14 LYS C CA 1
ATOM 5330 C C . LYS C 1 14 ? -3.535 14.701 -85.657 1.00 25.31 14 LYS C C 1
ATOM 5331 O O . LYS C 1 14 ? -3.238 15.780 -85.151 1.00 27.04 14 LYS C O 1
ATOM 5337 N N . VAL C 1 15 ? -4.631 14.037 -85.334 1.00 24.50 15 VAL C N 1
ATOM 5338 C CA . VAL C 1 15 ? -5.444 14.484 -84.205 1.00 25.03 15 VAL C CA 1
ATOM 5339 C C . VAL C 1 15 ? -5.668 13.319 -83.249 1.00 25.55 15 VAL C C 1
ATOM 5340 O O . VAL C 1 15 ? -6.170 12.262 -83.626 1.00 25.11 15 VAL C O 1
ATOM 5344 N N . VAL C 1 16 ? -5.346 13.551 -81.983 1.00 23.38 16 VAL C N 1
ATOM 5345 C CA . VAL C 1 16 ? -5.479 12.494 -81.003 1.00 25.49 16 VAL C CA 1
ATOM 5346 C C . VAL C 1 16 ? -6.412 13.073 -79.919 1.00 25.81 16 VAL C C 1
ATOM 5347 O O . VAL C 1 16 ? -6.393 14.288 -79.672 1.00 26.93 16 VAL C O 1
ATOM 5351 N N . CYS C 1 17 ? -7.292 12.263 -79.340 1.00 25.94 17 CYS C N 1
ATOM 5352 C CA . CYS C 1 17 ? -8.338 12.792 -78.454 1.00 26.58 17 CYS C CA 1
ATOM 5353 C C . CYS C 1 17 ? -8.131 12.137 -77.088 1.00 25.67 17 CYS C C 1
ATOM 5354 O O . CYS C 1 17 ? -8.127 10.918 -77.005 1.00 26.11 17 CYS C O 1
ATOM 5357 N N . ARG C 1 18 ? -7.917 12.928 -76.036 1.00 24.69 18 ARG C N 1
ATOM 5358 C CA . ARG C 1 18 ? -7.709 12.402 -74.689 1.00 23.95 18 ARG C CA 1
ATOM 5359 C C . ARG C 1 18 ? -8.888 12.768 -73.794 1.00 23.67 18 ARG C C 1
ATOM 5360 O O . ARG C 1 18 ? -9.162 13.952 -73.552 1.00 24.71 18 ARG C O 1
ATOM 5368 N N . PHE C 1 19 ? -9.498 11.769 -73.185 1.00 23.29 19 PHE C N 1
ATOM 5369 C CA . PHE C 1 19 ? -10.481 12.085 -72.175 1.00 24.80 19 PHE C CA 1
ATOM 5370 C C . PHE C 1 19 ? -9.898 11.996 -70.780 1.00 25.10 19 PHE C C 1
ATOM 5371 O O . PHE C 1 19 ? -9.074 11.153 -70.517 1.00 27.90 19 PHE C O 1
ATOM 5379 N N . ARG C 1 20 ? -10.310 12.854 -69.869 1.00 26.06 20 ARG C N 1
ATOM 5380 C CA . ARG C 1 20 ? -9.894 12.699 -68.454 1.00 27.40 20 ARG C CA 1
ATOM 5381 C C . ARG C 1 20 ? -11.060 12.089 -67.656 1.00 27.16 20 ARG C C 1
ATOM 5382 O O . ARG C 1 20 ? -12.154 12.075 -68.180 1.00 26.37 20 ARG C O 1
ATOM 5390 N N . PRO C 1 21 ? -10.843 11.614 -66.403 1.00 27.37 21 PRO C N 1
ATOM 5391 C CA . PRO C 1 21 ? -11.955 11.129 -65.561 1.00 26.98 21 PRO C CA 1
ATOM 5392 C C . PRO C 1 21 ? -12.887 12.303 -65.177 1.00 28.82 21 PRO C C 1
ATOM 5393 O O . PRO C 1 21 ? -12.467 13.477 -65.251 1.00 29.98 21 PRO C O 1
ATOM 5397 N N . LEU C 1 22 ? -14.142 12.027 -64.825 1.00 28.99 22 LEU C N 1
ATOM 5398 C CA . LEU C 1 22 ? -15.050 13.092 -64.336 1.00 31.34 22 LEU C CA 1
ATOM 5399 C C . LEU C 1 22 ? -14.412 13.856 -63.194 1.00 30.88 22 LEU C C 1
ATOM 5400 O O . LEU C 1 22 ? -13.746 13.242 -62.363 1.00 31.57 22 LEU C O 1
ATOM 5405 N N . ASN C 1 23 ? -14.565 15.176 -63.147 1.00 31.76 23 ASN C N 1
ATOM 5406 C CA . ASN C 1 23 ? -14.044 15.882 -61.983 1.00 33.49 23 ASN C CA 1
ATOM 5407 C C . ASN C 1 23 ? -15.106 16.200 -60.919 1.00 35.00 23 ASN C C 1
ATOM 5408 O O . ASN C 1 23 ? -16.298 15.886 -61.081 1.00 34.02 23 ASN C O 1
ATOM 5413 N N . ASP C 1 24 ? -14.652 16.837 -59.847 1.00 35.66 24 ASP C N 1
ATOM 5414 C CA . ASP C 1 24 ? -15.528 17.178 -58.729 1.00 39.50 24 ASP C CA 1
ATOM 5415 C C . ASP C 1 24 ? -16.699 18.102 -59.058 1.00 38.24 24 ASP C C 1
ATOM 5416 O O . ASP C 1 24 ? -17.816 17.874 -58.583 1.00 38.05 24 ASP C O 1
ATOM 5421 N N . SER C 1 25 ? -16.480 19.126 -59.886 1.00 37.37 25 SER C N 1
ATOM 5422 C CA . SER C 1 25 ? -17.624 19.935 -60.295 1.00 36.19 25 SER C CA 1
ATOM 5423 C C . SER C 1 25 ? -18.614 19.177 -61.145 1.00 35.27 25 SER C C 1
ATOM 5424 O O . SER C 1 25 ? -19.813 19.306 -60.934 1.00 36.37 25 SER C O 1
ATOM 5427 N N . GLU C 1 26 ? -18.146 18.369 -62.093 1.00 34.71 26 GLU C N 1
ATOM 5428 C CA . GLU C 1 26 ? -19.062 17.554 -62.893 1.00 32.11 26 GLU C CA 1
ATOM 5429 C C . GLU C 1 26 ? -19.833 16.518 -62.055 1.00 31.42 26 GLU C C 1
ATOM 5430 O O . GLU C 1 26 ? -21.010 16.259 -62.307 1.00 31.34 26 GLU C O 1
ATOM 5436 N N . GLU C 1 27 ? -19.179 15.923 -61.065 1.00 30.42 27 GLU C N 1
ATOM 5437 C CA . GLU C 1 27 ? -19.878 14.987 -60.172 1.00 32.49 27 GLU C CA 1
ATOM 5438 C C . GLU C 1 27 ? -20.971 15.700 -59.366 1.00 32.59 27 GLU C C 1
ATOM 5439 O O . GLU C 1 27 ? -22.095 15.238 -59.313 1.00 31.70 27 GLU C O 1
ATOM 5445 N N . LYS C 1 28 ? -20.664 16.880 -58.838 1.00 33.81 28 LYS C N 1
ATOM 5446 C CA . LYS C 1 28 ? -21.638 17.608 -58.019 1.00 36.30 28 LYS C CA 1
ATOM 5447 C C . LYS C 1 28 ? -22.834 18.030 -58.854 1.00 36.26 28 LYS C C 1
ATOM 5448 O O . LYS C 1 28 ? -23.951 18.114 -58.353 1.00 37.58 28 LYS C O 1
ATOM 5454 N N . ALA C 1 29 ? -22.607 18.210 -60.156 1.00 37.37 29 ALA C N 1
ATOM 5455 C CA . ALA C 1 29 ? -23.680 18.590 -61.058 1.00 36.13 29 ALA C CA 1
ATOM 5456 C C . ALA C 1 29 ? -24.440 17.361 -61.498 1.00 36.11 29 ALA C C 1
ATOM 5457 O O . ALA C 1 29 ? -25.406 17.479 -62.273 1.00 36.35 29 ALA C O 1
ATOM 5459 N N . GLY C 1 30 ? -23.994 16.192 -61.039 1.00 35.00 30 GLY C N 1
ATOM 5460 C CA . GLY C 1 30 ? -24.693 14.958 -61.408 1.00 36.59 30 GLY C CA 1
ATOM 5461 C C . GLY C 1 30 ? -24.434 14.510 -62.840 1.00 38.10 30 GLY C C 1
ATOM 5462 O O . GLY C 1 30 ? -25.306 13.946 -63.482 1.00 38.47 30 GLY C O 1
ATOM 5463 N N . SER C 1 31 ? -23.231 14.755 -63.364 1.00 38.84 31 SER C N 1
ATOM 5464 C CA . SER C 1 31 ? -22.927 14.353 -64.731 1.00 38.53 31 SER C CA 1
ATOM 5465 C C . SER C 1 31 ? -22.929 12.842 -64.845 1.00 37.65 31 SER C C 1
ATOM 5466 O O . SER C 1 31 ? -22.484 12.147 -63.926 1.00 39.03 31 SER C O 1
ATOM 5469 N N . LYS C 1 32 ? -23.481 12.342 -65.941 1.00 36.13 32 LYS C N 1
ATOM 5470 C CA . LYS C 1 32 ? -23.181 11.001 -66.403 1.00 36.69 32 LYS C CA 1
ATOM 5471 C C . LYS C 1 32 ? -21.975 10.981 -67.389 1.00 36.30 32 LYS C C 1
ATOM 5472 O O . LYS C 1 32 ? -21.646 11.981 -68.050 1.00 32.58 32 LYS C O 1
ATOM 5475 N N . PHE C 1 33 ? -21.328 9.818 -67.448 1.00 36.64 33 PHE C N 1
ATOM 5476 C CA . PHE C 1 33 ? -20.201 9.522 -68.337 1.00 37.25 33 PHE C CA 1
ATOM 5477 C C . PHE C 1 33 ? -20.774 9.083 -69.692 1.00 36.72 33 PHE C C 1
ATOM 5478 O O . PHE C 1 33 ? -21.401 8.034 -69.756 1.00 37.32 33 PHE C O 1
ATOM 5486 N N . VAL C 1 34 ? -20.581 9.874 -70.750 1.00 35.69 34 VAL C N 1
ATOM 5487 C CA . VAL C 1 34 ? -21.291 9.643 -72.023 1.00 34.99 34 VAL C CA 1
ATOM 5488 C C . VAL C 1 34 ? -20.481 9.068 -73.189 1.00 35.39 34 VAL C C 1
ATOM 5489 O O . VAL C 1 34 ? -20.975 9.048 -74.310 1.00 36.85 34 VAL C O 1
ATOM 5493 N N . VAL C 1 35 ? -19.249 8.620 -72.954 1.00 34.55 35 VAL C N 1
ATOM 5494 C CA . VAL C 1 35 ? -18.361 8.142 -74.028 1.00 33.76 35 VAL C CA 1
ATOM 5495 C C . VAL C 1 35 ? -18.187 6.623 -74.009 1.00 32.15 35 VAL C C 1
ATOM 5496 O O . VAL C 1 35 ? -18.050 6.028 -72.935 1.00 32.17 35 VAL C O 1
ATOM 5500 N N . LYS C 1 36 ? -18.179 5.991 -75.180 1.00 31.02 36 LYS C N 1
ATOM 5501 C CA . LYS C 1 36 ? -17.827 4.573 -75.277 1.00 29.59 36 LYS C CA 1
ATOM 5502 C C . LYS C 1 36 ? -16.594 4.424 -76.180 1.00 29.18 36 LYS C C 1
ATOM 5503 O O . LYS C 1 36 ? -16.379 5.236 -77.092 1.00 28.58 36 LYS C O 1
ATOM 5509 N N . PHE C 1 37 ? -15.852 3.334 -75.991 1.00 26.59 37 PHE C N 1
ATOM 5510 C CA . PHE C 1 37 ? -14.586 3.115 -76.651 1.00 24.72 37 PHE C CA 1
ATOM 5511 C C . PHE C 1 37 ? -14.635 1.692 -77.192 1.00 23.80 37 PHE C C 1
ATOM 5512 O O . PHE C 1 37 ? -15.033 0.786 -76.474 1.00 24.98 37 PHE C O 1
ATOM 5520 N N . PRO C 1 38 ? -14.117 1.451 -78.397 1.00 23.66 38 PRO C N 1
ATOM 5521 C CA . PRO C 1 38 ? -13.996 0.076 -78.886 1.00 25.15 38 PRO C CA 1
ATOM 5522 C C . PRO C 1 38 ? -12.961 -0.708 -78.058 1.00 24.88 38 PRO C C 1
ATOM 5523 O O . PRO C 1 38 ? -12.096 -0.089 -77.501 1.00 26.77 38 PRO C O 1
ATOM 5527 N N . ASN C 1 39 ? -13.103 -2.017 -77.914 1.00 24.94 39 ASN C N 1
ATOM 5528 C CA . ASN C 1 39 ? -12.117 -2.816 -77.201 1.00 27.09 39 ASN C CA 1
ATOM 5529 C C . ASN C 1 39 ? -11.561 -3.949 -78.050 1.00 27.53 39 ASN C C 1
ATOM 5530 O O . ASN C 1 39 ? -10.760 -4.731 -77.513 1.00 26.75 39 ASN C O 1
ATOM 5535 N N . ASN C 1 40 ? -11.991 -4.055 -79.320 1.00 25.62 40 ASN C N 1
ATOM 5536 C CA . ASN C 1 40 ? -11.534 -5.155 -80.180 1.00 26.04 40 ASN C CA 1
ATOM 5537 C C . ASN C 1 40 ? -10.632 -4.766 -81.352 1.00 26.49 40 ASN C C 1
ATOM 5538 O O . ASN C 1 40 ? -10.419 -5.594 -82.232 1.00 28.25 40 ASN C O 1
ATOM 5543 N N . VAL C 1 41 ? -10.228 -3.497 -81.428 1.00 25.35 41 VAL C N 1
ATOM 5544 C CA . VAL C 1 41 ? -9.422 -2.986 -82.526 1.00 25.58 41 VAL C CA 1
ATOM 5545 C C . VAL C 1 41 ? -8.535 -1.946 -81.907 1.00 26.83 41 VAL C C 1
ATOM 5546 O O . VAL C 1 41 ? -8.746 -1.601 -80.758 1.00 26.99 41 VAL C O 1
ATOM 5550 N N . GLU C 1 42 ? -7.591 -1.439 -82.686 1.00 28.33 42 GLU C N 1
ATOM 5551 C CA . GLU C 1 42 ? -6.879 -0.212 -82.373 1.00 30.59 42 GLU C CA 1
ATOM 5552 C C . GLU C 1 42 ? -7.845 0.902 -81.929 1.00 30.28 42 GLU C C 1
ATOM 5553 O O . GLU C 1 42 ? -8.884 1.131 -82.551 1.00 28.67 42 GLU C O 1
ATOM 5559 N N . GLU C 1 43 ? -7.454 1.634 -80.890 1.00 28.66 43 GLU C N 1
ATOM 5560 C CA . GLU C 1 43 ? -8.336 2.618 -80.275 1.00 30.68 43 GLU C CA 1
ATOM 5561 C C . GLU C 1 43 ? -8.188 3.968 -80.958 1.00 29.29 43 GLU C C 1
ATOM 5562 O O . GLU C 1 43 ? -7.399 4.791 -80.540 1.00 29.40 43 GLU C O 1
ATOM 5568 N N . ASN C 1 44 ? -8.945 4.168 -82.028 1.00 29.09 44 ASN C N 1
ATOM 5569 C CA . ASN C 1 44 ? -8.864 5.384 -82.806 1.00 28.64 44 ASN C CA 1
ATOM 5570 C C . ASN C 1 44 ? -10.258 5.914 -83.165 1.00 30.20 44 ASN C C 1
ATOM 5571 O O . ASN C 1 44 ? -10.410 6.716 -84.096 1.00 30.22 44 ASN C O 1
ATOM 5576 N N . CYS C 1 45 ? -11.270 5.480 -82.407 1.00 29.42 45 CYS C N 1
ATOM 5577 C CA . CYS C 1 45 ? -12.616 6.005 -82.585 1.00 29.59 45 CYS C CA 1
ATOM 5578 C C . CYS C 1 45 ? -13.421 5.915 -81.284 1.00 29.83 45 CYS C C 1
ATOM 5579 O O . CYS C 1 45 ? -13.023 5.182 -80.366 1.00 27.46 45 CYS C O 1
ATOM 5582 N N . ILE C 1 46 ? -14.451 6.758 -81.194 1.00 28.24 46 ILE C N 1
ATOM 5583 C CA A ILE C 1 46 ? -15.323 6.832 -80.015 0.50 28.67 46 ILE C CA 1
ATOM 5584 C CA B ILE C 1 46 ? -15.306 6.874 -80.011 0.50 30.56 46 ILE C CA 1
ATOM 5585 C C . ILE C 1 46 ? -16.756 7.077 -80.441 1.00 30.15 46 ILE C C 1
ATOM 5586 O O . ILE C 1 46 ? -17.012 7.513 -81.575 1.00 31.18 46 ILE C O 1
ATOM 5595 N N . SER C 1 47 ? -17.657 6.804 -79.507 1.00 29.70 47 SER C N 1
ATOM 5596 C CA . SER C 1 47 ? -19.072 7.050 -79.635 1.00 33.67 47 SER C CA 1
ATOM 5597 C C . SER C 1 47 ? -19.408 7.961 -78.450 1.00 35.19 47 SER C C 1
ATOM 5598 O O . SER C 1 47 ? -19.207 7.602 -77.292 1.00 32.91 47 SER C O 1
ATOM 5601 N N . ILE C 1 48 ? -19.831 9.175 -78.762 1.00 38.80 48 ILE C N 1
ATOM 5602 C CA . ILE C 1 48 ? -20.144 10.134 -77.719 1.00 43.18 48 ILE C CA 1
ATOM 5603 C C . ILE C 1 48 ? -21.646 10.314 -77.803 1.00 45.46 48 ILE C C 1
ATOM 5604 O O . ILE C 1 48 ? -22.192 10.934 -78.716 1.00 45.45 48 ILE C O 1
ATOM 5609 N N . ALA C 1 49 ? -22.278 9.660 -76.838 1.00 48.69 49 ALA C N 1
ATOM 5610 C CA . ALA C 1 49 ? -23.663 9.234 -76.906 1.00 50.68 49 ALA C CA 1
ATOM 5611 C C . ALA C 1 49 ? -24.530 9.896 -77.986 1.00 50.86 49 ALA C C 1
ATOM 5612 O O . ALA C 1 49 ? -24.784 11.110 -77.921 1.00 53.49 49 ALA C O 1
ATOM 5614 N N . GLY C 1 50 ? -24.913 9.152 -79.021 1.00 48.87 50 GLY C N 1
ATOM 5615 C CA . GLY C 1 50 ? -24.186 8.001 -79.561 1.00 44.22 50 GLY C CA 1
ATOM 5616 C C . GLY C 1 50 ? -23.742 8.343 -80.986 1.00 42.35 50 GLY C C 1
ATOM 5617 O O . GLY C 1 50 ? -24.183 7.738 -81.962 1.00 42.35 50 GLY C O 1
ATOM 5618 N N . LYS C 1 51 ? -22.880 9.350 -81.109 1.00 39.18 51 LYS C N 1
ATOM 5619 C CA . LYS C 1 51 ? -22.394 9.837 -82.387 1.00 36.55 51 LYS C CA 1
ATOM 5620 C C . LYS C 1 51 ? -20.926 9.442 -82.518 1.00 33.41 51 LYS C C 1
ATOM 5621 O O . LYS C 1 51 ? -20.167 9.562 -81.557 1.00 33.46 51 LYS C O 1
ATOM 5627 N N . VAL C 1 52 ? -20.501 8.959 -83.678 1.00 30.47 52 VAL C N 1
ATOM 5628 C CA . VAL C 1 52 ? -19.132 8.454 -83.791 1.00 28.46 52 VAL C CA 1
ATOM 5629 C C . VAL C 1 52 ? -18.138 9.456 -84.376 1.00 27.52 52 VAL C C 1
ATOM 5630 O O . VAL C 1 52 ? -18.488 10.230 -85.269 1.00 28.58 52 VAL C O 1
ATOM 5634 N N . TYR C 1 53 ? -16.907 9.444 -83.871 1.00 26.63 53 TYR C N 1
ATOM 5635 C CA . TYR C 1 53 ? -15.813 10.236 -84.400 1.00 27.23 53 TYR C CA 1
ATOM 5636 C C . TYR C 1 53 ? -14.605 9.358 -84.600 1.00 29.02 53 TYR C C 1
ATOM 5637 O O . TYR C 1 53 ? -14.339 8.505 -83.750 1.00 30.28 53 TYR C O 1
ATOM 5646 N N . LEU C 1 54 ? -13.808 9.654 -85.628 1.00 27.72 54 LEU C N 1
ATOM 5647 C CA . LEU C 1 54 ? -12.596 8.920 -85.915 1.00 26.92 54 LEU C CA 1
ATOM 5648 C C . LEU C 1 54 ? -11.425 9.848 -85.693 1.00 25.66 54 LEU C C 1
ATOM 5649 O O . LEU C 1 54 ? -11.429 10.994 -86.148 1.00 22.02 54 LEU C O 1
ATOM 5654 N N . PHE C 1 55 ? -10.382 9.342 -85.034 1.00 23.27 55 PHE C N 1
ATOM 5655 C CA . PHE C 1 55 ? -9.225 10.205 -84.870 1.00 22.60 55 PHE C CA 1
ATOM 5656 C C . PHE C 1 55 ? -8.051 9.300 -85.173 1.00 23.78 55 PHE C C 1
ATOM 5657 O O . PHE C 1 55 ? -8.226 8.120 -85.512 1.00 24.10 55 PHE C O 1
ATOM 5665 N N . ASP C 1 56 ? -6.841 9.818 -85.004 1.00 24.34 56 ASP C N 1
ATOM 5666 C CA . ASP C 1 56 ? -5.671 8.972 -85.214 1.00 23.82 56 ASP C CA 1
ATOM 5667 C C . ASP C 1 56 ? -5.485 8.080 -83.995 1.00 22.89 56 ASP C C 1
ATOM 5668 O O . ASP C 1 56 ? -4.938 6.977 -84.091 1.00 23.60 56 ASP C O 1
ATOM 5673 N N . LYS C 1 57 ? -5.977 8.548 -82.847 1.00 22.57 57 LYS C N 1
ATOM 5674 C CA . LYS C 1 57 ? -5.885 7.787 -81.595 1.00 23.38 57 LYS C CA 1
ATOM 5675 C C . LYS C 1 57 ? -6.822 8.421 -80.597 1.00 22.69 57 LYS C C 1
ATOM 5676 O O . LYS C 1 57 ? -7.083 9.622 -80.625 1.00 19.16 57 LYS C O 1
ATOM 5682 N N . VAL C 1 58 ? -7.358 7.591 -79.720 1.00 23.03 58 VAL C N 1
ATOM 5683 C CA . VAL C 1 58 ? -8.215 8.112 -78.662 1.00 23.59 58 VAL C CA 1
ATOM 5684 C C . VAL C 1 58 ? -7.728 7.518 -77.357 1.00 24.13 58 VAL C C 1
ATOM 5685 O O . VAL C 1 58 ? -7.376 6.347 -77.303 1.00 24.87 58 VAL C O 1
ATOM 5689 N N . PHE C 1 59 ? -7.557 8.355 -76.345 1.00 23.63 59 PHE C N 1
ATOM 5690 C CA . PHE C 1 59 ? -7.059 7.864 -75.073 1.00 23.67 59 PHE C CA 1
ATOM 5691 C C . PHE C 1 59 ? -8.196 7.926 -74.057 1.00 24.17 59 PHE C C 1
ATOM 5692 O O . PHE C 1 59 ? -8.914 8.926 -73.969 1.00 23.33 59 PHE C O 1
ATOM 5700 N N . LYS C 1 60 ? -8.311 6.866 -73.275 1.00 25.24 60 LYS C N 1
ATOM 5701 C CA . LYS C 1 60 ? -9.328 6.766 -72.241 1.00 25.24 60 LYS C CA 1
ATOM 5702 C C . LYS C 1 60 ? -8.897 7.520 -70.999 1.00 24.04 60 LYS C C 1
ATOM 5703 O O . LYS C 1 60 ? -7.731 7.891 -70.884 1.00 25.20 60 LYS C O 1
ATOM 5709 N N . PRO C 1 61 ? -9.807 7.674 -70.028 1.00 23.78 61 PRO C N 1
ATOM 5710 C CA . PRO C 1 61 ? -9.441 8.417 -68.840 1.00 23.04 61 PRO C CA 1
ATOM 5711 C C . PRO C 1 61 ? -8.337 7.742 -68.026 1.00 25.02 61 PRO C C 1
ATOM 5712 O O . PRO C 1 61 ? -7.669 8.415 -67.243 1.00 26.11 61 PRO C O 1
ATOM 5716 N N . ASN C 1 62 ? -8.170 6.436 -68.174 1.00 23.34 62 ASN C N 1
ATOM 5717 C CA . ASN C 1 62 ? -7.139 5.716 -67.424 1.00 26.47 62 ASN C CA 1
ATOM 5718 C C . ASN C 1 62 ? -5.824 5.637 -68.212 1.00 25.49 62 ASN C C 1
ATOM 5719 O O . ASN C 1 62 ? -4.914 4.973 -67.754 1.00 29.05 62 ASN C O 1
ATOM 5724 N N . ALA C 1 63 ? -5.711 6.292 -69.372 1.00 24.42 63 ALA C N 1
ATOM 5725 C CA . ALA C 1 63 ? -4.429 6.375 -70.089 1.00 24.79 63 ALA C CA 1
ATOM 5726 C C . ALA C 1 63 ? -3.345 7.062 -69.270 1.00 24.85 63 ALA C C 1
ATOM 5727 O O . ALA C 1 63 ? -3.485 8.233 -68.906 1.00 24.90 63 ALA C O 1
ATOM 5729 N N . SER C 1 64 ? -2.236 6.353 -69.069 1.00 24.90 64 SER C N 1
ATOM 5730 C CA . SER C 1 64 ? -1.064 6.917 -68.405 1.00 25.82 64 SER C CA 1
ATOM 5731 C C . SER C 1 64 ? -0.369 7.946 -69.323 1.00 25.64 64 SER C C 1
ATOM 5732 O O . SER C 1 64 ? -0.546 7.921 -70.553 1.00 25.10 64 SER C O 1
ATOM 5735 N N . GLN C 1 65 ? 0.399 8.846 -68.706 1.00 24.97 65 GLN C N 1
ATOM 5736 C CA . GLN C 1 65 ? 1.258 9.795 -69.403 1.00 25.26 65 GLN C CA 1
ATOM 5737 C C . GLN C 1 65 ? 2.223 9.072 -70.363 1.00 25.87 65 GLN C C 1
ATOM 5738 O O . GLN C 1 65 ? 2.476 9.531 -71.486 1.00 25.25 65 GLN C O 1
ATOM 5744 N N . GLU C 1 66 ? 2.717 7.914 -69.956 1.00 25.21 66 GLU C N 1
ATOM 5745 C CA . GLU C 1 66 ? 3.598 7.163 -70.826 1.00 26.87 66 GLU C CA 1
ATOM 5746 C C . GLU C 1 66 ? 2.917 6.668 -72.094 1.00 25.61 66 GLU C C 1
ATOM 5747 O O . GLU C 1 66 ? 3.493 6.694 -73.178 1.00 26.23 66 GLU C O 1
ATOM 5753 N N . LYS C 1 67 ? 1.723 6.130 -71.947 1.00 25.04 67 LYS C N 1
ATOM 5754 C CA . LYS C 1 67 ? 0.999 5.629 -73.104 1.00 25.71 67 LYS C CA 1
ATOM 5755 C C . LYS C 1 67 ? 0.676 6.778 -74.073 1.00 23.97 67 LYS C C 1
ATOM 5756 O O . LYS C 1 67 ? 0.900 6.673 -75.269 1.00 25.26 67 LYS C O 1
ATOM 5762 N N . VAL C 1 68 ? 0.224 7.909 -73.560 1.00 22.97 68 VAL C N 1
ATOM 5763 C CA . VAL C 1 68 ? -0.003 9.094 -74.422 1.00 22.75 68 VAL C CA 1
ATOM 5764 C C . VAL C 1 68 ? 1.232 9.549 -75.207 1.00 24.42 68 VAL C C 1
ATOM 5765 O O . VAL C 1 68 ? 1.225 9.710 -76.458 1.00 24.99 68 VAL C O 1
ATOM 5769 N N . TYR C 1 69 ? 2.321 9.714 -74.468 1.00 23.95 69 TYR C N 1
ATOM 5770 C CA . TYR C 1 69 ? 3.602 10.012 -75.072 1.00 23.99 69 TYR C CA 1
ATOM 5771 C C . TYR C 1 69 ? 3.980 8.967 -76.133 1.00 25.21 69 TYR C C 1
ATOM 5772 O O . TYR C 1 69 ? 4.279 9.341 -77.253 1.00 27.00 69 TYR C O 1
ATOM 5781 N N . ASN C 1 70 ? 3.999 7.677 -75.795 1.00 26.61 70 ASN C N 1
ATOM 5782 C CA . ASN C 1 70 ? 4.512 6.641 -76.694 1.00 30.11 70 ASN C CA 1
ATOM 5783 C C . ASN C 1 70 ? 3.692 6.544 -77.968 1.00 32.50 70 ASN C C 1
ATOM 5784 O O . ASN C 1 70 ? 4.240 6.349 -79.058 1.00 34.05 70 ASN C O 1
ATOM 5789 N N . GLU C 1 71 ? 2.373 6.679 -77.818 1.00 32.83 71 GLU C N 1
ATOM 5790 C CA . GLU C 1 71 ? 1.481 6.433 -78.943 1.00 33.34 71 GLU C CA 1
ATOM 5791 C C . GLU C 1 71 ? 1.146 7.677 -79.754 1.00 32.05 71 GLU C C 1
ATOM 5792 O O . GLU C 1 71 ? 0.687 7.561 -80.873 1.00 35.01 71 GLU C O 1
ATOM 5798 N N . ALA C 1 72 ? 1.381 8.870 -79.229 1.00 32.69 72 ALA C N 1
ATOM 5799 C CA . ALA C 1 72 ? 1.062 10.121 -79.932 1.00 31.55 72 ALA C CA 1
ATOM 5800 C C . ALA C 1 72 ? 2.196 11.134 -80.117 1.00 32.49 72 ALA C C 1
ATOM 5801 O O . ALA C 1 72 ? 2.123 12.037 -80.944 1.00 34.35 72 ALA C O 1
ATOM 5803 N N . ALA C 1 73 ? 3.219 11.098 -79.288 1.00 32.46 73 ALA C N 1
ATOM 5804 C CA . ALA C 1 73 ? 4.160 12.199 -79.345 1.00 32.32 73 ALA C CA 1
ATOM 5805 C C . ALA C 1 73 ? 5.545 11.742 -79.751 1.00 33.49 73 ALA C C 1
ATOM 5806 O O . ALA C 1 73 ? 6.269 12.494 -80.395 1.00 34.25 73 ALA C O 1
ATOM 5808 N N . LYS C 1 74 ? 5.908 10.510 -79.397 1.00 34.55 74 LYS C N 1
ATOM 5809 C CA . LYS C 1 74 ? 7.290 10.039 -79.445 1.00 36.78 74 LYS C CA 1
ATOM 5810 C C . LYS C 1 74 ? 7.935 10.238 -80.812 1.00 37.25 74 LYS C C 1
ATOM 5811 O O . LYS C 1 74 ? 9.105 10.621 -80.900 1.00 36.33 74 LYS C O 1
ATOM 5817 N N . SER C 1 75 ? 7.173 9.962 -81.873 1.00 37.87 75 SER C N 1
ATOM 5818 C CA . SER C 1 75 ? 7.712 9.950 -83.228 1.00 37.30 75 SER C CA 1
ATOM 5819 C C . SER C 1 75 ? 8.107 11.342 -83.680 1.00 37.68 75 SER C C 1
ATOM 5820 O O . SER C 1 75 ? 8.928 11.485 -84.579 1.00 40.25 75 SER C O 1
ATOM 5823 N N . ILE C 1 76 ? 7.594 12.385 -83.031 1.00 36.94 76 ILE C N 1
ATOM 5824 C CA . ILE C 1 76 ? 8.074 13.720 -83.319 1.00 35.31 76 ILE C CA 1
ATOM 5825 C C . ILE C 1 76 ? 9.580 13.919 -83.071 1.00 35.42 76 ILE C C 1
ATOM 5826 O O . ILE C 1 76 ? 10.214 14.745 -83.737 1.00 34.67 76 ILE C O 1
ATOM 5831 N N . VAL C 1 77 ? 10.160 13.150 -82.153 1.00 34.81 77 VAL C N 1
ATOM 5832 C CA . VAL C 1 77 ? 11.566 13.303 -81.805 1.00 35.43 77 VAL C CA 1
ATOM 5833 C C . VAL C 1 77 ? 12.456 12.794 -82.939 1.00 36.20 77 VAL C C 1
ATOM 5834 O O . VAL C 1 77 ? 13.351 13.508 -83.399 1.00 36.08 77 VAL C O 1
ATOM 5838 N N . THR C 1 78 ? 12.235 11.570 -83.399 1.00 37.56 78 THR C N 1
ATOM 5839 C CA . THR C 1 78 ? 12.931 11.151 -84.619 1.00 39.95 78 THR C CA 1
ATOM 5840 C C . THR C 1 78 ? 12.651 12.069 -85.798 1.00 38.98 78 THR C C 1
ATOM 5841 O O . THR C 1 78 ? 13.537 12.345 -86.592 1.00 39.27 78 THR C O 1
ATOM 5845 N N . ASP C 1 79 ? 11.440 12.590 -85.908 1.00 39.16 79 ASP C N 1
ATOM 5846 C CA . ASP C 1 79 ? 11.230 13.535 -86.992 1.00 39.36 79 ASP C CA 1
ATOM 5847 C C . ASP C 1 79 ? 12.160 14.742 -86.903 1.00 37.56 79 ASP C C 1
ATOM 5848 O O . ASP C 1 79 ? 12.854 15.044 -87.892 1.00 36.94 79 ASP C O 1
ATOM 5853 N N . VAL C 1 80 ? 12.231 15.380 -85.731 1.00 34.64 80 VAL C N 1
ATOM 5854 C CA . VAL C 1 80 ? 12.994 16.633 -85.637 1.00 35.69 80 VAL C CA 1
ATOM 5855 C C . VAL C 1 80 ? 14.477 16.314 -85.783 1.00 35.10 80 VAL C C 1
ATOM 5856 O O . VAL C 1 80 ? 15.235 17.102 -86.327 1.00 35.67 80 VAL C O 1
ATOM 5860 N N . LEU C 1 81 ? 14.868 15.138 -85.327 1.00 35.18 81 LEU C N 1
ATOM 5861 C CA . LEU C 1 81 ? 16.229 14.650 -85.523 1.00 38.45 81 LEU C CA 1
ATOM 5862 C C . LEU C 1 81 ? 16.573 14.227 -86.961 1.00 38.06 81 LEU C C 1
ATOM 5863 O O . LEU C 1 81 ? 17.734 14.026 -87.274 1.00 39.06 81 LEU C O 1
ATOM 5868 N N . ALA C 1 82 ? 15.583 14.029 -87.822 1.00 37.18 82 ALA C N 1
ATOM 5869 C CA . ALA C 1 82 ? 15.875 13.812 -89.227 1.00 36.62 82 ALA C CA 1
ATOM 5870 C C . ALA C 1 82 ? 15.616 15.088 -90.052 1.00 36.43 82 ALA C C 1
ATOM 5871 O O . ALA C 1 82 ? 15.506 15.016 -91.272 1.00 36.12 82 ALA C O 1
ATOM 5873 N N . GLY C 1 83 ? 15.456 16.223 -89.370 1.00 34.65 83 GLY C N 1
ATOM 5874 C CA . GLY C 1 83 ? 15.352 17.530 -89.990 1.00 34.80 83 GLY C CA 1
ATOM 5875 C C . GLY C 1 83 ? 13.967 17.972 -90.455 1.00 33.77 83 GLY C C 1
ATOM 5876 O O . GLY C 1 83 ? 13.846 18.788 -91.361 1.00 33.49 83 GLY C O 1
ATOM 5877 N N . TYR C 1 84 ? 12.923 17.414 -89.867 1.00 30.95 84 TYR C N 1
ATOM 5878 C CA . TYR C 1 84 ? 11.578 17.927 -90.055 1.00 31.55 84 TYR C CA 1
ATOM 5879 C C . TYR C 1 84 ? 11.236 18.946 -88.965 1.00 31.22 84 TYR C C 1
ATOM 5880 O O . TYR C 1 84 ? 11.719 18.805 -87.834 1.00 29.52 84 TYR C O 1
ATOM 5889 N N . ASN C 1 85 ? 10.420 19.944 -89.318 1.00 28.60 85 ASN C N 1
ATOM 5890 C CA . ASN C 1 85 ? 9.678 20.686 -88.325 1.00 27.75 85 ASN C CA 1
ATOM 5891 C C . ASN C 1 85 ? 8.556 19.795 -87.783 1.00 27.37 85 ASN C C 1
ATOM 5892 O O . ASN C 1 85 ? 7.925 19.034 -88.544 1.00 25.05 85 ASN C O 1
ATOM 5897 N N . GLY C 1 86 ? 8.333 19.932 -86.473 1.00 25.16 86 GLY C N 1
ATOM 5898 C CA . GLY C 1 86 ? 7.334 19.152 -85.739 1.00 25.84 86 GLY C CA 1
ATOM 5899 C C . GLY C 1 86 ? 6.620 20.067 -84.766 1.00 25.40 86 GLY C C 1
ATOM 5900 O O . GLY C 1 86 ? 7.224 20.972 -84.184 1.00 25.19 86 GLY C O 1
ATOM 5901 N N . THR C 1 87 ? 5.316 19.864 -84.633 1.00 25.21 87 THR C N 1
ATOM 5902 C CA . THR C 1 87 ? 4.533 20.667 -83.738 1.00 23.92 87 THR C CA 1
ATOM 5903 C C . THR C 1 87 ? 3.523 19.788 -83.006 1.00 24.21 87 THR C C 1
ATOM 5904 O O . THR C 1 87 ? 2.859 18.948 -83.629 1.00 24.65 87 THR C O 1
ATOM 5908 N N . ILE C 1 88 ? 3.396 19.995 -81.694 1.00 22.54 88 ILE C N 1
ATOM 5909 C CA . ILE C 1 88 ? 2.296 19.435 -80.909 1.00 21.80 88 ILE C CA 1
ATOM 5910 C C . ILE C 1 88 ? 1.611 20.531 -80.108 1.00 22.82 88 ILE C C 1
ATOM 5911 O O . ILE C 1 88 ? 2.269 21.262 -79.371 1.00 23.63 88 ILE C O 1
ATOM 5916 N N . PHE C 1 89 ? 0.285 20.617 -80.180 1.00 21.89 89 PHE C N 1
ATOM 5917 C CA . PHE C 1 89 ? -0.397 21.556 -79.314 1.00 24.22 89 PHE C CA 1
ATOM 5918 C C . PHE C 1 89 ? -1.607 20.904 -78.658 1.00 23.98 89 PHE C C 1
ATOM 5919 O O . PHE C 1 89 ? -2.173 19.969 -79.212 1.00 23.17 89 PHE C O 1
ATOM 5927 N N . ALA C 1 90 ? -1.953 21.347 -77.455 1.00 23.60 90 ALA C N 1
ATOM 5928 C CA . ALA C 1 90 ? -3.132 20.775 -76.767 1.00 22.84 90 ALA C CA 1
ATOM 5929 C C . ALA C 1 90 ? -4.193 21.853 -76.800 1.00 23.44 90 ALA C C 1
ATOM 5930 O O . ALA C 1 90 ? -3.901 23.033 -76.551 1.00 23.01 90 ALA C O 1
ATOM 5932 N N . TYR C 1 91 ? -5.417 21.410 -77.043 1.00 23.80 91 TYR C N 1
ATOM 5933 C CA . TYR C 1 91 ? -6.560 22.246 -77.330 1.00 23.37 91 TYR C CA 1
ATOM 5934 C C . TYR C 1 91 ? -7.714 21.680 -76.482 1.00 24.83 91 TYR C C 1
ATOM 5935 O O . TYR C 1 91 ? -7.885 20.465 -76.385 1.00 25.28 91 TYR C O 1
ATOM 5944 N N . GLY C 1 92 ? -8.465 22.550 -75.819 1.00 25.53 92 GLY C N 1
ATOM 5945 C CA . GLY C 1 92 ? -9.747 22.156 -75.224 1.00 26.06 92 GLY C CA 1
ATOM 5946 C C . GLY C 1 92 ? -10.146 23.101 -74.115 1.00 25.76 92 GLY C C 1
ATOM 5947 O O . GLY C 1 92 ? -9.378 24.030 -73.827 1.00 24.33 92 GLY C O 1
ATOM 5948 N N . GLN C 1 93 ? -11.313 22.886 -73.493 1.00 25.53 93 GLN C N 1
ATOM 5949 C CA . GLN C 1 93 ? -11.755 23.832 -72.466 1.00 26.24 93 GLN C CA 1
ATOM 5950 C C . GLN C 1 93 ? -10.864 23.812 -71.217 1.00 27.17 93 GLN C C 1
ATOM 5951 O O . GLN C 1 93 ? -10.185 22.793 -70.915 1.00 25.78 93 GLN C O 1
ATOM 5957 N N . THR C 1 94 ? -10.874 24.933 -70.494 1.00 27.01 94 THR C N 1
ATOM 5958 C CA . THR C 1 94 ? -10.211 24.990 -69.186 1.00 27.06 94 THR C CA 1
ATOM 5959 C C . THR C 1 94 ? -10.634 23.794 -68.351 1.00 26.76 94 THR C C 1
ATOM 5960 O O . THR C 1 94 ? -11.831 23.487 -68.335 1.00 25.79 94 THR C O 1
ATOM 5964 N N . SER C 1 95 ? -9.638 23.150 -67.728 1.00 26.14 95 SER C N 1
ATOM 5965 C CA . SER C 1 95 ? -9.756 21.978 -66.889 1.00 28.61 95 SER C CA 1
ATOM 5966 C C . SER C 1 95 ? -9.998 20.668 -67.652 1.00 29.36 95 SER C C 1
ATOM 5967 O O . SER C 1 95 ? -10.225 19.623 -67.008 1.00 29.54 95 SER C O 1
ATOM 5970 N N . SER C 1 96 ? -9.877 20.684 -68.986 1.00 26.55 96 SER C N 1
ATOM 5971 C CA . SER C 1 96 ? -10.029 19.443 -69.764 1.00 27.49 96 SER C CA 1
ATOM 5972 C C . SER C 1 96 ? -8.783 18.565 -69.726 1.00 25.82 96 SER C C 1
ATOM 5973 O O . SER C 1 96 ? -8.881 17.351 -69.902 1.00 25.83 96 SER C O 1
ATOM 5976 N N . GLY C 1 97 ? -7.647 19.173 -69.412 1.00 24.47 97 GLY C N 1
ATOM 5977 C CA . GLY C 1 97 ? -6.370 18.456 -69.280 1.00 23.28 97 GLY C CA 1
ATOM 5978 C C . GLY C 1 97 ? -5.203 18.829 -70.182 1.00 22.34 97 GLY C C 1
ATOM 5979 O O . GLY C 1 97 ? -4.258 18.050 -70.383 1.00 23.69 97 GLY C O 1
ATOM 5980 N N . LYS C 1 98 ? -5.190 20.053 -70.676 1.00 22.86 98 LYS C N 1
ATOM 5981 C CA . LYS C 1 98 ? -4.104 20.483 -71.575 1.00 21.93 98 LYS C CA 1
ATOM 5982 C C . LYS C 1 98 ? -2.745 20.486 -70.859 1.00 23.79 98 LYS C C 1
ATOM 5983 O O . LYS C 1 98 ? -1.750 19.942 -71.370 1.00 23.81 98 LYS C O 1
ATOM 5989 N N . THR C 1 99 ? -2.693 21.062 -69.656 1.00 22.86 99 THR C N 1
ATOM 5990 C CA . THR C 1 99 ? -1.396 21.288 -68.993 1.00 23.23 99 THR C CA 1
ATOM 5991 C C . THR C 1 99 ? -0.932 19.958 -68.420 1.00 21.94 99 THR C C 1
ATOM 5992 O O . THR C 1 99 ? 0.242 19.599 -68.429 1.00 23.22 99 THR C O 1
ATOM 5996 N N . HIS C 1 100 ? -1.890 19.172 -67.966 1.00 21.70 100 HIS C N 1
ATOM 5997 C CA . HIS C 1 100 ? -1.552 17.861 -67.487 1.00 22.69 100 HIS C CA 1
ATOM 5998 C C . HIS C 1 100 ? -0.881 17.115 -68.647 1.00 23.12 100 HIS C C 1
ATOM 5999 O O . HIS C 1 100 ? 0.138 16.429 -68.455 1.00 22.93 100 HIS C O 1
ATOM 6006 N N . THR C 1 101 ? -1.485 17.187 -69.836 1.00 20.87 101 THR C N 1
ATOM 6007 C CA . THR C 1 101 ? -0.979 16.431 -70.965 1.00 19.95 101 THR C CA 1
ATOM 6008 C C . THR C 1 101 ? 0.362 16.971 -71.428 1.00 19.89 101 THR C C 1
ATOM 6009 O O . THR C 1 101 ? 1.272 16.203 -71.671 1.00 21.36 101 THR C O 1
ATOM 6013 N N . MET C 1 102 ? 0.476 18.277 -71.601 1.00 20.15 102 MET C N 1
ATOM 6014 C CA . MET C 1 102 ? 1.704 18.870 -72.131 1.00 23.07 102 MET C CA 1
ATOM 6015 C C . MET C 1 102 ? 2.839 18.895 -71.105 1.00 24.81 102 MET C C 1
ATOM 6016 O O . MET C 1 102 ? 3.976 18.705 -71.506 1.00 25.48 102 MET C O 1
ATOM 6021 N N . GLU C 1 103 ? 2.567 19.197 -69.836 1.00 24.99 103 GLU C N 1
ATOM 6022 C CA . GLU C 1 103 ? 3.656 19.236 -68.853 1.00 28.76 103 GLU C CA 1
ATOM 6023 C C . GLU C 1 103 ? 3.586 18.128 -67.788 1.00 28.58 103 GLU C C 1
ATOM 6024 O O . GLU C 1 103 ? 4.568 17.473 -67.551 1.00 28.09 103 GLU C O 1
ATOM 6030 N N . GLY C 1 104 ? 2.437 17.990 -67.124 1.00 28.56 104 GLY C N 1
ATOM 6031 C CA . GLY C 1 104 ? 2.234 17.028 -66.050 1.00 30.43 104 GLY C CA 1
ATOM 6032 C C . GLY C 1 104 ? 3.100 17.458 -64.873 1.00 32.12 104 GLY C C 1
ATOM 6033 O O . GLY C 1 104 ? 3.449 18.622 -64.742 1.00 31.60 104 GLY C O 1
ATOM 6034 N N . VAL C 1 105 ? 3.558 16.509 -64.073 1.00 34.29 105 VAL C N 1
ATOM 6035 C CA . VAL C 1 105 ? 4.394 16.901 -62.948 1.00 35.49 105 VAL C CA 1
ATOM 6036 C C . VAL C 1 105 ? 5.830 16.668 -63.356 1.00 36.24 105 VAL C C 1
ATOM 6037 O O . VAL C 1 105 ? 6.245 15.525 -63.468 1.00 34.48 105 VAL C O 1
ATOM 6041 N N . ILE C 1 106 ? 6.596 17.727 -63.609 1.00 39.39 106 ILE C N 1
ATOM 6042 C CA . ILE C 1 106 ? 7.951 17.512 -64.129 1.00 42.39 106 ILE C CA 1
ATOM 6043 C C . ILE C 1 106 ? 8.779 16.880 -63.018 1.00 43.52 106 ILE C C 1
ATOM 6044 O O . ILE C 1 106 ? 8.598 17.190 -61.847 1.00 43.83 106 ILE C O 1
ATOM 6049 N N . GLY C 1 107 ? 9.669 15.976 -63.388 1.00 45.42 107 GLY C N 1
ATOM 6050 C CA . GLY C 1 107 ? 10.501 15.305 -62.410 1.00 46.70 107 GLY C CA 1
ATOM 6051 C C . GLY C 1 107 ? 9.765 14.210 -61.663 1.00 46.92 107 GLY C C 1
ATOM 6052 O O . GLY C 1 107 ? 10.295 13.642 -60.695 1.00 47.14 107 GLY C O 1
ATOM 6053 N N . ASP C 1 108 ? 8.531 13.935 -62.081 1.00 45.32 108 ASP C N 1
ATOM 6054 C CA . ASP C 1 108 ? 7.856 12.714 -61.659 1.00 43.66 108 ASP C CA 1
ATOM 6055 C C . ASP C 1 108 ? 7.826 11.709 -62.817 1.00 43.82 108 ASP C C 1
ATOM 6056 O O . ASP C 1 108 ? 7.141 11.927 -63.810 1.00 42.74 108 ASP C O 1
ATOM 6061 N N . SER C 1 109 ? 8.553 10.598 -62.689 1.00 42.92 109 SER C N 1
ATOM 6062 C CA . SER C 1 109 ? 8.721 9.689 -63.814 1.00 42.70 109 SER C CA 1
ATOM 6063 C C . SER C 1 109 ? 7.402 9.094 -64.304 1.00 41.18 109 SER C C 1
ATOM 6064 O O . SER C 1 109 ? 7.266 8.798 -65.487 1.00 41.76 109 SER C O 1
ATOM 6067 N N . VAL C 1 110 ? 6.425 8.939 -63.416 1.00 39.04 110 VAL C N 1
ATOM 6068 C CA . VAL C 1 110 ? 5.061 8.563 -63.792 1.00 36.22 110 VAL C CA 1
ATOM 6069 C C . VAL C 1 110 ? 4.246 9.730 -64.379 1.00 34.07 110 VAL C C 1
ATOM 6070 O O . VAL C 1 110 ? 3.619 9.569 -65.415 1.00 33.55 110 VAL C O 1
ATOM 6074 N N . LYS C 1 111 ? 4.264 10.887 -63.732 1.00 31.47 111 LYS C N 1
ATOM 6075 C CA . LYS C 1 111 ? 3.266 11.926 -63.965 1.00 31.20 111 LYS C CA 1
ATOM 6076 C C . LYS C 1 111 ? 3.703 13.030 -64.922 1.00 29.52 111 LYS C C 1
ATOM 6077 O O . LYS C 1 111 ? 2.881 13.898 -65.261 1.00 27.26 111 LYS C O 1
ATOM 6083 N N . GLN C 1 112 ? 4.970 12.989 -65.348 1.00 26.71 112 GLN C N 1
ATOM 6084 C CA . GLN C 1 112 ? 5.491 14.023 -66.254 1.00 27.39 112 GLN C CA 1
ATOM 6085 C C . GLN C 1 112 ? 4.763 13.843 -67.603 1.00 26.35 112 GLN C C 1
ATOM 6086 O O . GLN C 1 112 ? 4.395 12.707 -67.940 1.00 25.33 112 GLN C O 1
ATOM 6092 N N . GLY C 1 113 ? 4.490 14.954 -68.285 1.00 25.01 113 GLY C N 1
ATOM 6093 C CA . GLY C 1 113 ? 3.805 14.895 -69.575 1.00 26.42 113 GLY C CA 1
ATOM 6094 C C . GLY C 1 113 ? 4.721 14.896 -70.789 1.00 25.88 113 GLY C C 1
ATOM 6095 O O . GLY C 1 113 ? 5.879 14.474 -70.753 1.00 27.09 113 GLY C O 1
ATOM 6096 N N . ILE C 1 114 ? 4.179 15.365 -71.898 1.00 25.28 114 ILE C N 1
ATOM 6097 C CA . ILE C 1 114 ? 4.868 15.237 -73.170 1.00 25.00 114 ILE C CA 1
ATOM 6098 C C . ILE C 1 114 ? 6.169 16.045 -73.263 1.00 24.64 114 ILE C C 1
ATOM 6099 O O . ILE C 1 114 ? 7.163 15.585 -73.814 1.00 23.78 114 ILE C O 1
ATOM 6104 N N . ILE C 1 115 ? 6.179 17.272 -72.756 1.00 25.51 115 ILE C N 1
ATOM 6105 C CA . ILE C 1 115 ? 7.383 18.085 -72.936 1.00 26.08 115 ILE C CA 1
ATOM 6106 C C . ILE C 1 115 ? 8.630 17.465 -72.212 1.00 25.23 115 ILE C C 1
ATOM 6107 O O . ILE C 1 115 ? 9.687 17.303 -72.826 1.00 26.44 115 ILE C O 1
ATOM 6112 N N . PRO C 1 116 ? 8.539 17.115 -70.916 1.00 25.35 116 PRO C N 1
ATOM 6113 C CA . PRO C 1 116 ? 9.732 16.486 -70.296 1.00 27.42 116 PRO C CA 1
ATOM 6114 C C . PRO C 1 116 ? 10.125 15.183 -71.005 1.00 27.64 116 PRO C C 1
ATOM 6115 O O . PRO C 1 116 ? 11.312 14.888 -71.135 1.00 28.22 116 PRO C O 1
ATOM 6119 N N . ARG C 1 117 ? 9.147 14.417 -71.493 1.00 26.74 117 ARG C N 1
ATOM 6120 C CA . ARG C 1 117 ? 9.513 13.132 -72.112 1.00 27.22 117 ARG C CA 1
ATOM 6121 C C . ARG C 1 117 ? 10.164 13.414 -73.452 1.00 28.25 117 ARG C C 1
ATOM 6122 O O . ARG C 1 117 ? 11.004 12.652 -73.887 1.00 29.44 117 ARG C O 1
ATOM 6130 N N . ILE C 1 118 ? 9.726 14.471 -74.131 1.00 27.66 118 ILE C N 1
ATOM 6131 C CA . ILE C 1 118 ? 10.359 14.844 -75.380 1.00 29.27 118 ILE C CA 1
ATOM 6132 C C . ILE C 1 118 ? 11.803 15.223 -75.073 1.00 28.48 118 ILE C C 1
ATOM 6133 O O . ILE C 1 118 ? 12.698 14.900 -75.834 1.00 27.39 118 ILE C O 1
ATOM 6138 N N . VAL C 1 119 ? 11.982 16.028 -74.034 1.00 27.70 119 VAL C N 1
ATOM 6139 C CA . VAL C 1 119 ? 13.302 16.556 -73.717 1.00 28.83 119 VAL C CA 1
ATOM 6140 C C . VAL C 1 119 ? 14.273 15.421 -73.392 1.00 30.08 119 VAL C C 1
ATOM 6141 O O . VAL C 1 119 ? 15.402 15.389 -73.910 1.00 30.13 119 VAL C O 1
ATOM 6145 N N . ASN C 1 120 ? 13.824 14.491 -72.558 1.00 30.38 120 ASN C N 1
ATOM 6146 C CA . ASN C 1 120 ? 14.654 13.339 -72.227 1.00 32.85 120 ASN C CA 1
ATOM 6147 C C . ASN C 1 120 ? 14.979 12.554 -73.488 1.00 33.40 120 ASN C C 1
ATOM 6148 O O . ASN C 1 120 ? 16.112 12.132 -73.693 1.00 33.58 120 ASN C O 1
ATOM 6153 N N . ASP C 1 121 ? 13.978 12.365 -74.347 1.00 33.13 121 ASP C N 1
ATOM 6154 C CA . ASP C 1 121 ? 14.193 11.507 -75.484 1.00 33.70 121 ASP C CA 1
ATOM 6155 C C . ASP C 1 121 ? 15.094 12.094 -76.566 1.00 32.71 121 ASP C C 1
ATOM 6156 O O . ASP C 1 121 ? 15.800 11.360 -77.268 1.00 32.81 121 ASP C O 1
ATOM 6161 N N . ILE C 1 122 ? 15.050 13.404 -76.739 1.00 30.29 122 ILE C N 1
ATOM 6162 C CA . ILE C 1 122 ? 15.995 13.985 -77.677 1.00 31.93 122 ILE C CA 1
ATOM 6163 C C . ILE C 1 122 ? 17.445 13.608 -77.322 1.00 31.30 122 ILE C C 1
ATOM 6164 O O . ILE C 1 122 ? 18.241 13.200 -78.188 1.00 31.03 122 ILE C O 1
ATOM 6169 N N . PHE C 1 123 ? 17.788 13.747 -76.048 1.00 31.29 123 PHE C N 1
ATOM 6170 C CA . PHE C 1 123 ? 19.154 13.519 -75.611 1.00 31.79 123 PHE C CA 1
ATOM 6171 C C . PHE C 1 123 ? 19.379 12.018 -75.590 1.00 33.31 123 PHE C C 1
ATOM 6172 O O . PHE C 1 123 ? 20.427 11.567 -76.051 1.00 33.26 123 PHE C O 1
ATOM 6180 N N . ASN C 1 124 ? 18.377 11.234 -75.182 1.00 33.65 124 ASN C N 1
ATOM 6181 C CA . ASN C 1 124 ? 18.576 9.788 -75.228 1.00 35.78 124 ASN C CA 1
ATOM 6182 C C . ASN C 1 124 ? 18.939 9.346 -76.622 1.00 36.38 124 ASN C C 1
ATOM 6183 O O . ASN C 1 124 ? 19.854 8.539 -76.805 1.00 36.49 124 ASN C O 1
ATOM 6188 N N . HIS C 1 125 ? 18.210 9.876 -77.597 1.00 36.96 125 HIS C N 1
ATOM 6189 C CA . HIS C 1 125 ? 18.469 9.512 -78.990 1.00 38.87 125 HIS C CA 1
ATOM 6190 C C . HIS C 1 125 ? 19.845 9.943 -79.459 1.00 38.77 125 HIS C C 1
ATOM 6191 O O . HIS C 1 125 ? 20.527 9.204 -80.172 1.00 38.15 125 HIS C O 1
ATOM 6198 N N . ILE C 1 126 ? 20.209 11.178 -79.138 1.00 39.00 126 ILE C N 1
ATOM 6199 C CA . ILE C 1 126 ? 21.474 11.684 -79.605 1.00 39.56 126 ILE C CA 1
ATOM 6200 C C . ILE C 1 126 ? 22.573 10.731 -79.099 1.00 42.90 126 ILE C C 1
ATOM 6201 O O . ILE C 1 126 ? 23.410 10.258 -79.886 1.00 43.14 126 ILE C O 1
ATOM 6206 N N . TYR C 1 127 ? 22.523 10.415 -77.805 1.00 45.79 127 TYR C N 1
ATOM 6207 C CA . TYR C 1 127 ? 23.467 9.506 -77.140 1.00 48.96 127 TYR C CA 1
ATOM 6208 C C . TYR C 1 127 ? 23.525 8.131 -77.822 1.00 50.92 127 TYR C C 1
ATOM 6209 O O . TYR C 1 127 ? 24.598 7.555 -77.978 1.00 51.63 127 TYR C O 1
ATOM 6218 N N . ALA C 1 128 ? 22.377 7.618 -78.261 1.00 52.62 128 ALA C N 1
ATOM 6219 C CA . ALA C 1 128 ? 22.292 6.284 -78.835 1.00 54.83 128 ALA C CA 1
ATOM 6220 C C . ALA C 1 128 ? 22.630 6.334 -80.313 1.00 56.65 128 ALA C C 1
ATOM 6221 O O . ALA C 1 128 ? 22.549 5.318 -81.004 1.00 56.55 128 ALA C O 1
ATOM 6223 N N . MET C 1 129 ? 22.972 7.520 -80.811 1.00 57.75 129 MET C N 1
ATOM 6224 C CA . MET C 1 129 ? 23.203 7.655 -82.240 1.00 58.94 129 MET C CA 1
ATOM 6225 C C . MET C 1 129 ? 24.513 7.061 -82.751 1.00 60.22 129 MET C C 1
ATOM 6226 O O . MET C 1 129 ? 25.572 7.207 -82.125 1.00 60.50 129 MET C O 1
ATOM 6231 N N . GLU C 1 130 ? 24.406 6.403 -83.902 1.00 61.40 130 GLU C N 1
ATOM 6232 C CA . GLU C 1 130 ? 25.532 5.709 -84.520 1.00 63.09 130 GLU C CA 1
ATOM 6233 C C . GLU C 1 130 ? 26.507 6.744 -85.069 1.00 63.38 130 GLU C C 1
ATOM 6234 O O . GLU C 1 130 ? 27.435 7.171 -84.369 1.00 63.53 130 GLU C O 1
ATOM 6236 N N . VAL C 1 131 ? 26.274 7.158 -86.313 1.00 63.82 131 VAL C N 1
ATOM 6237 C CA . VAL C 1 131 ? 27.105 8.170 -86.969 1.00 63.68 131 VAL C CA 1
ATOM 6238 C C . VAL C 1 131 ? 27.479 9.311 -86.010 1.00 63.19 131 VAL C C 1
ATOM 6239 O O . VAL C 1 131 ? 26.726 9.577 -85.056 1.00 63.78 131 VAL C O 1
ATOM 6241 N N . ASN C 1 132 ? 28.621 9.963 -86.255 1.00 61.60 132 ASN C N 1
ATOM 6242 C CA . ASN C 1 132 ? 28.979 11.184 -85.517 1.00 60.57 132 ASN C CA 1
ATOM 6243 C C . ASN C 1 132 ? 28.400 12.485 -86.084 1.00 59.03 132 ASN C C 1
ATOM 6244 O O . ASN C 1 132 ? 29.038 13.253 -86.812 1.00 58.79 132 ASN C O 1
ATOM 6249 N N . LEU C 1 133 ? 27.148 12.722 -85.729 1.00 56.87 133 LEU C N 1
ATOM 6250 C CA . LEU C 1 133 ? 26.545 14.004 -86.002 1.00 54.81 133 LEU C CA 1
ATOM 6251 C C . LEU C 1 133 ? 26.976 14.973 -84.912 1.00 52.31 133 LEU C C 1
ATOM 6252 O O . LEU C 1 133 ? 27.557 14.580 -83.902 1.00 53.53 133 LEU C O 1
ATOM 6257 N N . GLU C 1 134 ? 26.735 16.255 -85.123 1.00 49.14 134 GLU C N 1
ATOM 6258 C CA . GLU C 1 134 ? 26.928 17.235 -84.066 1.00 45.73 134 GLU C CA 1
ATOM 6259 C C . GLU C 1 134 ? 25.669 18.094 -84.026 1.00 42.63 134 GLU C C 1
ATOM 6260 O O . GLU C 1 134 ? 25.248 18.590 -85.063 1.00 41.93 134 GLU C O 1
ATOM 6266 N N . PHE C 1 135 ? 25.077 18.254 -82.847 1.00 39.18 135 PHE C N 1
ATOM 6267 C CA . PHE C 1 135 ? 23.755 18.868 -82.714 1.00 36.68 135 PHE C CA 1
ATOM 6268 C C . PHE C 1 135 ? 23.891 20.156 -81.930 1.00 36.87 135 PHE C C 1
ATOM 6269 O O . PHE C 1 135 ? 24.587 20.179 -80.907 1.00 36.48 135 PHE C O 1
ATOM 6277 N N . HIS C 1 136 ? 23.276 21.223 -82.439 1.00 35.68 136 HIS C N 1
ATOM 6278 C CA . HIS C 1 136 ? 23.088 22.465 -81.688 1.00 36.96 136 HIS C CA 1
ATOM 6279 C C . HIS C 1 136 ? 21.638 22.532 -81.258 1.00 35.94 136 HIS C C 1
ATOM 6280 O O . HIS C 1 136 ? 20.753 22.481 -82.113 1.00 38.30 136 HIS C O 1
ATOM 6287 N N . ILE C 1 137 ? 21.373 22.642 -79.965 1.00 33.44 137 ILE C N 1
ATOM 6288 C CA . ILE C 1 137 ? 19.988 22.733 -79.507 1.00 31.48 137 ILE C CA 1
ATOM 6289 C C . ILE C 1 137 ? 19.772 24.015 -78.717 1.00 31.08 137 ILE C C 1
ATOM 6290 O O . ILE C 1 137 ? 20.479 24.281 -77.732 1.00 29.38 137 ILE C O 1
ATOM 6295 N N . LYS C 1 138 ? 18.805 24.813 -79.144 1.00 29.63 138 LYS C N 1
ATOM 6296 C CA . LYS C 1 138 ? 18.471 26.018 -78.410 1.00 31.84 138 LYS C CA 1
ATOM 6297 C C . LYS C 1 138 ? 16.970 26.182 -78.136 1.00 31.04 138 LYS C C 1
ATOM 6298 O O . LYS C 1 138 ? 16.111 25.808 -78.955 1.00 31.34 138 LYS C O 1
ATOM 6304 N N . VAL C 1 139 ? 16.652 26.610 -76.922 1.00 29.55 139 VAL C N 1
ATOM 6305 C CA . VAL C 1 139 ? 15.251 26.684 -76.541 1.00 30.64 139 VAL C CA 1
ATOM 6306 C C . VAL C 1 139 ? 14.780 28.110 -76.326 1.00 30.22 139 VAL C C 1
ATOM 6307 O O . VAL C 1 139 ? 15.555 28.955 -75.869 1.00 28.89 139 VAL C O 1
ATOM 6311 N N . SER C 1 140 ? 13.497 28.334 -76.614 1.00 28.99 140 SER C N 1
ATOM 6312 C CA . SER C 1 140 ? 12.776 29.550 -76.301 1.00 27.84 140 SER C CA 1
ATOM 6313 C C . SER C 1 140 ? 11.508 29.207 -75.526 1.00 28.87 140 SER C C 1
ATOM 6314 O O . SER C 1 140 ? 11.028 28.063 -75.610 1.00 27.25 140 SER C O 1
ATOM 6317 N N . TYR C 1 141 ? 11.022 30.169 -74.727 1.00 27.09 141 TYR C N 1
ATOM 6318 C CA . TYR C 1 141 ? 9.865 29.931 -73.871 1.00 26.98 141 TYR C CA 1
ATOM 6319 C C . TYR C 1 141 ? 9.172 31.279 -73.715 1.00 28.88 141 TYR C C 1
ATOM 6320 O O . TYR C 1 141 ? 9.752 32.270 -73.210 1.00 28.33 141 TYR C O 1
ATOM 6329 N N . TYR C 1 142 ? 7.954 31.349 -74.235 1.00 27.73 142 TYR C N 1
ATOM 6330 C CA . TYR C 1 142 ? 7.248 32.597 -74.069 1.00 28.81 142 TYR C CA 1
ATOM 6331 C C . TYR C 1 142 ? 5.757 32.331 -73.984 1.00 29.47 142 TYR C C 1
ATOM 6332 O O . TYR C 1 142 ? 5.288 31.195 -74.142 1.00 29.42 142 TYR C O 1
ATOM 6341 N N . GLU C 1 143 ? 5.026 33.397 -73.704 1.00 28.16 143 GLU C N 1
ATOM 6342 C CA . GLU C 1 143 ? 3.626 33.290 -73.423 1.00 30.29 143 GLU C CA 1
ATOM 6343 C C . GLU C 1 143 ? 2.929 34.284 -74.319 1.00 29.01 143 GLU C C 1
ATOM 6344 O O . GLU C 1 143 ? 3.488 35.325 -74.650 1.00 30.68 143 GLU C O 1
ATOM 6350 N N . ILE C 1 144 ? 1.705 33.962 -74.705 1.00 28.89 144 ILE C N 1
ATOM 6351 C CA . ILE C 1 144 ? 0.899 34.897 -75.455 1.00 28.30 144 ILE C CA 1
ATOM 6352 C C . ILE C 1 144 ? -0.367 35.157 -74.649 1.00 30.03 144 ILE C C 1
ATOM 6353 O O . ILE C 1 144 ? -1.125 34.240 -74.339 1.00 29.10 144 ILE C O 1
ATOM 6358 N N . TYR C 1 145 ? -0.587 36.417 -74.289 1.00 31.00 145 TYR C N 1
ATOM 6359 C CA . TYR C 1 145 ? -1.736 36.782 -73.455 1.00 33.51 145 TYR C CA 1
ATOM 6360 C C . TYR C 1 145 ? -2.366 38.013 -74.092 1.00 34.11 145 TYR C C 1
ATOM 6361 O O . TYR C 1 145 ? -1.681 39.021 -74.332 1.00 34.19 145 TYR C O 1
ATOM 6370 N N . MET C 1 146 ? -3.633 37.885 -74.437 1.00 35.70 146 MET C N 1
ATOM 6371 C CA . MET C 1 146 ? -4.386 38.934 -75.124 1.00 39.07 146 MET C CA 1
ATOM 6372 C C . MET C 1 146 ? -3.622 39.457 -76.327 1.00 39.38 146 MET C C 1
ATOM 6373 O O . MET C 1 146 ? -3.468 40.672 -76.492 1.00 40.54 146 MET C O 1
ATOM 6378 N N . ASP C 1 147 ? -3.159 38.553 -77.178 1.00 39.35 147 ASP C N 1
ATOM 6379 C CA . ASP C 1 147 ? -2.384 38.931 -78.355 1.00 40.36 147 ASP C CA 1
ATOM 6380 C C . ASP C 1 147 ? -1.087 39.691 -78.060 1.00 39.74 147 ASP C C 1
ATOM 6381 O O . ASP C 1 147 ? -0.571 40.410 -78.916 1.00 40.77 147 ASP C O 1
ATOM 6386 N N . LYS C 1 148 ? -0.549 39.558 -76.857 1.00 38.41 148 LYS C N 1
ATOM 6387 C CA . LYS C 1 148 ? 0.772 40.138 -76.591 1.00 38.45 148 LYS C CA 1
ATOM 6388 C C . LYS C 1 148 ? 1.721 39.040 -76.153 1.00 36.66 148 LYS C C 1
ATOM 6389 O O . LYS C 1 148 ? 1.330 38.160 -75.394 1.00 34.31 148 LYS C O 1
ATOM 6395 N N . ILE C 1 149 ? 2.976 39.148 -76.580 1.00 35.89 149 ILE C N 1
ATOM 6396 C CA . ILE C 1 149 ? 3.949 38.113 -76.324 1.00 34.59 149 ILE C CA 1
ATOM 6397 C C . ILE C 1 149 ? 4.925 38.544 -75.271 1.00 33.59 149 ILE C C 1
ATOM 6398 O O . ILE C 1 149 ? 5.573 39.567 -75.389 1.00 33.65 149 ILE C O 1
ATOM 6403 N N . ARG C 1 150 ? 5.038 37.752 -74.227 1.00 32.56 150 ARG C N 1
ATOM 6404 C CA . ARG C 1 150 ? 6.009 38.046 -73.176 1.00 31.72 150 ARG C CA 1
ATOM 6405 C C . ARG C 1 150 ? 7.008 36.893 -73.154 1.00 31.03 150 ARG C C 1
ATOM 6406 O O . ARG C 1 150 ? 6.605 35.732 -73.140 1.00 28.18 150 ARG C O 1
ATOM 6414 N N . ASP C 1 151 ? 8.289 37.217 -73.234 1.00 31.67 151 ASP C N 1
ATOM 6415 C CA . ASP C 1 151 ? 9.373 36.258 -73.120 1.00 33.14 151 ASP C CA 1
ATOM 6416 C C . ASP C 1 151 ? 9.396 35.788 -71.681 1.00 34.52 151 ASP C C 1
ATOM 6417 O O . ASP C 1 151 ? 9.437 36.601 -70.759 1.00 34.80 151 ASP C O 1
ATOM 6422 N N . LEU C 1 152 ? 9.399 34.477 -71.495 1.00 32.73 152 LEU C N 1
ATOM 6423 C CA . LEU C 1 152 ? 9.452 33.951 -70.151 1.00 33.23 152 LEU C CA 1
ATOM 6424 C C . LEU C 1 152 ? 10.884 33.763 -69.681 1.00 33.21 152 LEU C C 1
ATOM 6425 O O . LEU C 1 152 ? 11.116 33.472 -68.511 1.00 33.24 152 LEU C O 1
ATOM 6430 N N . LEU C 1 153 ? 11.840 33.886 -70.588 1.00 34.09 153 LEU C N 1
ATOM 6431 C CA . LEU C 1 153 ? 13.230 33.852 -70.189 1.00 37.89 153 LEU C CA 1
ATOM 6432 C C . LEU C 1 153 ? 13.863 35.241 -69.988 1.00 40.78 153 LEU C C 1
ATOM 6433 O O . LEU C 1 153 ? 15.060 35.347 -69.744 1.00 41.70 153 LEU C O 1
ATOM 6438 N N . ASP C 1 154 ? 13.082 36.304 -70.119 1.00 44.82 154 ASP C N 1
ATOM 6439 C CA . ASP C 1 154 ? 13.602 37.662 -69.950 1.00 49.89 154 ASP C CA 1
ATOM 6440 C C . ASP C 1 154 ? 12.469 38.486 -69.362 1.00 51.37 154 ASP C C 1
ATOM 6441 O O . ASP C 1 154 ? 11.521 38.835 -70.071 1.00 52.07 154 ASP C O 1
ATOM 6446 N N . VAL C 1 155 ? 12.570 38.739 -68.057 1.00 54.00 155 VAL C N 1
ATOM 6447 C CA . VAL C 1 155 ? 11.609 39.540 -67.311 1.00 56.28 155 VAL C CA 1
ATOM 6448 C C . VAL C 1 155 ? 11.411 40.933 -67.939 1.00 58.10 155 VAL C C 1
ATOM 6449 O O . VAL C 1 155 ? 10.335 41.505 -67.828 1.00 58.89 155 VAL C O 1
ATOM 6453 N N . SER C 1 156 ? 12.397 41.459 -68.660 1.00 59.58 156 SER C N 1
ATOM 6454 C CA . SER C 1 156 ? 12.196 42.755 -69.319 1.00 62.07 156 SER C CA 1
ATOM 6455 C C . SER C 1 156 ? 11.443 42.688 -70.658 1.00 62.63 156 SER C C 1
ATOM 6456 O O . SER C 1 156 ? 10.644 43.579 -70.976 1.00 63.79 156 SER C O 1
ATOM 6459 N N . LYS C 1 157 ? 11.698 41.632 -71.433 1.00 63.16 157 LYS C N 1
ATOM 6460 C CA . LYS C 1 157 ? 11.096 41.460 -72.763 1.00 62.35 157 LYS C CA 1
ATOM 6461 C C . LYS C 1 157 ? 9.588 41.184 -72.742 1.00 61.64 157 LYS C C 1
ATOM 6462 O O . LYS C 1 157 ? 9.130 40.028 -72.678 1.00 60.54 157 LYS C O 1
ATOM 6468 N N . VAL C 1 158 ? 8.842 42.287 -72.811 1.00 61.10 158 VAL C N 1
ATOM 6469 C CA . VAL C 1 158 ? 7.379 42.322 -72.825 1.00 59.70 158 VAL C CA 1
ATOM 6470 C C . VAL C 1 158 ? 6.980 42.896 -74.178 1.00 58.17 158 VAL C C 1
ATOM 6471 O O . VAL C 1 158 ? 7.589 43.850 -74.674 1.00 59.41 158 VAL C O 1
ATOM 6475 N N . ASN C 1 159 ? 5.930 42.319 -74.753 1.00 56.07 159 ASN C N 1
ATOM 6476 C CA . ASN C 1 159 ? 5.436 42.732 -76.043 1.00 52.65 159 ASN C CA 1
ATOM 6477 C C . ASN C 1 159 ? 6.551 42.543 -77.066 1.00 49.62 159 ASN C C 1
ATOM 6478 O O . ASN C 1 159 ? 7.259 43.490 -77.397 1.00 48.42 159 ASN C O 1
ATOM 6483 N N . LEU C 1 160 ? 6.740 41.309 -77.527 1.00 46.62 160 LEU C N 1
ATOM 6484 C CA . LEU C 1 160 ? 7.642 41.050 -78.657 1.00 44.38 160 LEU C CA 1
ATOM 6485 C C . LEU C 1 160 ? 6.802 40.979 -79.904 1.00 43.08 160 LEU C C 1
ATOM 6486 O O . LEU C 1 160 ? 5.633 40.635 -79.853 1.00 42.42 160 LEU C O 1
ATOM 6491 N N . SER C 1 161 ? 7.422 41.282 -81.035 1.00 43.89 161 SER C N 1
ATOM 6492 C CA . SER C 1 161 ? 6.723 41.323 -82.323 1.00 43.37 161 SER C CA 1
ATOM 6493 C C . SER C 1 161 ? 7.010 40.056 -83.123 1.00 42.86 161 SER C C 1
ATOM 6494 O O . SER C 1 161 ? 8.003 39.347 -82.883 1.00 41.47 161 SER C O 1
ATOM 6497 N N . VAL C 1 162 ? 6.114 39.787 -84.065 1.00 42.92 162 VAL C N 1
ATOM 6498 C CA . VAL C 1 162 ? 6.248 38.660 -84.962 1.00 44.04 162 VAL C CA 1
ATOM 6499 C C . VAL C 1 162 ? 6.780 39.161 -86.299 1.00 46.21 162 VAL C C 1
ATOM 6500 O O . VAL C 1 162 ? 6.132 39.985 -86.938 1.00 47.44 162 VAL C O 1
ATOM 6504 N N . HIS C 1 163 ? 7.936 38.657 -86.721 1.00 48.04 163 HIS C N 1
ATOM 6505 C CA . HIS C 1 163 ? 8.510 38.922 -88.047 1.00 50.39 163 HIS C CA 1
ATOM 6506 C C . HIS C 1 163 ? 8.407 37.705 -88.946 1.00 51.03 163 HIS C C 1
ATOM 6507 O O . HIS C 1 163 ? 8.162 36.596 -88.463 1.00 51.45 163 HIS C O 1
ATOM 6514 N N . GLU C 1 164 ? 8.679 37.910 -90.231 1.00 51.55 164 GLU C N 1
ATOM 6515 C CA . GLU C 1 164 ? 8.822 36.829 -91.201 1.00 53.21 164 GLU C CA 1
ATOM 6516 C C . GLU C 1 164 ? 10.278 36.625 -91.621 1.00 54.62 164 GLU C C 1
ATOM 6517 O O . GLU C 1 164 ? 11.061 37.579 -91.688 1.00 54.46 164 GLU C O 1
ATOM 6523 N N . ASP C 1 165 ? 10.653 35.372 -91.868 1.00 55.84 165 ASP C N 1
ATOM 6524 C CA . ASP C 1 165 ? 11.962 35.085 -92.462 1.00 57.65 165 ASP C CA 1
ATOM 6525 C C . ASP C 1 165 ? 11.884 35.210 -93.983 1.00 59.08 165 ASP C C 1
ATOM 6526 O O . ASP C 1 165 ? 10.811 35.494 -94.526 1.00 59.71 165 ASP C O 1
ATOM 6531 N N . LYS C 1 166 ? 13.008 34.980 -94.659 1.00 60.85 166 LYS C N 1
ATOM 6532 C CA . LYS C 1 166 ? 13.081 35.044 -96.127 1.00 62.49 166 LYS C CA 1
ATOM 6533 C C . LYS C 1 166 ? 11.875 34.404 -96.823 1.00 62.79 166 LYS C C 1
ATOM 6534 O O . LYS C 1 166 ? 11.345 34.936 -97.808 1.00 63.49 166 LYS C O 1
ATOM 6536 N N . ASN C 1 167 ? 11.442 33.261 -96.297 1.00 62.36 167 ASN C N 1
ATOM 6537 C CA . ASN C 1 167 ? 10.375 32.487 -96.917 1.00 61.37 167 ASN C CA 1
ATOM 6538 C C . ASN C 1 167 ? 8.986 32.951 -96.517 1.00 59.88 167 ASN C C 1
ATOM 6539 O O . ASN C 1 167 ? 7.991 32.314 -96.874 1.00 60.49 167 ASN C O 1
ATOM 6544 N N . ARG C 1 168 ? 8.920 34.074 -95.807 1.00 57.27 168 ARG C N 1
ATOM 6545 C CA . ARG C 1 168 ? 7.646 34.591 -95.303 1.00 55.84 168 ARG C CA 1
ATOM 6546 C C . ARG C 1 168 ? 7.058 33.705 -94.192 1.00 52.80 168 ARG C C 1
ATOM 6547 O O . ARG C 1 168 ? 5.844 33.688 -93.975 1.00 53.16 168 ARG C O 1
ATOM 6555 N N . VAL C 1 169 ? 7.915 32.938 -93.531 1.00 49.21 169 VAL C N 1
ATOM 6556 C CA . VAL C 1 169 ? 7.500 32.090 -92.418 1.00 46.88 169 VAL C CA 1
ATOM 6557 C C . VAL C 1 169 ? 7.654 32.853 -91.108 1.00 43.84 169 VAL C C 1
ATOM 6558 O O . VAL C 1 169 ? 8.761 33.230 -90.748 1.00 42.42 169 VAL C O 1
ATOM 6562 N N . PRO C 1 170 ? 6.537 33.089 -90.402 1.00 41.52 170 PRO C N 1
ATOM 6563 C CA . PRO C 1 170 ? 6.532 33.930 -89.206 1.00 40.98 170 PRO C CA 1
ATOM 6564 C C . PRO C 1 170 ? 7.309 33.318 -88.029 1.00 40.11 170 PRO C C 1
ATOM 6565 O O . PRO C 1 170 ? 7.367 32.100 -87.941 1.00 40.65 170 PRO C O 1
ATOM 6569 N N . TYR C 1 171 ? 7.932 34.142 -87.186 1.00 39.02 171 TYR C N 1
ATOM 6570 C CA . TYR C 1 171 ? 8.600 33.702 -85.947 1.00 39.74 171 TYR C CA 1
ATOM 6571 C C . TYR C 1 171 ? 8.710 34.866 -84.961 1.00 39.28 171 TYR C C 1
ATOM 6572 O O . TYR C 1 171 ? 8.625 36.037 -85.360 1.00 39.47 171 TYR C O 1
ATOM 6581 N N . VAL C 1 172 ? 8.926 34.560 -83.679 1.00 39.63 172 VAL C N 1
ATOM 6582 C CA . VAL C 1 172 ? 9.229 35.609 -82.712 1.00 38.99 172 VAL C CA 1
ATOM 6583 C C . VAL C 1 172 ? 10.709 36.016 -82.649 1.00 40.45 172 VAL C C 1
ATOM 6584 O O . VAL C 1 172 ? 11.554 35.306 -82.074 1.00 41.84 172 VAL C O 1
ATOM 6588 N N . LYS C 1 173 ? 10.997 37.227 -83.120 1.00 41.22 173 LYS C N 1
ATOM 6589 C CA . LYS C 1 173 ? 12.376 37.655 -83.355 1.00 42.99 173 LYS C CA 1
ATOM 6590 C C . LYS C 1 173 ? 13.251 37.947 -82.142 1.00 41.25 173 LYS C C 1
ATOM 6591 O O . LYS C 1 173 ? 14.447 37.621 -82.105 1.00 41.65 173 LYS C O 1
ATOM 6597 N N . GLY C 1 174 ? 12.686 38.627 -81.165 1.00 39.02 174 GLY C N 1
ATOM 6598 C CA . GLY C 1 174 ? 13.531 38.959 -80.037 1.00 36.81 174 GLY C CA 1
ATOM 6599 C C . GLY C 1 174 ? 13.457 37.982 -78.889 1.00 34.81 174 GLY C C 1
ATOM 6600 O O . GLY C 1 174 ? 13.997 38.280 -77.829 1.00 36.13 174 GLY C O 1
ATOM 6601 N N . ALA C 1 175 ? 12.815 36.833 -79.089 1.00 32.04 175 ALA C N 1
ATOM 6602 C CA . ALA C 1 175 ? 12.707 35.840 -78.033 1.00 32.22 175 ALA C CA 1
ATOM 6603 C C . ALA C 1 175 ? 14.089 35.340 -77.661 1.00 31.78 175 ALA C C 1
ATOM 6604 O O . ALA C 1 175 ? 14.899 35.017 -78.520 1.00 33.81 175 ALA C O 1
ATOM 6606 N N . THR C 1 176 ? 14.365 35.279 -76.374 1.00 31.96 176 THR C N 1
ATOM 6607 C CA . THR C 1 176 ? 15.577 34.638 -75.889 1.00 33.18 176 THR C CA 1
ATOM 6608 C C . THR C 1 176 ? 15.633 33.205 -76.410 1.00 33.96 176 THR C C 1
ATOM 6609 O O . THR C 1 176 ? 14.624 32.472 -76.389 1.00 32.25 176 THR C O 1
ATOM 6613 N N . GLU C 1 177 ? 16.818 32.825 -76.872 1.00 33.44 177 GLU C N 1
ATOM 6614 C CA . GLU C 1 177 ? 17.110 31.466 -77.290 1.00 34.89 177 GLU C CA 1
ATOM 6615 C C . GLU C 1 177 ? 18.242 31.045 -76.394 1.00 34.46 177 GLU C C 1
ATOM 6616 O O . GLU C 1 177 ? 19.214 31.768 -76.280 1.00 37.27 177 GLU C O 1
ATOM 6622 N N . ARG C 1 178 ? 18.171 29.874 -75.800 1.00 32.14 178 ARG C N 1
ATOM 6623 C CA . ARG C 1 178 ? 19.149 29.550 -74.802 1.00 33.02 178 ARG C CA 1
ATOM 6624 C C . ARG C 1 178 ? 19.748 28.236 -75.286 1.00 32.60 178 ARG C C 1
ATOM 6625 O O . ARG C 1 178 ? 18.989 27.318 -75.597 1.00 31.83 178 ARG C O 1
ATOM 6633 N N . PHE C 1 179 ? 21.067 28.162 -75.469 1.00 31.93 179 PHE C N 1
ATOM 6634 C CA . PHE C 1 179 ? 21.682 26.894 -75.839 1.00 32.47 179 PHE C CA 1
ATOM 6635 C C . PHE C 1 179 ? 21.624 25.957 -74.646 1.00 32.20 179 PHE C C 1
ATOM 6636 O O . PHE C 1 179 ? 21.793 26.412 -73.518 1.00 31.75 179 PHE C O 1
ATOM 6644 N N . VAL C 1 180 ? 21.485 24.657 -74.906 1.00 30.43 180 VAL C N 1
ATOM 6645 C CA . VAL C 1 180 ? 21.339 23.670 -73.844 1.00 31.14 180 VAL C CA 1
ATOM 6646 C C . VAL C 1 180 ? 22.108 22.443 -74.326 1.00 33.59 180 VAL C C 1
ATOM 6647 O O . VAL C 1 180 ? 22.196 22.222 -75.520 1.00 35.77 180 VAL C O 1
ATOM 6651 N N . SER C 1 181 ? 22.686 21.644 -73.440 1.00 34.99 181 SER C N 1
ATOM 6652 C CA . SER C 1 181 ? 23.465 20.491 -73.895 1.00 36.68 181 SER C CA 1
ATOM 6653 C C . SER C 1 181 ? 23.061 19.307 -73.048 1.00 36.68 181 SER C C 1
ATOM 6654 O O . SER C 1 181 ? 23.670 18.243 -73.139 1.00 38.13 181 SER C O 1
ATOM 6657 N N . SER C 1 182 ? 22.022 19.474 -72.230 1.00 35.65 182 SER C N 1
ATOM 6658 C CA . SER C 1 182 ? 21.597 18.328 -71.437 1.00 35.24 182 SER C CA 1
ATOM 6659 C C . SER C 1 182 ? 20.122 18.444 -71.071 1.00 33.11 182 SER C C 1
ATOM 6660 O O . SER C 1 182 ? 19.560 19.529 -71.121 1.00 31.55 182 SER C O 1
ATOM 6663 N N . PRO C 1 183 ? 19.482 17.318 -70.726 1.00 33.54 183 PRO C N 1
ATOM 6664 C CA . PRO C 1 183 ? 18.127 17.421 -70.233 1.00 34.68 183 PRO C CA 1
ATOM 6665 C C . PRO C 1 183 ? 18.098 18.353 -69.022 1.00 36.05 183 PRO C C 1
ATOM 6666 O O . PRO C 1 183 ? 17.186 19.146 -68.881 1.00 35.07 183 PRO C O 1
ATOM 6670 N N . GLU C 1 184 ? 19.103 18.273 -68.151 1.00 37.18 184 GLU C N 1
ATOM 6671 C CA . GLU C 1 184 ? 19.136 19.129 -66.970 1.00 37.34 184 GLU C CA 1
ATOM 6672 C C . GLU C 1 184 ? 19.178 20.596 -67.347 1.00 35.63 184 GLU C C 1
ATOM 6673 O O . GLU C 1 184 ? 18.472 21.391 -66.738 1.00 35.43 184 GLU C O 1
ATOM 6679 N N . ASP C 1 185 ? 19.970 20.958 -68.353 1.00 33.43 185 ASP C N 1
ATOM 6680 C CA . ASP C 1 185 ? 19.986 22.350 -68.818 1.00 34.09 185 ASP C CA 1
ATOM 6681 C C . ASP C 1 185 ? 18.568 22.792 -69.202 1.00 31.80 185 ASP C C 1
ATOM 6682 O O . ASP C 1 185 ? 18.160 23.913 -68.944 1.00 30.83 185 ASP C O 1
ATOM 6687 N N . VAL C 1 186 ? 17.820 21.912 -69.859 1.00 29.70 186 VAL C N 1
ATOM 6688 C CA . VAL C 1 186 ? 16.526 22.321 -70.401 1.00 28.68 186 VAL C CA 1
ATOM 6689 C C . VAL C 1 186 ? 15.561 22.462 -69.232 1.00 28.55 186 VAL C C 1
ATOM 6690 O O . VAL C 1 186 ? 14.723 23.348 -69.231 1.00 26.29 186 VAL C O 1
ATOM 6694 N N . PHE C 1 187 ? 15.618 21.548 -68.270 1.00 30.27 187 PHE C N 1
ATOM 6695 C CA . PHE C 1 187 ? 14.644 21.635 -67.178 1.00 31.89 187 PHE C CA 1
ATOM 6696 C C . PHE C 1 187 ? 14.890 22.868 -66.315 1.00 32.92 187 PHE C C 1
ATOM 6697 O O . PHE C 1 187 ? 13.947 23.350 -65.710 1.00 33.87 187 PHE C O 1
ATOM 6705 N N . GLU C 1 188 ? 16.122 23.392 -66.264 1.00 32.60 188 GLU C N 1
ATOM 6706 C CA . GLU C 1 188 ? 16.400 24.672 -65.601 1.00 33.37 188 GLU C CA 1
ATOM 6707 C C . GLU C 1 188 ? 15.849 25.870 -66.355 1.00 31.64 188 GLU C C 1
ATOM 6708 O O . GLU C 1 188 ? 15.327 26.820 -65.768 1.00 31.94 188 GLU C O 1
ATOM 6714 N N . VAL C 1 189 ? 15.973 25.847 -67.676 1.00 31.71 189 VAL C N 1
ATOM 6715 C CA . VAL C 1 189 ? 15.232 26.818 -68.490 1.00 30.84 189 VAL C CA 1
ATOM 6716 C C . VAL C 1 189 ? 13.716 26.785 -68.219 1.00 29.42 189 VAL C C 1
ATOM 6717 O O . VAL C 1 189 ? 13.104 27.815 -68.010 1.00 27.68 189 VAL C O 1
ATOM 6721 N N . ILE C 1 190 ? 13.103 25.613 -68.188 1.00 29.36 190 ILE C N 1
ATOM 6722 C CA . ILE C 1 190 ? 11.647 25.555 -68.014 1.00 30.79 190 ILE C CA 1
ATOM 6723 C C . ILE C 1 190 ? 11.280 26.095 -66.615 1.00 32.47 190 ILE C C 1
ATOM 6724 O O . ILE C 1 190 ? 10.373 26.925 -66.485 1.00 31.64 190 ILE C O 1
ATOM 6729 N N . GLU C 1 191 ? 12.016 25.669 -65.581 1.00 33.46 191 GLU C N 1
ATOM 6730 C CA A GLU C 1 191 ? 11.706 26.166 -64.253 0.50 34.06 191 GLU C CA 1
ATOM 6731 C CA B GLU C 1 191 ? 11.810 26.178 -64.214 0.50 34.34 191 GLU C CA 1
ATOM 6732 C C . GLU C 1 191 ? 11.912 27.690 -64.188 1.00 34.24 191 GLU C C 1
ATOM 6733 O O . GLU C 1 191 ? 11.100 28.372 -63.587 1.00 33.24 191 GLU C O 1
ATOM 6744 N N . GLU C 1 192 ? 12.955 28.216 -64.834 1.00 33.99 192 GLU C N 1
ATOM 6745 C CA . GLU C 1 192 ? 13.101 29.680 -64.960 1.00 33.73 192 GLU C CA 1
ATOM 6746 C C . GLU C 1 192 ? 11.883 30.353 -65.603 1.00 32.39 192 GLU C C 1
ATOM 6747 O O . GLU C 1 192 ? 11.383 31.380 -65.126 1.00 31.46 192 GLU C O 1
ATOM 6753 N N . GLY C 1 193 ? 11.365 29.764 -66.673 1.00 32.12 193 GLY C N 1
ATOM 6754 C CA . GLY C 1 193 ? 10.240 30.401 -67.383 1.00 31.35 193 GLY C CA 1
ATOM 6755 C C . GLY C 1 193 ? 8.990 30.326 -66.531 1.00 32.60 193 GLY C C 1
ATOM 6756 O O . GLY C 1 193 ? 8.223 31.302 -66.419 1.00 33.21 193 GLY C O 1
ATOM 6757 N N . LYS C 1 194 ? 8.776 29.150 -65.948 1.00 32.69 194 LYS C N 1
ATOM 6758 C CA . LYS C 1 194 ? 7.650 28.960 -65.043 1.00 35.76 194 LYS C CA 1
ATOM 6759 C C . LYS C 1 194 ? 7.672 29.983 -63.917 1.00 36.51 194 LYS C C 1
ATOM 6760 O O . LYS C 1 194 ? 6.639 30.602 -63.657 1.00 35.30 194 LYS C O 1
ATOM 6766 N N . SER C 1 195 ? 8.826 30.156 -63.258 1.00 36.65 195 SER C N 1
ATOM 6767 C CA . SER C 1 195 ? 8.890 31.125 -62.156 1.00 37.26 195 SER C CA 1
ATOM 6768 C C . SER C 1 195 ? 8.751 32.574 -62.646 1.00 35.37 195 SER C C 1
ATOM 6769 O O . SER C 1 195 ? 8.074 33.356 -61.998 1.00 35.66 195 SER C O 1
ATOM 6772 N N . ASN C 1 196 ? 9.327 32.932 -63.797 1.00 33.95 196 ASN C N 1
ATOM 6773 C CA . ASN C 1 196 ? 9.098 34.271 -64.366 1.00 33.32 196 ASN C CA 1
ATOM 6774 C C . ASN C 1 196 ? 7.646 34.519 -64.720 1.00 33.06 196 ASN C C 1
ATOM 6775 O O . ASN C 1 196 ? 7.183 35.651 -64.679 1.00 33.89 196 ASN C O 1
ATOM 6780 N N . ARG C 1 197 ? 6.905 33.476 -65.060 1.00 34.55 197 ARG C N 1
ATOM 6781 C CA . ARG C 1 197 ? 5.489 33.655 -65.457 1.00 36.06 197 ARG C CA 1
ATOM 6782 C C . ARG C 1 197 ? 4.652 34.219 -64.308 1.00 36.73 197 ARG C C 1
ATOM 6783 O O . ARG C 1 197 ? 3.663 34.933 -64.511 1.00 34.45 197 ARG C O 1
ATOM 6791 N N . HIS C 1 198 ? 5.053 33.858 -63.091 1.00 38.43 198 HIS C N 1
ATOM 6792 C CA . HIS C 1 198 ? 4.344 34.311 -61.902 1.00 41.01 198 HIS C CA 1
ATOM 6793 C C . HIS C 1 198 ? 4.564 35.792 -61.646 1.00 42.89 198 HIS C C 1
ATOM 6794 O O . HIS C 1 198 ? 3.773 36.410 -60.929 1.00 43.99 198 HIS C O 1
ATOM 6801 N N . ILE C 1 199 ? 5.648 36.347 -62.191 1.00 43.58 199 ILE C N 1
ATOM 6802 C CA . ILE C 1 199 ? 5.861 37.802 -62.099 1.00 45.85 199 ILE C CA 1
ATOM 6803 C C . ILE C 1 199 ? 4.680 38.576 -62.681 1.00 46.13 199 ILE C C 1
ATOM 6804 O O . ILE C 1 199 ? 4.275 38.342 -63.819 1.00 44.88 199 ILE C O 1
ATOM 6809 N N . ALA C 1 200 ? 4.116 39.456 -61.850 1.00 46.85 200 ALA C N 1
ATOM 6810 C CA . ALA C 1 200 ? 3.030 40.367 -62.233 1.00 47.46 200 ALA C CA 1
ATOM 6811 C C . ALA C 1 200 ? 1.731 39.620 -62.515 1.00 47.13 200 ALA C C 1
ATOM 6812 O O . ALA C 1 200 ? 0.827 40.175 -63.135 1.00 46.73 200 ALA C O 1
ATOM 6814 N N . VAL C 1 201 ? 1.659 38.368 -62.069 1.00 46.97 201 VAL C N 1
ATOM 6815 C CA . VAL C 1 201 ? 0.412 37.616 -62.139 1.00 47.79 201 VAL C CA 1
ATOM 6816 C C . VAL C 1 201 ? -0.067 37.355 -60.719 1.00 48.28 201 VAL C C 1
ATOM 6817 O O . VAL C 1 201 ? 0.666 36.786 -59.911 1.00 48.91 201 VAL C O 1
ATOM 6821 N N . THR C 1 202 ? -1.306 37.720 -60.418 1.00 49.13 202 THR C N 1
ATOM 6822 C CA . THR C 1 202 ? -1.832 37.456 -59.072 1.00 50.02 202 THR C CA 1
ATOM 6823 C C . THR C 1 202 ? -2.573 36.120 -58.952 1.00 49.08 202 THR C C 1
ATOM 6824 O O . THR C 1 202 ? -2.340 35.385 -57.985 1.00 50.63 202 THR C O 1
ATOM 6828 N N . ASN C 1 203 ? -3.415 35.780 -59.927 1.00 46.04 203 ASN C N 1
ATOM 6829 C CA . ASN C 1 203 ? -3.998 34.434 -59.992 1.00 44.98 203 ASN C CA 1
ATOM 6830 C C . ASN C 1 203 ? -3.588 33.611 -61.231 1.00 42.74 203 ASN C C 1
ATOM 6831 O O . ASN C 1 203 ? -4.124 33.794 -62.329 1.00 40.39 203 ASN C O 1
ATOM 6836 N N . MET C 1 204 ? -2.679 32.671 -60.999 1.00 41.56 204 MET C N 1
ATOM 6837 C CA . MET C 1 204 ? -2.019 31.912 -62.052 1.00 40.77 204 MET C CA 1
ATOM 6838 C C . MET C 1 204 ? -2.957 30.909 -62.729 1.00 40.81 204 MET C C 1
ATOM 6839 O O . MET C 1 204 ? -2.794 30.653 -63.917 1.00 39.62 204 MET C O 1
ATOM 6844 N N . ASN C 1 205 ? -3.885 30.315 -61.966 1.00 41.46 205 ASN C N 1
ATOM 6845 C CA . ASN C 1 205 ? -4.895 29.416 -62.505 1.00 42.41 205 ASN C CA 1
ATOM 6846 C C . ASN C 1 205 ? -5.706 30.220 -63.530 1.00 42.41 205 ASN C C 1
ATOM 6847 O O . ASN C 1 205 ? -5.793 29.833 -64.691 1.00 42.32 205 ASN C O 1
ATOM 6852 N N . GLU C 1 206 ? -6.257 31.361 -63.132 1.00 41.02 206 GLU C N 1
ATOM 6853 C CA . GLU C 1 206 ? -7.024 32.167 -64.081 1.00 41.11 206 GLU C CA 1
ATOM 6854 C C . GLU C 1 206 ? -6.161 32.753 -65.224 1.00 40.88 206 GLU C C 1
ATOM 6855 O O . GLU C 1 206 ? -6.566 32.788 -66.400 1.00 40.24 206 GLU C O 1
ATOM 6857 N N . HIS C 1 207 ? -4.960 33.219 -64.893 1.00 39.26 207 HIS C N 1
ATOM 6858 C CA . HIS C 1 207 ? -4.077 33.736 -65.930 1.00 37.87 207 HIS C CA 1
ATOM 6859 C C . HIS C 1 207 ? -3.658 32.675 -66.982 1.00 35.43 207 HIS C C 1
ATOM 6860 O O . HIS C 1 207 ? -3.741 32.903 -68.173 1.00 34.98 207 HIS C O 1
ATOM 6867 N N . SER C 1 208 ? -3.240 31.502 -66.546 1.00 34.03 208 SER C N 1
ATOM 6868 C CA . SER C 1 208 ? -2.730 30.509 -67.483 1.00 33.13 208 SER C CA 1
ATOM 6869 C C . SER C 1 208 ? -3.880 29.907 -68.286 1.00 31.78 208 SER C C 1
ATOM 6870 O O . SER C 1 208 ? -3.676 29.477 -69.419 1.00 31.77 208 SER C O 1
ATOM 6873 N N . SER C 1 209 ? -5.093 29.915 -67.736 1.00 31.69 209 SER C N 1
ATOM 6874 C CA . SER C 1 209 ? -6.287 29.492 -68.491 1.00 32.04 209 SER C CA 1
ATOM 6875 C C . SER C 1 209 ? -6.592 30.475 -69.632 1.00 32.05 209 SER C C 1
ATOM 6876 O O . SER C 1 209 ? -7.289 30.170 -70.615 1.00 29.27 209 SER C O 1
ATOM 6879 N N . ARG C 1 210 ? -6.104 31.699 -69.497 1.00 32.80 210 ARG C N 1
ATOM 6880 C CA . ARG C 1 210 ? -6.420 32.635 -70.548 1.00 36.17 210 ARG C CA 1
ATOM 6881 C C . ARG C 1 210 ? -5.257 32.898 -71.510 1.00 35.27 210 ARG C C 1
ATOM 6882 O O . ARG C 1 210 ? -5.349 33.753 -72.383 1.00 36.76 210 ARG C O 1
ATOM 6890 N N . SER C 1 211 ? -4.170 32.146 -71.372 1.00 33.89 211 SER C N 1
ATOM 6891 C CA . SER C 1 211 ? -2.985 32.460 -72.154 1.00 33.40 211 SER C CA 1
ATOM 6892 C C . SER C 1 211 ? -2.391 31.188 -72.776 1.00 31.73 211 SER C C 1
ATOM 6893 O O . SER C 1 211 ? -2.821 30.090 -72.446 1.00 29.20 211 SER C O 1
ATOM 6896 N N . HIS C 1 212 ? -1.476 31.352 -73.726 1.00 29.88 212 HIS C N 1
ATOM 6897 C CA . HIS C 1 212 ? -0.854 30.244 -74.438 1.00 29.14 212 HIS C CA 1
ATOM 6898 C C . HIS C 1 212 ? 0.597 30.187 -73.998 1.00 29.51 212 HIS C C 1
ATOM 6899 O O . HIS C 1 212 ? 1.271 31.212 -73.913 1.00 28.64 212 HIS C O 1
ATOM 6906 N N . SER C 1 213 ? 1.067 28.991 -73.701 1.00 27.99 213 SER C N 1
ATOM 6907 C CA . SER C 1 213 ? 2.433 28.828 -73.278 1.00 29.84 213 SER C CA 1
ATOM 6908 C C . SER C 1 213 ? 3.144 28.070 -74.415 1.00 29.30 213 SER C C 1
ATOM 6909 O O . SER C 1 213 ? 2.737 26.979 -74.835 1.00 28.02 213 SER C O 1
ATOM 6912 N N . VAL C 1 214 ? 4.192 28.688 -74.930 1.00 27.79 214 VAL C N 1
ATOM 6913 C CA . VAL C 1 214 ? 4.825 28.255 -76.152 1.00 27.11 214 VAL C CA 1
ATOM 6914 C C . VAL C 1 214 ? 6.249 27.867 -75.865 1.00 26.97 214 VAL C C 1
ATOM 6915 O O . VAL C 1 214 ? 7.049 28.725 -75.516 1.00 26.20 214 VAL C O 1
ATOM 6919 N N . PHE C 1 215 ? 6.565 26.586 -76.008 1.00 24.85 215 PHE C N 1
ATOM 6920 C CA . PHE C 1 215 ? 7.937 26.176 -75.753 1.00 27.71 215 PHE C CA 1
ATOM 6921 C C . PHE C 1 215 ? 8.555 25.719 -77.091 1.00 28.17 215 PHE C C 1
ATOM 6922 O O . PHE C 1 215 ? 7.954 24.902 -77.780 1.00 27.69 215 PHE C O 1
ATOM 6930 N N . LEU C 1 216 ? 9.693 26.276 -77.488 1.00 28.62 216 LEU C N 1
ATOM 6931 C CA . LEU C 1 216 ? 10.278 25.997 -78.805 1.00 29.76 216 LEU C CA 1
ATOM 6932 C C . LEU C 1 216 ? 11.648 25.334 -78.640 1.00 29.46 216 LEU C C 1
ATOM 6933 O O . LEU C 1 216 ? 12.524 25.884 -77.947 1.00 29.90 216 LEU C O 1
ATOM 6938 N N . ILE C 1 217 ? 11.837 24.164 -79.247 1.00 27.16 217 ILE C N 1
ATOM 6939 C CA . ILE C 1 217 ? 13.162 23.545 -79.319 1.00 26.89 217 ILE C CA 1
ATOM 6940 C C . ILE C 1 217 ? 13.711 23.581 -80.743 1.00 29.20 217 ILE C C 1
ATOM 6941 O O . ILE C 1 217 ? 13.151 22.990 -81.689 1.00 29.62 217 ILE C O 1
ATOM 6946 N N . ASN C 1 218 ? 14.831 24.271 -80.915 1.00 30.54 218 ASN C N 1
ATOM 6947 C CA . ASN C 1 218 ? 15.385 24.404 -82.256 1.00 32.58 218 ASN C CA 1
ATOM 6948 C C . ASN C 1 218 ? 16.570 23.445 -82.358 1.00 32.91 218 ASN C C 1
ATOM 6949 O O . ASN C 1 218 ? 17.517 23.570 -81.579 1.00 30.87 218 ASN C O 1
ATOM 6954 N N . VAL C 1 219 ? 16.482 22.435 -83.226 1.00 30.94 219 VAL C N 1
ATOM 6955 C CA . VAL C 1 219 ? 17.559 21.410 -83.296 1.00 33.24 219 VAL C CA 1
ATOM 6956 C C . VAL C 1 219 ? 18.253 21.538 -84.655 1.00 35.15 219 VAL C C 1
ATOM 6957 O O . VAL C 1 219 ? 17.581 21.375 -85.667 1.00 38.55 219 VAL C O 1
ATOM 6961 N N . LYS C 1 220 ? 19.514 21.956 -84.693 1.00 35.48 220 LYS C N 1
ATOM 6962 C CA . LYS C 1 220 ? 20.290 21.931 -85.930 1.00 37.44 220 LYS C CA 1
ATOM 6963 C C . LYS C 1 220 ? 21.347 20.827 -85.807 1.00 38.21 220 LYS C C 1
ATOM 6964 O O . LYS C 1 220 ? 21.834 20.514 -84.710 1.00 36.97 220 LYS C O 1
ATOM 6970 N N . GLN C 1 221 ? 21.650 20.186 -86.929 1.00 37.73 221 GLN C N 1
ATOM 6971 C CA . GLN C 1 221 ? 22.606 19.083 -86.892 1.00 39.26 221 GLN C CA 1
ATOM 6972 C C . GLN C 1 221 ? 23.474 19.139 -88.137 1.00 39.18 221 GLN C C 1
ATOM 6973 O O . GLN C 1 221 ? 23.013 19.550 -89.205 1.00 37.44 221 GLN C O 1
ATOM 6979 N N . GLU C 1 222 ? 24.736 18.773 -87.950 1.00 40.88 222 GLU C N 1
ATOM 6980 C CA . GLU C 1 222 ? 25.724 18.781 -89.028 1.00 42.59 222 GLU C CA 1
ATOM 6981 C C . GLU C 1 222 ? 26.309 17.382 -89.029 1.00 42.24 222 GLU C C 1
ATOM 6982 O O . GLU C 1 222 ? 26.770 16.912 -87.988 1.00 40.38 222 GLU C O 1
ATOM 6988 N N . ASN C 1 223 ? 26.213 16.696 -90.165 1.00 41.98 223 ASN C N 1
ATOM 6989 C CA . ASN C 1 223 ? 26.897 15.429 -90.295 1.00 42.93 223 ASN C CA 1
ATOM 6990 C C . ASN C 1 223 ? 28.386 15.730 -90.505 1.00 44.20 223 ASN C C 1
ATOM 6991 O O . ASN C 1 223 ? 28.750 16.480 -91.413 1.00 44.33 223 ASN C O 1
ATOM 6996 N N . LEU C 1 224 ? 29.248 15.242 -89.624 1.00 45.19 224 LEU C N 1
ATOM 6997 C CA . LEU C 1 224 ? 30.644 15.668 -89.675 1.00 47.35 224 LEU C CA 1
ATOM 6998 C C . LEU C 1 224 ? 31.383 14.900 -90.765 1.00 47.50 224 LEU C C 1
ATOM 6999 O O . LEU C 1 224 ? 32.368 15.397 -91.304 1.00 49.21 224 LEU C O 1
ATOM 7004 N N . GLU C 1 225 ? 30.869 13.738 -91.156 1.00 46.53 225 GLU C N 1
ATOM 7005 C CA . GLU C 1 225 ? 31.497 13.007 -92.248 1.00 47.07 225 GLU C CA 1
ATOM 7006 C C . GLU C 1 225 ? 31.307 13.700 -93.594 1.00 46.04 225 GLU C C 1
ATOM 7007 O O . GLU C 1 225 ? 32.246 13.733 -94.394 1.00 44.58 225 GLU C O 1
ATOM 7013 N N . ASN C 1 226 ? 30.127 14.274 -93.841 1.00 43.63 226 ASN C N 1
ATOM 7014 C CA . ASN C 1 226 ? 29.873 14.817 -95.165 1.00 42.68 226 ASN C CA 1
ATOM 7015 C C . ASN C 1 226 ? 29.511 16.301 -95.219 1.00 42.03 226 ASN C C 1
ATOM 7016 O O . ASN C 1 226 ? 29.167 16.819 -96.281 1.00 41.60 226 ASN C O 1
ATOM 7021 N N . GLN C 1 227 ? 29.564 16.962 -94.065 1.00 41.61 227 GLN C N 1
ATOM 7022 C CA . GLN C 1 227 ? 29.189 18.367 -93.919 1.00 40.54 227 GLN C CA 1
ATOM 7023 C C . GLN C 1 227 ? 27.721 18.674 -94.304 1.00 40.23 227 GLN C C 1
ATOM 7024 O O . GLN C 1 227 ? 27.382 19.810 -94.623 1.00 40.01 227 GLN C O 1
ATOM 7030 N N . LYS C 1 228 ? 26.852 17.670 -94.326 1.00 39.91 228 LYS C N 1
ATOM 7031 C CA . LYS C 1 228 ? 25.415 17.926 -94.496 1.00 42.99 228 LYS C CA 1
ATOM 7032 C C . LYS C 1 228 ? 24.797 18.511 -93.219 1.00 42.63 228 LYS C C 1
ATOM 7033 O O . LYS C 1 228 ? 25.066 18.021 -92.126 1.00 42.44 228 LYS C O 1
ATOM 7039 N N . LYS C 1 229 ? 24.006 19.572 -93.366 1.00 43.14 229 LYS C N 1
ATOM 7040 C CA . LYS C 1 229 ? 23.321 20.229 -92.246 1.00 43.87 229 LYS C CA 1
ATOM 7041 C C . LYS C 1 229 ? 21.814 20.168 -92.390 1.00 43.14 229 LYS C C 1
ATOM 7042 O O . LYS C 1 229 ? 21.277 20.446 -93.449 1.00 43.53 229 LYS C O 1
ATOM 7048 N N . LEU C 1 230 ? 21.147 19.813 -91.298 1.00 42.75 230 LEU C N 1
ATOM 7049 C CA . LEU C 1 230 ? 19.693 19.673 -91.247 1.00 40.86 230 LEU C CA 1
ATOM 7050 C C . LEU C 1 230 ? 19.244 20.564 -90.115 1.00 39.81 230 LEU C C 1
ATOM 7051 O O . LEU C 1 230 ? 20.016 20.825 -89.192 1.00 37.25 230 LEU C O 1
ATOM 7056 N N . SER C 1 231 ? 18.006 21.036 -90.196 1.00 39.18 231 SER C N 1
ATOM 7057 C CA . SER C 1 231 ? 17.384 21.659 -89.027 1.00 39.85 231 SER C CA 1
ATOM 7058 C C . SER C 1 231 ? 15.894 21.347 -88.905 1.00 38.55 231 SER C C 1
ATOM 7059 O O . SER C 1 231 ? 15.239 20.946 -89.872 1.00 41.63 231 SER C O 1
ATOM 7062 N N . GLY C 1 232 ? 15.390 21.463 -87.683 1.00 36.78 232 GLY C N 1
ATOM 7063 C CA . GLY C 1 232 ? 13.984 21.281 -87.368 1.00 34.10 232 GLY C CA 1
ATOM 7064 C C . GLY C 1 232 ? 13.593 22.150 -86.174 1.00 32.76 232 GLY C C 1
ATOM 7065 O O . GLY C 1 232 ? 14.376 22.289 -85.246 1.00 31.74 232 GLY C O 1
ATOM 7066 N N . LYS C 1 233 ? 12.418 22.774 -86.226 1.00 28.54 233 LYS C N 1
ATOM 7067 C CA . LYS C 1 233 ? 11.879 23.453 -85.066 1.00 29.47 233 LYS C CA 1
ATOM 7068 C C . LYS C 1 233 ? 10.736 22.603 -84.481 1.00 27.78 233 LYS C C 1
ATOM 7069 O O . LYS C 1 233 ? 9.834 22.144 -85.174 1.00 28.12 233 LYS C O 1
ATOM 7075 N N . LEU C 1 234 ? 10.789 22.404 -83.186 1.00 27.32 234 LEU C N 1
ATOM 7076 C CA . LEU C 1 234 ? 9.757 21.669 -82.487 1.00 29.07 234 LEU C CA 1
ATOM 7077 C C . LEU C 1 234 ? 9.020 22.669 -81.594 1.00 28.63 234 LEU C C 1
ATOM 7078 O O . LEU C 1 234 ? 9.600 23.245 -80.676 1.00 30.11 234 LEU C O 1
ATOM 7083 N N . TYR C 1 235 ? 7.783 22.990 -81.954 1.00 27.62 235 TYR C N 1
ATOM 7084 C CA . TYR C 1 235 ? 6.938 23.824 -81.121 1.00 26.95 235 TYR C CA 1
ATOM 7085 C C . TYR C 1 235 ? 6.049 22.963 -80.216 1.00 27.60 235 TYR C C 1
ATOM 7086 O O . TYR C 1 235 ? 5.340 22.080 -80.719 1.00 28.32 235 TYR C O 1
ATOM 7095 N N . LEU C 1 236 ? 6.005 23.276 -78.922 1.00 25.48 236 LEU C N 1
ATOM 7096 C CA . LEU C 1 236 ? 5.134 22.548 -77.992 1.00 25.44 236 LEU C CA 1
ATOM 7097 C C . LEU C 1 236 ? 4.271 23.550 -77.231 1.00 25.01 236 LEU C C 1
ATOM 7098 O O . LEU C 1 236 ? 4.785 24.367 -76.473 1.00 24.08 236 LEU C O 1
ATOM 7103 N N . VAL C 1 237 ? 2.964 23.517 -77.501 1.00 24.03 237 VAL C N 1
ATOM 7104 C CA . VAL C 1 237 ? 2.101 24.596 -77.120 1.00 24.53 237 VAL C CA 1
ATOM 7105 C C . VAL C 1 237 ? 0.939 24.094 -76.284 1.00 25.58 237 VAL C C 1
ATOM 7106 O O . VAL C 1 237 ? 0.267 23.122 -76.636 1.00 26.56 237 VAL C O 1
ATOM 7110 N N . ASP C 1 238 ? 0.713 24.795 -75.180 1.00 25.42 238 ASP C N 1
ATOM 7111 C CA . ASP C 1 238 ? -0.410 24.575 -74.295 1.00 24.99 238 ASP C CA 1
ATOM 7112 C C . ASP C 1 238 ? -1.261 25.811 -74.528 1.00 25.36 238 ASP C C 1
ATOM 7113 O O . ASP C 1 238 ? -0.897 26.877 -74.053 1.00 24.49 238 ASP C O 1
ATOM 7118 N N . LEU C 1 239 ? -2.386 25.676 -75.229 1.00 23.53 239 LEU C N 1
ATOM 7119 C CA . LEU C 1 239 ? -3.207 26.820 -75.591 1.00 25.05 239 LEU C CA 1
ATOM 7120 C C . LEU C 1 239 ? -4.075 27.356 -74.436 1.00 26.76 239 LEU C C 1
ATOM 7121 O O . LEU C 1 239 ? -4.312 26.671 -73.438 1.00 25.65 239 LEU C O 1
ATOM 7126 N N . ALA C 1 240 ? -4.595 28.561 -74.627 1.00 28.26 240 ALA C N 1
ATOM 7127 C CA . ALA C 1 240 ? -5.720 29.060 -73.840 1.00 31.09 240 ALA C CA 1
ATOM 7128 C C . ALA C 1 240 ? -6.947 28.175 -74.013 1.00 31.59 240 ALA C C 1
ATOM 7129 O O . ALA C 1 240 ? -7.102 27.486 -75.021 1.00 31.37 240 ALA C O 1
ATOM 7131 N N . GLY C 1 241 ? -7.821 28.223 -73.006 1.00 32.09 241 GLY C N 1
ATOM 7132 C CA . GLY C 1 241 ? -9.055 27.458 -72.997 1.00 30.64 241 GLY C CA 1
ATOM 7133 C C . GLY C 1 241 ? -9.906 27.806 -74.196 1.00 30.46 241 GLY C C 1
ATOM 7134 O O . GLY C 1 241 ? -9.992 28.969 -74.594 1.00 27.75 241 GLY C O 1
ATOM 7135 N N . SER C 1 242 ? -10.581 26.806 -74.748 1.00 30.27 242 SER C N 1
ATOM 7136 C CA . SER C 1 242 ? -11.429 27.022 -75.928 1.00 31.72 242 SER C CA 1
ATOM 7137 C C . SER C 1 242 ? -12.909 27.337 -75.634 1.00 32.87 242 SER C C 1
ATOM 7138 O O . SER C 1 242 ? -13.729 27.499 -76.550 1.00 33.57 242 SER C O 1
ATOM 7141 N N . GLU C 1 243 ? -13.286 27.327 -74.360 1.00 34.83 243 GLU C N 1
ATOM 7142 C CA . GLU C 1 243 ? -14.667 27.584 -73.939 1.00 37.54 243 GLU C CA 1
ATOM 7143 C C . GLU C 1 243 ? -15.198 28.932 -74.411 1.00 38.97 243 GLU C C 1
ATOM 7144 O O . GLU C 1 243 ? -14.487 29.940 -74.363 1.00 38.79 243 GLU C O 1
ATOM 7150 N N . LYS C 1 244 ? -16.472 28.907 -74.792 1.00 40.68 244 LYS C N 1
ATOM 7151 C CA . LYS C 1 244 ? -17.196 30.043 -75.340 1.00 43.07 244 LYS C CA 1
ATOM 7152 C C . LYS C 1 244 ? -17.876 30.884 -74.248 1.00 43.57 244 LYS C C 1
ATOM 7153 O O . LYS C 1 244 ? -17.616 30.701 -73.046 1.00 44.59 244 LYS C O 1
ATOM 7155 N N . LYS C 1 259 ? -19.624 32.537 -79.115 1.00 67.72 259 LYS C N 1
ATOM 7156 C CA . LYS C 1 259 ? -18.574 33.553 -79.182 1.00 67.55 259 LYS C CA 1
ATOM 7157 C C . LYS C 1 259 ? -17.139 33.031 -78.930 1.00 66.92 259 LYS C C 1
ATOM 7158 O O . LYS C 1 259 ? -16.409 32.812 -79.905 1.00 67.45 259 LYS C O 1
ATOM 7164 N N . ASN C 1 260 ? -16.729 32.855 -77.668 1.00 64.90 260 ASN C N 1
ATOM 7165 C CA . ASN C 1 260 ? -15.344 32.454 -77.297 1.00 63.48 260 ASN C CA 1
ATOM 7166 C C . ASN C 1 260 ? -14.710 33.365 -76.253 1.00 61.92 260 ASN C C 1
ATOM 7167 O O . ASN C 1 260 ? -14.441 34.529 -76.531 1.00 61.40 260 ASN C O 1
ATOM 7172 N N . ILE C 1 261 ? -14.414 32.841 -75.069 1.00 60.78 261 ILE C N 1
ATOM 7173 C CA . ILE C 1 261 ? -13.785 33.671 -74.039 1.00 59.16 261 ILE C CA 1
ATOM 7174 C C . ILE C 1 261 ? -12.403 34.201 -74.454 1.00 57.39 261 ILE C C 1
ATOM 7175 O O . ILE C 1 261 ? -12.024 35.306 -74.053 1.00 57.17 261 ILE C O 1
ATOM 7180 N N . ASN C 1 262 ? -11.658 33.441 -75.261 1.00 55.05 262 ASN C N 1
ATOM 7181 C CA . ASN C 1 262 ? -10.376 33.925 -75.796 1.00 53.41 262 ASN C CA 1
ATOM 7182 C C . ASN C 1 262 ? -10.396 34.105 -77.319 1.00 51.75 262 ASN C C 1
ATOM 7183 O O . ASN C 1 262 ? -10.499 33.135 -78.059 1.00 52.44 262 ASN C O 1
ATOM 7188 N N . LYS C 1 263 ? -10.261 35.339 -77.791 1.00 50.03 263 LYS C N 1
ATOM 7189 C CA . LYS C 1 263 ? -10.381 35.660 -79.213 1.00 49.47 263 LYS C CA 1
ATOM 7190 C C . LYS C 1 263 ? -9.445 34.943 -80.193 1.00 47.56 263 LYS C C 1
ATOM 7191 O O . LYS C 1 263 ? -9.803 34.760 -81.353 1.00 47.71 263 LYS C O 1
ATOM 7197 N N . SER C 1 264 ? -8.228 34.624 -79.757 1.00 44.65 264 SER C N 1
ATOM 7198 C CA . SER C 1 264 ? -7.222 34.019 -80.622 1.00 42.47 264 SER C CA 1
ATOM 7199 C C . SER C 1 264 ? -7.604 32.579 -80.984 1.00 41.12 264 SER C C 1
ATOM 7200 O O . SER C 1 264 ? -7.141 32.044 -81.980 1.00 41.35 264 SER C O 1
ATOM 7203 N N . LEU C 1 265 ? -8.441 31.952 -80.170 1.00 39.14 265 LEU C N 1
ATOM 7204 C CA . LEU C 1 265 ? -8.985 30.645 -80.501 1.00 39.52 265 LEU C CA 1
ATOM 7205 C C . LEU C 1 265 ? -10.073 30.687 -81.565 1.00 39.33 265 LEU C C 1
ATOM 7206 O O . LEU C 1 265 ? -10.338 29.682 -82.230 1.00 39.07 265 LEU C O 1
ATOM 7211 N N . SER C 1 266 ? -10.698 31.849 -81.723 1.00 39.05 266 SER C N 1
ATOM 7212 C CA . SER C 1 266 ? -11.666 32.038 -82.792 1.00 39.06 266 SER C CA 1
ATOM 7213 C C . SER C 1 266 ? -10.857 32.145 -84.093 1.00 37.84 266 SER C C 1
ATOM 7214 O O . SER C 1 266 ? -11.250 31.645 -85.130 1.00 36.70 266 SER C O 1
ATOM 7217 N N . ALA C 1 267 ? -9.692 32.774 -84.008 1.00 37.14 267 ALA C N 1
ATOM 7218 C CA . ALA C 1 267 ? -8.792 32.884 -85.133 1.00 35.92 267 ALA C CA 1
ATOM 7219 C C . ALA C 1 267 ? -8.288 31.496 -85.513 1.00 36.83 267 ALA C C 1
ATOM 7220 O O . ALA C 1 267 ? -8.331 31.118 -86.700 1.00 36.63 267 ALA C O 1
ATOM 7222 N N . LEU C 1 268 ? -7.887 30.707 -84.507 1.00 35.77 268 LEU C N 1
ATOM 7223 C CA . LEU C 1 268 ? -7.446 29.326 -84.787 1.00 33.97 268 LEU C CA 1
ATOM 7224 C C . LEU C 1 268 ? -8.542 28.543 -85.484 1.00 34.07 268 LEU C C 1
ATOM 7225 O O . LEU C 1 268 ? -8.289 27.832 -86.480 1.00 36.09 268 LEU C O 1
ATOM 7230 N N . GLY C 1 269 ? -9.740 28.597 -84.899 1.00 33.79 269 GLY C N 1
ATOM 7231 C CA . GLY C 1 269 ? -10.919 27.914 -85.457 1.00 33.21 269 GLY C CA 1
ATOM 7232 C C . GLY C 1 269 ? -11.187 28.359 -86.883 1.00 32.98 269 GLY C C 1
ATOM 7233 O O . GLY C 1 269 ? -11.463 27.551 -87.765 1.00 32.84 269 GLY C O 1
ATOM 7234 N N . ASN C 1 270 ? -11.109 29.662 -87.129 1.00 33.69 270 ASN C N 1
ATOM 7235 C CA . ASN C 1 270 ? -11.202 30.160 -88.511 1.00 36.00 270 ASN C CA 1
ATOM 7236 C C . ASN C 1 270 ? -10.102 29.716 -89.466 1.00 35.89 270 ASN C C 1
ATOM 7237 O O . ASN C 1 270 ? -10.397 29.434 -90.628 1.00 36.64 270 ASN C O 1
ATOM 7242 N N . VAL C 1 271 ? -8.851 29.651 -89.010 1.00 34.37 271 VAL C N 1
ATOM 7243 C CA . VAL C 1 271 ? -7.814 29.103 -89.897 1.00 34.32 271 VAL C CA 1
ATOM 7244 C C . VAL C 1 271 ? -8.071 27.617 -90.279 1.00 35.19 271 VAL C C 1
ATOM 7245 O O . VAL C 1 271 ? -8.077 27.225 -91.439 1.00 36.01 271 VAL C O 1
ATOM 7249 N N . ILE C 1 272 ? -8.312 26.773 -89.287 1.00 34.46 272 ILE C N 1
ATOM 7250 C CA . ILE C 1 272 ? -8.660 25.403 -89.547 1.00 34.32 272 ILE C CA 1
ATOM 7251 C C . ILE C 1 272 ? -9.875 25.250 -90.489 1.00 34.74 272 ILE C C 1
ATOM 7252 O O . ILE C 1 272 ? -9.852 24.387 -91.359 1.00 32.82 272 ILE C O 1
ATOM 7257 N N . SER C 1 273 ? -10.965 25.985 -90.261 1.00 35.95 273 SER C N 1
ATOM 7258 C CA . SER C 1 273 ? -12.166 25.861 -91.104 1.00 38.96 273 SER C CA 1
ATOM 7259 C C . SER C 1 273 ? -11.865 26.278 -92.547 1.00 39.39 273 SER C C 1
ATOM 7260 O O . SER C 1 273 ? -12.293 25.623 -93.513 1.00 37.60 273 SER C O 1
ATOM 7263 N N . ALA C 1 274 ? -11.136 27.386 -92.666 1.00 38.99 274 ALA C N 1
ATOM 7264 C CA . ALA C 1 274 ? -10.700 27.840 -93.982 1.00 40.23 274 ALA C CA 1
ATOM 7265 C C . ALA C 1 274 ? -9.885 26.747 -94.691 1.00 41.63 274 ALA C C 1
ATOM 7266 O O . ALA C 1 274 ? -10.256 26.300 -95.789 1.00 40.98 274 ALA C O 1
ATOM 7268 N N . LEU C 1 275 ? -8.834 26.240 -94.044 1.00 41.96 275 LEU C N 1
ATOM 7269 C CA . LEU C 1 275 ? -8.059 25.122 -94.621 1.00 41.94 275 LEU C CA 1
ATOM 7270 C C . LEU C 1 275 ? -8.890 23.864 -94.888 1.00 43.63 275 LEU C C 1
ATOM 7271 O O . LEU C 1 275 ? -8.688 23.210 -95.907 1.00 45.00 275 LEU C O 1
ATOM 7276 N N . ALA C 1 276 ? -9.768 23.474 -93.963 1.00 44.51 276 ALA C N 1
ATOM 7277 C CA . ALA C 1 276 ? -10.554 22.250 -94.132 1.00 47.62 276 ALA C CA 1
ATOM 7278 C C . ALA C 1 276 ? -11.482 22.298 -95.341 1.00 49.73 276 ALA C C 1
ATOM 7279 O O . ALA C 1 276 ? -11.608 21.291 -96.039 1.00 50.42 276 ALA C O 1
ATOM 7281 N N . ASP C 1 277 ? -12.135 23.442 -95.560 1.00 52.54 277 ASP C N 1
ATOM 7282 C CA . ASP C 1 277 ? -13.084 23.625 -96.668 1.00 55.70 277 ASP C CA 1
ATOM 7283 C C . ASP C 1 277 ? -12.403 23.212 -97.967 1.00 56.63 277 ASP C C 1
ATOM 7284 O O . ASP C 1 277 ? -12.972 22.447 -98.741 1.00 56.88 277 ASP C O 1
ATOM 7289 N N . GLY C 1 278 ? -11.183 23.704 -98.176 1.00 57.99 278 GLY C N 1
ATOM 7290 C CA . GLY C 1 278 ? -10.311 23.245 -99.257 1.00 59.81 278 GLY C CA 1
ATOM 7291 C C . GLY C 1 278 ? -10.310 24.197 -100.438 1.00 61.15 278 GLY C C 1
ATOM 7292 O O . GLY C 1 278 ? -9.325 24.295 -101.190 1.00 61.44 278 GLY C O 1
ATOM 7293 N N . ASN C 1 279 ? -11.411 24.939 -100.534 1.00 61.44 279 ASN C N 1
ATOM 7294 C CA . ASN C 1 279 ? -11.749 25.807 -101.652 1.00 61.89 279 ASN C CA 1
ATOM 7295 C C . ASN C 1 279 ? -11.621 27.291 -101.319 1.00 60.72 279 ASN C C 1
ATOM 7296 O O . ASN C 1 279 ? -12.122 28.135 -102.074 1.00 61.72 279 ASN C O 1
ATOM 7301 N N . LYS C 1 280 ? -11.052 27.608 -100.160 1.00 58.78 280 LYS C N 1
ATOM 7302 C CA . LYS C 1 280 ? -10.942 28.998 -99.707 1.00 56.13 280 LYS C CA 1
ATOM 7303 C C . LYS C 1 280 ? -9.539 29.509 -100.013 1.00 54.18 280 LYS C C 1
ATOM 7304 O O . LYS C 1 280 ? -8.548 28.820 -99.743 1.00 54.01 280 LYS C O 1
ATOM 7310 N N . THR C 1 281 ? -9.459 30.728 -100.539 1.00 51.07 281 THR C N 1
ATOM 7311 C CA . THR C 1 281 ? -8.196 31.263 -101.013 1.00 48.30 281 THR C CA 1
ATOM 7312 C C . THR C 1 281 ? -7.391 31.943 -99.902 1.00 46.60 281 THR C C 1
ATOM 7313 O O . THR C 1 281 ? -6.182 31.734 -99.751 1.00 45.59 281 THR C O 1
ATOM 7317 N N . HIS C 1 282 ? -8.078 32.782 -99.143 1.00 43.78 282 HIS C N 1
ATOM 7318 C CA . HIS C 1 282 ? -7.446 33.590 -98.124 1.00 43.67 282 HIS C CA 1
ATOM 7319 C C . HIS C 1 282 ? -7.519 32.920 -96.761 1.00 42.51 282 HIS C C 1
ATOM 7320 O O . HIS C 1 282 ? -8.600 32.744 -96.209 1.00 42.82 282 HIS C O 1
ATOM 7327 N N . ILE C 1 283 ? -6.368 32.540 -96.228 1.00 39.66 283 ILE C N 1
ATOM 7328 C CA . ILE C 1 283 ? -6.362 31.897 -94.935 1.00 37.84 283 ILE C CA 1
ATOM 7329 C C . ILE C 1 283 ? -6.017 32.928 -93.877 1.00 36.96 283 ILE C C 1
ATOM 7330 O O . ILE C 1 283 ? -5.020 33.639 -93.958 1.00 37.50 283 ILE C O 1
ATOM 7335 N N . PRO C 1 284 ? -6.898 33.078 -92.893 1.00 35.77 284 PRO C N 1
ATOM 7336 C CA . PRO C 1 284 ? -6.730 34.250 -92.054 1.00 35.57 284 PRO C CA 1
ATOM 7337 C C . PRO C 1 284 ? -5.709 34.058 -90.928 1.00 35.40 284 PRO C C 1
ATOM 7338 O O . PRO C 1 284 ? -6.053 34.305 -89.776 1.00 35.41 284 PRO C O 1
ATOM 7342 N N . TYR C 1 285 ? -4.471 33.693 -91.250 1.00 33.64 285 TYR C N 1
ATOM 7343 C CA . TYR C 1 285 ? -3.452 33.501 -90.222 1.00 35.57 285 TYR C CA 1
ATOM 7344 C C . TYR C 1 285 ? -3.180 34.777 -89.448 1.00 36.59 285 TYR C C 1
ATOM 7345 O O . TYR C 1 285 ? -2.826 34.730 -88.257 1.00 36.28 285 TYR C O 1
ATOM 7354 N N . ARG C 1 286 ? -3.321 35.915 -90.125 1.00 37.50 286 ARG C N 1
ATOM 7355 C CA . ARG C 1 286 ? -2.857 37.186 -89.553 1.00 38.93 286 ARG C CA 1
ATOM 7356 C C . ARG C 1 286 ? -3.889 37.799 -88.606 1.00 39.00 286 ARG C C 1
ATOM 7357 O O . ARG C 1 286 ? -3.721 38.882 -88.060 1.00 40.67 286 ARG C O 1
ATOM 7365 N N . ASP C 1 287 ? -4.956 37.069 -88.346 1.00 38.78 287 ASP C N 1
ATOM 7366 C CA . ASP C 1 287 ? -5.906 37.526 -87.341 1.00 39.21 287 ASP C CA 1
ATOM 7367 C C . ASP C 1 287 ? -5.432 37.445 -85.887 1.00 38.31 287 ASP C C 1
ATOM 7368 O O . ASP C 1 287 ? -6.075 38.026 -85.014 1.00 38.51 287 ASP C O 1
ATOM 7373 N N . SER C 1 288 ? -4.309 36.781 -85.612 1.00 36.44 288 SER C N 1
ATOM 7374 C CA . SER C 1 288 ? -3.791 36.730 -84.231 1.00 34.74 288 SER C CA 1
ATOM 7375 C C . SER C 1 288 ? -2.341 36.333 -84.348 1.00 34.51 288 SER C C 1
ATOM 7376 O O . SER C 1 288 ? -1.973 35.682 -85.318 1.00 35.28 288 SER C O 1
ATOM 7379 N N . LYS C 1 289 ? -1.519 36.747 -83.391 1.00 34.32 289 LYS C N 1
ATOM 7380 C CA . LYS C 1 289 ? -0.131 36.310 -83.330 1.00 33.67 289 LYS C CA 1
ATOM 7381 C C . LYS C 1 289 ? -0.018 34.784 -83.208 1.00 32.73 289 LYS C C 1
ATOM 7382 O O . LYS C 1 289 ? 0.868 34.199 -83.833 1.00 31.65 289 LYS C O 1
ATOM 7388 N N . LEU C 1 290 ? -0.914 34.164 -82.425 1.00 32.17 290 LEU C N 1
ATOM 7389 C CA . LEU C 1 290 ? -0.975 32.699 -82.286 1.00 30.79 290 LEU C CA 1
ATOM 7390 C C . LEU C 1 290 ? -0.966 32.042 -83.664 1.00 30.69 290 LEU C C 1
ATOM 7391 O O . LEU C 1 290 ? -0.106 31.204 -83.941 1.00 30.38 290 LEU C O 1
ATOM 7396 N N . THR C 1 291 ? -1.961 32.369 -84.486 1.00 29.71 291 THR C N 1
ATOM 7397 C CA . THR C 1 291 ? -2.095 31.734 -85.804 1.00 31.18 291 THR C CA 1
ATOM 7398 C C . THR C 1 291 ? -1.023 32.065 -86.865 1.00 32.68 291 THR C C 1
ATOM 7399 O O . THR C 1 291 ? -0.862 31.334 -87.851 1.00 34.37 291 THR C O 1
ATOM 7403 N N . ARG C 1 292 ? -0.330 33.190 -86.701 1.00 33.77 292 ARG C N 1
ATOM 7404 C CA . ARG C 1 292 ? 0.916 33.447 -87.426 1.00 34.30 292 ARG C CA 1
ATOM 7405 C C . ARG C 1 292 ? 2.033 32.569 -86.883 1.00 32.80 292 ARG C C 1
ATOM 7406 O O . ARG C 1 292 ? 2.758 31.948 -87.649 1.00 35.27 292 ARG C O 1
ATOM 7414 N N . ILE C 1 293 ? 2.221 32.511 -85.576 1.00 31.77 293 ILE C N 1
ATOM 7415 C CA . ILE C 1 293 ? 3.245 31.604 -85.053 1.00 32.88 293 ILE C CA 1
ATOM 7416 C C . ILE C 1 293 ? 3.003 30.156 -85.533 1.00 33.42 293 ILE C C 1
ATOM 7417 O O . ILE C 1 293 ? 3.947 29.444 -85.892 1.00 33.14 293 ILE C O 1
ATOM 7422 N N . LEU C 1 294 ? 1.739 29.729 -85.541 1.00 32.12 294 LEU C N 1
ATOM 7423 C CA . LEU C 1 294 ? 1.375 28.382 -85.978 1.00 31.78 294 LEU C CA 1
ATOM 7424 C C . LEU C 1 294 ? 1.120 28.240 -87.486 1.00 32.21 294 LEU C C 1
ATOM 7425 O O . LEU C 1 294 ? 0.564 27.236 -87.920 1.00 31.67 294 LEU C O 1
ATOM 7430 N N . GLN C 1 295 ? 1.540 29.220 -88.292 1.00 32.84 295 GLN C N 1
ATOM 7431 C CA . GLN C 1 295 ? 1.158 29.252 -89.699 1.00 32.31 295 GLN C CA 1
ATOM 7432 C C . GLN C 1 295 ? 1.726 28.060 -90.438 1.00 31.57 295 GLN C C 1
ATOM 7433 O O . GLN C 1 295 ? 1.021 27.335 -91.133 1.00 32.02 295 GLN C O 1
ATOM 7439 N N . GLU C 1 296 ? 3.012 27.841 -90.255 1.00 30.59 296 GLU C N 1
ATOM 7440 C CA . GLU C 1 296 ? 3.652 26.645 -90.792 1.00 33.03 296 GLU C CA 1
ATOM 7441 C C . GLU C 1 296 ? 3.062 25.329 -90.246 1.00 32.01 296 GLU C C 1
ATOM 7442 O O . GLU C 1 296 ? 2.849 24.371 -90.995 1.00 32.58 296 GLU C O 1
ATOM 7448 N N . SER C 1 297 ? 2.780 25.269 -88.945 1.00 30.79 297 SER C N 1
ATOM 7449 C CA . SER C 1 297 ? 2.179 24.059 -88.354 1.00 29.07 297 SER C CA 1
ATOM 7450 C C . SER C 1 297 ? 0.832 23.758 -88.974 1.00 30.31 297 SER C C 1
ATOM 7451 O O . SER C 1 297 ? 0.413 22.607 -89.007 1.00 30.49 297 SER C O 1
ATOM 7454 N N . LEU C 1 298 ? 0.144 24.784 -89.471 1.00 30.43 298 LEU C N 1
ATOM 7455 C CA . LEU C 1 298 ? -1.211 24.621 -89.988 1.00 31.63 298 LEU C CA 1
ATOM 7456 C C . LEU C 1 298 ? -1.248 24.849 -91.499 1.00 33.54 298 LEU C C 1
ATOM 7457 O O . LEU C 1 298 ? -1.387 25.990 -91.973 1.00 33.98 298 LEU C O 1
ATOM 7462 N N . GLY C 1 299 ? -1.108 23.773 -92.264 1.00 33.94 299 GLY C N 1
ATOM 7463 C CA . GLY C 1 299 ? -1.091 23.906 -93.720 1.00 35.59 299 GLY C CA 1
ATOM 7464 C C . GLY C 1 299 ? 0.307 24.090 -94.311 1.00 36.16 299 GLY C C 1
ATOM 7465 O O . GLY C 1 299 ? 0.457 24.049 -95.542 1.00 38.99 299 GLY C O 1
ATOM 7466 N N . GLY C 1 300 ? 1.324 24.301 -93.476 1.00 33.85 300 GLY C N 1
ATOM 7467 C CA . GLY C 1 300 ? 2.687 24.568 -93.993 1.00 33.03 300 GLY C CA 1
ATOM 7468 C C . GLY C 1 300 ? 3.697 23.442 -93.857 1.00 30.35 300 GLY C C 1
ATOM 7469 O O . GLY C 1 300 ? 3.340 22.284 -93.783 1.00 31.15 300 GLY C O 1
ATOM 7470 N N . ASN C 1 301 ? 4.973 23.775 -93.760 1.00 29.11 301 ASN C N 1
ATOM 7471 C CA . ASN C 1 301 ? 6.017 22.763 -93.742 1.00 28.85 301 ASN C CA 1
ATOM 7472 C C . ASN C 1 301 ? 6.327 22.251 -92.322 1.00 28.73 301 ASN C C 1
ATOM 7473 O O . ASN C 1 301 ? 7.370 22.583 -91.757 1.00 29.12 301 ASN C O 1
ATOM 7478 N N . ALA C 1 302 ? 5.427 21.453 -91.737 1.00 27.97 302 ALA C N 1
ATOM 7479 C CA . ALA C 1 302 ? 5.655 20.799 -90.423 1.00 27.84 302 ALA C CA 1
ATOM 7480 C C . ALA C 1 302 ? 4.753 19.606 -90.258 1.00 27.42 302 ALA C C 1
ATOM 7481 O O . ALA C 1 302 ? 3.639 19.626 -90.766 1.00 27.25 302 ALA C O 1
ATOM 7483 N N . ARG C 1 303 ? 5.200 18.606 -89.497 1.00 26.92 303 ARG C N 1
ATOM 7484 C CA . ARG C 1 303 ? 4.293 17.565 -89.015 1.00 27.55 303 ARG C CA 1
ATOM 7485 C C . ARG C 1 303 ? 3.645 17.957 -87.690 1.00 27.05 303 ARG C C 1
ATOM 7486 O O . ARG C 1 303 ? 4.307 18.115 -86.656 1.00 27.68 303 ARG C O 1
ATOM 7494 N N . THR C 1 304 ? 2.332 18.037 -87.714 1.00 25.31 304 THR C N 1
ATOM 7495 C CA . THR C 1 304 ? 1.608 18.594 -86.617 1.00 24.15 304 THR C CA 1
ATOM 7496 C C . THR C 1 304 ? 0.728 17.533 -85.975 1.00 24.95 304 THR C C 1
ATOM 7497 O O . THR C 1 304 ? 0.022 16.794 -86.682 1.00 25.25 304 THR C O 1
ATOM 7501 N N . THR C 1 305 ? 0.773 17.464 -84.646 1.00 23.38 305 THR C N 1
ATOM 7502 C CA . THR C 1 305 ? -0.154 16.614 -83.876 1.00 22.83 305 THR C CA 1
ATOM 7503 C C . THR C 1 305 ? -0.901 17.527 -82.934 1.00 24.30 305 THR C C 1
ATOM 7504 O O . THR C 1 305 ? -0.298 18.394 -82.291 1.00 25.65 305 THR C O 1
ATOM 7508 N N . ILE C 1 306 ? -2.223 17.433 -82.991 1.00 24.94 306 ILE C N 1
ATOM 7509 C CA . ILE C 1 306 ? -3.063 18.147 -82.068 1.00 25.36 306 ILE C CA 1
ATOM 7510 C C . ILE C 1 306 ? -3.647 17.131 -81.073 1.00 26.04 306 ILE C C 1
ATOM 7511 O O . ILE C 1 306 ? -4.132 16.094 -81.470 1.00 25.48 306 ILE C O 1
ATOM 7516 N N . VAL C 1 307 ? -3.511 17.415 -79.781 1.00 25.91 307 VAL C N 1
ATOM 7517 C CA . VAL C 1 307 ? -4.202 16.670 -78.763 1.00 24.95 307 VAL C CA 1
ATOM 7518 C C . VAL C 1 307 ? -5.410 17.507 -78.368 1.00 25.71 307 VAL C C 1
ATOM 7519 O O . VAL C 1 307 ? -5.276 18.588 -77.798 1.00 25.55 307 VAL C O 1
ATOM 7523 N N . ILE C 1 308 ? -6.601 17.009 -78.689 1.00 23.12 308 ILE C N 1
ATOM 7524 C CA . ILE C 1 308 ? -7.778 17.605 -78.153 1.00 23.37 308 ILE C CA 1
ATOM 7525 C C . ILE C 1 308 ? -8.099 16.918 -76.833 1.00 24.86 308 ILE C C 1
ATOM 7526 O O . ILE C 1 308 ? -8.125 15.692 -76.731 1.00 25.41 308 ILE C O 1
ATOM 7531 N N . CYS C 1 309 ? -8.291 17.749 -75.819 1.00 24.49 309 CYS C N 1
ATOM 7532 C CA . CYS C 1 309 ? -8.557 17.312 -74.470 1.00 26.23 309 CYS C CA 1
ATOM 7533 C C . CYS C 1 309 ? -10.019 17.539 -74.160 1.00 26.43 309 CYS C C 1
ATOM 7534 O O . CYS C 1 309 ? -10.526 18.630 -74.413 1.00 26.30 309 CYS C O 1
ATOM 7537 N N . CYS C 1 310 ? -10.665 16.507 -73.611 1.00 26.70 310 CYS C N 1
ATOM 7538 C CA . CYS C 1 310 ? -12.112 16.480 -73.426 1.00 28.79 310 CYS C CA 1
ATOM 7539 C C . CYS C 1 310 ? -12.564 15.968 -72.068 1.00 29.30 310 CYS C C 1
ATOM 7540 O O . CYS C 1 310 ? -12.028 14.978 -71.520 1.00 28.04 310 CYS C O 1
ATOM 7543 N N . SER C 1 311 ? -13.580 16.659 -71.557 1.00 28.81 311 SER C N 1
ATOM 7544 C CA . SER C 1 311 ? -14.455 16.105 -70.522 1.00 29.89 311 SER C CA 1
ATOM 7545 C C . SER C 1 311 ? -15.368 15.007 -71.054 1.00 27.64 311 SER C C 1
ATOM 7546 O O . SER C 1 311 ? -15.985 15.178 -72.101 1.00 28.49 311 SER C O 1
ATOM 7549 N N . PRO C 1 312 ? -15.513 13.893 -70.319 1.00 28.69 312 PRO C N 1
ATOM 7550 C CA . PRO C 1 312 ? -16.511 12.911 -70.708 1.00 28.51 312 PRO C CA 1
ATOM 7551 C C . PRO C 1 312 ? -17.866 13.145 -70.015 1.00 29.02 312 PRO C C 1
ATOM 7552 O O . PRO C 1 312 ? -18.728 12.273 -70.085 1.00 31.19 312 PRO C O 1
ATOM 7556 N N . ALA C 1 313 ? -18.069 14.290 -69.375 1.00 28.39 313 ALA C N 1
ATOM 7557 C CA . ALA C 1 313 ? -19.310 14.560 -68.623 1.00 30.27 313 ALA C CA 1
ATOM 7558 C C . ALA C 1 313 ? -20.471 15.023 -69.524 1.00 31.75 313 ALA C C 1
ATOM 7559 O O . ALA C 1 313 ? -20.288 15.853 -70.442 1.00 30.89 313 ALA C O 1
ATOM 7561 N N . SER C 1 314 ? -21.677 14.527 -69.231 1.00 33.92 314 SER C N 1
ATOM 7562 C CA . SER C 1 314 ? -22.897 15.081 -69.868 1.00 35.75 314 SER C CA 1
ATOM 7563 C C . SER C 1 314 ? -22.989 16.589 -69.599 1.00 36.39 314 SER C C 1
ATOM 7564 O O . SER C 1 314 ? -23.386 17.351 -70.459 1.00 37.84 314 SER C O 1
ATOM 7567 N N . PHE C 1 315 ? -22.480 17.041 -68.464 1.00 37.92 315 PHE C N 1
ATOM 7568 C CA . PHE C 1 315 ? -22.513 18.458 -68.098 1.00 41.44 315 PHE C CA 1
ATOM 7569 C C . PHE C 1 315 ? -21.846 19.398 -69.116 1.00 42.01 315 PHE C C 1
ATOM 7570 O O . PHE C 1 315 ? -22.263 20.550 -69.307 1.00 41.34 315 PHE C O 1
ATOM 7578 N N . ASN C 1 316 ? -20.758 18.897 -69.705 1.00 41.67 316 ASN C N 1
ATOM 7579 C CA . ASN C 1 316 ? -19.877 19.675 -70.559 1.00 40.97 316 ASN C CA 1
ATOM 7580 C C . ASN C 1 316 ? -20.057 19.271 -72.013 1.00 40.95 316 ASN C C 1
ATOM 7581 O O . ASN C 1 316 ? -19.209 19.550 -72.851 1.00 41.24 316 ASN C O 1
ATOM 7586 N N . GLU C 1 317 ? -21.180 18.631 -72.313 1.00 41.79 317 GLU C N 1
ATOM 7587 C CA . GLU C 1 317 ? -21.393 18.065 -73.637 1.00 42.01 317 GLU C CA 1
ATOM 7588 C C . GLU C 1 317 ? -21.190 19.013 -74.803 1.00 40.97 317 GLU C C 1
ATOM 7589 O O . GLU C 1 317 ? -20.600 18.609 -75.794 1.00 40.24 317 GLU C O 1
ATOM 7595 N N . SER C 1 318 ? -21.650 20.253 -74.686 1.00 39.86 318 SER C N 1
ATOM 7596 C CA . SER C 1 318 ? -21.502 21.205 -75.776 1.00 40.08 318 SER C CA 1
ATOM 7597 C C . SER C 1 318 ? -20.080 21.713 -75.996 1.00 38.23 318 SER C C 1
ATOM 7598 O O . SER C 1 318 ? -19.691 21.880 -77.145 1.00 39.36 318 SER C O 1
ATOM 7601 N N . GLU C 1 319 ? -19.306 21.966 -74.947 1.00 36.47 319 GLU C N 1
ATOM 7602 C CA . GLU C 1 319 ? -17.918 22.352 -75.141 1.00 35.08 319 GLU C CA 1
ATOM 7603 C C . GLU C 1 319 ? -17.185 21.132 -75.708 1.00 34.17 319 GLU C C 1
ATOM 7604 O O . GLU C 1 319 ? -16.462 21.240 -76.688 1.00 33.70 319 GLU C O 1
ATOM 7610 N N . THR C 1 320 ? -17.455 19.953 -75.157 1.00 33.04 320 THR C N 1
ATOM 7611 C CA . THR C 1 320 ? -16.917 18.723 -75.717 1.00 32.50 320 THR C CA 1
ATOM 7612 C C . THR C 1 320 ? -17.247 18.558 -77.208 1.00 32.75 320 THR C C 1
ATOM 7613 O O . THR C 1 320 ? -16.346 18.258 -78.012 1.00 32.18 320 THR C O 1
ATOM 7617 N N . LYS C 1 321 ? -18.497 18.816 -77.587 1.00 32.13 321 LYS C N 1
ATOM 7618 C CA A LYS C 1 321 ? -18.894 18.722 -78.997 0.50 33.40 321 LYS C CA 1
ATOM 7619 C CA B LYS C 1 321 ? -18.898 18.728 -78.986 0.50 33.62 321 LYS C CA 1
ATOM 7620 C C . LYS C 1 321 ? -18.110 19.722 -79.846 1.00 32.84 321 LYS C C 1
ATOM 7621 O O . LYS C 1 321 ? -17.703 19.418 -80.959 1.00 33.54 321 LYS C O 1
ATOM 7632 N N . SER C 1 322 ? -17.900 20.913 -79.315 1.00 32.04 322 SER C N 1
ATOM 7633 C CA . SER C 1 322 ? -17.149 21.947 -80.028 1.00 32.96 322 SER C CA 1
ATOM 7634 C C . SER C 1 322 ? -15.674 21.512 -80.132 1.00 30.92 322 SER C C 1
ATOM 7635 O O . SER C 1 322 ? -15.043 21.673 -81.178 1.00 31.48 322 SER C O 1
ATOM 7638 N N . THR C 1 323 ? -15.127 20.919 -79.070 1.00 28.45 323 THR C N 1
ATOM 7639 C CA . THR C 1 323 ? -13.739 20.451 -79.129 1.00 25.36 323 THR C CA 1
ATOM 7640 C C . THR C 1 323 ? -13.579 19.336 -80.165 1.00 26.32 323 THR C C 1
ATOM 7641 O O . THR C 1 323 ? -12.664 19.398 -80.999 1.00 24.70 323 THR C O 1
ATOM 7645 N N . LEU C 1 324 ? -14.528 18.403 -80.180 1.00 23.58 324 LEU C N 1
ATOM 7646 C CA . LEU C 1 324 ? -14.497 17.299 -81.134 1.00 27.47 324 LEU C CA 1
ATOM 7647 C C . LEU C 1 324 ? -14.645 17.766 -82.567 1.00 27.56 324 LEU C C 1
ATOM 7648 O O . LEU C 1 324 ? -13.991 17.210 -83.465 1.00 26.31 324 LEU C O 1
ATOM 7653 N N . ASP C 1 325 ? -15.505 18.764 -82.778 1.00 28.74 325 ASP C N 1
ATOM 7654 C CA . ASP C 1 325 ? -15.689 19.307 -84.128 1.00 31.19 325 ASP C CA 1
ATOM 7655 C C . ASP C 1 325 ? -14.440 20.038 -84.657 1.00 29.77 325 ASP C C 1
ATOM 7656 O O . ASP C 1 325 ? -14.103 19.941 -85.828 1.00 28.18 325 ASP C O 1
ATOM 7661 N N . PHE C 1 326 ? -13.756 20.787 -83.801 1.00 29.87 326 PHE C N 1
ATOM 7662 C CA . PHE C 1 326 ? -12.465 21.371 -84.161 1.00 28.94 326 PHE C CA 1
ATOM 7663 C C . PHE C 1 326 ? -11.517 20.275 -84.601 1.00 28.19 326 PHE C C 1
ATOM 7664 O O . PHE C 1 326 ? -10.894 20.375 -85.654 1.00 30.45 326 PHE C O 1
ATOM 7672 N N . GLY C 1 327 ? -11.434 19.182 -83.848 1.00 27.22 327 GLY C N 1
ATOM 7673 C CA . GLY C 1 327 ? -10.411 18.176 -84.148 1.00 25.24 327 GLY C CA 1
ATOM 7674 C C . GLY C 1 327 ? -10.736 17.457 -85.445 1.00 25.00 327 GLY C C 1
ATOM 7675 O O . GLY C 1 327 ? -9.861 17.126 -86.245 1.00 23.80 327 GLY C O 1
ATOM 7676 N N . ARG C 1 328 ? -12.009 17.152 -85.622 1.00 26.53 328 ARG C N 1
ATOM 7677 C CA . ARG C 1 328 ? -12.485 16.477 -86.822 1.00 29.12 328 ARG C CA 1
ATOM 7678 C C . ARG C 1 328 ? -12.146 17.279 -88.070 1.00 29.64 328 ARG C C 1
ATOM 7679 O O . ARG C 1 328 ? -11.661 16.715 -89.045 1.00 30.01 328 ARG C O 1
ATOM 7687 N N . ARG C 1 329 ? -12.324 18.593 -88.011 1.00 31.40 329 ARG C N 1
ATOM 7688 C CA . ARG C 1 329 ? -12.017 19.445 -89.158 1.00 32.12 329 ARG C CA 1
ATOM 7689 C C . ARG C 1 329 ? -10.514 19.500 -89.333 1.00 30.66 329 ARG C C 1
ATOM 7690 O O . ARG C 1 329 ? -10.056 19.420 -90.455 1.00 29.26 329 ARG C O 1
ATOM 7698 N N . ALA C 1 330 ? -9.759 19.706 -88.248 1.00 29.56 330 ALA C N 1
ATOM 7699 C CA . ALA C 1 330 ? -8.298 19.805 -88.346 1.00 28.11 330 ALA C CA 1
ATOM 7700 C C . ALA C 1 330 ? -7.656 18.578 -88.967 1.00 28.09 330 ALA C C 1
ATOM 7701 O O . ALA C 1 330 ? -6.644 18.651 -89.708 1.00 27.75 330 ALA C O 1
ATOM 7703 N N . LYS C 1 331 ? -8.242 17.436 -88.632 1.00 28.99 331 LYS C N 1
ATOM 7704 C CA . LYS C 1 331 ? -7.788 16.143 -89.155 1.00 31.23 331 LYS C CA 1
ATOM 7705 C C . LYS C 1 331 ? -7.817 16.036 -90.692 1.00 31.97 331 LYS C C 1
ATOM 7706 O O . LYS C 1 331 ? -7.063 15.238 -91.268 1.00 32.02 331 LYS C O 1
ATOM 7712 N N . THR C 1 332 ? -8.659 16.833 -91.348 1.00 31.04 332 THR C N 1
ATOM 7713 C CA . THR C 1 332 ? -8.723 16.805 -92.825 1.00 33.57 332 THR C CA 1
ATOM 7714 C C . THR C 1 332 ? -7.730 17.790 -93.451 1.00 35.47 332 THR C C 1
ATOM 7715 O O . THR C 1 332 ? -7.700 17.940 -94.670 1.00 37.20 332 THR C O 1
ATOM 7719 N N . VAL C 1 333 ? -6.925 18.496 -92.656 1.00 35.76 333 VAL C N 1
ATOM 7720 C CA . VAL C 1 333 ? -6.028 19.501 -93.231 1.00 34.92 333 VAL C CA 1
ATOM 7721 C C . VAL C 1 333 ? -4.737 18.816 -93.650 1.00 35.56 333 VAL C C 1
ATOM 7722 O O . VAL C 1 333 ? -4.204 17.999 -92.906 1.00 34.12 333 VAL C O 1
ATOM 7726 N N . LYS C 1 334 ? -4.224 19.117 -94.840 1.00 36.31 334 LYS C N 1
ATOM 7727 C CA . LYS C 1 334 ? -3.005 18.445 -95.289 1.00 37.13 334 LYS C CA 1
ATOM 7728 C C . LYS C 1 334 ? -1.864 19.420 -95.224 1.00 36.37 334 LYS C C 1
ATOM 7729 O O . LYS C 1 334 ? -1.974 20.555 -95.696 1.00 36.50 334 LYS C O 1
ATOM 7735 N N . ASN C 1 335 ? -0.760 18.969 -94.648 1.00 36.45 335 ASN C N 1
ATOM 7736 C CA . ASN C 1 335 ? 0.441 19.790 -94.540 1.00 36.10 335 ASN C CA 1
ATOM 7737 C C . ASN C 1 335 ? 1.353 19.335 -95.681 1.00 37.32 335 ASN C C 1
ATOM 7738 O O . ASN C 1 335 ? 1.221 18.223 -96.189 1.00 38.89 335 ASN C O 1
ATOM 7743 N N . VAL C 1 336 ? 2.322 20.148 -96.069 1.00 37.10 336 VAL C N 1
ATOM 7744 C CA . VAL C 1 336 ? 3.253 19.658 -97.082 1.00 38.90 336 VAL C CA 1
ATOM 7745 C C . VAL C 1 336 ? 4.665 19.881 -96.567 1.00 37.07 336 VAL C C 1
ATOM 7746 O O . VAL C 1 336 ? 5.073 21.019 -96.351 1.00 37.53 336 VAL C O 1
ATOM 7750 N N . VAL C 1 337 ? 5.368 18.783 -96.314 1.00 37.01 337 VAL C N 1
ATOM 7751 C CA . VAL C 1 337 ? 6.575 18.814 -95.503 1.00 39.51 337 VAL C CA 1
ATOM 7752 C C . VAL C 1 337 ? 7.771 18.254 -96.261 1.00 40.62 337 VAL C C 1
ATOM 7753 O O . VAL C 1 337 ? 7.618 17.312 -97.044 1.00 40.85 337 VAL C O 1
ATOM 7757 N N . CYS C 1 338 ? 8.935 18.854 -96.024 1.00 40.68 338 CYS C N 1
ATOM 7758 C CA . CYS C 1 338 ? 10.201 18.272 -96.443 1.00 42.35 338 CYS C CA 1
ATOM 7759 C C . CYS C 1 338 ? 11.268 18.468 -95.381 1.00 42.39 338 CYS C C 1
ATOM 7760 O O . CYS C 1 338 ? 11.094 19.308 -94.479 1.00 40.43 338 CYS C O 1
ATOM 7763 N N . VAL C 1 339 ? 12.357 17.702 -95.520 1.00 41.93 339 VAL C N 1
ATOM 7764 C CA . VAL C 1 339 ? 13.558 17.830 -94.697 1.00 42.15 339 VAL C CA 1
ATOM 7765 C C . VAL C 1 339 ? 14.122 19.208 -94.965 1.00 41.51 339 VAL C C 1
ATOM 7766 O O . VAL C 1 339 ? 14.075 19.646 -96.106 1.00 41.81 339 VAL C O 1
ATOM 7770 N N . ASN C 1 340 ? 14.593 19.902 -93.927 1.00 41.35 340 ASN C N 1
ATOM 7771 C CA . ASN C 1 340 ? 15.111 21.261 -94.041 1.00 41.97 340 ASN C CA 1
ATOM 7772 C C . ASN C 1 340 ? 16.631 21.182 -94.043 1.00 45.49 340 ASN C C 1
ATOM 7773 O O . ASN C 1 340 ? 17.269 20.859 -93.038 1.00 44.03 340 ASN C O 1
ATOM 7778 N N . GLU C 1 341 ? 17.190 21.378 -95.228 1.00 48.86 341 GLU C N 1
ATOM 7779 C CA . GLU C 1 341 ? 18.603 21.176 -95.426 1.00 54.50 341 GLU C CA 1
ATOM 7780 C C . GLU C 1 341 ? 19.153 22.541 -95.761 1.00 57.53 341 GLU C C 1
ATOM 7781 O O . GLU C 1 341 ? 18.707 23.129 -96.732 1.00 56.78 341 GLU C O 1
ATOM 7787 N N . GLU C 1 342 ? 20.047 23.072 -94.926 1.00 62.43 342 GLU C N 1
ATOM 7788 C CA . GLU C 1 342 ? 20.737 24.335 -95.229 1.00 67.23 342 GLU C CA 1
ATOM 7789 C C . GLU C 1 342 ? 22.093 24.008 -95.839 1.00 69.62 342 GLU C C 1
ATOM 7790 O O . GLU C 1 342 ? 22.605 22.911 -95.623 1.00 70.57 342 GLU C O 1
ATOM 7796 N N . LEU C 1 343 ? 22.681 24.910 -96.621 1.00 72.75 343 LEU C N 1
ATOM 7797 C CA . LEU C 1 343 ? 23.808 24.456 -97.445 1.00 75.15 343 LEU C CA 1
ATOM 7798 C C . LEU C 1 343 ? 25.141 24.151 -96.729 1.00 76.96 343 LEU C C 1
ATOM 7799 O O . LEU C 1 343 ? 25.562 22.987 -96.715 1.00 77.42 343 LEU C O 1
ATOM 7804 N N . THR C 1 344 ? 25.788 25.179 -96.175 1.00 78.28 344 THR C N 1
ATOM 7805 C CA . THR C 1 344 ? 26.940 25.092 -95.253 1.00 80.41 344 THR C CA 1
ATOM 7806 C C . THR C 1 344 ? 28.038 26.073 -95.638 1.00 81.44 344 THR C C 1
ATOM 7807 O O . THR C 1 344 ? 28.480 26.096 -96.791 1.00 81.43 344 THR C O 1
ATOM 7811 N N . ALA C 1 345 ? 28.475 26.857 -94.652 1.00 82.89 345 ALA C N 1
ATOM 7812 C CA . ALA C 1 345 ? 29.218 28.100 -94.887 1.00 83.69 345 ALA C CA 1
ATOM 7813 C C . ALA C 1 345 ? 30.060 28.026 -96.157 1.00 84.27 345 ALA C C 1
ATOM 7814 O O . ALA C 1 345 ? 29.841 28.787 -97.105 1.00 84.63 345 ALA C O 1
ATOM 7816 N N . GLU C 1 346 ? 30.962 27.050 -96.189 1.00 84.90 346 GLU C N 1
ATOM 7817 C CA . GLU C 1 346 ? 31.954 26.933 -97.246 1.00 85.69 346 GLU C CA 1
ATOM 7818 C C . GLU C 1 346 ? 31.418 26.336 -98.545 1.00 85.73 346 GLU C C 1
ATOM 7819 O O . GLU C 1 346 ? 32.066 26.444 -99.582 1.00 85.86 346 GLU C O 1
ATOM 7825 N N . GLU C 1 347 ? 30.252 25.702 -98.502 1.00 85.95 347 GLU C N 1
ATOM 7826 C CA . GLU C 1 347 ? 29.787 24.931 -99.652 1.00 85.98 347 GLU C CA 1
ATOM 7827 C C . GLU C 1 347 ? 29.167 25.757 -100.787 1.00 85.67 347 GLU C C 1
ATOM 7828 O O . GLU C 1 347 ? 29.192 25.308 -101.933 1.00 85.13 347 GLU C O 1
ATOM 7834 N N . TRP C 1 348 ? 28.632 26.951 -100.521 1.00 85.47 348 TRP C N 1
ATOM 7835 C CA . TRP C 1 348 ? 28.432 27.871 -101.650 1.00 85.71 348 TRP C CA 1
ATOM 7836 C C . TRP C 1 348 ? 29.814 28.257 -102.195 1.00 85.67 348 TRP C C 1
ATOM 7837 O O . TRP C 1 348 ? 29.979 28.410 -103.405 1.00 85.96 348 TRP C O 1
ATOM 7848 N N . LYS C 1 349 ? 30.796 28.373 -101.300 1.00 85.72 349 LYS C N 1
ATOM 7849 C CA . LYS C 1 349 ? 32.206 28.584 -101.658 1.00 85.70 349 LYS C CA 1
ATOM 7850 C C . LYS C 1 349 ? 32.782 27.430 -102.480 1.00 85.76 349 LYS C C 1
ATOM 7851 O O . LYS C 1 349 ? 32.998 27.574 -103.683 1.00 85.32 349 LYS C O 1
ATOM 7857 N N . ARG C 1 350 ? 32.990 26.288 -101.827 1.00 86.09 350 ARG C N 1
ATOM 7858 C CA . ARG C 1 350 ? 33.672 25.123 -102.399 1.00 86.17 350 ARG C CA 1
ATOM 7859 C C . ARG C 1 350 ? 32.949 24.510 -103.601 1.00 85.54 350 ARG C C 1
ATOM 7860 O O . ARG C 1 350 ? 33.460 23.574 -104.222 1.00 85.88 350 ARG C O 1
ATOM 7868 N N . ARG C 1 351 ? 31.774 25.045 -103.926 1.00 84.34 351 ARG C N 1
ATOM 7869 C CA . ARG C 1 351 ? 31.015 24.611 -105.091 1.00 83.28 351 ARG C CA 1
ATOM 7870 C C . ARG C 1 351 ? 30.782 25.759 -106.080 1.00 82.33 351 ARG C C 1
ATOM 7871 O O . ARG C 1 351 ? 30.280 25.559 -107.189 1.00 82.01 351 ARG C O 1
ATOM 7879 N N . TYR C 1 352 ? 31.164 26.968 -105.681 1.00 80.79 352 TYR C N 1
ATOM 7880 C CA . TYR C 1 352 ? 31.387 28.027 -106.655 1.00 79.62 352 TYR C CA 1
ATOM 7881 C C . TYR C 1 352 ? 32.661 27.673 -107.421 1.00 78.42 352 TYR C C 1
ATOM 7882 O O . TYR C 1 352 ? 32.768 27.941 -108.615 1.00 77.81 352 TYR C O 1
ATOM 7891 N N . GLU C 1 353 ? 33.588 27.030 -106.714 1.00 77.27 353 GLU C N 1
ATOM 7892 C CA . GLU C 1 353 ? 34.895 26.613 -107.223 1.00 76.99 353 GLU C CA 1
ATOM 7893 C C . GLU C 1 353 ? 34.897 25.451 -108.219 1.00 75.85 353 GLU C C 1
ATOM 7894 O O . GLU C 1 353 ? 35.785 25.371 -109.073 1.00 75.22 353 GLU C O 1
ATOM 7900 N N . LYS C 1 354 ? 33.944 24.531 -108.075 1.00 74.81 354 LYS C N 1
ATOM 7901 C CA . LYS C 1 354 ? 33.732 23.483 -109.075 1.00 74.23 354 LYS C CA 1
ATOM 7902 C C . LYS C 1 354 ? 33.256 24.145 -110.373 1.00 72.54 354 LYS C C 1
ATOM 7903 O O . LYS C 1 354 ? 33.839 23.917 -111.436 1.00 72.16 354 LYS C O 1
ATOM 7909 N N . GLU C 1 355 ? 32.233 24.990 -110.242 1.00 70.78 355 GLU C N 1
ATOM 7910 C CA . GLU C 1 355 ? 31.682 25.830 -111.300 1.00 69.44 355 GLU C CA 1
ATOM 7911 C C . GLU C 1 355 ? 32.690 26.813 -111.916 1.00 69.22 355 GLU C C 1
ATOM 7912 O O . GLU C 1 355 ? 32.638 27.096 -113.116 1.00 68.48 355 GLU C O 1
ATOM 7918 N N . LYS C 1 356 ? 33.603 27.337 -111.104 1.00 69.03 356 LYS C N 1
ATOM 7919 C CA . LYS C 1 356 ? 34.706 28.148 -111.622 1.00 69.11 356 LYS C CA 1
ATOM 7920 C C . LYS C 1 356 ? 35.665 27.285 -112.439 1.00 68.56 356 LYS C C 1
ATOM 7921 O O . LYS C 1 356 ? 36.037 27.662 -113.554 1.00 68.58 356 LYS C O 1
ATOM 7927 N N . GLU C 1 357 ? 36.049 26.130 -111.895 1.00 67.94 357 GLU C N 1
ATOM 7928 C CA . GLU C 1 357 ? 36.909 25.190 -112.609 1.00 67.07 357 GLU C CA 1
ATOM 7929 C C . GLU C 1 357 ? 36.244 24.717 -113.898 1.00 66.28 357 GLU C C 1
ATOM 7930 O O . GLU C 1 357 ? 36.892 24.677 -114.941 1.00 66.60 357 GLU C O 1
ATOM 7932 N N . LYS C 1 358 ? 34.955 24.394 -113.827 1.00 65.43 358 LYS C N 1
ATOM 7933 C CA . LYS C 1 358 ? 34.171 23.969 -114.989 1.00 65.16 358 LYS C CA 1
ATOM 7934 C C . LYS C 1 358 ? 33.998 25.070 -116.051 1.00 65.19 358 LYS C C 1
ATOM 7935 O O . LYS C 1 358 ? 33.822 24.786 -117.248 1.00 64.12 358 LYS C O 1
ATOM 7937 N N . ASN C 1 359 ? 34.031 26.328 -115.607 1.00 65.22 359 ASN C N 1
ATOM 7938 C CA . ASN C 1 359 ? 34.112 27.452 -116.529 1.00 65.15 359 ASN C CA 1
ATOM 7939 C C . ASN C 1 359 ? 35.443 27.456 -117.278 1.00 65.32 359 ASN C C 1
ATOM 7940 O O . ASN C 1 359 ? 35.479 27.715 -118.485 1.00 64.37 359 ASN C O 1
ATOM 7945 N N . ALA C 1 360 ? 36.521 27.148 -116.561 1.00 65.90 360 ALA C N 1
ATOM 7946 C CA . ALA C 1 360 ? 37.850 27.086 -117.164 1.00 67.53 360 ALA C CA 1
ATOM 7947 C C . ALA C 1 360 ? 37.914 26.014 -118.255 1.00 68.62 360 ALA C C 1
ATOM 7948 O O . ALA C 1 360 ? 38.534 26.216 -119.308 1.00 69.20 360 ALA C O 1
ATOM 7950 N N . ARG C 1 361 ? 37.259 24.882 -117.997 1.00 69.42 361 ARG C N 1
ATOM 7951 C CA . ARG C 1 361 ? 37.289 23.736 -118.901 1.00 70.66 361 ARG C CA 1
ATOM 7952 C C . ARG C 1 361 ? 36.469 23.957 -120.167 1.00 71.00 361 ARG C C 1
ATOM 7953 O O . ARG C 1 361 ? 36.870 23.512 -121.248 1.00 71.08 361 ARG C O 1
ATOM 7961 N N . LEU C 1 362 ? 35.328 24.635 -120.026 1.00 71.02 362 LEU C N 1
ATOM 7962 C CA . LEU C 1 362 ? 34.461 24.935 -121.169 1.00 71.18 362 LEU C CA 1
ATOM 7963 C C . LEU C 1 362 ? 35.131 25.896 -122.148 1.00 71.55 362 LEU C C 1
ATOM 7964 O O . LEU C 1 362 ? 34.747 25.945 -123.314 1.00 71.79 362 LEU C O 1
ATOM 7969 N N . LYS C 1 363 ? 36.150 26.612 -121.670 1.00 72.16 363 LYS C N 1
ATOM 7970 C CA . LYS C 1 363 ? 36.866 27.643 -122.428 1.00 72.72 363 LYS C CA 1
ATOM 7971 C C . LYS C 1 363 ? 38.396 27.573 -122.276 1.00 73.16 363 LYS C C 1
ATOM 7972 O O . LYS C 1 363 ? 39.047 26.590 -122.657 1.00 73.19 363 LYS C O 1
ATOM 7974 N N . GLU D 1 10 ? 53.066 45.801 -90.282 1.00 73.70 10 GLU D N 1
ATOM 7975 C CA . GLU D 1 10 ? 54.124 44.841 -89.843 1.00 73.69 10 GLU D CA 1
ATOM 7976 C C . GLU D 1 10 ? 54.243 44.800 -88.321 1.00 73.04 10 GLU D C 1
ATOM 7977 O O . GLU D 1 10 ? 54.398 45.836 -87.663 1.00 73.38 10 GLU D O 1
ATOM 7983 N N . ASP D 1 11 ? 54.165 43.587 -87.776 1.00 71.88 11 ASP D N 1
ATOM 7984 C CA . ASP D 1 11 ? 54.262 43.354 -86.333 1.00 70.00 11 ASP D CA 1
ATOM 7985 C C . ASP D 1 11 ? 55.373 42.359 -86.007 1.00 67.19 11 ASP D C 1
ATOM 7986 O O . ASP D 1 11 ? 55.447 41.274 -86.591 1.00 66.61 11 ASP D O 1
ATOM 7991 N N . SER D 1 12 ? 56.219 42.731 -85.051 1.00 63.88 12 SER D N 1
ATOM 7992 C CA . SER D 1 12 ? 57.370 41.910 -84.711 1.00 60.45 12 SER D CA 1
ATOM 7993 C C . SER D 1 12 ? 57.003 40.745 -83.787 1.00 57.60 12 SER D C 1
ATOM 7994 O O . SER D 1 12 ? 56.108 40.855 -82.967 1.00 56.46 12 SER D O 1
ATOM 7997 N N . ILE D 1 13 ? 57.683 39.614 -83.929 1.00 55.30 13 ILE D N 1
ATOM 7998 C CA . ILE D 1 13 ? 57.563 38.566 -82.935 1.00 53.11 13 ILE D CA 1
ATOM 7999 C C . ILE D 1 13 ? 58.051 39.111 -81.595 1.00 53.23 13 ILE D C 1
ATOM 8000 O O . ILE D 1 13 ? 59.194 39.553 -81.472 1.00 53.57 13 ILE D O 1
ATOM 8005 N N . LYS D 1 14 ? 57.137 39.139 -80.629 1.00 52.12 14 LYS D N 1
ATOM 8006 C CA . LYS D 1 14 ? 57.383 39.672 -79.299 1.00 51.47 14 LYS D CA 1
ATOM 8007 C C . LYS D 1 14 ? 58.165 38.679 -78.437 1.00 50.04 14 LYS D C 1
ATOM 8008 O O . LYS D 1 14 ? 57.823 37.493 -78.349 1.00 48.91 14 LYS D O 1
ATOM 8014 N N . VAL D 1 15 ? 59.273 39.142 -77.860 1.00 48.77 15 VAL D N 1
ATOM 8015 C CA . VAL D 1 15 ? 60.080 38.260 -77.014 1.00 47.53 15 VAL D CA 1
ATOM 8016 C C . VAL D 1 15 ? 60.217 38.678 -75.551 1.00 47.36 15 VAL D C 1
ATOM 8017 O O . VAL D 1 15 ? 60.605 39.803 -75.227 1.00 46.99 15 VAL D O 1
ATOM 8021 N N . VAL D 1 16 ? 59.899 37.727 -74.677 1.00 45.69 16 VAL D N 1
ATOM 8022 C CA . VAL D 1 16 ? 59.920 37.928 -73.243 1.00 43.89 16 VAL D CA 1
ATOM 8023 C C . VAL D 1 16 ? 60.823 36.840 -72.692 1.00 41.86 16 VAL D C 1
ATOM 8024 O O . VAL D 1 16 ? 60.802 35.702 -73.173 1.00 41.18 16 VAL D O 1
ATOM 8028 N N . CYS D 1 17 ? 61.669 37.222 -71.736 1.00 40.53 17 CYS D N 1
ATOM 8029 C CA . CYS D 1 17 ? 62.622 36.320 -71.070 1.00 39.55 17 CYS D CA 1
ATOM 8030 C C . CYS D 1 17 ? 62.224 36.170 -69.604 1.00 38.31 17 CYS D C 1
ATOM 8031 O O . CYS D 1 17 ? 62.081 37.176 -68.918 1.00 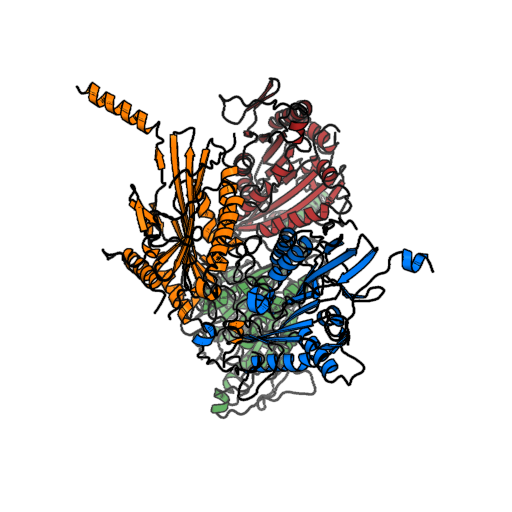39.58 17 CYS D O 1
ATOM 8034 N N . ARG D 1 18 ? 62.118 34.935 -69.114 1.00 36.45 18 ARG D N 1
ATOM 8035 C CA . ARG D 1 18 ? 61.717 34.700 -67.740 1.00 35.18 18 ARG D CA 1
ATOM 8036 C C . ARG D 1 18 ? 62.784 33.860 -67.057 1.00 35.74 18 ARG D C 1
ATOM 8037 O O . ARG D 1 18 ? 62.989 32.704 -67.456 1.00 35.28 18 ARG D O 1
ATOM 8045 N N . PHE D 1 19 ? 63.449 34.451 -66.054 1.00 33.85 19 PHE D N 1
ATOM 8046 C CA . PHE D 1 19 ? 64.252 33.685 -65.101 1.00 34.08 19 PHE D CA 1
ATOM 8047 C C . PHE D 1 19 ? 63.490 33.142 -63.897 1.00 33.87 19 PHE D C 1
ATOM 8048 O O . PHE D 1 19 ? 62.645 33.813 -63.309 1.00 36.54 19 PHE D O 1
ATOM 8056 N N . ARG D 1 20 ? 63.762 31.906 -63.535 1.00 33.62 20 ARG D N 1
ATOM 8057 C CA . ARG D 1 20 ? 63.186 31.335 -62.323 1.00 32.55 20 ARG D CA 1
ATOM 8058 C C . ARG D 1 20 ? 64.263 31.337 -61.247 1.00 33.63 20 ARG D C 1
ATOM 8059 O O . ARG D 1 20 ? 65.441 31.491 -61.594 1.00 34.47 20 ARG D O 1
ATOM 8067 N N . PRO D 1 21 ? 63.871 31.078 -59.979 1.00 33.88 21 PRO D N 1
ATOM 8068 C CA . PRO D 1 21 ? 64.837 31.075 -58.884 1.00 34.43 21 PRO D CA 1
ATOM 8069 C C . PRO D 1 21 ? 65.791 29.946 -59.153 1.00 35.06 21 PRO D C 1
ATOM 8070 O O . PRO D 1 21 ? 65.414 28.947 -59.790 1.00 36.33 21 PRO D O 1
ATOM 8074 N N . LEU D 1 22 ? 67.016 30.123 -58.692 1.00 34.81 22 LEU D N 1
ATOM 8075 C CA . LEU D 1 22 ? 68.002 29.066 -58.703 1.00 35.54 22 LEU D CA 1
ATOM 8076 C C . LEU D 1 22 ? 67.475 28.009 -57.756 1.00 37.37 22 LEU D C 1
ATOM 8077 O O . LEU D 1 22 ? 66.977 28.337 -56.665 1.00 37.49 22 LEU D O 1
ATOM 8082 N N . ASN D 1 23 ? 67.553 26.752 -58.167 1.00 37.38 23 ASN D N 1
ATOM 8083 C CA . ASN D 1 23 ? 66.874 25.742 -57.394 1.00 39.15 23 ASN D CA 1
ATOM 8084 C C . ASN D 1 23 ? 67.740 24.950 -56.416 1.00 41.14 23 ASN D C 1
ATOM 8085 O O . ASN D 1 23 ? 68.983 25.068 -56.392 1.00 40.79 23 ASN D O 1
ATOM 8090 N N . ASP D 1 24 ? 67.063 24.136 -55.607 1.00 41.85 24 ASP D N 1
ATOM 8091 C CA . ASP D 1 24 ? 67.744 23.464 -54.524 1.00 44.05 24 ASP D CA 1
ATOM 8092 C C . ASP D 1 24 ? 68.907 22.608 -54.965 1.00 43.32 24 ASP D C 1
ATOM 8093 O O . ASP D 1 24 ? 69.937 22.538 -54.270 1.00 42.86 24 ASP D O 1
ATOM 8098 N N . SER D 1 25 ? 68.758 21.955 -56.109 1.00 42.28 25 SER D N 1
ATOM 8099 C CA . SER D 1 25 ? 69.833 21.099 -56.604 1.00 42.02 25 SER D CA 1
ATOM 8100 C C . SER D 1 25 ? 70.911 21.902 -57.312 1.00 40.72 25 SER D C 1
ATOM 8101 O O . SER D 1 25 ? 72.077 21.532 -57.302 1.00 40.79 25 SER D O 1
ATOM 8104 N N . GLU D 1 26 ? 70.550 22.997 -57.966 1.00 39.77 26 GLU D N 1
ATOM 8105 C CA . GLU D 1 26 ? 71.604 23.810 -58.564 1.00 38.95 26 GLU D CA 1
ATOM 8106 C C . GLU D 1 26 ? 72.438 24.333 -57.376 1.00 37.14 26 GLU D C 1
ATOM 8107 O O . GLU D 1 26 ? 73.662 24.246 -57.370 1.00 36.06 26 GLU D O 1
ATOM 8113 N N . GLU D 1 27 ? 71.743 24.778 -56.329 1.00 36.20 27 GLU D N 1
ATOM 8114 C CA . GLU D 1 27 ? 72.403 25.347 -55.169 1.00 36.49 27 GLU D CA 1
ATOM 8115 C C . GLU D 1 27 ? 73.348 24.343 -54.483 1.00 35.13 27 GLU D C 1
ATOM 8116 O O . GLU D 1 27 ? 74.531 24.644 -54.330 1.00 34.06 27 GLU D O 1
ATOM 8122 N N . LYS D 1 28 ? 72.851 23.156 -54.120 1.00 34.17 28 LYS D N 1
ATOM 8123 C CA . LYS D 1 28 ? 73.655 22.144 -53.415 1.00 34.98 28 LYS D CA 1
ATOM 8124 C C . LYS D 1 28 ? 74.844 21.582 -54.219 1.00 35.27 28 LYS D C 1
ATOM 8125 O O . LYS D 1 28 ? 75.807 21.061 -53.626 1.00 32.98 28 LYS D O 1
ATOM 8131 N N . ALA D 1 29 ? 74.732 21.605 -55.549 1.00 35.15 29 ALA D N 1
ATOM 8132 C CA . ALA D 1 29 ? 75.846 21.237 -56.430 1.00 36.62 29 ALA D CA 1
ATOM 8133 C C . ALA D 1 29 ? 76.927 22.311 -56.621 1.00 36.68 29 ALA D C 1
ATOM 8134 O O . ALA D 1 29 ? 77.979 22.008 -57.175 1.00 38.48 29 ALA D O 1
ATOM 8136 N N . GLY D 1 30 ? 76.660 23.567 -56.275 1.00 37.08 30 GLY D N 1
ATOM 8137 C CA . GLY D 1 30 ? 77.701 24.584 -56.314 1.00 36.59 30 GLY D CA 1
ATOM 8138 C C . GLY D 1 30 ? 77.511 25.759 -57.251 1.00 38.38 30 GLY D C 1
ATOM 8139 O O . GLY D 1 30 ? 78.419 26.578 -57.390 1.00 38.69 30 GLY D O 1
ATOM 8140 N N . SER D 1 31 ? 76.346 25.877 -57.890 1.00 37.81 31 SER D N 1
ATOM 8141 C CA . SER D 1 31 ? 76.127 26.977 -58.833 1.00 36.61 31 SER D CA 1
ATOM 8142 C C . SER D 1 31 ? 76.027 28.322 -58.132 1.00 35.42 31 SER D C 1
ATOM 8143 O O . SER D 1 31 ? 75.477 28.431 -57.033 1.00 35.02 31 SER D O 1
ATOM 8146 N N . LYS D 1 32 ? 76.466 29.355 -58.839 1.00 34.02 32 LYS D N 1
ATOM 8147 C CA . LYS D 1 32 ? 76.339 30.722 -58.399 1.00 34.20 32 LYS D CA 1
ATOM 8148 C C . LYS D 1 32 ? 75.231 31.271 -59.256 1.00 35.94 32 LYS D C 1
ATOM 8149 O O . LYS D 1 32 ? 74.953 30.688 -60.305 1.00 35.25 32 LYS D O 1
ATOM 8155 N N . PHE D 1 33 ? 74.599 32.336 -58.774 1.00 36.74 33 PHE D N 1
ATOM 8156 C CA . PHE D 1 33 ? 73.561 33.072 -59.482 1.00 38.93 33 PHE D CA 1
ATOM 8157 C C . PHE D 1 33 ? 74.292 34.095 -60.364 1.00 40.98 33 PHE D C 1
ATOM 8158 O O . PHE D 1 33 ? 74.868 35.051 -59.850 1.00 40.91 33 PHE D O 1
ATOM 8166 N N . VAL D 1 34 ? 74.234 33.882 -61.679 1.00 41.97 34 VAL D N 1
ATOM 8167 C CA . VAL D 1 34 ? 75.257 34.335 -62.604 1.00 43.49 34 VAL D CA 1
ATOM 8168 C C . VAL D 1 34 ? 74.692 35.397 -63.532 1.00 44.30 34 VAL D C 1
ATOM 8169 O O . VAL D 1 34 ? 75.331 35.802 -64.493 1.00 46.91 34 VAL D O 1
ATOM 8173 N N . VAL D 1 35 ? 73.498 35.883 -63.242 1.00 43.14 35 VAL D N 1
ATOM 8174 C CA . VAL D 1 35 ? 72.848 36.751 -64.197 1.00 42.68 35 VAL D CA 1
ATOM 8175 C C . VAL D 1 35 ? 72.658 38.064 -63.467 1.00 42.79 35 VAL D C 1
ATOM 8176 O O . VAL D 1 35 ? 72.408 38.035 -62.268 1.00 41.83 35 VAL D O 1
ATOM 8180 N N . LYS D 1 36 ? 72.789 39.193 -64.167 1.00 43.57 36 LYS D N 1
ATOM 8181 C CA . LYS D 1 36 ? 72.545 40.504 -63.562 1.00 45.14 36 LYS D CA 1
ATOM 8182 C C . LYS D 1 36 ? 71.425 41.251 -64.259 1.00 46.02 36 LYS D C 1
ATOM 8183 O O . LYS D 1 36 ? 71.175 41.035 -65.437 1.00 46.05 36 LYS D O 1
ATOM 8189 N N . PHE D 1 37 ? 70.750 42.121 -63.522 1.00 47.52 37 PHE D N 1
ATOM 8190 C CA . PHE D 1 37 ? 69.666 42.913 -64.068 1.00 49.92 37 PHE D CA 1
ATOM 8191 C C . PHE D 1 37 ? 69.922 44.420 -63.816 1.00 51.87 37 PHE D C 1
ATOM 8192 O O . PHE D 1 37 ? 69.573 44.961 -62.752 1.00 50.66 37 PHE D O 1
ATOM 8200 N N . PRO D 1 38 ? 70.531 45.113 -64.792 1.00 53.83 38 PRO D N 1
ATOM 8201 C CA . PRO D 1 38 ? 70.975 46.495 -64.563 1.00 55.64 38 PRO D CA 1
ATOM 8202 C C . PRO D 1 38 ? 69.872 47.428 -64.054 1.00 57.55 38 PRO D C 1
ATOM 8203 O O . PRO D 1 38 ? 68.850 47.597 -64.719 1.00 58.58 38 PRO D O 1
ATOM 8207 N N . ASN D 1 39 ? 70.085 48.036 -62.887 1.00 59.64 39 ASN D N 1
ATOM 8208 C CA . ASN D 1 39 ? 69.028 48.774 -62.182 1.00 61.46 39 ASN D CA 1
ATOM 8209 C C . ASN D 1 39 ? 68.670 50.168 -62.708 1.00 62.43 39 ASN D C 1
ATOM 8210 O O . ASN D 1 39 ? 67.686 50.762 -62.259 1.00 63.43 39 ASN D O 1
ATOM 8212 N N . ASN D 1 40 ? 69.452 50.706 -63.641 1.00 63.14 40 ASN D N 1
ATOM 8213 C CA . ASN D 1 40 ? 69.109 51.991 -64.275 1.00 63.21 40 ASN D CA 1
ATOM 8214 C C . ASN D 1 40 ? 67.850 51.945 -65.146 1.00 62.93 40 ASN D C 1
ATOM 8215 O O . ASN D 1 40 ? 67.066 52.902 -65.191 1.00 62.94 40 ASN D O 1
ATOM 8220 N N . VAL D 1 41 ? 67.684 50.811 -65.820 1.00 62.12 41 VAL D N 1
ATOM 8221 C CA . VAL D 1 41 ? 66.525 50.506 -66.647 1.00 61.79 41 VAL D CA 1
ATOM 8222 C C . VAL D 1 41 ? 65.416 49.846 -65.795 1.00 61.63 41 VAL D C 1
ATOM 8223 O O . VAL D 1 41 ? 65.683 49.266 -64.738 1.00 61.37 41 VAL D O 1
ATOM 8227 N N . GLU D 1 42 ? 64.163 49.962 -66.226 1.00 61.66 42 GLU D N 1
ATOM 8228 C CA . GLU D 1 42 ? 63.118 49.058 -65.740 1.00 62.34 42 GLU D CA 1
ATOM 8229 C C . GLU D 1 42 ? 63.272 47.692 -66.424 1.00 62.62 42 GLU D C 1
ATOM 8230 O O . GLU D 1 42 ? 64.312 47.404 -67.026 1.00 64.33 42 GLU D O 1
ATOM 8232 N N . GLU D 1 43 ? 62.250 46.851 -66.365 1.00 62.26 43 GLU D N 1
ATOM 8233 C CA . GLU D 1 43 ? 62.438 45.422 -66.614 1.00 61.41 43 GLU D CA 1
ATOM 8234 C C . GLU D 1 43 ? 62.519 44.926 -68.074 1.00 60.65 43 GLU D C 1
ATOM 8235 O O . GLU D 1 43 ? 61.732 44.062 -68.483 1.00 59.83 43 GLU D O 1
ATOM 8237 N N . ASN D 1 44 ? 63.485 45.427 -68.850 1.00 59.41 44 ASN D N 1
ATOM 8238 C CA . ASN D 1 44 ? 63.682 44.952 -70.232 1.00 57.78 44 ASN D CA 1
ATOM 8239 C C . ASN D 1 44 ? 65.093 44.481 -70.582 1.00 55.59 44 ASN D C 1
ATOM 8240 O O . ASN D 1 44 ? 65.398 44.208 -71.744 1.00 54.25 44 ASN D O 1
ATOM 8245 N N . CYS D 1 45 ? 65.925 44.319 -69.557 1.00 53.08 45 CYS D N 1
ATOM 8246 C CA . CYS D 1 45 ? 67.355 44.072 -69.746 1.00 51.54 45 CYS D CA 1
ATOM 8247 C C . CYS D 1 45 ? 67.954 42.968 -68.865 1.00 49.60 45 CYS D C 1
ATOM 8248 O O . CYS D 1 45 ? 67.611 42.858 -67.680 1.00 48.55 45 CYS D O 1
ATOM 8251 N N . ILE D 1 46 ? 68.875 42.190 -69.431 1.00 46.70 46 ILE D N 1
ATOM 8252 C CA . ILE D 1 46 ? 69.566 41.141 -68.687 1.00 45.94 46 ILE D CA 1
ATOM 8253 C C . ILE D 1 46 ? 71.008 41.000 -69.167 1.00 46.71 46 ILE D C 1
ATOM 8254 O O . ILE D 1 46 ? 71.279 41.002 -70.366 1.00 47.61 46 ILE D O 1
ATOM 8259 N N . SER D 1 47 ? 71.949 40.900 -68.232 1.00 47.74 47 SER D N 1
ATOM 8260 C CA . SER D 1 47 ? 73.343 40.722 -68.623 1.00 49.33 47 SER D CA 1
ATOM 8261 C C . SER D 1 47 ? 73.886 39.413 -68.087 1.00 49.28 47 SER D C 1
ATOM 8262 O O . SER D 1 47 ? 73.558 39.044 -66.963 1.00 50.09 47 SER D O 1
ATOM 8265 N N . ILE D 1 48 ? 74.632 38.687 -68.916 1.00 50.35 48 ILE D N 1
ATOM 8266 C CA . ILE D 1 48 ? 75.369 37.500 -68.498 1.00 51.38 48 ILE D CA 1
ATOM 8267 C C . ILE D 1 48 ? 76.781 37.461 -69.092 1.00 52.82 48 ILE D C 1
ATOM 8268 O O . ILE D 1 48 ? 76.946 37.357 -70.307 1.00 53.42 48 ILE D O 1
ATOM 8273 N N . ALA D 1 49 ? 77.791 37.596 -68.233 1.00 53.87 49 ALA D N 1
ATOM 8274 C CA . ALA D 1 49 ? 79.206 37.397 -68.596 1.00 54.63 49 ALA D CA 1
ATOM 8275 C C . ALA D 1 49 ? 79.814 38.100 -69.819 1.00 54.88 49 ALA D C 1
ATOM 8276 O O . ALA D 1 49 ? 80.241 37.401 -70.738 1.00 56.62 49 ALA D O 1
ATOM 8278 N N . GLY D 1 50 ? 79.862 39.423 -69.928 1.00 54.98 50 GLY D N 1
ATOM 8279 C CA . GLY D 1 50 ? 78.901 40.392 -69.450 1.00 55.55 50 GLY D CA 1
ATOM 8280 C C . GLY D 1 50 ? 78.377 41.025 -70.738 1.00 55.95 50 GLY D C 1
ATOM 8281 O O . GLY D 1 50 ? 78.540 42.227 -70.973 1.00 55.50 50 GLY D O 1
ATOM 8282 N N . LYS D 1 51 ? 77.807 40.192 -71.611 1.00 56.00 51 LYS D N 1
ATOM 8283 C CA . LYS D 1 51 ? 76.981 40.676 -72.720 1.00 55.32 51 LYS D CA 1
ATOM 8284 C C . LYS D 1 51 ? 75.616 41.074 -72.169 1.00 54.45 51 LYS D C 1
ATOM 8285 O O . LYS D 1 51 ? 75.023 40.307 -71.396 1.00 53.48 51 LYS D O 1
ATOM 8291 N N . VAL D 1 52 ? 75.089 42.218 -72.603 1.00 52.94 52 VAL D N 1
ATOM 8292 C CA . VAL D 1 52 ? 73.718 42.560 -72.250 1.00 53.10 52 VAL D CA 1
ATOM 8293 C C . VAL D 1 52 ? 72.727 42.216 -73.361 1.00 53.35 52 VAL D C 1
ATOM 8294 O O . VAL D 1 52 ? 73.063 42.237 -74.556 1.00 54.56 52 VAL D O 1
ATOM 8298 N N . TYR D 1 53 ? 71.529 41.811 -72.941 1.00 51.18 53 TYR D N 1
ATOM 8299 C CA . TYR D 1 53 ? 70.448 41.507 -73.858 1.00 48.79 53 TYR D CA 1
ATOM 8300 C C . TYR D 1 53 ? 69.250 42.378 -73.524 1.00 48.33 53 TYR D C 1
ATOM 8301 O O . TYR D 1 53 ? 68.985 42.693 -72.353 1.00 47.71 53 TYR D O 1
ATOM 8310 N N . LEU D 1 54 ? 68.535 42.785 -74.565 1.00 46.93 54 LEU D N 1
ATOM 8311 C CA . LEU D 1 54 ? 67.305 43.513 -74.341 1.00 48.29 54 LEU D CA 1
ATOM 8312 C C . LEU D 1 54 ? 66.198 42.657 -74.943 1.00 48.20 54 LEU D C 1
ATOM 8313 O O . LEU D 1 54 ? 66.461 41.820 -75.822 1.00 48.61 54 LEU D O 1
ATOM 8318 N N . PHE D 1 55 ? 64.984 42.854 -74.435 1.00 46.44 55 PHE D N 1
ATOM 8319 C CA . PHE D 1 55 ? 63.837 42.040 -74.805 1.00 46.57 55 PHE D CA 1
ATOM 8320 C C . PHE D 1 55 ? 62.651 42.937 -74.568 1.00 47.88 55 PHE D C 1
ATOM 8321 O O . PHE D 1 55 ? 62.780 43.980 -73.923 1.00 48.61 55 PHE D O 1
ATOM 8329 N N . ASP D 1 56 ? 61.493 42.557 -75.086 1.00 47.52 56 ASP D N 1
ATOM 8330 C CA . ASP D 1 56 ? 60.307 43.343 -74.785 1.00 47.98 56 ASP D CA 1
ATOM 8331 C C . ASP D 1 56 ? 60.055 43.389 -73.268 1.00 46.41 56 ASP D C 1
ATOM 8332 O O . ASP D 1 56 ? 59.444 44.329 -72.743 1.00 46.44 56 ASP D O 1
ATOM 8337 N N . LYS D 1 57 ? 60.480 42.340 -72.571 1.00 45.43 57 LYS D N 1
ATOM 8338 C CA . LYS D 1 57 ? 60.363 42.294 -71.116 1.00 44.72 57 LYS D CA 1
ATOM 8339 C C . LYS D 1 57 ? 61.364 41.310 -70.560 1.00 43.08 57 LYS D C 1
ATOM 8340 O O . LYS D 1 57 ? 61.687 40.326 -71.212 1.00 43.34 57 LYS D O 1
ATOM 8346 N N . VAL D 1 58 ? 61.874 41.580 -69.367 1.00 41.66 58 VAL D N 1
ATOM 8347 C CA . VAL D 1 58 ? 62.723 40.601 -68.713 1.00 41.60 58 VAL D CA 1
ATOM 8348 C C . VAL D 1 58 ? 62.084 40.350 -67.373 1.00 40.72 58 VAL D C 1
ATOM 8349 O O . VAL D 1 58 ? 61.781 41.294 -66.655 1.00 41.26 58 VAL D O 1
ATOM 8353 N N . PHE D 1 59 ? 61.786 39.092 -67.078 1.00 39.37 59 PHE D N 1
ATOM 8354 C CA . PHE D 1 59 ? 61.164 38.807 -65.794 1.00 39.77 59 PHE D CA 1
ATOM 8355 C C . PHE D 1 59 ? 62.203 38.249 -64.834 1.00 39.80 59 PHE D C 1
ATOM 8356 O O . PHE D 1 59 ? 62.932 37.320 -65.174 1.00 38.46 59 PHE D O 1
ATOM 8364 N N . LYS D 1 60 ? 62.250 38.873 -63.660 1.00 39.07 60 LYS D N 1
ATOM 8365 C CA . LYS D 1 60 ? 63.135 38.469 -62.571 1.00 39.62 60 LYS D CA 1
ATOM 8366 C C . LYS D 1 60 ? 62.605 37.209 -61.924 1.00 37.69 60 LYS D C 1
ATOM 8367 O O . LYS D 1 60 ? 61.425 36.930 -62.080 1.00 37.85 60 LYS D O 1
ATOM 8373 N N . PRO D 1 61 ? 63.441 36.502 -61.130 1.00 38.01 61 PRO D N 1
ATOM 8374 C CA . PRO D 1 61 ? 63.002 35.254 -60.503 1.00 37.17 61 PRO D CA 1
ATOM 8375 C C . PRO D 1 61 ? 61.807 35.360 -59.544 1.00 38.85 61 PRO D C 1
ATOM 8376 O O . PRO D 1 61 ? 61.122 34.365 -59.345 1.00 39.10 61 PRO D O 1
ATOM 8380 N N . ASN D 1 62 ? 61.504 36.537 -59.005 1.00 38.71 62 ASN D N 1
ATOM 8381 C CA . ASN D 1 62 ? 60.280 36.682 -58.202 1.00 41.25 62 ASN D CA 1
ATOM 8382 C C . ASN D 1 62 ? 59.023 37.221 -58.934 1.00 39.56 62 ASN D C 1
ATOM 8383 O O . ASN D 1 62 ? 57.972 37.370 -58.310 1.00 39.61 62 ASN D O 1
ATOM 8388 N N . ALA D 1 63 ? 59.131 37.501 -60.239 1.00 37.74 63 ALA D N 1
ATOM 8389 C CA . ALA D 1 63 ? 58.000 37.908 -61.076 1.00 35.02 63 ALA D CA 1
ATOM 8390 C C . ALA D 1 63 ? 56.847 36.946 -60.874 1.00 33.39 63 ALA D C 1
ATOM 8391 O O . ALA D 1 63 ? 57.027 35.741 -61.023 1.00 32.43 63 ALA D O 1
ATOM 8393 N N . SER D 1 64 ? 55.672 37.465 -60.535 1.00 31.39 64 SER D N 1
ATOM 8394 C CA . SER D 1 64 ? 54.523 36.597 -60.348 1.00 33.44 64 SER D CA 1
ATOM 8395 C C . SER D 1 64 ? 53.960 36.026 -61.666 1.00 33.79 64 SER D C 1
ATOM 8396 O O . SER D 1 64 ? 54.190 36.567 -62.751 1.00 31.86 64 SER D O 1
ATOM 8399 N N . GLN D 1 65 ? 53.193 34.943 -61.547 1.00 34.81 65 GLN D N 1
ATOM 8400 C CA . GLN D 1 65 ? 52.389 34.460 -62.659 1.00 35.73 65 GLN D CA 1
ATOM 8401 C C . GLN D 1 65 ? 51.587 35.598 -63.282 1.00 37.09 65 GLN D C 1
ATOM 8402 O O . GLN D 1 65 ? 51.688 35.838 -64.497 1.00 35.51 65 GLN D O 1
ATOM 8408 N N . GLU D 1 66 ? 50.874 36.349 -62.444 1.00 37.80 66 GLU D N 1
ATOM 8409 C CA . GLU D 1 66 ? 49.974 37.383 -62.930 1.00 39.61 66 GLU D CA 1
ATOM 8410 C C . GLU D 1 66 ? 50.752 38.425 -63.700 1.00 40.11 66 GLU D C 1
ATOM 8411 O O . GLU D 1 66 ? 50.292 38.911 -64.732 1.00 41.08 66 GLU D O 1
ATOM 8417 N N . LYS D 1 67 ? 51.952 38.735 -63.231 1.00 40.30 67 LYS D N 1
ATOM 8418 C CA . LYS D 1 67 ? 52.758 39.750 -63.879 1.00 41.35 67 LYS D CA 1
ATOM 8419 C C . LYS D 1 67 ? 53.147 39.293 -65.283 1.00 41.31 67 LYS D C 1
ATOM 8420 O O . LYS D 1 67 ? 53.134 40.067 -66.245 1.00 41.55 67 LYS D O 1
ATOM 8426 N N . VAL D 1 68 ? 53.560 38.035 -65.371 1.00 40.74 68 VAL D N 1
ATOM 8427 C CA . VAL D 1 68 ? 54.054 37.471 -66.621 1.00 39.80 68 VAL D CA 1
ATOM 8428 C C . VAL D 1 68 ? 52.908 37.512 -67.648 1.00 40.31 68 VAL D C 1
ATOM 8429 O O . VAL D 1 68 ? 53.072 37.952 -68.790 1.00 39.95 68 VAL D O 1
ATOM 8433 N N . TYR D 1 69 ? 51.723 37.149 -67.184 1.00 39.72 69 TYR D N 1
ATOM 8434 C CA . TYR D 1 69 ? 50.545 37.121 -68.030 1.00 41.68 69 TYR D CA 1
ATOM 8435 C C . TYR D 1 69 ? 50.201 38.509 -68.536 1.00 42.69 69 TYR D C 1
ATOM 8436 O O . TYR D 1 69 ? 49.915 38.710 -69.721 1.00 43.04 69 TYR D O 1
ATOM 8445 N N . ASN D 1 70 ? 50.245 39.474 -67.633 1.00 45.16 70 ASN D N 1
ATOM 8446 C CA . ASN D 1 70 ? 49.793 40.818 -67.934 1.00 46.92 70 ASN D CA 1
ATOM 8447 C C . ASN D 1 70 ? 50.635 41.473 -69.012 1.00 49.10 70 ASN D C 1
ATOM 8448 O O . ASN D 1 70 ? 50.152 42.326 -69.770 1.00 49.53 70 ASN D O 1
ATOM 8453 N N . GLU D 1 71 ? 51.888 41.043 -69.096 1.00 50.76 71 GLU D N 1
ATOM 8454 C CA . GLU D 1 71 ? 52.762 41.472 -70.178 1.00 53.18 71 GLU D CA 1
ATOM 8455 C C . GLU D 1 71 ? 52.973 40.520 -71.350 1.00 53.53 71 GLU D C 1
ATOM 8456 O O . GLU D 1 71 ? 52.896 40.926 -72.510 1.00 54.41 71 GLU D O 1
ATOM 8462 N N . ALA D 1 72 ? 53.253 39.256 -71.069 1.00 53.51 72 ALA D N 1
ATOM 8463 C CA . ALA D 1 72 ? 53.370 38.281 -72.143 1.00 54.37 72 ALA D CA 1
ATOM 8464 C C . ALA D 1 72 ? 52.093 38.084 -72.971 1.00 54.81 72 ALA D C 1
ATOM 8465 O O . ALA D 1 72 ? 52.190 37.658 -74.109 1.00 54.99 72 ALA D O 1
ATOM 8467 N N . ALA D 1 73 ? 50.913 38.363 -72.423 1.00 56.65 73 ALA D N 1
ATOM 8468 C CA . ALA D 1 73 ? 49.680 37.856 -73.017 1.00 58.30 73 ALA D CA 1
ATOM 8469 C C . ALA D 1 73 ? 48.372 38.643 -72.928 1.00 60.23 73 ALA D C 1
ATOM 8470 O O . ALA D 1 73 ? 47.466 38.369 -73.705 1.00 61.64 73 ALA D O 1
ATOM 8472 N N . LYS D 1 74 ? 48.167 39.556 -71.988 1.00 61.99 74 LYS D N 1
ATOM 8473 C CA . LYS D 1 74 ? 46.777 40.009 -71.837 1.00 63.05 74 LYS D CA 1
ATOM 8474 C C . LYS D 1 74 ? 46.110 40.440 -73.172 1.00 63.20 74 LYS D C 1
ATOM 8475 O O . LYS D 1 74 ? 45.015 39.946 -73.508 1.00 63.91 74 LYS D O 1
ATOM 8481 N N . SER D 1 75 ? 46.800 41.280 -73.954 1.00 62.10 75 SER D N 1
ATOM 8482 C CA . SER D 1 75 ? 46.339 41.733 -75.286 1.00 60.88 75 SER D CA 1
ATOM 8483 C C . SER D 1 75 ? 45.946 40.667 -76.335 1.00 59.02 75 SER D C 1
ATOM 8484 O O . SER D 1 75 ? 45.220 40.966 -77.290 1.00 58.11 75 SER D O 1
ATOM 8487 N N . ILE D 1 76 ? 46.460 39.448 -76.189 1.00 56.53 76 ILE D N 1
ATOM 8488 C CA . ILE D 1 76 ? 46.121 38.351 -77.098 1.00 54.98 76 ILE D CA 1
ATOM 8489 C C . ILE D 1 76 ? 44.644 37.942 -77.061 1.00 53.39 76 ILE D C 1
ATOM 8490 O O . ILE D 1 76 ? 44.100 37.488 -78.063 1.00 53.08 76 ILE D O 1
ATOM 8495 N N . VAL D 1 77 ? 44.009 38.089 -75.903 1.00 52.03 77 VAL D N 1
ATOM 8496 C CA . VAL D 1 77 ? 42.634 37.669 -75.725 1.00 50.34 77 VAL D CA 1
ATOM 8497 C C . VAL D 1 77 ? 41.735 38.624 -76.493 1.00 51.24 77 VAL D C 1
ATOM 8498 O O . VAL D 1 77 ? 40.839 38.189 -77.221 1.00 50.61 77 VAL D O 1
ATOM 8502 N N . THR D 1 78 ? 41.989 39.920 -76.362 1.00 50.97 78 THR D N 1
ATOM 8503 C CA . THR D 1 78 ? 41.184 40.904 -77.093 1.00 51.82 78 THR D CA 1
ATOM 8504 C C . THR D 1 78 ? 41.434 40.841 -78.602 1.00 51.29 78 THR D C 1
ATOM 8505 O O . THR D 1 78 ? 40.530 41.112 -79.390 1.00 51.32 78 THR D O 1
ATOM 8509 N N . ASP D 1 79 ? 42.660 40.490 -78.980 1.00 51.09 79 ASP D N 1
ATOM 8510 C CA . ASP D 1 79 ? 43.033 40.232 -80.361 1.00 51.27 79 ASP D CA 1
ATOM 8511 C C . ASP D 1 79 ? 42.206 39.097 -80.955 1.00 51.41 79 ASP D C 1
ATOM 8512 O O . ASP D 1 79 ? 41.537 39.287 -81.982 1.00 51.09 79 ASP D O 1
ATOM 8517 N N . VAL D 1 80 ? 42.221 37.940 -80.293 1.00 49.99 80 VAL D N 1
ATOM 8518 C CA . VAL D 1 80 ? 41.483 36.804 -80.826 1.00 49.43 80 VAL D CA 1
ATOM 8519 C C . VAL D 1 80 ? 39.990 37.070 -80.930 1.00 49.66 80 VAL D C 1
ATOM 8520 O O . VAL D 1 80 ? 39.366 36.620 -81.888 1.00 49.88 80 VAL D O 1
ATOM 8524 N N . LEU D 1 81 ? 39.440 37.820 -79.981 1.00 49.30 81 LEU D N 1
ATOM 8525 C CA . LEU D 1 81 ? 38.044 38.206 -80.027 1.00 50.49 81 LEU D CA 1
ATOM 8526 C C . LEU D 1 81 ? 37.749 39.288 -81.072 1.00 50.63 81 LEU D C 1
ATOM 8527 O O . LEU D 1 81 ? 36.629 39.810 -81.128 1.00 50.80 81 LEU D O 1
ATOM 8532 N N . ALA D 1 82 ? 38.763 39.658 -81.849 1.00 50.20 82 ALA D N 1
ATOM 8533 C CA . ALA D 1 82 ? 38.590 40.575 -82.969 1.00 50.37 82 ALA D CA 1
ATOM 8534 C C . ALA D 1 82 ? 39.024 39.870 -84.248 1.00 50.44 82 ALA D C 1
ATOM 8535 O O . ALA D 1 82 ? 39.217 40.504 -85.280 1.00 51.28 82 ALA D O 1
ATOM 8537 N N . GLY D 1 83 ? 39.214 38.558 -84.171 1.00 49.23 83 GLY D N 1
ATOM 8538 C CA . GLY D 1 83 ? 39.510 37.769 -85.349 1.00 48.36 83 GLY D CA 1
ATOM 8539 C C . GLY D 1 83 ? 40.968 37.690 -85.747 1.00 48.24 83 GLY D C 1
ATOM 8540 O O . GLY D 1 83 ? 41.267 37.357 -86.890 1.00 48.00 83 GLY D O 1
ATOM 8541 N N . TYR D 1 84 ? 41.887 37.981 -84.831 1.00 47.36 84 TYR D N 1
ATOM 8542 C CA . TYR D 1 84 ? 43.298 37.760 -85.128 1.00 45.78 84 TYR D CA 1
ATOM 8543 C C . TYR D 1 84 ? 43.771 36.420 -84.594 1.00 44.72 84 TYR D C 1
ATOM 8544 O O . TYR D 1 84 ? 43.276 35.927 -83.574 1.00 44.86 84 TYR D O 1
ATOM 8553 N N . ASN D 1 85 ? 44.717 35.815 -85.293 1.00 41.92 85 ASN D N 1
ATOM 8554 C CA . ASN D 1 85 ? 45.379 34.641 -84.773 1.00 41.60 85 ASN D CA 1
ATOM 8555 C C . ASN D 1 85 ? 46.390 35.121 -83.713 1.00 41.15 85 ASN D C 1
ATOM 8556 O O . ASN D 1 85 ? 46.913 36.231 -83.829 1.00 39.91 85 ASN D O 1
ATOM 8561 N N . GLY D 1 86 ? 46.630 34.305 -82.687 1.00 40.27 86 GLY D N 1
ATOM 8562 C CA . GLY D 1 86 ? 47.522 34.649 -81.561 1.00 39.34 86 GLY D CA 1
ATOM 8563 C C . GLY D 1 86 ? 48.255 33.399 -81.140 1.00 38.48 86 GLY D C 1
ATOM 8564 O O . GLY D 1 86 ? 47.672 32.312 -81.128 1.00 38.90 86 GLY D O 1
ATOM 8565 N N . THR D 1 87 ? 49.551 33.520 -80.860 1.00 37.93 87 THR D N 1
ATOM 8566 C CA . THR D 1 87 ? 50.365 32.356 -80.498 1.00 36.66 87 THR D CA 1
ATOM 8567 C C . THR D 1 87 ? 51.323 32.723 -79.363 1.00 36.89 87 THR D C 1
ATOM 8568 O O . THR D 1 87 ? 52.042 33.707 -79.470 1.00 37.55 87 THR D O 1
ATOM 8572 N N . ILE D 1 88 ? 51.396 31.901 -78.320 1.00 35.87 88 ILE D N 1
ATOM 8573 C CA . ILE D 1 88 ? 52.448 32.016 -77.319 1.00 34.73 88 ILE D CA 1
ATOM 8574 C C . ILE D 1 88 ? 53.070 30.640 -77.206 1.00 33.96 88 ILE D C 1
ATOM 8575 O O . ILE D 1 88 ? 52.347 29.683 -76.937 1.00 34.58 88 ILE D O 1
ATOM 8580 N N . PHE D 1 89 ? 54.388 30.533 -77.355 1.00 33.40 89 PHE D N 1
ATOM 8581 C CA . PHE D 1 89 ? 55.083 29.330 -76.920 1.00 34.47 89 PHE D CA 1
ATOM 8582 C C . PHE D 1 89 ? 56.212 29.585 -75.944 1.00 34.38 89 PHE D C 1
ATOM 8583 O O . PHE D 1 89 ? 56.775 30.670 -75.918 1.00 34.97 89 PHE D O 1
ATOM 8591 N N . ALA D 1 90 ? 56.510 28.570 -75.145 1.00 33.96 90 ALA D N 1
ATOM 8592 C CA . ALA D 1 90 ? 57.594 28.661 -74.183 1.00 34.15 90 ALA D CA 1
ATOM 8593 C C . ALA D 1 90 ? 58.745 27.790 -74.639 1.00 33.02 90 ALA D C 1
ATOM 8594 O O . ALA D 1 90 ? 58.556 26.650 -75.030 1.00 32.44 90 ALA D O 1
ATOM 8596 N N . TYR D 1 91 ? 59.950 28.336 -74.541 1.00 34.70 91 TYR D N 1
ATOM 8597 C CA . TYR D 1 91 ? 61.150 27.706 -75.075 1.00 34.11 91 TYR D CA 1
ATOM 8598 C C . TYR D 1 91 ? 62.280 27.756 -74.019 1.00 33.49 91 TYR D C 1
ATOM 8599 O O . TYR D 1 91 ? 62.490 28.763 -73.354 1.00 33.33 91 TYR D O 1
ATOM 8608 N N . GLY D 1 92 ? 63.042 26.688 -73.876 1.00 33.24 92 GLY D N 1
ATOM 8609 C CA . GLY D 1 92 ? 64.184 26.750 -72.980 1.00 33.90 92 GLY D CA 1
ATOM 8610 C C . GLY D 1 92 ? 64.453 25.360 -72.482 1.00 31.98 92 GLY D C 1
ATOM 8611 O O . GLY D 1 92 ? 63.699 24.456 -72.801 1.00 34.52 92 GLY D O 1
ATOM 8612 N N . GLN D 1 93 ? 65.502 25.196 -71.690 1.00 32.30 93 GLN D N 1
ATOM 8613 C CA . GLN D 1 93 ? 65.990 23.874 -71.343 1.00 32.86 93 GLN D CA 1
ATOM 8614 C C . GLN D 1 93 ? 65.036 23.224 -70.347 1.00 33.30 93 GLN D C 1
ATOM 8615 O O . GLN D 1 93 ? 64.219 23.927 -69.721 1.00 31.67 93 GLN D O 1
ATOM 8621 N N . THR D 1 94 ? 65.119 21.898 -70.232 1.00 32.37 94 THR D N 1
ATOM 8622 C CA . THR D 1 94 ? 64.301 21.198 -69.263 1.00 35.03 94 THR D CA 1
ATOM 8623 C C . THR D 1 94 ? 64.612 21.763 -67.853 1.00 36.19 94 THR D C 1
ATOM 8624 O O . THR D 1 94 ? 65.788 21.953 -67.505 1.00 35.89 94 THR D O 1
ATOM 8628 N N . SER D 1 95 ? 63.559 21.926 -67.056 1.00 36.01 95 SER D N 1
ATOM 8629 C CA A SER D 1 95 ? 63.653 22.414 -65.669 0.50 36.96 95 SER D CA 1
ATOM 8630 C CA B SER D 1 95 ? 63.581 22.409 -65.676 0.50 37.32 95 SER D CA 1
ATOM 8631 C C . SER D 1 95 ? 63.641 23.930 -65.599 1.00 37.40 95 SER D C 1
ATOM 8632 O O . SER D 1 95 ? 63.581 24.502 -64.510 1.00 38.52 95 SER D O 1
ATOM 8637 N N . SER D 1 96 ? 63.660 24.585 -66.760 1.00 36.13 96 SER D N 1
ATOM 8638 C CA . SER D 1 96 ? 63.801 26.032 -66.769 1.00 34.63 96 SER D CA 1
ATOM 8639 C C . SER D 1 96 ? 62.536 26.818 -66.441 1.00 34.02 96 SER D C 1
ATOM 8640 O O . SER D 1 96 ? 62.620 28.000 -66.079 1.00 34.35 96 SER D O 1
ATOM 8643 N N . GLY D 1 97 ? 61.369 26.205 -66.623 1.00 32.46 97 GLY D N 1
ATOM 8644 C CA . GLY D 1 97 ? 60.118 26.850 -66.265 1.00 31.84 97 GLY D CA 1
ATOM 8645 C C . GLY D 1 97 ? 59.011 26.930 -67.305 1.00 32.45 97 GLY D C 1
ATOM 8646 O O . GLY D 1 97 ? 58.057 27.686 -67.135 1.00 32.16 97 GLY D O 1
ATOM 8647 N N . LYS D 1 98 ? 59.139 26.193 -68.397 1.00 31.88 98 LYS D N 1
ATOM 8648 C CA . LYS D 1 98 ? 58.164 26.272 -69.493 1.00 30.91 98 LYS D CA 1
ATOM 8649 C C . LYS D 1 98 ? 56.747 25.867 -69.035 1.00 30.97 98 LYS D C 1
ATOM 8650 O O . LYS D 1 98 ? 55.800 26.630 -69.220 1.00 32.07 98 LYS D O 1
ATOM 8656 N N . THR D 1 99 ? 56.622 24.702 -68.401 1.00 30.28 99 THR D N 1
ATOM 8657 C CA . THR D 1 99 ? 55.348 24.190 -67.909 1.00 30.96 99 THR D CA 1
ATOM 8658 C C . THR D 1 99 ? 54.815 25.060 -66.774 1.00 30.60 99 THR D C 1
ATOM 8659 O O . THR D 1 99 ? 53.687 25.545 -66.817 1.00 29.94 99 THR D O 1
ATOM 8663 N N . HIS D 1 100 ? 55.663 25.349 -65.798 1.00 30.24 100 HIS D N 1
ATOM 8664 C CA . HIS D 1 100 ? 55.284 26.374 -64.841 1.00 31.74 100 HIS D CA 1
ATOM 8665 C C . HIS D 1 100 ? 54.699 27.612 -65.516 1.00 31.95 100 HIS D C 1
ATOM 8666 O O . HIS D 1 100 ? 53.673 28.146 -65.066 1.00 32.10 100 HIS D O 1
ATOM 8673 N N . THR D 1 101 ? 55.367 28.113 -66.552 1.00 30.81 101 THR D N 1
ATOM 8674 C CA . THR D 1 101 ? 54.917 29.336 -67.214 1.00 31.43 101 THR D CA 1
ATOM 8675 C C . THR D 1 101 ? 53.627 29.118 -68.034 1.00 31.86 101 THR D C 1
ATOM 8676 O O . THR D 1 101 ? 52.697 29.923 -67.981 1.00 30.89 101 THR D O 1
ATOM 8680 N N . MET D 1 102 ? 53.526 27.998 -68.740 1.00 32.51 102 MET D N 1
ATOM 8681 C CA . MET D 1 102 ? 52.424 27.877 -69.700 1.00 34.43 102 MET D CA 1
ATOM 8682 C C . MET D 1 102 ? 51.144 27.400 -68.988 1.00 34.65 102 MET D C 1
ATOM 8683 O O . MET D 1 102 ? 50.042 27.862 -69.275 1.00 35.29 102 MET D O 1
ATOM 8688 N N . GLU D 1 103 ? 51.310 26.469 -68.060 1.00 36.02 103 GLU D N 1
ATOM 8689 C CA . GLU D 1 103 ? 50.179 25.895 -67.339 1.00 38.50 103 GLU D CA 1
ATOM 8690 C C . GLU D 1 103 ? 50.103 26.400 -65.896 1.00 38.78 103 GLU D C 1
ATOM 8691 O O . GLU D 1 103 ? 49.078 26.955 -65.477 1.00 37.95 103 GLU D O 1
ATOM 8697 N N . GLY D 1 104 ? 51.201 26.262 -65.152 1.00 38.36 104 GLY D N 1
ATOM 8698 C CA . GLY D 1 104 ? 51.179 26.698 -63.760 1.00 40.27 104 GLY D CA 1
ATOM 8699 C C . GLY D 1 104 ? 50.268 25.756 -62.994 1.00 41.05 104 GLY D C 1
ATOM 8700 O O . GLY D 1 104 ? 50.040 24.640 -63.472 1.00 41.67 104 GLY D O 1
ATOM 8701 N N . VAL D 1 105 ? 49.717 26.195 -61.860 1.00 41.33 105 VAL D N 1
ATOM 8702 C CA . VAL D 1 105 ? 48.777 25.347 -61.112 1.00 41.81 105 VAL D CA 1
ATOM 8703 C C . VAL D 1 105 ? 47.334 25.703 -61.462 1.00 42.52 105 VAL D C 1
ATOM 8704 O O . VAL D 1 105 ? 46.821 26.736 -61.022 1.00 41.72 105 VAL D O 1
ATOM 8708 N N . ILE D 1 106 ? 46.675 24.852 -62.251 1.00 43.85 106 ILE D N 1
ATOM 8709 C CA . ILE D 1 106 ? 45.330 25.174 -62.772 1.00 45.56 106 ILE D CA 1
ATOM 8710 C C . ILE D 1 106 ? 44.324 25.648 -61.718 1.00 46.37 106 ILE D C 1
ATOM 8711 O O . ILE D 1 106 ? 43.627 26.640 -61.928 1.00 46.89 106 ILE D O 1
ATOM 8716 N N . GLY D 1 107 ? 44.195 24.962 -60.595 1.00 46.64 107 GLY D N 1
ATOM 8717 C CA . GLY D 1 107 ? 43.176 25.459 -59.649 1.00 49.23 107 GLY D CA 1
ATOM 8718 C C . GLY D 1 107 ? 43.434 26.719 -58.821 1.00 49.94 107 GLY D C 1
ATOM 8719 O O . GLY D 1 107 ? 42.578 27.134 -58.025 1.00 50.89 107 GLY D O 1
ATOM 8720 N N . ASP D 1 108 ? 44.593 27.353 -58.997 1.00 49.40 108 ASP D N 1
ATOM 8721 C CA . ASP D 1 108 ? 45.071 28.357 -58.037 1.00 48.06 108 ASP D CA 1
ATOM 8722 C C . ASP D 1 108 ? 45.100 29.794 -58.577 1.00 47.41 108 ASP D C 1
ATOM 8723 O O . ASP D 1 108 ? 45.805 30.071 -59.534 1.00 46.50 108 ASP D O 1
ATOM 8728 N N . SER D 1 109 ? 44.417 30.728 -57.921 1.00 46.82 109 SER D N 1
ATOM 8729 C CA A SER D 1 109 ? 44.286 32.077 -58.466 0.82 47.21 109 SER D CA 1
ATOM 8730 C CA B SER D 1 109 ? 44.281 32.098 -58.414 0.18 46.71 109 SER D CA 1
ATOM 8731 C C . SER D 1 109 ? 45.592 32.869 -58.581 1.00 46.64 109 SER D C 1
ATOM 8732 O O . SER D 1 109 ? 45.670 33.780 -59.404 1.00 47.02 109 SER D O 1
ATOM 8737 N N . VAL D 1 110 ? 46.610 32.538 -57.784 1.00 45.60 110 VAL D N 1
ATOM 8738 C CA . VAL D 1 110 ? 47.903 33.196 -57.958 1.00 44.26 110 VAL D CA 1
ATOM 8739 C C . VAL D 1 110 ? 48.941 32.336 -58.702 1.00 42.49 110 VAL D C 1
ATOM 8740 O O . VAL D 1 110 ? 49.791 32.857 -59.424 1.00 41.45 110 VAL D O 1
ATOM 8744 N N . LYS D 1 111 ? 48.857 31.021 -58.557 1.00 39.88 111 LYS D N 1
ATOM 8745 C CA . LYS D 1 111 ? 49.861 30.174 -59.175 1.00 38.95 111 LYS D CA 1
ATOM 8746 C C . LYS D 1 111 ? 49.506 29.664 -60.584 1.00 37.41 111 LYS D C 1
ATOM 8747 O O . LYS D 1 111 ? 50.343 28.993 -61.218 1.00 36.90 111 LYS D O 1
ATOM 8753 N N . GLN D 1 112 ? 48.272 29.908 -61.030 1.00 35.33 112 GLN D N 1
ATOM 8754 C CA . GLN D 1 112 ? 47.853 29.460 -62.369 1.00 35.17 112 GLN D CA 1
ATOM 8755 C C . GLN D 1 112 ? 48.678 30.241 -63.395 1.00 33.70 112 GLN D C 1
ATOM 8756 O O . GLN D 1 112 ? 48.911 31.445 -63.230 1.00 33.24 112 GLN D O 1
ATOM 8762 N N . GLY D 1 113 ? 49.103 29.547 -64.442 1.00 33.91 113 GLY D N 1
ATOM 8763 C CA . GLY D 1 113 ? 49.985 30.088 -65.487 1.00 32.50 113 GLY D CA 1
ATOM 8764 C C . GLY D 1 113 ? 49.233 30.640 -66.683 1.00 32.56 113 GLY D C 1
ATOM 8765 O O . GLY D 1 113 ? 48.086 31.046 -66.552 1.00 32.59 113 GLY D O 1
ATOM 8766 N N . ILE D 1 114 ? 49.891 30.721 -67.839 1.00 31.41 114 ILE D N 1
ATOM 8767 C CA . ILE D 1 114 ? 49.338 31.461 -68.962 1.00 31.73 114 ILE D CA 1
ATOM 8768 C C . ILE D 1 114 ? 48.042 30.856 -69.529 1.00 32.45 114 ILE D C 1
ATOM 8769 O O . ILE D 1 114 ? 47.089 31.579 -69.760 1.00 31.97 114 ILE D O 1
ATOM 8774 N N . ILE D 1 115 ? 47.953 29.537 -69.650 1.00 32.97 115 ILE D N 1
ATOM 8775 C CA . ILE D 1 115 ? 46.771 28.945 -70.295 1.00 33.95 115 ILE D CA 1
ATOM 8776 C C . ILE D 1 115 ? 45.493 29.137 -69.479 1.00 34.13 115 ILE D C 1
ATOM 8777 O O . ILE D 1 115 ? 44.487 29.668 -69.992 1.00 33.90 115 ILE D O 1
ATOM 8782 N N . PRO D 1 116 ? 45.521 28.728 -68.193 1.00 35.18 116 PRO D N 1
ATOM 8783 C CA . PRO D 1 116 ? 44.323 28.979 -67.381 1.00 34.71 116 PRO D CA 1
ATOM 8784 C C . PRO D 1 116 ? 43.876 30.441 -67.390 1.00 34.91 116 PRO D C 1
ATOM 8785 O O . PRO D 1 116 ? 42.668 30.699 -67.500 1.00 34.88 116 PRO D O 1
ATOM 8789 N N . ARG D 1 117 ? 44.815 31.389 -67.363 1.00 34.11 117 ARG D N 1
ATOM 8790 C CA . ARG D 1 117 ? 44.423 32.806 -67.372 1.00 35.42 117 ARG D CA 1
ATOM 8791 C C . ARG D 1 117 ? 43.813 33.247 -68.704 1.00 35.46 117 ARG D C 1
ATOM 8792 O O . ARG D 1 117 ? 42.930 34.106 -68.735 1.00 35.93 117 ARG D O 1
ATOM 8800 N N . ILE D 1 118 ? 44.351 32.747 -69.810 1.00 36.81 118 ILE D N 1
ATOM 8801 C CA . ILE D 1 118 ? 43.839 33.117 -71.145 1.00 36.56 118 ILE D CA 1
ATOM 8802 C C . ILE D 1 118 ? 42.381 32.671 -71.179 1.00 36.58 118 ILE D C 1
ATOM 8803 O O . ILE D 1 118 ? 41.486 33.405 -71.621 1.00 36.78 118 ILE D O 1
ATOM 8808 N N . VAL D 1 119 ? 42.166 31.472 -70.659 1.00 36.81 119 VAL D N 1
ATOM 8809 C CA . VAL D 1 119 ? 40.850 30.841 -70.685 1.00 39.02 119 VAL D CA 1
ATOM 8810 C C . VAL D 1 119 ? 39.801 31.593 -69.889 1.00 40.30 119 VAL D C 1
ATOM 8811 O O . VAL D 1 119 ? 38.687 31.784 -70.370 1.00 42.43 119 VAL D O 1
ATOM 8815 N N . ASN D 1 120 ? 40.177 32.056 -68.701 1.00 42.02 120 ASN D N 1
ATOM 8816 C CA . ASN D 1 120 ? 39.312 32.910 -67.888 1.00 42.02 120 ASN D CA 1
ATOM 8817 C C . ASN D 1 120 ? 39.052 34.228 -68.583 1.00 42.21 120 ASN D C 1
ATOM 8818 O O . ASN D 1 120 ? 37.918 34.709 -68.592 1.00 41.68 120 ASN D O 1
ATOM 8823 N N . ASP D 1 121 ? 40.079 34.820 -69.187 1.00 42.02 121 ASP D N 1
ATOM 8824 C CA . ASP D 1 121 ? 39.834 36.093 -69.856 1.00 43.31 121 ASP D CA 1
ATOM 8825 C C . ASP D 1 121 ? 38.925 35.968 -71.078 1.00 43.19 121 ASP D C 1
ATOM 8826 O O . ASP D 1 121 ? 38.149 36.886 -71.361 1.00 42.98 121 ASP D O 1
ATOM 8831 N N . ILE D 1 122 ? 39.033 34.845 -71.791 1.00 41.79 122 ILE D N 1
ATOM 8832 C CA . ILE D 1 122 ? 38.224 34.641 -72.979 1.00 41.28 122 ILE D CA 1
ATOM 8833 C C . ILE D 1 122 ? 36.764 34.744 -72.573 1.00 41.12 122 ILE D C 1
ATOM 8834 O O . ILE D 1 122 ? 36.032 35.596 -73.067 1.00 40.61 122 ILE D O 1
ATOM 8839 N N . PHE D 1 123 ? 36.352 33.913 -71.625 1.00 41.75 123 PHE D N 1
ATOM 8840 C CA . PHE D 1 123 ? 34.954 33.910 -71.216 1.00 42.86 123 PHE D CA 1
ATOM 8841 C C . PHE D 1 123 ? 34.546 35.191 -70.491 1.00 44.60 123 PHE D C 1
ATOM 8842 O O . PHE D 1 123 ? 33.454 35.721 -70.725 1.00 45.00 123 PHE D O 1
ATOM 8850 N N . ASN D 1 124 ? 35.423 35.728 -69.651 1.00 46.20 124 ASN D N 1
ATOM 8851 C CA . ASN D 1 124 ? 35.104 37.001 -69.013 1.00 48.14 124 ASN D CA 1
ATOM 8852 C C . ASN D 1 124 ? 34.787 38.045 -70.075 1.00 48.90 124 ASN D C 1
ATOM 8853 O O . ASN D 1 124 ? 33.763 38.711 -70.005 1.00 49.05 124 ASN D O 1
ATOM 8858 N N . HIS D 1 125 ? 35.651 38.168 -71.075 1.00 49.65 125 HIS D N 1
ATOM 8859 C CA . HIS D 1 125 ? 35.438 39.173 -72.101 1.00 51.29 125 HIS D CA 1
ATOM 8860 C C . HIS D 1 125 ? 34.141 38.977 -72.867 1.00 52.24 125 HIS D C 1
ATOM 8861 O O . HIS D 1 125 ? 33.453 39.946 -73.183 1.00 52.11 125 HIS D O 1
ATOM 8868 N N . ILE D 1 126 ? 33.812 37.724 -73.169 1.00 53.36 126 ILE D N 1
ATOM 8869 C CA . ILE D 1 126 ? 32.572 37.419 -73.888 1.00 54.17 126 ILE D CA 1
ATOM 8870 C C . ILE D 1 126 ? 31.363 37.737 -73.000 1.00 56.01 126 ILE D C 1
ATOM 8871 O O . ILE D 1 126 ? 30.386 38.335 -73.459 1.00 55.08 126 ILE D O 1
ATOM 8876 N N . TYR D 1 127 ? 31.430 37.332 -71.734 1.00 58.46 127 TYR D N 1
ATOM 8877 C CA . TYR D 1 127 ? 30.336 37.607 -70.802 1.00 61.45 127 TYR D CA 1
ATOM 8878 C C . TYR D 1 127 ? 30.081 39.114 -70.694 1.00 63.33 127 TYR D C 1
ATOM 8879 O O . TYR D 1 127 ? 28.947 39.527 -70.428 1.00 64.07 127 TYR D O 1
ATOM 8888 N N . ALA D 1 128 ? 31.113 39.920 -70.950 1.00 65.02 128 ALA D N 1
ATOM 8889 C CA . ALA D 1 128 ? 31.019 41.375 -70.836 1.00 67.13 128 ALA D CA 1
ATOM 8890 C C . ALA D 1 128 ? 30.411 42.026 -72.069 1.00 68.83 128 ALA D C 1
ATOM 8891 O O . ALA D 1 128 ? 29.625 42.966 -71.954 1.00 70.28 128 ALA D O 1
ATOM 8893 N N . MET D 1 129 ? 30.788 41.527 -73.240 1.00 70.37 129 MET D N 1
ATOM 8894 C CA . MET D 1 129 ? 30.368 42.089 -74.519 1.00 71.79 129 MET D CA 1
ATOM 8895 C C . MET D 1 129 ? 28.902 42.513 -74.624 1.00 72.45 129 MET D C 1
ATOM 8896 O O . MET D 1 129 ? 27.995 41.810 -74.165 1.00 72.90 129 MET D O 1
ATOM 8901 N N . GLU D 1 130 ? 28.698 43.672 -75.244 1.00 72.92 130 GLU D N 1
ATOM 8902 C CA . GLU D 1 130 ? 27.369 44.234 -75.467 1.00 73.27 130 GLU D CA 1
ATOM 8903 C C . GLU D 1 130 ? 26.939 44.185 -76.945 1.00 72.80 130 GLU D C 1
ATOM 8904 O O . GLU D 1 130 ? 26.102 44.976 -77.391 1.00 73.24 130 GLU D O 1
ATOM 8910 N N . VAL D 1 131 ? 27.510 43.250 -77.700 1.00 71.83 131 VAL D N 1
ATOM 8911 C CA . VAL D 1 131 ? 27.082 43.001 -79.076 1.00 70.93 131 VAL D CA 1
ATOM 8912 C C . VAL D 1 131 ? 26.393 41.638 -79.176 1.00 70.01 131 VAL D C 1
ATOM 8913 O O . VAL D 1 131 ? 26.799 40.674 -78.523 1.00 69.64 131 VAL D O 1
ATOM 8917 N N . ASN D 1 132 ? 25.365 41.552 -80.013 1.00 68.50 132 ASN D N 1
ATOM 8918 C CA . ASN D 1 132 ? 24.665 40.286 -80.211 1.00 67.22 132 ASN D CA 1
ATOM 8919 C C . ASN D 1 132 ? 25.501 39.290 -81.034 1.00 64.97 132 ASN D C 1
ATOM 8920 O O . ASN D 1 132 ? 25.423 39.247 -82.262 1.00 64.33 132 ASN D O 1
ATOM 8925 N N . LEU D 1 133 ? 26.323 38.501 -80.349 1.00 61.64 133 LEU D N 1
ATOM 8926 C CA . LEU D 1 133 ? 27.235 37.597 -81.039 1.00 58.23 133 LEU D CA 1
ATOM 8927 C C . LEU D 1 133 ? 27.061 36.147 -80.603 1.00 55.76 133 LEU D C 1
ATOM 8928 O O . LEU D 1 133 ? 26.812 35.847 -79.437 1.00 54.79 133 LEU D O 1
ATOM 8933 N N . GLU D 1 134 ? 27.196 35.246 -81.568 1.00 53.27 134 GLU D N 1
ATOM 8934 C CA . GLU D 1 134 ? 27.205 33.813 -81.297 1.00 50.70 134 GLU D CA 1
ATOM 8935 C C . GLU D 1 134 ? 28.650 33.296 -81.429 1.00 47.99 134 GLU D C 1
ATOM 8936 O O . GLU D 1 134 ? 29.280 33.443 -82.487 1.00 46.74 134 GLU D O 1
ATOM 8942 N N . PHE D 1 135 ? 29.182 32.735 -80.342 1.00 45.55 135 PHE D N 1
ATOM 8943 C CA . PHE D 1 135 ? 30.539 32.186 -80.333 1.00 43.45 135 PHE D CA 1
ATOM 8944 C C . PHE D 1 135 ? 30.563 30.663 -80.403 1.00 42.44 135 PHE D C 1
ATOM 8945 O O . PHE D 1 135 ? 29.800 29.996 -79.695 1.00 41.95 135 PHE D O 1
ATOM 8953 N N . HIS D 1 136 ? 31.439 30.112 -81.240 1.00 40.74 136 HIS D N 1
ATOM 8954 C CA . HIS D 1 136 ? 31.812 28.703 -81.117 1.00 41.25 136 HIS D CA 1
ATOM 8955 C C . HIS D 1 136 ? 33.238 28.596 -80.588 1.00 41.17 136 HIS D C 1
ATOM 8956 O O . HIS D 1 136 ? 34.159 29.129 -81.208 1.00 42.25 136 HIS D O 1
ATOM 8963 N N . ILE D 1 137 ? 33.441 27.956 -79.439 1.00 40.33 137 ILE D N 1
ATOM 8964 C CA . ILE D 1 137 ? 34.825 27.744 -78.951 1.00 37.89 137 ILE D CA 1
ATOM 8965 C C . ILE D 1 137 ? 35.188 26.278 -78.877 1.00 36.90 137 ILE D C 1
ATOM 8966 O O . ILE D 1 137 ? 34.533 25.481 -78.196 1.00 36.13 137 ILE D O 1
ATOM 8971 N N . LYS D 1 138 ? 36.214 25.896 -79.623 1.00 36.25 138 LYS D N 1
ATOM 8972 C CA . LYS D 1 138 ? 36.655 24.515 -79.525 1.00 37.56 138 LYS D CA 1
ATOM 8973 C C . LYS D 1 138 ? 38.163 24.376 -79.299 1.00 36.32 138 LYS D C 1
ATOM 8974 O O . LYS D 1 138 ? 38.974 25.195 -79.729 1.00 34.76 138 LYS D O 1
ATOM 8980 N N . VAL D 1 139 ? 38.533 23.303 -78.632 1.00 36.37 139 VAL D N 1
ATOM 8981 C CA . VAL D 1 139 ? 39.906 23.130 -78.309 1.00 37.40 139 VAL D CA 1
ATOM 8982 C C . VAL D 1 139 ? 40.402 21.787 -78.828 1.00 38.02 139 VAL D C 1
ATOM 8983 O O . VAL D 1 139 ? 39.657 20.812 -78.940 1.00 38.52 139 VAL D O 1
ATOM 8987 N N . SER D 1 140 ? 41.691 21.747 -79.114 1.00 36.77 140 SER D N 1
ATOM 8988 C CA . SER D 1 140 ? 42.374 20.495 -79.376 1.00 37.32 140 SER D CA 1
ATOM 8989 C C . SER D 1 140 ? 43.573 20.567 -78.474 1.00 37.33 140 SER D C 1
ATOM 8990 O O . SER D 1 140 ? 43.925 21.661 -77.998 1.00 38.89 140 SER D O 1
ATOM 8993 N N . TYR D 1 141 ? 44.183 19.411 -78.272 1.00 36.25 141 TYR D N 1
ATOM 8994 C CA . TYR D 1 141 ? 45.247 19.238 -77.331 1.00 37.61 141 TYR D CA 1
ATOM 8995 C C . TYR D 1 141 ? 46.009 18.031 -77.809 1.00 38.16 141 TYR D C 1
ATOM 8996 O O . TYR D 1 141 ? 45.498 16.922 -77.724 1.00 39.34 141 TYR D O 1
ATOM 9005 N N . TYR D 1 142 ? 47.212 18.222 -78.337 1.00 39.31 142 TYR D N 1
ATOM 9006 C CA . TYR D 1 142 ? 47.974 17.071 -78.800 1.00 40.34 142 TYR D CA 1
ATOM 9007 C C . TYR D 1 142 ? 49.465 17.250 -78.569 1.00 42.21 142 TYR D C 1
ATOM 9008 O O . TYR D 1 142 ? 49.911 18.347 -78.230 1.00 42.95 142 TYR D O 1
ATOM 9017 N N . GLU D 1 143 ? 50.236 16.182 -78.722 1.00 43.92 143 GLU D N 1
ATOM 9018 C CA . GLU D 1 143 ? 51.667 16.297 -78.531 1.00 46.50 143 GLU D CA 1
ATOM 9019 C C . GLU D 1 143 ? 52.477 15.755 -79.687 1.00 47.08 143 GLU D C 1
ATOM 9020 O O . GLU D 1 143 ? 51.958 14.994 -80.487 1.00 49.36 143 GLU D O 1
ATOM 9026 N N . ILE D 1 144 ? 53.726 16.192 -79.796 1.00 47.62 144 ILE D N 1
ATOM 9027 C CA . ILE D 1 144 ? 54.587 15.822 -80.902 1.00 48.27 144 ILE D CA 1
ATOM 9028 C C . ILE D 1 144 ? 55.845 15.218 -80.287 1.00 50.72 144 ILE D C 1
ATOM 9029 O O . ILE D 1 144 ? 56.584 15.888 -79.559 1.00 50.17 144 ILE D O 1
ATOM 9034 N N . TYR D 1 145 ? 56.017 13.920 -80.513 1.00 53.15 145 TYR D N 1
ATOM 9035 C CA . TYR D 1 145 ? 57.218 13.201 -80.106 1.00 56.76 145 TYR D CA 1
ATOM 9036 C C . TYR D 1 145 ? 57.889 12.669 -81.359 1.00 58.16 145 TYR D C 1
ATOM 9037 O O . TYR D 1 145 ? 57.231 12.117 -82.232 1.00 57.90 145 TYR D O 1
ATOM 9046 N N . MET D 1 146 ? 59.202 12.849 -81.445 1.00 60.17 146 MET D N 1
ATOM 9047 C CA . MET D 1 146 ? 59.938 12.486 -82.651 1.00 61.80 146 MET D CA 1
ATOM 9048 C C . MET D 1 146 ? 59.112 12.717 -83.920 1.00 61.52 146 MET D C 1
ATOM 9049 O O . MET D 1 146 ? 59.050 11.856 -84.790 1.00 60.93 146 MET D O 1
ATOM 9054 N N . ASP D 1 147 ? 58.464 13.875 -84.011 1.00 61.88 147 ASP D N 1
ATOM 9055 C CA . ASP D 1 147 ? 57.748 14.279 -85.220 1.00 62.03 147 ASP D CA 1
ATOM 9056 C C . ASP D 1 147 ? 56.556 13.371 -85.557 1.00 61.64 147 ASP D C 1
ATOM 9057 O O . ASP D 1 147 ? 56.174 13.261 -86.722 1.00 61.83 147 ASP D O 1
ATOM 9062 N N . LYS D 1 148 ? 56.024 12.687 -84.546 1.00 60.53 148 LYS D N 1
ATOM 9063 C CA . LYS D 1 148 ? 54.743 11.989 -84.629 1.00 60.08 148 LYS D CA 1
ATOM 9064 C C . LYS D 1 148 ? 53.720 12.728 -83.766 1.00 58.95 148 LYS D C 1
ATOM 9065 O O . LYS D 1 148 ? 54.035 13.137 -82.648 1.00 59.12 148 LYS D O 1
ATOM 9071 N N . ILE D 1 149 ? 52.501 12.888 -84.278 1.00 56.75 149 ILE D N 1
ATOM 9072 C CA . ILE D 1 149 ? 51.440 13.578 -83.557 1.00 53.98 149 ILE D CA 1
ATOM 9073 C C . ILE D 1 149 ? 50.476 12.600 -82.916 1.00 54.12 149 ILE D C 1
ATOM 9074 O O . ILE D 1 149 ? 49.967 11.697 -83.576 1.00 53.99 149 ILE D O 1
ATOM 9079 N N . ARG D 1 150 ? 50.268 12.774 -81.614 1.00 52.90 150 ARG D N 1
ATOM 9080 C CA . ARG D 1 150 ? 49.335 11.986 -80.837 1.00 52.91 150 ARG D CA 1
ATOM 9081 C C . ARG D 1 150 ? 48.260 12.933 -80.296 1.00 52.33 150 ARG D C 1
ATOM 9082 O O . ARG D 1 150 ? 48.577 13.960 -79.683 1.00 51.44 150 ARG D O 1
ATOM 9090 N N . ASP D 1 151 ? 46.999 12.610 -80.583 1.00 51.65 151 ASP D N 1
ATOM 9091 C CA . ASP D 1 151 ? 45.849 13.314 -80.025 1.00 52.07 151 ASP D CA 1
ATOM 9092 C C . ASP D 1 151 ? 45.839 12.896 -78.574 1.00 51.32 151 ASP D C 1
ATOM 9093 O O . ASP D 1 151 ? 45.839 11.706 -78.290 1.00 51.21 151 ASP D O 1
ATOM 9098 N N . LEU D 1 152 ? 45.858 13.860 -77.660 1.00 50.60 152 LEU D N 1
ATOM 9099 C CA . LEU D 1 152 ? 45.803 13.511 -76.245 1.00 50.14 152 LEU D CA 1
ATOM 9100 C C . LEU D 1 152 ? 44.358 13.362 -75.803 1.00 50.12 152 LEU D C 1
ATOM 9101 O O . LEU D 1 152 ? 44.090 12.824 -74.737 1.00 51.23 152 LEU D O 1
ATOM 9106 N N . LEU D 1 153 ? 43.433 13.871 -76.606 1.00 51.43 153 LEU D N 1
ATOM 9107 C CA . LEU D 1 153 ? 42.001 13.718 -76.337 1.00 52.13 153 LEU D CA 1
ATOM 9108 C C . LEU D 1 153 ? 41.385 12.450 -76.989 1.00 53.78 153 LEU D C 1
ATOM 9109 O O . LEU D 1 153 ? 40.221 12.119 -76.759 1.00 53.56 153 LEU D O 1
ATOM 9114 N N . ASP D 1 154 ? 42.159 11.736 -77.802 1.00 56.25 154 ASP D N 1
ATOM 9115 C CA . ASP D 1 154 ? 41.688 10.489 -78.423 1.00 58.36 154 ASP D CA 1
ATOM 9116 C C . ASP D 1 154 ? 42.873 9.578 -78.663 1.00 59.07 154 ASP D C 1
ATOM 9117 O O . ASP D 1 154 ? 43.558 9.688 -79.679 1.00 58.46 154 ASP D O 1
ATOM 9122 N N . VAL D 1 155 ? 43.100 8.666 -77.729 1.00 61.36 155 VAL D N 1
ATOM 9123 C CA . VAL D 1 155 ? 44.218 7.743 -77.856 1.00 64.54 155 VAL D CA 1
ATOM 9124 C C . VAL D 1 155 ? 44.127 6.831 -79.084 1.00 66.20 155 VAL D C 1
ATOM 9125 O O . VAL D 1 155 ? 45.047 6.063 -79.342 1.00 66.43 155 VAL D O 1
ATOM 9129 N N . SER D 1 156 ? 43.047 6.911 -79.860 1.00 68.56 156 SER D N 1
ATOM 9130 C CA . SER D 1 156 ? 42.972 6.060 -81.054 1.00 70.28 156 SER D CA 1
ATOM 9131 C C . SER D 1 156 ? 43.835 6.655 -82.166 1.00 70.98 156 SER D C 1
ATOM 9132 O O . SER D 1 156 ? 44.521 5.932 -82.899 1.00 71.84 156 SER D O 1
ATOM 9135 N N . LYS D 1 157 ? 43.834 7.980 -82.259 1.00 70.56 157 LYS D N 1
ATOM 9136 C CA . LYS D 1 157 ? 44.553 8.636 -83.334 1.00 70.32 157 LYS D CA 1
ATOM 9137 C C . LYS D 1 157 ? 45.954 9.032 -82.877 1.00 70.01 157 LYS D C 1
ATOM 9138 O O . LYS D 1 157 ? 46.166 10.144 -82.379 1.00 70.74 157 LYS D O 1
ATOM 9144 N N . VAL D 1 158 ? 46.889 8.089 -82.989 1.00 69.34 158 VAL D N 1
ATOM 9145 C CA . VAL D 1 158 ? 48.321 8.388 -83.032 1.00 68.70 158 VAL D CA 1
ATOM 9146 C C . VAL D 1 158 ? 48.714 8.548 -84.512 1.00 68.86 158 VAL D C 1
ATOM 9147 O O . VAL D 1 158 ? 47.969 8.118 -85.416 1.00 70.20 158 VAL D O 1
ATOM 9151 N N . ASN D 1 159 ? 49.864 9.176 -84.751 1.00 67.47 159 ASN D N 1
ATOM 9152 C CA . ASN D 1 159 ? 50.467 9.321 -86.083 1.00 66.30 159 ASN D CA 1
ATOM 9153 C C . ASN D 1 159 ? 49.693 10.213 -87.073 1.00 64.89 159 ASN D C 1
ATOM 9154 O O . ASN D 1 159 ? 49.772 10.026 -88.298 1.00 64.09 159 ASN D O 1
ATOM 9159 N N . LEU D 1 160 ? 49.003 11.207 -86.513 1.00 62.49 160 LEU D N 1
ATOM 9160 C CA . LEU D 1 160 ? 48.217 12.196 -87.248 1.00 60.19 160 LEU D CA 1
ATOM 9161 C C . LEU D 1 160 ? 49.078 13.033 -88.174 1.00 59.31 160 LEU D C 1
ATOM 9162 O O . LEU D 1 160 ? 50.243 13.267 -87.866 1.00 58.42 160 LEU D O 1
ATOM 9167 N N . SER D 1 161 ? 48.486 13.496 -89.279 1.00 58.31 161 SER D N 1
ATOM 9168 C CA . SER D 1 161 ? 49.205 14.179 -90.355 1.00 58.03 161 SER D CA 1
ATOM 9169 C C . SER D 1 161 ? 48.800 15.634 -90.421 1.00 57.41 161 SER D C 1
ATOM 9170 O O . SER D 1 161 ? 47.729 15.988 -89.949 1.00 57.74 161 SER D O 1
ATOM 9173 N N . VAL D 1 162 ? 49.650 16.470 -91.001 1.00 57.15 162 VAL D N 1
ATOM 9174 C CA . VAL D 1 162 ? 49.391 17.894 -91.109 1.00 58.58 162 VAL D CA 1
ATOM 9175 C C . VAL D 1 162 ? 48.961 18.176 -92.540 1.00 60.51 162 VAL D C 1
ATOM 9176 O O . VAL D 1 162 ? 49.589 17.684 -93.475 1.00 60.80 162 VAL D O 1
ATOM 9180 N N . HIS D 1 163 ? 47.918 18.983 -92.701 1.00 63.05 163 HIS D N 1
ATOM 9181 C CA . HIS D 1 163 ? 47.304 19.271 -94.002 1.00 66.52 163 HIS D CA 1
ATOM 9182 C C . HIS D 1 163 ? 47.200 20.781 -94.205 1.00 68.31 163 HIS D C 1
ATOM 9183 O O . HIS D 1 163 ? 47.487 21.548 -93.289 1.00 68.12 163 HIS D O 1
ATOM 9190 N N . GLU D 1 164 ? 46.746 21.193 -95.387 1.00 71.23 164 GLU D N 1
ATOM 9191 C CA . GLU D 1 164 ? 46.614 22.601 -95.735 1.00 74.45 164 GLU D CA 1
ATOM 9192 C C . GLU D 1 164 ? 45.178 22.939 -96.149 1.00 76.63 164 GLU D C 1
ATOM 9193 O O . GLU D 1 164 ? 44.430 22.054 -96.576 1.00 77.34 164 GLU D O 1
ATOM 9199 N N . ASP D 1 165 ? 44.806 24.211 -96.001 1.00 78.82 165 ASP D N 1
ATOM 9200 C CA . ASP D 1 165 ? 43.520 24.749 -96.448 1.00 80.91 165 ASP D CA 1
ATOM 9201 C C . ASP D 1 165 ? 43.587 25.085 -97.936 1.00 82.02 165 ASP D C 1
ATOM 9202 O O . ASP D 1 165 ? 44.571 24.759 -98.614 1.00 82.60 165 ASP D O 1
ATOM 9207 N N . LYS D 1 166 ? 42.537 25.748 -98.428 1.00 82.71 166 LYS D N 1
ATOM 9208 C CA . LYS D 1 166 ? 42.608 26.567 -99.650 1.00 82.77 166 LYS D CA 1
ATOM 9209 C C . LYS D 1 166 ? 43.000 28.008 -99.291 1.00 82.30 166 LYS D C 1
ATOM 9210 O O . LYS D 1 166 ? 42.880 28.939 -100.096 1.00 82.44 166 LYS D O 1
ATOM 9212 N N . ASN D 1 167 ? 43.450 28.174 -98.051 1.00 81.54 167 ASN D N 1
ATOM 9213 C CA . ASN D 1 167 ? 44.141 29.379 -97.622 1.00 80.46 167 ASN D CA 1
ATOM 9214 C C . ASN D 1 167 ? 45.648 29.137 -97.572 1.00 78.97 167 ASN D C 1
ATOM 9215 O O . ASN D 1 167 ? 46.430 30.076 -97.434 1.00 79.31 167 ASN D O 1
ATOM 9220 N N . ARG D 1 168 ? 46.034 27.870 -97.716 1.00 76.99 168 ARG D N 1
ATOM 9221 C CA . ARG D 1 168 ? 47.421 27.407 -97.622 1.00 74.87 168 ARG D CA 1
ATOM 9222 C C . ARG D 1 168 ? 47.967 27.374 -96.180 1.00 73.48 168 ARG D C 1
ATOM 9223 O O . ARG D 1 168 ? 49.178 27.510 -95.966 1.00 73.16 168 ARG D O 1
ATOM 9225 N N . VAL D 1 169 ? 47.078 27.164 -95.203 1.00 71.09 169 VAL D N 1
ATOM 9226 C CA . VAL D 1 169 ? 47.462 27.139 -93.786 1.00 68.22 169 VAL D CA 1
ATOM 9227 C C . VAL D 1 169 ? 47.481 25.755 -93.128 1.00 65.34 169 VAL D C 1
ATOM 9228 O O . VAL D 1 169 ? 46.430 25.166 -92.867 1.00 65.32 169 VAL D O 1
ATOM 9232 N N . PRO D 1 170 ? 48.683 25.251 -92.814 1.00 62.50 170 PRO D N 1
ATOM 9233 C CA . PRO D 1 170 ? 48.822 23.939 -92.196 1.00 61.09 170 PRO D CA 1
ATOM 9234 C C . PRO D 1 170 ? 48.024 23.848 -90.899 1.00 59.70 170 PRO D C 1
ATOM 9235 O O . PRO D 1 170 ? 47.826 24.873 -90.247 1.00 59.98 170 PRO D O 1
ATOM 9239 N N . TYR D 1 171 ? 47.520 22.660 -90.570 1.00 57.00 171 TYR D N 1
ATOM 9240 C CA . TYR D 1 171 ? 46.935 22.368 -89.249 1.00 55.72 171 TYR D CA 1
ATOM 9241 C C . TYR D 1 171 ? 46.834 20.840 -89.104 1.00 53.80 171 TYR D C 1
ATOM 9242 O O . TYR D 1 171 ? 46.899 20.114 -90.101 1.00 52.13 171 TYR D O 1
ATOM 9251 N N . VAL D 1 172 ? 46.657 20.333 -87.888 1.00 51.19 172 VAL D N 1
ATOM 9252 C CA . VAL D 1 172 ? 46.542 18.888 -87.746 1.00 50.70 172 VAL D CA 1
ATOM 9253 C C . VAL D 1 172 ? 45.133 18.465 -88.169 1.00 52.20 172 VAL D C 1
ATOM 9254 O O . VAL D 1 172 ? 44.144 19.002 -87.662 1.00 51.06 172 VAL D O 1
ATOM 9258 N N . LYS D 1 173 ? 45.067 17.576 -89.166 1.00 53.25 173 LYS D N 1
ATOM 9259 C CA . LYS D 1 173 ? 43.801 17.040 -89.682 1.00 53.88 173 LYS D CA 1
ATOM 9260 C C . LYS D 1 173 ? 43.354 15.871 -88.814 1.00 52.93 173 LYS D C 1
ATOM 9261 O O . LYS D 1 173 ? 44.123 14.938 -88.577 1.00 52.73 173 LYS D O 1
ATOM 9267 N N . GLY D 1 174 ? 42.110 15.937 -88.345 1.00 52.10 174 GLY D N 1
ATOM 9268 C CA . GLY D 1 174 ? 41.521 14.834 -87.593 1.00 51.62 174 GLY D CA 1
ATOM 9269 C C . GLY D 1 174 ? 41.813 14.872 -86.108 1.00 51.14 174 GLY D C 1
ATOM 9270 O O . GLY D 1 174 ? 41.481 13.929 -85.394 1.00 51.26 174 GLY D O 1
ATOM 9271 N N . ALA D 1 175 ? 42.449 15.941 -85.628 1.00 51.07 175 ALA D N 1
ATOM 9272 C CA . ALA D 1 175 ? 42.665 16.075 -84.184 1.00 50.67 175 ALA D CA 1
ATOM 9273 C C . ALA D 1 175 ? 41.291 16.339 -83.568 1.00 49.30 175 ALA D C 1
ATOM 9274 O O . ALA D 1 175 ? 40.494 17.073 -84.149 1.00 49.20 175 ALA D O 1
ATOM 9276 N N . THR D 1 176 ? 41.005 15.710 -82.432 1.00 48.80 176 THR D N 1
ATOM 9277 C CA . THR D 1 176 ? 39.745 15.922 -81.724 1.00 48.56 176 THR D CA 1
ATOM 9278 C C . THR D 1 176 ? 39.580 17.397 -81.417 1.00 48.84 176 THR D C 1
ATOM 9279 O O . THR D 1 176 ? 40.552 18.081 -81.074 1.00 49.20 176 THR D O 1
ATOM 9283 N N . GLU D 1 177 ? 38.361 17.883 -81.612 1.00 48.98 177 GLU D N 1
ATOM 9284 C CA . GLU D 1 177 ? 37.984 19.250 -81.310 1.00 49.29 177 GLU D CA 1
ATOM 9285 C C . GLU D 1 177 ? 36.759 19.243 -80.400 1.00 49.60 177 GLU D C 1
ATOM 9286 O O . GLU D 1 177 ? 35.623 19.010 -80.845 1.00 50.73 177 GLU D O 1
ATOM 9292 N N . ARG D 1 178 ? 37.003 19.502 -79.119 1.00 47.46 178 ARG D N 1
ATOM 9293 C CA . ARG D 1 178 ? 35.955 19.512 -78.115 1.00 46.24 178 ARG D CA 1
ATOM 9294 C C . ARG D 1 178 ? 35.404 20.914 -77.955 1.00 44.77 178 ARG D C 1
ATOM 9295 O O . ARG D 1 178 ? 36.159 21.865 -77.719 1.00 43.66 178 ARG D O 1
ATOM 9303 N N . PHE D 1 179 ? 34.090 21.043 -78.108 1.00 43.41 179 PHE D N 1
ATOM 9304 C CA . PHE D 1 179 ? 33.396 22.295 -77.842 1.00 42.79 179 PHE D CA 1
ATOM 9305 C C . PHE D 1 179 ? 33.357 22.579 -76.347 1.00 41.31 179 PHE D C 1
ATOM 9306 O O . PHE D 1 179 ? 33.311 21.643 -75.552 1.00 40.56 179 PHE D O 1
ATOM 9314 N N . VAL D 1 180 ? 33.377 23.858 -75.977 1.00 39.75 180 VAL D N 1
ATOM 9315 C CA . VAL D 1 180 ? 33.446 24.261 -74.564 1.00 38.90 180 VAL D CA 1
ATOM 9316 C C . VAL D 1 180 ? 32.718 25.572 -74.413 1.00 39.19 180 VAL D C 1
ATOM 9317 O O . VAL D 1 180 ? 32.754 26.389 -75.336 1.00 38.85 180 VAL D O 1
ATOM 9321 N N . SER D 1 181 ? 32.075 25.780 -73.264 1.00 40.11 181 SER D N 1
ATOM 9322 C CA . SER D 1 181 ? 31.248 26.973 -73.067 1.00 42.43 181 SER D CA 1
ATOM 9323 C C . SER D 1 181 ? 31.512 27.673 -71.749 1.00 43.76 181 SER D C 1
ATOM 9324 O O . SER D 1 181 ? 30.901 28.701 -71.468 1.00 46.29 181 SER D O 1
ATOM 9327 N N . SER D 1 182 ? 32.371 27.095 -70.917 1.00 44.27 182 SER D N 1
ATOM 9328 C CA . SER D 1 182 ? 32.720 27.684 -69.628 1.00 44.35 182 SER D CA 1
ATOM 9329 C C . SER D 1 182 ? 34.209 27.405 -69.463 1.00 43.61 182 SER D C 1
ATOM 9330 O O . SER D 1 182 ? 34.709 26.523 -70.152 1.00 42.63 182 SER D O 1
ATOM 9333 N N . PRO D 1 183 ? 34.910 28.122 -68.551 1.00 43.54 183 PRO D N 1
ATOM 9334 C CA . PRO D 1 183 ? 36.305 27.780 -68.254 1.00 42.89 183 PRO D CA 1
ATOM 9335 C C . PRO D 1 183 ? 36.429 26.374 -67.685 1.00 42.97 183 PRO D C 1
ATOM 9336 O O . PRO D 1 183 ? 37.418 25.689 -67.945 1.00 41.10 183 PRO D O 1
ATOM 9340 N N . GLU D 1 184 ? 35.396 25.909 -66.978 1.00 44.26 184 GLU D N 1
ATOM 9341 C CA . GLU D 1 184 ? 35.484 24.582 -66.359 1.00 44.83 184 GLU D CA 1
ATOM 9342 C C . GLU D 1 184 ? 35.383 23.470 -67.398 1.00 43.92 184 GLU D C 1
ATOM 9343 O O . GLU D 1 184 ? 35.953 22.399 -67.205 1.00 44.51 184 GLU D O 1
ATOM 9349 N N . ASP D 1 185 ? 34.644 23.708 -68.482 1.00 43.74 185 ASP D N 1
ATOM 9350 C CA . ASP D 1 185 ? 34.656 22.790 -69.631 1.00 43.45 185 ASP D CA 1
ATOM 9351 C C . ASP D 1 185 ? 36.117 22.648 -70.125 1.00 41.88 185 ASP D C 1
ATOM 9352 O O . ASP D 1 185 ? 36.607 21.544 -70.362 1.00 41.36 185 ASP D O 1
ATOM 9357 N N . VAL D 1 186 ? 36.823 23.770 -70.260 1.00 41.13 186 VAL D N 1
ATOM 9358 C CA . VAL D 1 186 ? 38.206 23.734 -70.764 1.00 40.06 186 VAL D CA 1
ATOM 9359 C C . VAL D 1 186 ? 39.106 22.933 -69.823 1.00 40.92 186 VAL D C 1
ATOM 9360 O O . VAL D 1 186 ? 39.827 22.034 -70.267 1.00 39.83 186 VAL D O 1
ATOM 9364 N N . PHE D 1 187 ? 39.075 23.257 -68.528 1.00 40.96 187 PHE D N 1
ATOM 9365 C CA . PHE D 1 187 ? 39.997 22.606 -67.599 1.00 42.19 187 PHE D CA 1
ATOM 9366 C C . PHE D 1 187 ? 39.683 21.119 -67.507 1.00 43.02 187 PHE D C 1
ATOM 9367 O O . PHE D 1 187 ? 40.568 20.308 -67.230 1.00 43.51 187 PHE D O 1
ATOM 9375 N N . GLU D 1 188 ? 38.430 20.761 -67.781 1.00 43.80 188 GLU D N 1
ATOM 9376 C CA . GLU D 1 188 ? 38.060 19.354 -67.888 1.00 45.74 188 GLU D CA 1
ATOM 9377 C C . GLU D 1 188 ? 38.792 18.703 -69.067 1.00 44.89 188 GLU D C 1
ATOM 9378 O O . GLU D 1 188 ? 39.320 17.595 -68.964 1.00 45.60 188 GLU D O 1
ATOM 9384 N N . VAL D 1 189 ? 38.847 19.393 -70.198 1.00 45.35 189 VAL D N 1
ATOM 9385 C CA . VAL D 1 189 ? 39.610 18.840 -71.324 1.00 44.74 189 VAL D CA 1
ATOM 9386 C C . VAL D 1 189 ? 41.093 18.727 -70.969 1.00 44.83 189 VAL D C 1
ATOM 9387 O O . VAL D 1 189 ? 41.703 17.663 -71.158 1.00 45.15 189 VAL D O 1
ATOM 9391 N N . ILE D 1 190 ? 41.673 19.794 -70.420 1.00 44.19 190 ILE D N 1
ATOM 9392 C CA . ILE D 1 190 ? 43.100 19.754 -70.083 1.00 43.03 190 ILE D CA 1
ATOM 9393 C C . ILE D 1 190 ? 43.433 18.579 -69.164 1.00 42.50 190 ILE D C 1
ATOM 9394 O O . ILE D 1 190 ? 44.412 17.878 -69.389 1.00 40.51 190 ILE D O 1
ATOM 9399 N N . GLU D 1 191 ? 42.632 18.369 -68.127 1.00 43.90 191 GLU D N 1
ATOM 9400 C CA . GLU D 1 191 ? 42.874 17.235 -67.242 1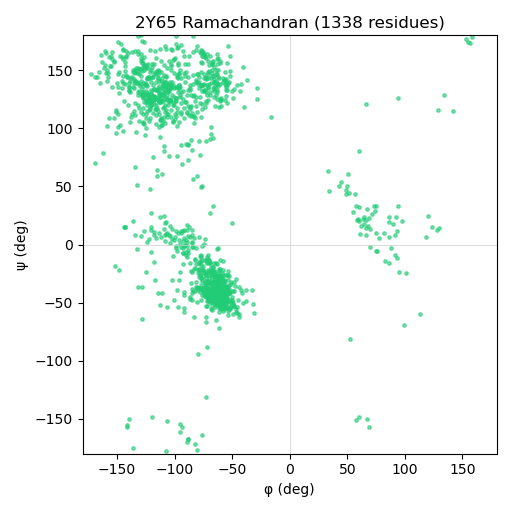.00 46.75 191 GLU D CA 1
ATOM 9401 C C . GLU D 1 191 ? 42.805 15.894 -67.966 1.00 47.18 191 GLU D C 1
ATOM 9402 O O . GLU D 1 191 ? 43.636 15.009 -67.716 1.00 46.81 191 GLU D O 1
ATOM 9408 N N . GLU D 1 192 ? 41.834 15.766 -68.867 1.00 47.60 192 GLU D N 1
ATOM 9409 C CA . GLU D 1 192 ? 41.652 14.539 -69.628 1.00 48.69 192 GLU D CA 1
ATOM 9410 C C . GLU D 1 192 ? 42.868 14.302 -70.515 1.00 48.88 192 GLU D C 1
ATOM 9411 O O . GLU D 1 192 ? 43.401 13.195 -70.561 1.00 48.15 192 GLU D O 1
ATOM 9417 N N . GLY D 1 193 ? 43.309 15.357 -71.201 1.00 49.14 193 GLY D N 1
ATOM 9418 C CA . GLY D 1 193 ? 44.482 15.282 -72.050 1.00 49.65 193 GLY D CA 1
ATOM 9419 C C . GLY D 1 193 ? 45.729 14.983 -71.237 1.00 50.54 193 GLY D C 1
ATOM 9420 O O . GLY D 1 193 ? 46.630 14.277 -71.702 1.00 49.03 193 GLY D O 1
ATOM 9421 N N . LYS D 1 194 ? 45.775 15.504 -70.010 1.00 50.98 194 LYS D N 1
ATOM 9422 C CA . LYS D 1 194 ? 46.942 15.294 -69.159 1.00 52.01 194 LYS D CA 1
ATOM 9423 C C . LYS D 1 194 ? 47.039 13.860 -68.631 1.00 52.16 194 LYS D C 1
ATOM 9424 O O . LYS D 1 194 ? 48.142 13.299 -68.546 1.00 52.02 194 LYS D O 1
ATOM 9430 N N . SER D 1 195 ? 45.879 13.297 -68.292 1.00 52.15 195 SER D N 1
ATOM 9431 C CA . SER D 1 195 ? 45.746 11.911 -67.850 1.00 53.18 195 SER D CA 1
ATOM 9432 C C . SER D 1 195 ? 46.158 10.952 -68.951 1.00 53.36 195 SER D C 1
ATOM 9433 O O . SER D 1 195 ? 46.923 10.023 -68.699 1.00 53.61 195 SER D O 1
ATOM 9436 N N . ASN D 1 196 ? 45.681 11.201 -70.169 1.00 54.09 196 ASN D N 1
ATOM 9437 C CA . ASN D 1 196 ? 45.987 10.320 -71.283 1.00 54.92 196 ASN D CA 1
ATOM 9438 C C . ASN D 1 196 ? 47.444 10.364 -71.709 1.00 55.41 196 ASN D C 1
ATOM 9439 O O . ASN D 1 196 ? 47.931 9.404 -72.296 1.00 55.00 196 ASN D O 1
ATOM 9444 N N . ARG D 1 197 ? 48.135 11.464 -71.417 1.00 56.02 197 ARG D N 1
ATOM 9445 C CA . ARG D 1 197 ? 49.528 11.611 -71.841 1.00 56.94 197 ARG D CA 1
ATOM 9446 C C . ARG D 1 197 ? 50.397 10.527 -71.208 1.00 57.66 197 ARG D C 1
ATOM 9447 O O . ARG D 1 197 ? 51.467 10.206 -71.720 1.00 57.27 197 ARG D O 1
ATOM 9455 N N . HIS D 1 198 ? 49.900 9.967 -70.108 1.00 59.64 198 HIS D N 1
ATOM 9456 C CA . HIS D 1 198 ? 50.528 8.887 -69.341 1.00 62.77 198 HIS D CA 1
ATOM 9457 C C . HIS D 1 198 ? 50.489 7.459 -69.888 1.00 64.28 198 HIS D C 1
ATOM 9458 O O . HIS D 1 198 ? 51.365 6.651 -69.568 1.00 64.84 198 HIS D O 1
ATOM 9465 N N . ILE D 1 199 ? 49.472 7.144 -70.683 1.00 66.17 199 ILE D N 1
ATOM 9466 C CA . ILE D 1 199 ? 49.348 5.817 -71.276 1.00 67.50 199 ILE D CA 1
ATOM 9467 C C . ILE D 1 199 ? 50.452 5.615 -72.311 1.00 68.40 199 ILE D C 1
ATOM 9468 O O . ILE D 1 199 ? 50.770 6.526 -73.077 1.00 68.85 199 ILE D O 1
ATOM 9473 N N . ALA D 1 200 ? 51.025 4.413 -72.323 1.00 69.43 200 ALA D N 1
ATOM 9474 C CA . ALA D 1 200 ? 52.186 4.089 -73.151 1.00 70.04 200 ALA D CA 1
ATOM 9475 C C . ALA D 1 200 ? 53.426 4.862 -72.714 1.00 70.45 200 ALA D C 1
ATOM 9476 O O . ALA D 1 200 ? 54.416 4.918 -73.447 1.00 70.65 200 ALA D O 1
ATOM 9478 N N . VAL D 1 201 ? 53.376 5.467 -71.530 1.00 71.03 201 VAL D N 1
ATOM 9479 C CA . VAL D 1 201 ? 54.530 6.232 -71.043 1.00 71.78 201 VAL D CA 1
ATOM 9480 C C . VAL D 1 201 ? 54.990 5.837 -69.643 1.00 72.19 201 VAL D C 1
ATOM 9481 O O . VAL D 1 201 ? 54.242 5.940 -68.669 1.00 72.80 201 VAL D O 1
ATOM 9485 N N . THR D 1 202 ? 56.229 5.351 -69.578 1.00 72.89 202 THR D N 1
ATOM 9486 C CA . THR D 1 202 ? 56.843 4.871 -68.343 1.00 73.16 202 THR D CA 1
ATOM 9487 C C . THR D 1 202 ? 57.198 6.034 -67.410 1.00 72.54 202 THR D C 1
ATOM 9488 O O . THR D 1 202 ? 56.660 6.140 -66.305 1.00 72.50 202 THR D O 1
ATOM 9492 N N . ASN D 1 203 ? 58.092 6.908 -67.871 1.00 71.68 203 ASN D N 1
ATOM 9493 C CA . ASN D 1 203 ? 58.494 8.095 -67.114 1.00 70.85 203 ASN D CA 1
ATOM 9494 C C . ASN D 1 203 ? 58.055 9.400 -67.779 1.00 69.19 203 ASN D C 1
ATOM 9495 O O . ASN D 1 203 ? 58.683 9.876 -68.729 1.00 68.35 203 ASN D O 1
ATOM 9500 N N . MET D 1 204 ? 56.970 9.964 -67.253 1.00 67.55 204 MET D N 1
ATOM 9501 C CA . MET D 1 204 ? 56.334 11.144 -67.834 1.00 66.39 204 MET D CA 1
ATOM 9502 C C . MET D 1 204 ? 57.298 12.323 -67.839 1.00 65.42 204 MET D C 1
ATOM 9503 O O . MET D 1 204 ? 57.409 13.032 -68.839 1.00 64.35 204 MET D O 1
ATOM 9508 N N . ASN D 1 205 ? 57.999 12.508 -66.723 1.00 64.47 205 ASN D N 1
ATOM 9509 C CA . ASN D 1 205 ? 58.948 13.605 -66.603 1.00 64.18 205 ASN D CA 1
ATOM 9510 C C . ASN D 1 205 ? 59.931 13.577 -67.765 1.00 62.68 205 ASN D C 1
ATOM 9511 O O . ASN D 1 205 ? 60.097 14.589 -68.431 1.00 61.87 205 ASN D O 1
ATOM 9516 N N . GLU D 1 206 ? 60.497 12.406 -68.056 1.00 61.83 206 GLU D N 1
ATOM 9517 C CA . GLU D 1 206 ? 61.407 12.219 -69.197 1.00 61.22 206 GLU D CA 1
ATOM 9518 C C . GLU D 1 206 ? 60.736 12.503 -70.550 1.00 59.15 206 GLU D C 1
ATOM 9519 O O . GLU D 1 206 ? 61.327 13.110 -71.441 1.00 58.03 206 GLU D O 1
ATOM 9525 N N . HIS D 1 207 ? 59.492 12.059 -70.684 1.00 57.02 207 HIS D N 1
ATOM 9526 C CA . HIS D 1 207 ? 58.804 12.093 -71.967 1.00 55.11 207 HIS D CA 1
ATOM 9527 C C . HIS D 1 207 ? 58.252 13.486 -72.246 1.00 53.24 207 HIS D C 1
ATOM 9528 O O . HIS D 1 207 ? 58.441 14.028 -73.342 1.00 53.05 207 HIS D O 1
ATOM 9535 N N . SER D 1 208 ? 57.551 14.053 -71.263 1.00 51.66 208 SER D N 1
ATOM 9536 C CA . SER D 1 208 ? 57.098 15.440 -71.349 1.00 50.99 208 SER D CA 1
ATOM 9537 C C . SER D 1 208 ? 58.252 16.409 -71.639 1.00 50.85 208 SER D C 1
ATOM 9538 O O . SER D 1 208 ? 58.093 17.306 -72.453 1.00 49.33 208 SER D O 1
ATOM 9541 N N . SER D 1 209 ? 59.437 16.163 -71.080 1.00 51.61 209 SER D N 1
ATOM 9542 C CA . SER D 1 209 ? 60.638 16.957 -71.397 1.00 52.47 209 SER D CA 1
ATOM 9543 C C . SER D 1 209 ? 61.183 16.845 -72.829 1.00 52.68 209 SER D C 1
ATOM 9544 O O . SER D 1 209 ? 61.906 17.735 -73.305 1.00 52.26 209 SER D O 1
ATOM 9547 N N . ARG D 1 210 ? 60.864 15.744 -73.506 1.00 52.27 210 ARG D N 1
ATOM 9548 C CA . ARG D 1 210 ? 61.376 15.511 -74.864 1.00 52.84 210 ARG D CA 1
ATOM 9549 C C . ARG D 1 210 ? 60.347 15.645 -76.009 1.00 51.18 210 ARG D C 1
ATOM 9550 O O . ARG D 1 210 ? 60.673 15.430 -77.172 1.00 51.22 210 ARG D O 1
ATOM 9558 N N . SER D 1 211 ? 59.109 16.017 -75.697 1.00 49.77 211 SER D N 1
ATOM 9559 C CA . SER D 1 211 ? 58.063 16.194 -76.715 1.00 46.92 211 SER D CA 1
ATOM 9560 C C . SER D 1 211 ? 57.414 17.573 -76.607 1.00 45.75 211 SER D C 1
ATOM 9561 O O . SER D 1 211 ? 57.514 18.239 -75.577 1.00 46.68 211 SER D O 1
ATOM 9564 N N . HIS D 1 212 ? 56.746 18.002 -77.668 1.00 44.16 212 HIS D N 1
ATOM 9565 C CA . HIS D 1 212 ? 55.989 19.234 -77.647 1.00 44.58 212 HIS D CA 1
ATOM 9566 C C . HIS D 1 212 ? 54.535 19.035 -77.228 1.00 44.88 212 HIS D C 1
ATOM 9567 O O . HIS D 1 212 ? 53.900 18.042 -77.597 1.00 44.26 212 HIS D O 1
ATOM 9574 N N . SER D 1 213 ? 54.024 19.966 -76.425 1.00 43.13 213 SER D N 1
ATOM 9575 C CA . SER D 1 213 ? 52.625 19.954 -76.036 1.00 42.71 213 SER D CA 1
ATOM 9576 C C . SER D 1 213 ? 51.899 21.159 -76.618 1.00 41.61 213 SER D C 1
ATOM 9577 O O . SER D 1 213 ? 52.290 22.304 -76.387 1.00 40.91 213 SER D O 1
ATOM 9580 N N . VAL D 1 214 ? 50.836 20.890 -77.378 1.00 40.47 214 VAL D N 1
ATOM 9581 C CA . VAL D 1 214 ? 50.117 21.913 -78.126 1.00 37.70 214 VAL D CA 1
ATOM 9582 C C . VAL D 1 214 ? 48.657 21.927 -77.687 1.00 37.97 214 VAL D C 1
ATOM 9583 O O . VAL D 1 214 ? 47.963 20.901 -77.693 1.00 37.65 214 VAL D O 1
ATOM 9587 N N . PHE D 1 215 ? 48.231 23.111 -77.259 1.00 36.83 215 PHE D N 1
ATOM 9588 C CA . PHE D 1 215 ? 46.879 23.362 -76.838 1.00 35.95 215 PHE D CA 1
ATOM 9589 C C . PHE D 1 215 ? 46.396 24.423 -77.813 1.00 36.15 215 PHE D C 1
ATOM 9590 O O . PHE D 1 215 ? 47.045 25.454 -77.972 1.00 35.01 215 PHE D O 1
ATOM 9598 N N . LEU D 1 216 ? 45.270 24.162 -78.467 1.00 35.65 216 LEU D N 1
ATOM 9599 C CA . LEU D 1 216 ? 44.771 25.081 -79.476 1.00 36.03 216 LEU D CA 1
ATOM 9600 C C . LEU D 1 216 ? 43.354 25.489 -79.096 1.00 35.92 216 LEU D C 1
ATOM 9601 O O . LEU D 1 216 ? 42.502 24.643 -78.845 1.00 37.75 216 LEU D O 1
ATOM 9606 N N . ILE D 1 217 ? 43.086 26.785 -79.090 1.00 36.33 217 ILE D N 1
ATOM 9607 C CA . ILE D 1 217 ? 41.730 27.285 -78.884 1.00 36.53 217 ILE D CA 1
ATOM 9608 C C . ILE D 1 217 ? 41.311 28.023 -80.154 1.00 37.53 217 ILE D C 1
ATOM 9609 O O . ILE D 1 217 ? 41.913 29.042 -80.507 1.00 37.12 217 ILE D O 1
ATOM 9614 N N . ASN D 1 218 ? 40.277 27.511 -80.818 1.00 37.85 218 ASN D N 1
ATOM 9615 C CA . ASN D 1 218 ? 39.672 28.140 -81.984 1.00 38.70 218 ASN D CA 1
ATOM 9616 C C . ASN D 1 218 ? 38.436 28.936 -81.599 1.00 39.13 218 ASN D C 1
ATOM 9617 O O . ASN D 1 218 ? 37.420 28.401 -81.116 1.00 38.41 218 ASN D O 1
ATOM 9622 N N . VAL D 1 219 ? 38.501 30.232 -81.826 1.00 39.33 219 VAL D N 1
ATOM 9623 C CA . VAL D 1 219 ? 37.371 31.051 -81.499 1.00 40.34 219 VAL D CA 1
ATOM 9624 C C . VAL D 1 219 ? 36.728 31.583 -82.756 1.00 42.62 219 VAL D C 1
ATOM 9625 O O . VAL D 1 219 ? 37.286 32.474 -83.387 1.00 43.99 219 VAL D O 1
ATOM 9629 N N . LYS D 1 220 ? 35.549 31.054 -83.086 1.00 44.51 220 LYS D N 1
ATOM 9630 C CA . LYS D 1 220 ? 34.702 31.533 -84.186 1.00 44.69 220 LYS D CA 1
ATOM 9631 C C . LYS D 1 220 ? 33.580 32.391 -83.626 1.00 44.75 220 LYS D C 1
ATOM 9632 O O . LYS D 1 220 ? 32.979 32.070 -82.602 1.00 43.96 220 LYS D O 1
ATOM 9638 N N . GLN D 1 221 ? 33.320 33.505 -84.291 1.00 44.87 221 GLN D N 1
ATOM 9639 C CA . GLN D 1 221 ? 32.193 34.337 -83.930 1.00 47.26 221 GLN D CA 1
ATOM 9640 C C . GLN D 1 221 ? 31.412 34.751 -85.176 1.00 49.42 221 GLN D C 1
ATOM 9641 O O . GLN D 1 221 ? 31.978 34.951 -86.268 1.00 48.03 221 GLN D O 1
ATOM 9647 N N . GLU D 1 222 ? 30.109 34.882 -84.959 1.00 51.98 222 GLU D N 1
ATOM 9648 C CA . GLU D 1 222 ? 29.169 35.282 -85.994 1.00 55.80 222 GLU D CA 1
ATOM 9649 C C . GLU D 1 222 ? 28.340 36.401 -85.398 1.00 56.63 222 GLU D C 1
ATOM 9650 O O . GLU D 1 222 ? 27.669 36.203 -84.390 1.00 56.83 222 GLU D O 1
ATOM 9656 N N . ASN D 1 223 ? 28.422 37.585 -85.992 1.00 58.70 223 ASN D N 1
ATOM 9657 C CA . ASN D 1 223 ? 27.478 38.646 -85.663 1.00 61.04 223 ASN D CA 1
ATOM 9658 C C . ASN D 1 223 ? 26.069 38.234 -86.069 1.00 61.48 223 ASN D C 1
ATOM 9659 O O . ASN D 1 223 ? 25.865 37.816 -87.203 1.00 61.87 223 ASN D O 1
ATOM 9664 N N . LEU D 1 224 ? 25.104 38.329 -85.159 1.00 62.63 224 LEU D N 1
ATOM 9665 C CA . LEU D 1 224 ? 23.733 37.927 -85.478 1.00 63.94 224 LEU D CA 1
ATOM 9666 C C . LEU D 1 224 ? 22.889 39.073 -86.053 1.00 65.42 224 LEU D C 1
ATOM 9667 O O . LEU D 1 224 ? 21.780 38.843 -86.538 1.00 65.51 224 LEU D O 1
ATOM 9672 N N . GLU D 1 225 ? 23.414 40.295 -86.024 1.00 67.24 225 GLU D N 1
ATOM 9673 C CA . GLU D 1 225 ? 22.725 41.436 -86.640 1.00 68.93 225 GLU D CA 1
ATOM 9674 C C . GLU D 1 225 ? 22.886 41.379 -88.147 1.00 69.75 225 GLU D C 1
ATOM 9675 O O . GLU D 1 225 ? 21.943 41.654 -88.886 1.00 70.48 225 GLU D O 1
ATOM 9677 N N . ASN D 1 226 ? 24.073 40.984 -88.597 1.00 70.41 226 ASN D N 1
ATOM 9678 C CA . ASN D 1 226 ? 24.440 41.202 -89.986 1.00 70.71 226 ASN D CA 1
ATOM 9679 C C . ASN D 1 226 ? 25.261 40.080 -90.613 1.00 70.33 226 ASN D C 1
ATOM 9680 O O . ASN D 1 226 ? 25.896 40.295 -91.645 1.00 70.69 226 ASN D O 1
ATOM 9685 N N . GLN D 1 227 ? 25.298 38.911 -89.979 1.00 69.50 227 GLN D N 1
ATOM 9686 C CA . GLN D 1 227 ? 25.969 37.736 -90.552 1.00 69.00 227 GLN D CA 1
ATOM 9687 C C . GLN D 1 227 ? 27.493 37.836 -90.738 1.00 67.99 227 GLN D C 1
ATOM 9688 O O . GLN D 1 227 ? 28.070 37.063 -91.496 1.00 68.13 227 GLN D O 1
ATOM 9694 N N . LYS D 1 228 ? 28.161 38.777 -90.079 1.00 67.30 228 LYS D N 1
ATOM 9695 C CA . LYS D 1 228 ? 29.616 38.893 -90.239 1.00 67.13 228 LYS D CA 1
ATOM 9696 C C . LYS D 1 228 ? 30.372 37.899 -89.356 1.00 65.47 228 LYS D C 1
ATOM 9697 O O . LYS D 1 228 ? 30.193 37.886 -88.143 1.00 65.60 228 LYS D O 1
ATOM 9703 N N . LYS D 1 229 ? 31.210 37.076 -89.978 1.00 63.98 229 LYS D N 1
ATOM 9704 C CA . LYS D 1 229 ? 31.885 35.966 -89.302 1.00 62.92 229 LYS D CA 1
ATOM 9705 C C . LYS D 1 229 ? 33.373 36.242 -89.129 1.00 61.52 229 LYS D C 1
ATOM 9706 O O . LYS D 1 229 ? 34.067 36.544 -90.105 1.00 61.81 229 LYS D O 1
ATOM 9712 N N . LEU D 1 230 ? 33.873 36.096 -87.906 1.00 59.28 230 LEU D N 1
ATOM 9713 C CA . LEU D 1 230 ? 35.309 36.231 -87.669 1.00 56.91 230 LEU D CA 1
ATOM 9714 C C . LEU D 1 230 ? 35.839 34.975 -87.019 1.00 55.69 230 LEU D C 1
ATOM 9715 O O . LEU D 1 230 ? 35.111 34.294 -86.304 1.00 56.25 230 LEU D O 1
ATOM 9720 N N . SER D 1 231 ? 37.109 34.690 -87.266 1.00 53.44 231 SER D N 1
ATOM 9721 C CA . SER D 1 231 ? 37.793 33.539 -86.713 1.00 52.97 231 SER D CA 1
ATOM 9722 C C . SER D 1 231 ? 39.109 33.989 -86.103 1.00 51.89 231 SER D C 1
ATOM 9723 O O . SER D 1 231 ? 39.695 34.965 -86.570 1.00 52.74 231 SER D O 1
ATOM 9726 N N . GLY D 1 232 ? 39.576 33.269 -85.086 1.00 50.18 232 GLY D N 1
ATOM 9727 C CA . GLY D 1 232 ? 40.936 33.415 -84.550 1.00 47.26 232 GLY D CA 1
ATOM 9728 C C . GLY D 1 232 ? 41.412 32.079 -83.994 1.00 45.37 232 GLY D C 1
ATOM 9729 O O . GLY D 1 232 ? 40.654 31.382 -83.308 1.00 45.44 232 GLY D O 1
ATOM 9730 N N . LYS D 1 233 ? 42.643 31.685 -84.294 1.00 42.39 233 LYS D N 1
ATOM 9731 C CA . LYS D 1 233 ? 43.204 30.518 -83.622 1.00 42.25 233 LYS D CA 1
ATOM 9732 C C . LYS D 1 233 ? 44.238 30.968 -82.586 1.00 40.57 233 LYS D C 1
ATOM 9733 O O . LYS D 1 233 ? 45.047 31.875 -82.838 1.00 41.47 233 LYS D O 1
ATOM 9739 N N . LEU D 1 234 ? 44.188 30.342 -81.418 1.00 38.42 234 LEU D N 1
ATOM 9740 C CA A LEU D 1 234 ? 45.149 30.632 -80.358 0.50 37.34 234 LEU D CA 1
ATOM 9741 C CA B LEU D 1 234 ? 45.131 30.615 -80.331 0.50 37.38 234 LEU D CA 1
ATOM 9742 C C . LEU D 1 234 ? 45.984 29.384 -80.099 1.00 36.48 234 LEU D C 1
ATOM 9743 O O . LEU D 1 234 ? 45.477 28.380 -79.625 1.00 37.62 234 LEU D O 1
ATOM 9752 N N . TYR D 1 235 ? 47.262 29.425 -80.466 1.00 35.75 235 TYR D N 1
ATOM 9753 C CA . TYR D 1 235 ? 48.135 28.287 -80.182 1.00 35.61 235 TYR D CA 1
ATOM 9754 C C . TYR D 1 235 ? 48.956 28.637 -78.939 1.00 36.09 235 TYR D C 1
ATOM 9755 O O . TYR D 1 235 ? 49.535 29.714 -78.876 1.00 34.90 235 TYR D O 1
ATOM 9764 N N . LEU D 1 236 ? 49.054 27.693 -78.006 1.00 35.56 236 LEU D N 1
ATOM 9765 C CA . LEU D 1 236 ? 49.658 27.916 -76.697 1.00 35.28 236 LEU D CA 1
ATOM 9766 C C . LEU D 1 236 ? 50.446 26.634 -76.512 1.00 33.81 236 LEU D C 1
ATOM 9767 O O . LEU D 1 236 ? 49.878 25.584 -76.253 1.00 34.26 236 LEU D O 1
ATOM 9772 N N . VAL D 1 237 ? 51.760 26.728 -76.656 1.00 33.88 237 VAL D N 1
ATOM 9773 C CA . VAL D 1 237 ? 52.595 25.555 -76.824 1.00 33.63 237 VAL D CA 1
ATOM 9774 C C . VAL D 1 237 ? 53.702 25.479 -75.761 1.00 34.36 237 VAL D C 1
ATOM 9775 O O . VAL D 1 237 ? 54.372 26.466 -75.473 1.00 33.05 237 VAL D O 1
ATOM 9779 N N . ASP D 1 238 ? 53.913 24.296 -75.206 1.00 35.14 238 ASP D N 1
ATOM 9780 C CA . ASP D 1 238 ? 55.000 24.063 -74.262 1.00 38.44 238 ASP D CA 1
ATOM 9781 C C . ASP D 1 238 ? 56.016 23.153 -74.987 1.00 38.30 238 ASP D C 1
ATOM 9782 O O . ASP D 1 238 ? 55.807 21.956 -75.116 1.00 37.49 238 ASP D O 1
ATOM 9787 N N . LEU D 1 239 ? 57.116 23.718 -75.466 1.00 39.02 239 LEU D N 1
ATOM 9788 C CA . LEU D 1 239 ? 58.013 22.957 -76.345 1.00 40.51 239 LEU D CA 1
ATOM 9789 C C . LEU D 1 239 ? 58.863 21.918 -75.621 1.00 42.53 239 LEU D C 1
ATOM 9790 O O . LEU D 1 239 ? 59.000 21.957 -74.399 1.00 41.71 239 LEU D O 1
ATOM 9795 N N . ALA D 1 240 ? 59.399 20.967 -76.389 1.00 42.79 240 ALA D N 1
ATOM 9796 C CA . ALA D 1 240 ? 60.459 20.070 -75.929 1.00 43.79 240 ALA D CA 1
ATOM 9797 C C . ALA D 1 240 ? 61.630 20.858 -75.324 1.00 42.86 240 ALA D C 1
ATOM 9798 O O . ALA D 1 240 ? 61.896 21.988 -75.724 1.00 41.65 240 ALA D O 1
ATOM 9800 N N . GLY D 1 241 ? 62.316 20.268 -74.348 1.00 44.01 241 GLY D N 1
ATOM 9801 C CA . GLY D 1 241 ? 63.525 20.895 -73.813 1.00 44.67 241 GLY D CA 1
ATOM 9802 C C . GLY D 1 241 ? 64.476 21.287 -74.938 1.00 45.28 241 GLY D C 1
ATOM 9803 O O . GLY D 1 241 ? 64.720 20.501 -75.854 1.00 45.75 241 GLY D O 1
ATOM 9804 N N . SER D 1 242 ? 64.978 22.515 -74.886 1.00 45.47 242 SER D N 1
ATOM 9805 C CA . SER D 1 242 ? 65.927 23.015 -75.861 1.00 47.03 242 SER D CA 1
ATOM 9806 C C . SER D 1 242 ? 67.375 22.552 -75.756 1.00 48.71 242 SER D C 1
ATOM 9807 O O . SER D 1 242 ? 68.190 22.942 -76.579 1.00 48.71 242 SER D O 1
ATOM 9810 N N . GLU D 1 243 ? 67.719 21.729 -74.773 1.00 52.08 243 GLU D N 1
ATOM 9811 C CA . GLU D 1 243 ? 69.126 21.387 -74.549 1.00 54.43 243 GLU D CA 1
ATOM 9812 C C . GLU D 1 243 ? 69.692 20.399 -75.578 1.00 57.81 243 GLU D C 1
ATOM 9813 O O . GLU D 1 243 ? 68.981 19.493 -76.026 1.00 58.78 243 GLU D O 1
ATOM 9819 N N . LYS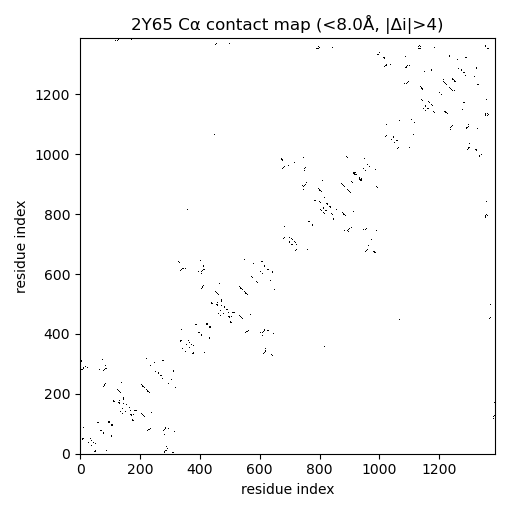 D 1 244 ? 70.979 20.544 -75.902 1.00 61.19 244 LYS D N 1
ATOM 9820 C CA . LYS D 1 244 ? 71.639 19.776 -76.977 1.00 64.59 244 LYS D CA 1
ATOM 9821 C C . LYS D 1 244 ? 71.854 18.274 -76.720 1.00 65.86 244 LYS D C 1
ATOM 9822 O O . LYS D 1 244 ? 72.771 17.679 -77.291 1.00 66.77 244 LYS D O 1
ATOM 9828 N N . VAL D 1 245 ? 71.020 17.649 -75.890 1.00 67.26 245 VAL D N 1
ATOM 9829 C CA . VAL D 1 245 ? 71.226 16.249 -75.518 1.00 68.16 245 VAL D CA 1
ATOM 9830 C C . VAL D 1 245 ? 69.959 15.398 -75.625 1.00 68.77 245 VAL D C 1
ATOM 9831 O O . VAL D 1 245 ? 68.903 15.882 -76.047 1.00 69.74 245 VAL D O 1
ATOM 9833 N N . ILE D 1 261 ? 70.348 17.738 -80.132 1.00 69.17 261 ILE D N 1
ATOM 9834 C CA . ILE D 1 261 ? 69.148 18.560 -80.216 1.00 68.91 261 ILE D CA 1
ATOM 9835 C C . ILE D 1 261 ? 68.001 17.787 -80.870 1.00 69.06 261 ILE D C 1
ATOM 9836 O O . ILE D 1 261 ? 68.225 16.920 -81.725 1.00 69.35 261 ILE D O 1
ATOM 9841 N N . ASN D 1 262 ? 66.777 18.102 -80.445 1.00 68.53 262 ASN D N 1
ATOM 9842 C CA . ASN D 1 262 ? 65.545 17.601 -81.055 1.00 67.19 262 ASN D CA 1
ATOM 9843 C C . ASN D 1 262 ? 65.369 18.284 -82.411 1.00 66.50 262 ASN D C 1
ATOM 9844 O O . ASN D 1 262 ? 65.445 19.513 -82.503 1.00 66.96 262 ASN D O 1
ATOM 9849 N N . LYS D 1 263 ? 65.144 17.491 -83.459 1.00 64.59 263 LYS D N 1
ATOM 9850 C CA . LYS D 1 263 ? 65.136 18.005 -84.830 1.00 62.45 263 LYS D CA 1
ATOM 9851 C C . LYS D 1 263 ? 64.175 19.172 -85.038 1.00 61.27 263 LYS D C 1
ATOM 9852 O O . LYS D 1 263 ? 64.516 20.158 -85.707 1.00 60.92 263 LYS D O 1
ATOM 9854 N N . SER D 1 264 ? 62.984 19.059 -84.452 1.00 59.23 264 SER D N 1
ATOM 9855 C CA . SER D 1 264 ? 61.978 20.109 -84.553 1.00 57.28 264 SER D CA 1
ATOM 9856 C C . SER D 1 264 ? 62.521 21.411 -83.999 1.00 55.77 264 SER D C 1
ATOM 9857 O O . SER D 1 264 ? 62.329 22.466 -84.606 1.00 55.99 264 SER D O 1
ATOM 9860 N N . LEU D 1 265 ? 63.240 21.342 -82.879 1.00 54.68 265 LEU D N 1
ATOM 9861 C CA . LEU D 1 265 ? 63.896 22.544 -82.342 1.00 53.18 265 LEU D CA 1
ATOM 9862 C C . LEU D 1 265 ? 64.942 23.126 -83.300 1.00 52.43 265 LEU D C 1
ATOM 9863 O O . LEU D 1 265 ? 64.930 24.327 -83.573 1.00 51.53 265 LEU D O 1
ATOM 9868 N N . SER D 1 266 ? 65.758 22.269 -83.913 1.00 52.11 266 SER D N 1
ATOM 9869 C CA . SER D 1 266 ? 66.702 22.737 -84.945 1.00 52.07 266 SER D CA 1
ATOM 9870 C C . SER D 1 266 ? 65.966 23.320 -86.148 1.00 51.34 266 SER D C 1
ATOM 9871 O O . SER D 1 266 ? 66.245 24.440 -86.607 1.00 50.21 266 SER D O 1
ATOM 9874 N N . ALA D 1 267 ? 64.962 22.568 -86.591 1.00 51.48 267 ALA D N 1
ATOM 9875 C CA . ALA D 1 267 ? 64.008 23.011 -87.590 1.00 51.53 267 ALA D CA 1
ATOM 9876 C C . ALA D 1 267 ? 63.479 24.405 -87.290 1.00 51.61 267 ALA D C 1
ATOM 9877 O O . ALA D 1 267 ? 63.563 25.319 -88.116 1.00 50.43 267 ALA D O 1
ATOM 9879 N N . LEU D 1 268 ? 62.931 24.564 -86.085 1.00 52.46 268 LEU D N 1
ATOM 9880 C CA . LEU D 1 268 ? 62.482 25.879 -85.621 1.00 53.02 268 LEU D CA 1
ATOM 9881 C C . LEU D 1 268 ? 63.633 26.880 -85.590 1.00 52.92 268 LEU D C 1
ATOM 9882 O O . LEU D 1 268 ? 63.477 28.028 -86.014 1.00 52.59 268 LEU D O 1
ATOM 9887 N N . GLY D 1 269 ? 64.781 26.427 -85.081 1.00 53.52 269 GLY D N 1
ATOM 9888 C CA . GLY D 1 269 ? 66.027 27.200 -85.119 1.00 54.82 269 GLY D CA 1
ATOM 9889 C C . GLY D 1 269 ? 66.297 27.654 -86.542 1.00 55.68 269 GLY D C 1
ATOM 9890 O O . GLY D 1 269 ? 66.430 28.850 -86.809 1.00 54.61 269 GLY D O 1
ATOM 9891 N N . ASN D 1 270 ? 66.301 26.694 -87.465 1.00 56.86 270 ASN D N 1
ATOM 9892 C CA . ASN D 1 270 ? 66.468 26.992 -88.890 1.00 58.48 270 ASN D CA 1
ATOM 9893 C C . ASN D 1 270 ? 65.436 27.944 -89.467 1.00 59.52 270 ASN D C 1
ATOM 9894 O O . ASN D 1 270 ? 65.770 28.856 -90.238 1.00 59.74 270 ASN D O 1
ATOM 9899 N N . VAL D 1 271 ? 64.179 27.722 -89.091 1.00 59.51 271 VAL D N 1
ATOM 9900 C CA . VAL D 1 271 ? 63.115 28.574 -89.580 1.00 60.14 271 VAL D CA 1
ATOM 9901 C C . VAL D 1 271 ? 63.377 30.004 -89.137 1.00 61.28 271 VAL D C 1
ATOM 9902 O O . VAL D 1 271 ? 63.226 30.945 -89.919 1.00 61.75 271 VAL D O 1
ATOM 9906 N N . ILE D 1 272 ? 63.739 30.163 -87.867 1.00 63.15 272 ILE D N 1
ATOM 9907 C CA . ILE D 1 272 ? 63.952 31.496 -87.309 1.00 64.51 272 ILE D CA 1
ATOM 9908 C C . ILE D 1 272 ? 65.076 32.229 -88.037 1.00 65.54 272 ILE D C 1
ATOM 9909 O O . ILE D 1 272 ? 64.895 33.370 -88.464 1.00 66.09 272 ILE D O 1
ATOM 9914 N N . SER D 1 273 ? 66.225 31.581 -88.195 1.00 67.06 273 SER D N 1
ATOM 9915 C CA . SER D 1 273 ? 67.383 32.273 -88.766 1.00 69.04 273 SER D CA 1
ATOM 9916 C C . SER D 1 273 ? 67.145 32.634 -90.229 1.00 70.08 273 SER D C 1
ATOM 9917 O O . SER D 1 273 ? 67.409 33.768 -90.649 1.00 69.90 273 SER D O 1
ATOM 9920 N N . ALA D 1 274 ? 66.589 31.681 -90.976 1.00 71.55 274 ALA D N 1
ATOM 9921 C CA . ALA D 1 274 ? 66.233 31.916 -92.371 1.00 73.13 274 ALA D CA 1
ATOM 9922 C C . ALA D 1 274 ? 65.332 33.137 -92.535 1.00 74.29 274 ALA D C 1
ATOM 9923 O O . ALA D 1 274 ? 65.463 33.895 -93.494 1.00 74.41 274 ALA D O 1
ATOM 9925 N N . LEU D 1 275 ? 64.432 33.341 -91.580 1.00 75.87 275 LEU D N 1
ATOM 9926 C CA . LEU D 1 275 ? 63.510 34.467 -91.644 1.00 77.45 275 LEU D CA 1
ATOM 9927 C C . LEU D 1 275 ? 64.196 35.760 -91.215 1.00 78.88 275 LEU D C 1
ATOM 9928 O O . LEU D 1 275 ? 63.939 36.828 -91.785 1.00 78.37 275 LEU D O 1
ATOM 9933 N N . ALA D 1 276 ? 65.071 35.644 -90.218 1.00 80.75 276 ALA D N 1
ATOM 9934 C CA . ALA D 1 276 ? 65.733 36.800 -89.617 1.00 82.99 276 ALA D CA 1
ATOM 9935 C C . ALA D 1 276 ? 66.956 37.262 -90.400 1.00 84.33 276 ALA D C 1
ATOM 9936 O O . ALA D 1 276 ? 67.390 38.402 -90.240 1.00 84.20 276 ALA D O 1
ATOM 9938 N N . ASP D 1 277 ? 67.515 36.368 -91.214 1.00 86.46 277 ASP D N 1
ATOM 9939 C CA . ASP D 1 277 ? 68.638 36.704 -92.093 1.00 88.73 277 ASP D CA 1
ATOM 9940 C C . ASP D 1 277 ? 68.192 37.688 -93.176 1.00 89.71 277 ASP D C 1
ATOM 9941 O O . ASP D 1 277 ? 68.747 38.782 -93.288 1.00 90.13 277 ASP D O 1
ATOM 9946 N N . GLY D 1 278 ? 67.172 37.313 -93.942 1.00 90.92 278 GLY D N 1
ATOM 9947 C CA . GLY D 1 278 ? 66.663 38.156 -95.024 1.00 92.66 278 GLY D CA 1
ATOM 9948 C C . GLY D 1 278 ? 67.199 37.736 -96.383 1.00 93.56 278 GLY D C 1
ATOM 9949 O O . GLY D 1 278 ? 66.452 37.237 -97.235 1.00 93.72 278 GLY D O 1
ATOM 9950 N N . ASN D 1 279 ? 68.498 37.953 -96.584 1.00 94.29 279 ASN D N 1
ATOM 9951 C CA . ASN D 1 279 ? 69.202 37.399 -97.738 1.00 94.78 279 ASN D CA 1
ATOM 9952 C C . ASN D 1 279 ? 69.230 35.877 -97.601 1.00 94.51 279 ASN D C 1
ATOM 9953 O O . ASN D 1 279 ? 70.126 35.309 -96.973 1.00 94.49 279 ASN D O 1
ATOM 9958 N N . LYS D 1 280 ? 68.204 35.259 -98.186 1.00 94.17 280 LYS D N 1
ATOM 9959 C CA . LYS D 1 280 ? 67.808 33.857 -98.012 1.00 93.68 280 LYS D CA 1
ATOM 9960 C C . LYS D 1 280 ? 66.279 33.828 -97.996 1.00 93.00 280 LYS D C 1
ATOM 9961 O O . LYS D 1 280 ? 65.641 34.407 -97.105 1.00 92.82 280 LYS D O 1
ATOM 9967 N N . THR D 1 281 ? 65.691 33.182 -99.001 1.00 91.82 281 THR D N 1
ATOM 9968 C CA . THR D 1 281 ? 64.242 33.286 -99.200 1.00 90.41 281 THR D CA 1
ATOM 9969 C C . THR D 1 281 ? 63.471 31.963 -99.075 1.00 88.85 281 THR D C 1
ATOM 9970 O O . THR D 1 281 ? 62.246 31.967 -98.906 1.00 88.75 281 THR D O 1
ATOM 9974 N N . HIS D 1 282 ? 64.193 30.843 -99.111 1.00 86.78 282 HIS D N 1
ATOM 9975 C CA . HIS D 1 282 ? 63.627 29.557 -98.697 1.00 84.34 282 HIS D CA 1
ATOM 9976 C C . HIS D 1 282 ? 63.561 29.456 -97.170 1.00 82.21 282 HIS D C 1
ATOM 9977 O O . HIS D 1 282 ? 64.597 29.365 -96.497 1.00 82.20 282 HIS D O 1
ATOM 9984 N N . ILE D 1 283 ? 62.339 29.495 -96.640 1.00 78.99 283 ILE D N 1
ATOM 9985 C CA . ILE D 1 283 ? 62.072 29.242 -95.223 1.00 75.26 283 ILE D CA 1
ATOM 9986 C C . ILE D 1 283 ? 61.707 27.770 -95.034 1.00 72.40 283 ILE D C 1
ATOM 9987 O O . ILE D 1 283 ? 60.658 27.334 -95.492 1.00 72.99 283 ILE D O 1
ATOM 9992 N N . PRO D 1 284 ? 62.565 26.998 -94.353 1.00 69.71 284 PRO D N 1
ATOM 9993 C CA . PRO D 1 284 ? 62.462 25.541 -94.228 1.00 67.57 284 PRO D CA 1
ATOM 9994 C C . PRO D 1 284 ? 61.274 24.971 -93.432 1.00 65.09 284 PRO D C 1
ATOM 9995 O O . PRO D 1 284 ? 61.404 23.894 -92.844 1.00 64.50 284 PRO D O 1
ATOM 9999 N N . TYR D 1 285 ? 60.118 25.632 -93.472 1.00 63.15 285 TYR D N 1
ATOM 10000 C CA . TYR D 1 285 ? 58.919 25.187 -92.739 1.00 60.70 285 TYR D CA 1
ATOM 10001 C C . TYR D 1 285 ? 58.669 23.699 -92.688 1.00 61.22 285 TYR D C 1
ATOM 10002 O O . TYR D 1 285 ? 58.231 23.189 -91.659 1.00 61.81 285 TYR D O 1
ATOM 10011 N N . ARG D 1 286 ? 58.925 23.012 -93.797 1.00 61.74 286 ARG D N 1
ATOM 10012 C CA . ARG D 1 286 ? 58.450 21.651 -94.004 1.00 61.82 286 ARG D CA 1
ATOM 10013 C C . ARG D 1 286 ? 59.487 20.686 -93.451 1.00 61.76 286 ARG D C 1
ATOM 10014 O O . ARG D 1 286 ? 59.464 19.485 -93.711 1.00 62.02 286 ARG D O 1
ATOM 10022 N N . ASP D 1 287 ? 60.375 21.224 -92.621 1.00 61.61 287 ASP D N 1
ATOM 10023 C CA . ASP D 1 287 ? 61.417 20.423 -91.987 1.00 60.35 287 ASP D CA 1
ATOM 10024 C C . ASP D 1 287 ? 60.906 19.514 -90.870 1.00 57.73 287 ASP D C 1
ATOM 10025 O O . ASP D 1 287 ? 61.513 18.481 -90.577 1.00 57.27 287 ASP D O 1
ATOM 10030 N N . SER D 1 288 ? 59.774 19.888 -90.278 1.00 54.62 288 SER D N 1
ATOM 10031 C CA . SER D 1 288 ? 59.157 19.126 -89.179 1.00 50.97 288 SER D CA 1
ATOM 10032 C C . SER D 1 288 ? 57.665 19.432 -89.144 1.00 48.61 288 SER D C 1
ATOM 10033 O O . SER D 1 288 ? 57.215 20.456 -89.642 1.00 47.54 288 SER D O 1
ATOM 10036 N N . LYS D 1 289 ? 56.895 18.589 -88.487 1.00 48.29 289 LYS D N 1
ATOM 10037 C CA . LYS D 1 289 ? 55.491 18.937 -88.268 1.00 47.95 289 LYS D CA 1
ATOM 10038 C C . LYS D 1 289 ? 55.305 20.211 -87.423 1.00 47.41 289 LYS D C 1
ATOM 10039 O O . LYS D 1 289 ? 54.552 21.109 -87.805 1.00 46.66 289 LYS D O 1
ATOM 10045 N N . LEU D 1 290 ? 56.047 20.327 -86.320 1.00 47.27 290 LEU D N 1
ATOM 10046 C CA . LEU D 1 290 ? 56.026 21.533 -85.474 1.00 45.92 290 LEU D CA 1
ATOM 10047 C C . LEU D 1 290 ? 56.061 22.809 -86.303 1.00 45.72 290 LEU D C 1
ATOM 10048 O O . LEU D 1 290 ? 55.125 23.634 -86.273 1.00 46.05 290 LEU D O 1
ATOM 10053 N N . THR D 1 291 ? 57.122 22.966 -87.092 1.00 44.76 291 THR D N 1
ATOM 10054 C CA . THR D 1 291 ? 57.304 24.187 -87.885 1.00 43.50 291 THR D CA 1
ATOM 10055 C C . THR D 1 291 ? 56.236 24.386 -88.973 1.00 43.95 291 THR D C 1
ATOM 10056 O O . THR D 1 291 ? 55.955 25.516 -89.387 1.00 42.87 291 THR D O 1
ATOM 10060 N N . ARG D 1 292 ? 55.615 23.300 -89.430 1.00 44.26 292 ARG D N 1
ATOM 10061 C CA . ARG D 1 292 ? 54.438 23.454 -90.296 1.00 45.08 292 ARG D CA 1
ATOM 10062 C C . ARG D 1 292 ? 53.268 24.044 -89.515 1.00 44.21 292 ARG D C 1
ATOM 10063 O O . ARG D 1 292 ? 52.640 25.006 -89.945 1.00 43.64 292 ARG D O 1
ATOM 10071 N N . ILE D 1 293 ? 53.005 23.498 -88.337 1.00 44.45 293 ILE D N 1
ATOM 10072 C CA . ILE D 1 293 ? 51.932 24.026 -87.495 1.00 44.99 293 ILE D CA 1
ATOM 10073 C C . ILE D 1 293 ? 52.162 25.487 -87.103 1.00 46.05 293 ILE D C 1
ATOM 10074 O O . ILE D 1 293 ? 51.231 26.292 -87.048 1.00 44.55 293 ILE D O 1
ATOM 10079 N N . LEU D 1 294 ? 53.425 25.867 -86.933 1.00 47.70 294 LEU D N 1
ATOM 10080 C CA . LEU D 1 294 ? 53.725 27.197 -86.422 1.00 48.85 294 LEU D CA 1
ATOM 10081 C C . LEU D 1 294 ? 54.039 28.197 -87.529 1.00 49.55 294 LEU D C 1
ATOM 10082 O O . LEU D 1 294 ? 54.446 29.327 -87.263 1.00 50.33 294 LEU D O 1
ATOM 10087 N N . GLN D 1 295 ? 53.792 27.789 -88.770 1.00 50.29 295 GLN D N 1
ATOM 10088 C CA . GLN D 1 295 ? 54.158 28.560 -89.965 1.00 49.40 295 GLN D CA 1
ATOM 10089 C C . GLN D 1 295 ? 53.536 29.933 -89.902 1.00 49.04 295 GLN D C 1
ATOM 10090 O O . GLN D 1 295 ? 54.204 30.950 -90.116 1.00 48.92 295 GLN D O 1
ATOM 10096 N N . GLU D 1 296 ? 52.238 29.979 -89.634 1.00 47.11 296 GLU D N 1
ATOM 10097 C CA A GLU D 1 296 ? 51.594 31.273 -89.544 0.50 46.86 296 GLU D CA 1
ATOM 10098 C CA B GLU D 1 296 ? 51.546 31.262 -89.506 0.50 46.82 296 GLU D CA 1
ATOM 10099 C C . GLU D 1 296 ? 52.182 32.075 -88.382 1.00 46.16 296 GLU D C 1
ATOM 10100 O O . GLU D 1 296 ? 52.291 33.306 -88.447 1.00 46.00 296 GLU D O 1
ATOM 10111 N N . SER D 1 297 ? 52.562 31.390 -87.313 1.00 44.78 297 SER D N 1
ATOM 10112 C CA . SER D 1 297 ? 53.035 32.110 -86.131 1.00 44.78 297 SER D CA 1
ATOM 10113 C C . SER D 1 297 ? 54.421 32.694 -86.405 1.00 44.32 297 SER D C 1
ATOM 10114 O O . SER D 1 297 ? 54.781 33.725 -85.837 1.00 43.38 297 SER D O 1
ATOM 10117 N N . LEU D 1 298 ? 55.155 32.013 -87.286 1.00 43.31 298 LEU D N 1
ATOM 10118 C CA . LEU D 1 298 ? 56.556 32.291 -87.592 1.00 45.10 298 LEU D CA 1
ATOM 10119 C C . LEU D 1 298 ? 56.784 32.891 -88.970 1.00 45.57 298 LEU D C 1
ATOM 10120 O O . LEU D 1 298 ? 57.125 32.165 -89.896 1.00 45.10 298 LEU D O 1
ATOM 10125 N N . GLY D 1 299 ? 56.575 34.196 -89.111 1.00 46.69 299 GLY D N 1
ATOM 10126 C CA . GLY D 1 299 ? 56.722 34.845 -90.408 1.00 48.48 299 GLY D CA 1
ATOM 10127 C C . GLY D 1 299 ? 55.419 34.904 -91.192 1.00 49.51 299 GLY D C 1
ATOM 10128 O O . GLY D 1 299 ? 55.412 34.992 -92.430 1.00 48.91 299 GLY D O 1
ATOM 10129 N N . GLY D 1 300 ? 54.307 34.843 -90.461 1.00 49.47 300 GLY D N 1
ATOM 10130 C CA . GLY D 1 300 ? 52.993 34.727 -91.083 1.00 48.12 300 GLY D CA 1
ATOM 10131 C C . GLY D 1 300 ? 51.911 35.556 -90.424 1.00 47.76 300 GLY D C 1
ATOM 10132 O O . GLY D 1 300 ? 52.140 36.626 -89.836 1.00 48.26 300 GLY D O 1
ATOM 10133 N N . ASN D 1 301 ? 50.697 35.038 -90.514 1.00 46.88 301 ASN D N 1
ATOM 10134 C CA . ASN D 1 301 ? 49.538 35.795 -90.101 1.00 46.20 301 ASN D CA 1
ATOM 10135 C C . ASN D 1 301 ? 49.091 35.427 -88.669 1.00 45.83 301 ASN D C 1
ATOM 10136 O O . ASN D 1 301 ? 48.121 34.677 -88.479 1.00 43.77 301 ASN D O 1
ATOM 10141 N N . ALA D 1 302 ? 49.834 35.924 -87.678 1.00 44.82 302 ALA D N 1
ATOM 10142 C CA . ALA D 1 302 ? 49.511 35.746 -86.251 1.00 45.08 302 ALA D CA 1
ATOM 10143 C C . ALA D 1 302 ? 50.365 36.687 -85.393 1.00 45.68 302 ALA D C 1
ATOM 10144 O O . ALA D 1 302 ? 51.528 36.929 -85.720 1.00 45.94 302 ALA D O 1
ATOM 10146 N N . ARG D 1 303 ? 49.795 37.207 -84.309 1.00 46.01 303 ARG D N 1
ATOM 10147 C CA . ARG D 1 303 ? 50.557 37.965 -83.317 1.00 46.96 303 ARG D CA 1
ATOM 10148 C C . ARG D 1 303 ? 51.220 36.975 -82.355 1.00 46.80 303 ARG D C 1
ATOM 10149 O O . ARG D 1 303 ? 50.539 36.277 -81.595 1.00 46.34 303 ARG D O 1
ATOM 10157 N N . THR D 1 304 ? 52.545 36.882 -82.449 1.00 45.29 304 THR D N 1
ATOM 10158 C CA . THR D 1 304 ? 53.352 35.923 -81.713 1.00 45.61 304 THR D CA 1
ATOM 10159 C C . THR D 1 304 ? 54.138 36.469 -80.504 1.00 45.94 304 THR D C 1
ATOM 10160 O O . THR D 1 304 ? 54.655 37.592 -80.516 1.00 46.22 304 THR D O 1
ATOM 10164 N N . THR D 1 305 ? 54.168 35.684 -79.429 1.00 45.14 305 THR D N 1
ATOM 10165 C CA . THR D 1 305 ? 54.995 35.969 -78.261 1.00 43.14 305 THR D CA 1
ATOM 10166 C C . THR D 1 305 ? 55.765 34.707 -77.950 1.00 42.46 305 THR D C 1
ATOM 10167 O O . THR D 1 305 ? 55.182 33.617 -77.890 1.00 42.95 305 THR D O 1
ATOM 10171 N N . ILE D 1 306 ? 57.080 34.836 -77.806 1.00 39.98 306 ILE D N 1
ATOM 10172 C CA . ILE D 1 306 ? 57.878 33.732 -77.296 1.00 37.63 306 ILE D CA 1
ATOM 10173 C C . ILE D 1 306 ? 58.254 34.060 -75.836 1.00 38.02 306 ILE D C 1
ATOM 10174 O O . ILE D 1 306 ? 58.655 35.195 -75.529 1.00 36.31 306 ILE D O 1
ATOM 10179 N N . VAL D 1 307 ? 58.073 33.099 -74.927 1.00 35.76 307 VAL D N 1
ATOM 10180 C CA . VAL D 1 307 ? 58.630 33.263 -73.596 1.00 34.18 307 VAL D CA 1
ATOM 10181 C C . VAL D 1 307 ? 59.799 32.328 -73.565 1.00 34.71 307 VAL D C 1
ATOM 10182 O O . VAL D 1 307 ? 59.604 31.117 -73.681 1.00 37.56 307 VAL D O 1
ATOM 10186 N N . ILE D 1 308 ? 61.009 32.876 -73.508 1.00 34.68 308 ILE D N 1
ATOM 10187 C CA . ILE D 1 308 ? 62.194 32.049 -73.289 1.00 35.01 308 ILE D CA 1
ATOM 10188 C C . ILE D 1 308 ? 62.379 31.885 -71.778 1.00 34.37 308 ILE D C 1
ATOM 10189 O O . ILE D 1 308 ? 62.296 32.858 -71.015 1.00 34.68 308 ILE D O 1
ATOM 10194 N N . CYS D 1 309 ? 62.619 30.653 -71.357 1.00 34.40 309 CYS D N 1
ATOM 10195 C CA . CYS D 1 309 ? 62.709 30.339 -69.935 1.00 35.18 309 CYS D CA 1
ATOM 10196 C C . CYS D 1 309 ? 64.148 29.930 -69.666 1.00 35.62 309 CYS D C 1
ATOM 10197 O O . CYS D 1 309 ? 64.687 29.082 -70.395 1.00 34.68 309 CYS D O 1
ATOM 10200 N N . CYS D 1 310 ? 64.717 30.528 -68.618 1.00 35.25 310 CYS D N 1
ATOM 10201 C CA . CYS D 1 310 ? 66.122 30.341 -68.222 1.00 38.00 310 CYS D CA 1
ATOM 10202 C C . CYS D 1 310 ? 66.354 30.033 -66.729 1.00 37.37 310 CYS D C 1
ATOM 10203 O O . CYS D 1 310 ? 65.666 30.576 -65.850 1.00 37.22 310 CYS D O 1
ATOM 10206 N N . SER D 1 311 ? 67.265 29.106 -66.477 1.00 37.13 311 SER D N 1
ATOM 10207 C CA . SER D 1 311 ? 67.950 28.949 -65.190 1.00 38.65 311 SER D CA 1
ATOM 10208 C C . SER D 1 311 ? 69.008 30.044 -65.015 1.00 38.59 311 SER D C 1
ATOM 10209 O O . SER D 1 311 ? 69.762 30.332 -65.947 1.00 37.56 311 SER D O 1
ATOM 10212 N N . PRO D 1 312 ? 69.094 30.636 -63.817 1.00 37.48 312 PRO D N 1
ATOM 10213 C CA . PRO D 1 312 ? 70.081 31.699 -63.613 1.00 37.10 312 PRO D CA 1
ATOM 10214 C C . PRO D 1 312 ? 71.407 31.170 -63.063 1.00 36.59 312 PRO D C 1
ATOM 10215 O O . PRO D 1 312 ? 72.259 31.935 -62.606 1.00 36.17 312 PRO D O 1
ATOM 10219 N N . ALA D 1 313 ? 71.548 29.854 -63.094 1.00 36.89 313 ALA D N 1
ATOM 10220 C CA . ALA D 1 313 ? 72.569 29.129 -62.346 1.00 37.55 313 ALA D CA 1
ATOM 10221 C C . ALA D 1 313 ? 73.797 28.983 -63.221 1.00 38.70 313 ALA D C 1
ATOM 10222 O O . ALA D 1 313 ? 73.670 28.745 -64.428 1.00 39.82 313 ALA D O 1
ATOM 10224 N N . SER D 1 314 ? 74.967 29.041 -62.586 1.00 38.98 314 SER D N 1
ATOM 10225 C CA . SER D 1 314 ? 76.250 29.115 -63.266 1.00 39.31 314 SER D CA 1
ATOM 10226 C C . SER D 1 314 ? 76.498 27.837 -64.035 1.00 40.83 314 SER D C 1
ATOM 10227 O O . SER D 1 314 ? 76.977 27.909 -65.157 1.00 39.82 314 SER D O 1
ATOM 10230 N N . PHE D 1 315 ? 76.156 26.689 -63.450 1.00 42.34 315 PHE D N 1
ATOM 10231 C CA . PHE D 1 315 ? 76.229 25.399 -64.142 1.00 45.31 315 PHE D CA 1
ATOM 10232 C C . PHE D 1 315 ? 75.488 25.349 -65.509 1.00 45.99 315 PHE D C 1
ATOM 10233 O O . PHE D 1 315 ? 75.842 24.549 -66.371 1.00 45.40 315 PHE D O 1
ATOM 10241 N N . ASN D 1 316 ? 74.452 26.162 -65.690 1.00 45.71 316 ASN D N 1
ATOM 10242 C CA . ASN D 1 316 ? 73.639 26.110 -66.908 1.00 46.37 316 ASN D CA 1
ATOM 10243 C C . ASN D 1 316 ? 73.953 27.258 -67.842 1.00 45.73 316 ASN D C 1
ATOM 10244 O O . ASN D 1 316 ? 73.189 27.556 -68.750 1.00 46.62 316 ASN D O 1
ATOM 10249 N N . GLU D 1 317 ? 75.086 27.897 -67.599 1.00 45.84 317 GLU D N 1
ATOM 10250 C CA . GLU D 1 317 ? 75.505 29.078 -68.338 1.00 45.97 317 GLU D CA 1
ATOM 10251 C C . GLU D 1 317 ? 75.476 28.867 -69.857 1.00 44.51 317 GLU D C 1
ATOM 10252 O O . GLU D 1 317 ? 75.124 29.771 -70.603 1.00 42.35 317 GLU D O 1
ATOM 10258 N N . SER D 1 318 ? 75.869 27.697 -70.331 1.00 43.98 318 SER D N 1
ATOM 10259 C CA . SER D 1 318 ? 75.940 27.557 -71.775 1.00 45.86 318 SER D CA 1
ATOM 10260 C C . SER D 1 318 ? 74.542 27.481 -72.438 1.00 44.68 318 SER D C 1
ATOM 10261 O O . SER D 1 318 ? 74.207 28.287 -73.312 1.00 44.58 318 SER D O 1
ATOM 10264 N N . GLU D 1 319 ? 73.701 26.570 -71.958 1.00 44.49 319 GLU D N 1
ATOM 10265 C CA . GLU D 1 319 ? 72.276 26.538 -72.335 1.00 43.48 319 GLU D CA 1
ATOM 10266 C C . GLU D 1 319 ? 71.565 27.870 -72.192 1.00 42.89 319 GLU D C 1
ATOM 10267 O O . GLU D 1 319 ? 70.796 28.277 -73.067 1.00 42.04 319 GLU D O 1
ATOM 10273 N N . THR D 1 320 ? 71.790 28.554 -71.074 1.00 40.93 320 THR D N 1
ATOM 10274 C CA . THR D 1 320 ? 71.121 29.834 -70.926 1.00 40.35 320 THR D CA 1
ATOM 10275 C C . THR D 1 320 ? 71.528 30.748 -72.091 1.00 41.02 320 THR D C 1
ATOM 10276 O O . THR D 1 320 ? 70.734 31.552 -72.596 1.00 38.39 320 THR D O 1
ATOM 10280 N N . LYS D 1 321 ? 72.794 30.660 -72.484 1.00 42.14 321 LYS D N 1
ATOM 10281 C CA . LYS D 1 321 ? 73.258 31.508 -73.592 1.00 44.62 321 LYS D CA 1
ATOM 10282 C C . LYS D 1 321 ? 72.654 31.162 -74.972 1.00 43.31 321 LYS D C 1
ATOM 10283 O O . LYS D 1 321 ? 72.287 32.063 -75.732 1.00 43.55 321 LYS D O 1
ATOM 10289 N N . SER D 1 322 ? 72.505 29.877 -75.271 1.00 42.79 322 SER D N 1
ATOM 10290 C CA . SER D 1 322 ? 71.702 29.476 -76.434 1.00 44.78 322 SER D CA 1
ATOM 10291 C C . SER D 1 322 ? 70.306 30.101 -76.413 1.00 43.36 322 SER D C 1
ATOM 10292 O O . SER D 1 322 ? 69.902 30.833 -77.320 1.00 42.82 322 SER D O 1
ATOM 10295 N N . THR D 1 323 ? 69.598 29.861 -75.317 1.00 42.03 323 THR D N 1
ATOM 10296 C CA . THR D 1 323 ? 68.224 30.283 -75.228 1.00 40.09 323 THR D CA 1
ATOM 10297 C C . THR D 1 323 ? 68.122 31.774 -75.465 1.00 40.52 323 THR D C 1
ATOM 10298 O O . THR D 1 323 ? 67.217 32.237 -76.166 1.00 38.82 323 THR D O 1
ATOM 10302 N N . LEU D 1 324 ? 69.046 32.538 -74.884 1.00 40.85 324 LEU D N 1
ATOM 10303 C CA . LEU D 1 324 ? 68.996 33.999 -75.053 1.00 41.87 324 LEU D CA 1
ATOM 10304 C C . LEU D 1 324 ? 69.300 34.369 -76.514 1.00 42.59 324 LEU D C 1
ATOM 10305 O O . LEU D 1 324 ? 68.718 35.310 -77.064 1.00 41.64 324 LEU D O 1
ATOM 10310 N N . ASP D 1 325 ? 70.236 33.631 -77.104 1.00 43.71 325 ASP D N 1
ATOM 10311 C CA . ASP D 1 325 ? 70.657 33.847 -78.483 1.00 46.05 325 ASP D CA 1
ATOM 10312 C C . ASP D 1 325 ? 69.430 33.523 -79.346 1.00 46.82 325 ASP D C 1
ATOM 10313 O O . ASP D 1 325 ? 69.070 34.311 -80.230 1.00 46.88 325 ASP D O 1
ATOM 10318 N N . PHE D 1 326 ? 68.745 32.422 -79.027 1.00 46.61 326 PHE D N 1
ATOM 10319 C CA . PHE D 1 326 ? 67.567 32.023 -79.789 1.00 46.43 326 PHE D CA 1
ATOM 10320 C C . PHE D 1 326 ? 66.535 33.133 -79.742 1.00 46.36 326 PHE D C 1
ATOM 10321 O O . PHE D 1 326 ? 66.001 33.537 -80.779 1.00 47.57 326 PHE D O 1
ATOM 10329 N N . GLY D 1 327 ? 66.288 33.682 -78.555 1.00 45.59 327 GLY D N 1
ATOM 10330 C CA . GLY D 1 327 ? 65.263 34.707 -78.402 1.00 44.53 327 GLY D CA 1
ATOM 10331 C C . GLY D 1 327 ? 65.618 36.031 -79.046 1.00 45.18 327 GLY D C 1
ATOM 10332 O O . GLY D 1 327 ? 64.748 36.856 -79.375 1.00 43.99 327 GLY D O 1
ATOM 10333 N N . ARG D 1 328 ? 66.908 36.302 -79.181 1.00 46.46 328 ARG D N 1
ATOM 10334 C CA . ARG D 1 328 ? 67.265 37.608 -79.740 1.00 47.68 328 ARG D CA 1
ATOM 10335 C C . ARG D 1 328 ? 67.160 37.639 -81.274 1.00 47.00 328 ARG D C 1
ATOM 10336 O O . ARG D 1 328 ? 66.761 38.658 -81.830 1.00 46.92 328 ARG D O 1
ATOM 10344 N N . ARG D 1 329 ? 67.520 36.542 -81.929 1.00 46.90 329 ARG D N 1
ATOM 10345 C CA . ARG D 1 329 ? 67.141 36.305 -83.326 1.00 49.95 329 ARG D CA 1
ATOM 10346 C C . ARG D 1 329 ? 65.622 36.428 -83.551 1.00 49.76 329 ARG D C 1
ATOM 10347 O O . ARG D 1 329 ? 65.165 37.314 -84.282 1.00 50.57 329 ARG D O 1
ATOM 10355 N N . ALA D 1 330 ? 64.843 35.587 -82.871 1.00 50.03 330 ALA D N 1
ATOM 10356 C CA . ALA D 1 330 ? 63.385 35.577 -82.972 1.00 49.61 330 ALA D CA 1
ATOM 10357 C C . ALA D 1 330 ? 62.778 36.962 -82.862 1.00 50.77 330 ALA D C 1
ATOM 10358 O O . ALA D 1 330 ? 61.798 37.274 -83.542 1.00 50.13 330 ALA D O 1
ATOM 10360 N N . LYS D 1 331 ? 63.383 37.805 -82.029 1.00 51.32 331 LYS D N 1
ATOM 10361 C CA . LYS D 1 331 ? 62.935 39.183 -81.855 1.00 53.32 331 LYS D CA 1
ATOM 10362 C C . LYS D 1 331 ? 63.060 40.067 -83.114 1.00 54.19 331 LYS D C 1
ATOM 10363 O O . LYS D 1 331 ? 62.479 41.156 -83.184 1.00 53.52 331 LYS D O 1
ATOM 10369 N N . THR D 1 332 ? 63.826 39.632 -84.108 1.00 54.98 332 THR D N 1
ATOM 10370 C CA . THR D 1 332 ? 63.886 40.422 -85.342 1.00 57.07 332 THR D CA 1
ATOM 10371 C C . THR D 1 332 ? 62.760 40.085 -86.329 1.00 57.62 332 THR D C 1
ATOM 10372 O O . THR D 1 332 ? 62.264 40.978 -87.026 1.00 58.17 332 THR D O 1
ATOM 10376 N N . VAL D 1 333 ? 62.347 38.813 -86.336 1.00 57.99 333 VAL D N 1
ATOM 10377 C CA . VAL D 1 333 ? 61.240 38.288 -87.135 1.00 57.68 333 VAL D CA 1
ATOM 10378 C C . VAL D 1 333 ? 59.995 39.164 -87.171 1.00 57.68 333 VAL D C 1
ATOM 10379 O O . VAL D 1 333 ? 59.507 39.665 -86.149 1.00 57.77 333 VAL D O 1
ATOM 10383 N N . LYS D 1 334 ? 59.507 39.352 -88.390 1.00 57.56 334 LYS D N 1
ATOM 10384 C CA . LYS D 1 334 ? 58.361 40.195 -88.631 1.00 57.76 334 LYS D CA 1
ATOM 10385 C C . LYS D 1 334 ? 57.242 39.295 -89.130 1.00 57.35 334 LYS D C 1
ATOM 10386 O O . LYS D 1 334 ? 57.447 38.429 -89.987 1.00 56.86 334 LYS D O 1
ATOM 10392 N N . ASN D 1 335 ? 56.063 39.522 -88.569 1.00 57.05 335 ASN D N 1
ATOM 10393 C CA . ASN D 1 335 ? 54.846 38.849 -88.978 1.00 57.12 335 ASN D CA 1
ATOM 10394 C C . ASN D 1 335 ? 53.968 39.878 -89.704 1.00 58.13 335 ASN D C 1
ATOM 10395 O O . ASN D 1 335 ? 54.093 41.096 -89.495 1.00 57.26 335 ASN D O 1
ATOM 10400 N N . VAL D 1 336 ? 53.100 39.395 -90.587 1.00 58.93 336 VAL D N 1
ATOM 10401 C CA . VAL D 1 336 ? 52.108 40.288 -91.181 1.00 60.58 336 VAL D CA 1
ATOM 10402 C C . VAL D 1 336 ? 50.696 39.780 -90.898 1.00 60.94 336 VAL D C 1
ATOM 10403 O O . VAL D 1 336 ? 50.379 38.632 -91.205 1.00 61.42 336 VAL D O 1
ATOM 10407 N N . VAL D 1 337 ? 49.874 40.643 -90.306 1.00 62.09 337 VAL D N 1
ATOM 10408 C CA . VAL D 1 337 ? 48.647 40.236 -89.631 1.00 64.29 337 VAL D CA 1
ATOM 10409 C C . VAL D 1 337 ? 47.430 41.035 -90.074 1.00 65.11 337 VAL D C 1
ATOM 10410 O O . VAL D 1 337 ? 47.507 42.248 -90.260 1.00 65.71 337 VAL D O 1
ATOM 10414 N N . CYS D 1 338 ? 46.309 40.334 -90.209 1.00 66.04 338 CYS D N 1
ATOM 10415 C CA . CYS D 1 338 ? 45.031 40.945 -90.569 1.00 66.88 338 CYS D CA 1
ATOM 10416 C C . CYS D 1 338 ? 43.911 40.097 -89.997 1.00 67.25 338 CYS D C 1
ATOM 10417 O O . CYS D 1 338 ? 44.095 38.904 -89.734 1.00 67.51 338 CYS D O 1
ATOM 10420 N N . VAL D 1 339 ? 42.752 40.720 -89.822 1.00 67.51 339 VAL D N 1
ATOM 10421 C CA . VAL D 1 339 ? 41.562 39.999 -89.404 1.00 68.25 339 VAL D CA 1
ATOM 10422 C C . VAL D 1 339 ? 41.251 38.858 -90.381 1.00 68.34 339 VAL D C 1
ATOM 10423 O O . VAL D 1 339 ? 41.498 38.971 -91.579 1.00 68.21 339 VAL D O 1
ATOM 10427 N N . ASN D 1 340 ? 40.805 37.726 -89.847 1.00 68.91 340 ASN D N 1
ATOM 10428 C CA . ASN D 1 340 ? 40.417 36.589 -90.665 1.00 70.61 340 ASN D CA 1
ATOM 10429 C C . ASN D 1 340 ? 38.908 36.620 -90.818 1.00 71.91 340 ASN D C 1
ATOM 10430 O O . ASN D 1 340 ? 38.195 36.261 -89.886 1.00 71.87 340 ASN D O 1
ATOM 10435 N N . GLU D 1 341 ? 38.408 37.067 -91.964 1.00 73.92 341 GLU D N 1
ATOM 10436 C CA . GLU D 1 341 ? 36.960 37.169 -92.121 1.00 76.10 341 GLU D CA 1
ATOM 10437 C C . GLU D 1 341 ? 36.380 36.155 -93.090 1.00 77.02 341 GLU D C 1
ATOM 10438 O O . GLU D 1 341 ? 36.798 36.074 -94.249 1.00 77.34 341 GLU D O 1
ATOM 10444 N N . GLU D 1 342 ? 35.425 35.381 -92.578 1.00 77.81 342 GLU D N 1
ATOM 10445 C CA A GLU D 1 342 ? 34.683 34.413 -93.375 0.50 78.10 342 GLU D CA 1
ATOM 10446 C CA B GLU D 1 342 ? 34.697 34.428 -93.400 0.50 78.15 342 GLU D CA 1
ATOM 10447 C C . GLU D 1 342 ? 33.370 35.044 -93.826 1.00 78.63 342 GLU D C 1
ATOM 10448 O O . GLU D 1 342 ? 32.743 35.805 -93.077 1.00 78.64 342 GLU D O 1
ATOM 10459 N N . LEU D 1 343 ? 32.970 34.734 -95.054 1.00 79.49 343 LEU D N 1
ATOM 10460 C CA . LEU D 1 343 ? 31.677 35.150 -95.591 1.00 80.30 343 LEU D CA 1
ATOM 10461 C C . LEU D 1 343 ? 30.628 34.093 -95.233 1.00 80.59 343 LEU D C 1
ATOM 10462 O O . LEU D 1 343 ? 30.929 32.894 -95.182 1.00 80.85 343 LEU D O 1
ATOM 10467 N N . THR D 1 344 ? 29.409 34.542 -94.945 1.00 81.22 344 THR D N 1
ATOM 10468 C CA . THR D 1 344 ? 28.297 33.621 -94.727 1.00 81.71 344 THR D CA 1
ATOM 10469 C C . THR D 1 344 ? 27.818 33.098 -96.063 1.00 81.52 344 THR D C 1
ATOM 10470 O O . THR D 1 344 ? 27.628 33.867 -97.011 1.00 81.16 344 THR D O 1
ATOM 10474 N N . ALA D 1 345 ? 27.651 31.781 -96.109 1.00 81.59 345 ALA D N 1
ATOM 10475 C CA . ALA D 1 345 ? 27.012 31.096 -97.221 1.00 81.72 345 ALA D CA 1
ATOM 10476 C C . ALA D 1 345 ? 25.938 31.989 -97.856 1.00 81.75 345 ALA D C 1
ATOM 10477 O O . ALA D 1 345 ? 25.946 32.239 -99.070 1.00 81.31 345 ALA D O 1
ATOM 10479 N N . GLU D 1 346 ? 25.052 32.506 -97.007 1.00 81.66 346 GLU D N 1
ATOM 10480 C CA . GLU D 1 346 ? 24.030 33.477 -97.407 1.00 82.11 346 GLU D CA 1
ATOM 10481 C C . GLU D 1 346 ? 24.562 34.685 -98.203 1.00 81.77 346 GLU D C 1
ATOM 10482 O O . GLU D 1 346 ? 23.893 35.715 -98.315 1.00 81.79 346 GLU D O 1
ATOM 10484 N N . GLU D 1 347 ? 25.761 34.554 -98.767 1.00 81.63 347 GLU D N 1
ATOM 10485 C CA . GLU D 1 347 ? 26.344 35.618 -99.584 1.00 81.22 347 GLU D CA 1
ATOM 10486 C C . GLU D 1 347 ? 27.297 35.057 -100.632 1.00 80.77 347 GLU D C 1
ATOM 10487 O O . GLU D 1 347 ? 27.615 35.743 -101.609 1.00 81.24 347 GLU D O 1
ATOM 10489 N N . TRP D 1 348 ? 27.751 33.820 -100.424 1.00 79.85 348 TRP D N 1
ATOM 10490 C CA . TRP D 1 348 ? 28.512 33.097 -101.441 1.00 78.85 348 TRP D CA 1
ATOM 10491 C C . TRP D 1 348 ? 27.570 32.668 -102.576 1.00 78.72 348 TRP D C 1
ATOM 10492 O O . TRP D 1 348 ? 28.017 32.509 -103.715 1.00 78.68 348 TRP D O 1
ATOM 10503 N N . LYS D 1 349 ? 26.279 32.487 -102.286 1.00 78.11 349 LYS D N 1
ATOM 10504 C CA . LYS D 1 349 ? 25.288 32.219 -103.337 1.00 78.03 349 LYS D CA 1
ATOM 10505 C C . LYS D 1 349 ? 25.542 33.075 -104.582 1.00 77.81 349 LYS D C 1
ATOM 10506 O O . LYS D 1 349 ? 25.607 32.559 -105.699 1.00 76.21 349 LYS D O 1
ATOM 10512 N N . ARG D 1 350 ? 25.698 34.382 -104.372 1.00 78.49 350 ARG D N 1
ATOM 10513 C CA . ARG D 1 350 ? 25.922 35.333 -105.459 1.00 79.53 350 ARG D CA 1
ATOM 10514 C C . ARG D 1 350 ? 26.969 34.831 -106.458 1.00 80.24 350 ARG D C 1
ATOM 10515 O O . ARG D 1 350 ? 26.657 34.668 -107.642 1.00 80.29 350 ARG D O 1
ATOM 10517 N N . ARG D 1 351 ? 28.185 34.574 -105.970 1.00 81.10 351 ARG D N 1
ATOM 10518 C CA . ARG D 1 351 ? 29.331 34.158 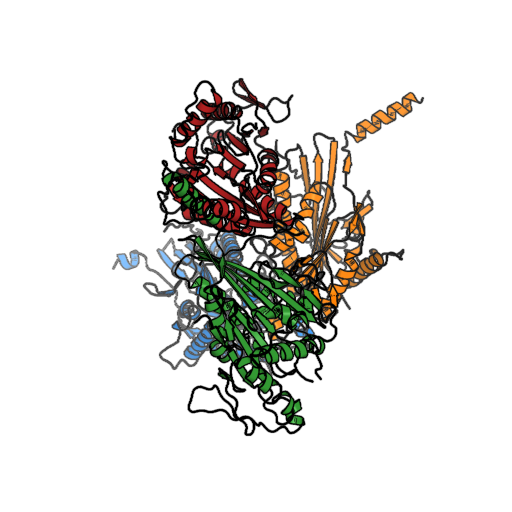-106.796 1.00 81.95 351 ARG D CA 1
ATOM 10519 C C . ARG D 1 351 ? 29.103 32.912 -107.649 1.00 81.91 351 ARG D C 1
ATOM 10520 O O . ARG D 1 351 ? 29.387 32.937 -108.851 1.00 81.16 351 ARG D O 1
ATOM 10528 N N . TYR D 1 352 ? 28.613 31.835 -107.033 1.00 82.35 352 TYR D N 1
ATOM 10529 C CA . TYR D 1 352 ? 28.205 30.659 -107.805 1.00 83.42 352 TYR D CA 1
ATOM 10530 C C . TYR D 1 352 ? 27.115 30.997 -108.857 1.00 83.17 352 TYR D C 1
ATOM 10531 O O . TYR D 1 352 ? 27.219 30.565 -110.005 1.00 83.22 352 TYR D O 1
ATOM 10540 N N . GLU D 1 353 ? 26.093 31.774 -108.493 1.00 82.63 353 GLU D N 1
ATOM 10541 C CA . GLU D 1 353 ? 25.011 32.119 -109.422 1.00 82.13 353 GLU D CA 1
ATOM 10542 C C . GLU D 1 353 ? 25.470 32.890 -110.667 1.00 81.77 353 GLU D C 1
ATOM 10543 O O . GLU D 1 353 ? 24.817 32.847 -111.714 1.00 81.72 353 GLU D O 1
ATOM 10549 N N . LYS D 1 354 ? 26.574 33.617 -110.528 1.00 81.08 354 LYS D N 1
ATOM 10550 C CA . LYS D 1 354 ? 27.236 34.258 -111.657 1.00 81.13 354 LYS D CA 1
ATOM 10551 C C . LYS D 1 354 ? 28.031 33.225 -112.448 1.00 80.90 354 LYS D C 1
ATOM 10552 O O . LYS D 1 354 ? 28.375 33.465 -113.604 1.00 80.72 354 LYS D O 1
ATOM 10554 N N . GLU D 1 355 ? 28.307 32.085 -111.818 1.00 80.70 355 GLU D N 1
ATOM 10555 C CA . GLU D 1 355 ? 29.137 31.028 -112.400 1.00 80.63 355 GLU D CA 1
ATOM 10556 C C . GLU D 1 355 ? 28.340 29.909 -113.075 1.00 81.11 355 GLU D C 1
ATOM 10557 O O . GLU D 1 355 ? 28.815 29.315 -114.036 1.00 80.64 355 GLU D O 1
ATOM 10563 N N . LYS D 1 356 ? 27.135 29.632 -112.582 1.00 82.13 356 LYS D N 1
ATOM 10564 C CA . LYS D 1 356 ? 26.248 28.643 -113.189 1.00 83.24 356 LYS D CA 1
ATOM 10565 C C . LYS D 1 356 ? 25.683 29.158 -114.512 1.00 83.59 356 LYS D C 1
ATOM 10566 O O . LYS D 1 356 ? 25.597 28.401 -115.481 1.00 83.75 356 LYS D O 1
ATOM 10572 N N . GLU D 1 357 ? 25.311 30.440 -114.543 1.00 83.95 357 GLU D N 1
ATOM 10573 C CA A GLU D 1 357 ? 24.757 31.083 -115.738 0.50 83.90 357 GLU D CA 1
ATOM 10574 C CA B GLU D 1 357 ? 24.759 31.063 -115.744 0.50 83.88 357 GLU D CA 1
ATOM 10575 C C . GLU D 1 357 ? 25.855 31.499 -116.716 1.00 84.07 357 GLU D C 1
ATOM 10576 O O . GLU D 1 357 ? 25.606 31.667 -117.913 1.00 84.27 357 GLU D O 1
ATOM 10587 N N . LYS D 1 358 ? 27.067 31.684 -116.201 1.00 84.22 358 LYS D N 1
ATOM 10588 C CA . LYS D 1 358 ? 28.201 32.061 -117.035 1.00 84.59 358 LYS D CA 1
ATOM 10589 C C . LYS D 1 358 ? 28.623 30.880 -117.899 1.00 85.08 358 LYS D C 1
ATOM 10590 O O . LYS D 1 358 ? 28.984 31.053 -119.066 1.00 85.48 358 LYS D O 1
ATOM 10596 N N . ASN D 1 359 ? 28.568 29.684 -117.316 1.00 85.32 359 ASN D N 1
ATOM 10597 C CA . ASN D 1 359 ? 28.843 28.439 -118.033 1.00 85.71 359 ASN D CA 1
ATOM 10598 C C . ASN D 1 359 ? 27.734 28.027 -119.001 1.00 86.58 359 ASN D C 1
ATOM 10599 O O . ASN D 1 359 ? 28.018 27.563 -120.108 1.00 86.89 359 ASN D O 1
ATOM 10604 N N . ALA D 1 360 ? 26.484 28.194 -118.566 1.00 87.41 360 ALA D N 1
ATOM 10605 C CA . ALA D 1 360 ? 25.290 27.993 -119.392 1.00 88.22 360 ALA D CA 1
ATOM 10606 C C . ALA D 1 360 ? 25.356 28.685 -120.759 1.00 88.77 360 ALA D C 1
ATOM 10607 O O . ALA D 1 360 ? 24.801 28.185 -121.745 1.00 88.89 360 ALA D O 1
ATOM 10609 N N . ARG D 1 361 ? 26.037 29.828 -120.816 1.00 89.12 361 ARG D N 1
ATOM 10610 C CA . ARG D 1 361 ? 26.241 30.529 -122.078 1.00 89.63 361 ARG D CA 1
ATOM 10611 C C . ARG D 1 361 ? 27.373 29.878 -122.875 1.00 89.30 361 ARG D C 1
ATOM 10612 O O . ARG D 1 361 ? 27.144 28.912 -123.610 1.00 89.50 361 ARG D O 1
ATOM 10620 N N . LEU D 1 362 ? 28.586 30.401 -122.722 1.00 88.67 362 LEU D N 1
ATOM 10621 C CA . LEU D 1 362 ? 29.765 29.873 -123.404 1.00 88.15 362 LEU D CA 1
ATOM 10622 C C . LEU D 1 362 ? 29.432 28.957 -124.584 1.00 88.28 362 LEU D C 1
ATOM 10623 O O . LEU D 1 362 ? 28.996 29.414 -125.645 1.00 87.93 362 LEU D O 1
ATOM 10628 N N A PRO E 2 4 ? 21.927 42.805 -78.046 0.50 53.38 938 PRO W N 1
ATOM 10629 C CA A PRO E 2 4 ? 23.026 43.373 -77.269 0.50 53.47 938 PRO W CA 1
ATOM 10630 C C A PRO E 2 4 ? 23.566 42.429 -76.195 0.50 53.33 938 PRO W C 1
ATOM 10631 O O A PRO E 2 4 ? 23.874 42.878 -75.086 0.50 54.07 938 PRO W O 1
ATOM 10635 N N A GLN E 2 5 ? 23.692 41.143 -76.522 0.50 52.40 939 GLN W N 1
ATOM 10636 N N B GLN E 2 5 ? 28.399 7.837 -78.113 0.50 54.30 939 GLN W N 1
ATOM 10637 C CA A GLN E 2 5 ? 24.220 40.147 -75.585 0.50 51.30 939 GLN W CA 1
ATOM 10638 C CA B GLN E 2 5 ? 28.219 9.309 -78.006 0.50 54.23 939 GLN W CA 1
ATOM 10639 C C A GLN E 2 5 ? 24.880 38.987 -76.336 0.50 49.75 939 GLN W C 1
ATOM 10640 C C B GLN E 2 5 ? 27.438 9.832 -79.206 0.50 53.95 939 GLN W C 1
ATOM 10641 O O A GLN E 2 5 ? 24.232 38.321 -77.146 0.50 50.11 939 GLN W O 1
ATOM 10642 O O B GLN E 2 5 ? 26.243 9.575 -79.324 0.50 53.54 939 GLN W O 1
ATOM 10653 N N A ALA E 2 6 ? 26.162 38.743 -76.077 0.50 47.80 940 ALA W N 1
ATOM 10654 N N B ALA E 2 6 ? 28.126 10.522 -80.115 0.50 53.50 940 ALA W N 1
ATOM 10655 C CA A ALA E 2 6 ? 26.871 37.640 -76.727 0.50 46.10 940 ALA W CA 1
ATOM 10656 C CA B ALA E 2 6 ? 27.457 11.370 -81.095 0.50 53.74 940 ALA W CA 1
ATOM 10657 C C A ALA E 2 6 ? 26.521 36.297 -76.095 0.50 44.89 940 ALA W C 1
ATOM 10658 C C B ALA E 2 6 ? 27.285 12.696 -80.374 0.50 53.71 940 ALA W C 1
ATOM 10659 O O A ALA E 2 6 ? 26.193 36.222 -74.907 0.50 44.64 940 ALA W O 1
ATOM 10660 O O B ALA E 2 6 ? 26.395 12.829 -79.532 0.50 53.27 940 ALA W O 1
ATOM 10663 N N A GLN E 2 7 ? 26.574 35.235 -76.890 0.50 43.19 941 GLN W N 1
ATOM 10664 N N B GLN E 2 7 ? 28.163 13.655 -80.654 0.50 53.67 941 GLN W N 1
ATOM 10665 C CA A GLN E 2 7 ? 26.183 33.916 -76.393 0.50 42.30 941 GLN W CA 1
ATOM 10666 C CA B GLN E 2 7 ? 28.413 14.703 -79.664 0.50 53.63 941 GLN W CA 1
ATOM 10667 C C A GLN E 2 7 ? 27.113 32.813 -76.906 0.50 40.65 941 GLN W C 1
ATOM 10668 C C B GLN E 2 7 ? 27.444 15.873 -79.662 0.50 52.90 941 GLN W C 1
ATOM 10669 O O A GLN E 2 7 ? 27.736 32.948 -77.957 0.50 40.13 941 GLN W O 1
ATOM 10670 O O B GLN E 2 7 ? 26.470 15.901 -80.405 0.50 53.23 941 GLN W O 1
ATOM 10681 N N A ILE E 2 8 ? 27.203 31.712 -76.167 0.50 39.36 942 ILE W N 1
ATOM 10682 N N B ILE E 2 8 ? 27.718 16.846 -78.806 0.50 52.81 942 ILE W N 1
ATOM 10683 C CA A ILE E 2 8 ? 28.187 30.685 -76.487 0.50 38.36 942 ILE W CA 1
ATOM 10684 C CA B ILE E 2 8 ? 26.812 17.973 -78.640 0.50 52.54 942 ILE W CA 1
ATOM 10685 C C A ILE E 2 8 ? 27.642 29.278 -76.732 0.50 38.10 942 ILE W C 1
ATOM 10686 C C B ILE E 2 8 ? 27.534 19.316 -78.674 0.50 52.60 942 ILE W C 1
ATOM 10687 O O A ILE E 2 8 ? 26.619 28.895 -76.185 0.50 38.44 942 ILE W O 1
ATOM 10688 O O B ILE E 2 8 ? 28.623 19.476 -78.115 0.50 53.01 942 ILE W O 1
ATOM 10697 N N A ALA E 2 9 ? 28.375 28.499 -77.521 0.50 38.77 943 ALA W N 1
ATOM 10698 N N B ALA E 2 9 ? 26.938 20.282 -79.360 0.50 52.72 943 ALA W N 1
ATOM 10699 C CA A ALA E 2 9 ? 28.285 27.040 -77.480 0.50 37.85 943 ALA W CA 1
ATOM 10700 C CA B ALA E 2 9 ? 27.580 21.582 -79.481 0.50 52.68 943 ALA W CA 1
ATOM 10701 C C A ALA E 2 9 ? 26.955 26.725 -78.124 0.50 38.11 943 ALA W C 1
ATOM 10702 C C B ALA E 2 9 ? 27.205 22.415 -78.270 0.50 52.83 943 ALA W C 1
ATOM 10703 O O A ALA E 2 9 ? 26.507 27.546 -78.936 0.50 38.03 943 ALA W O 1
ATOM 10704 O O B ALA E 2 9 ? 26.333 22.024 -77.493 0.50 52.80 943 ALA W O 1
ATOM 10707 N N A LYS E 2 10 ? 26.325 25.590 -77.807 0.50 37.08 944 LYS W N 1
ATOM 10708 N N B LYS E 2 10 ? 27.873 23.550 -78.097 0.50 53.07 944 LYS W N 1
ATOM 10709 C CA A LYS E 2 10 ? 26.852 24.533 -76.939 0.50 36.77 944 LYS W CA 1
ATOM 10710 C CA B LYS E 2 10 ? 27.449 24.508 -77.083 0.50 53.00 944 LYS W CA 1
ATOM 10711 C C A LYS E 2 10 ? 26.614 23.157 -77.559 0.50 36.38 944 LYS W C 1
ATOM 10712 C C B LYS E 2 10 ? 28.108 25.872 -77.296 0.50 52.48 944 LYS W C 1
ATOM 10713 O O A LYS E 2 10 ? 25.844 22.352 -77.037 0.50 36.22 944 LYS W O 1
ATOM 10714 O O B LYS E 2 10 ? 29.123 26.188 -76.692 0.50 52.75 944 LYS W O 1
ATOM 10725 N N A PRO E 2 11 ? 27.308 22.862 -78.666 0.50 35.97 945 PRO W N 1
ATOM 10726 N N B PRO E 2 11 ? 27.553 26.673 -78.205 0.50 52.40 945 PRO W N 1
ATOM 10727 C CA A PRO E 2 11 ? 26.971 21.706 -79.477 0.50 35.33 945 PRO W CA 1
ATOM 10728 C CA B PRO E 2 11 ? 27.894 28.083 -78.319 0.50 52.40 945 PRO W CA 1
ATOM 10729 C C A PRO E 2 11 ? 27.113 20.395 -78.721 0.50 34.91 945 PRO W C 1
ATOM 10730 C C B PRO E 2 11 ? 27.477 28.954 -77.137 0.50 52.41 945 PRO W C 1
ATOM 10731 O O A PRO E 2 11 ? 27.873 20.319 -77.756 0.50 34.82 945 PRO W O 1
ATOM 10732 O O B PRO E 2 11 ? 26.993 28.447 -76.126 0.50 52.29 945 PRO W O 1
ATOM 10739 N N A ILE E 2 12 ? 26.358 19.390 -79.153 0.50 33.97 946 ILE W N 1
ATOM 10740 N N B ILE E 2 12 ? 27.717 30.256 -77.263 0.50 53.22 946 ILE W N 1
ATOM 10741 C CA A ILE E 2 12 ? 26.515 18.030 -78.662 0.50 34.72 946 ILE W CA 1
ATOM 10742 C CA B ILE E 2 12 ? 27.445 31.224 -76.202 0.50 54.03 946 ILE W CA 1
ATOM 10743 C C A ILE E 2 12 ? 26.899 17.135 -79.830 0.50 34.88 946 ILE W C 1
ATOM 10744 C C B ILE E 2 12 ? 26.977 32.546 -76.811 0.50 55.22 946 ILE W C 1
ATOM 10745 O O A ILE E 2 12 ? 26.209 17.126 -80.848 0.50 34.62 946 ILE W O 1
ATOM 10746 O O B ILE E 2 12 ? 27.253 32.827 -77.977 0.50 54.90 946 ILE W O 1
ATOM 10755 N N A ARG E 2 13 ? 27.943 16.336 -79.655 0.50 35.07 947 ARG W N 1
ATOM 10756 N N B ARG E 2 13 ? 26.283 33.360 -76.020 0.50 57.16 947 ARG W N 1
ATOM 10757 C CA A ARG E 2 13 ? 28.278 15.324 -80.642 0.50 36.60 947 ARG W CA 1
ATOM 10758 C CA B ARG E 2 13 ? 25.674 34.592 -76.519 0.50 58.99 947 ARG W CA 1
ATOM 10759 C C A ARG E 2 13 ? 27.530 14.048 -80.276 0.50 36.81 947 ARG W C 1
ATOM 10760 C C B ARG E 2 13 ? 26.268 35.850 -75.877 0.50 60.36 947 ARG W C 1
ATOM 10761 O O A ARG E 2 13 ? 27.273 13.779 -79.091 0.50 36.17 947 ARG W O 1
ATOM 10762 O O B ARG E 2 13 ? 27.365 35.821 -75.317 0.50 60.75 947 ARG W O 1
ATOM 10777 N N A SER E 2 14 ? 27.159 13.279 -81.296 0.50 36.53 948 SER W N 1
ATOM 10778 N N B SER E 2 14 ? 25.532 36.955 -75.970 0.50 62.18 948 SER W N 1
ATOM 10779 C CA A SER E 2 14 ? 26.408 12.052 -81.071 0.50 36.81 948 SER W CA 1
ATOM 10780 C CA B SER E 2 14 ? 25.905 38.232 -75.359 0.50 63.54 948 SER W CA 1
ATOM 10781 C C A SER E 2 14 ? 27.335 10.872 -80.772 0.50 37.88 948 SER W C 1
ATOM 10782 C C B SER E 2 14 ? 24.920 39.314 -75.803 0.50 64.52 948 SER W C 1
ATOM 10783 O O A SER E 2 14 ? 26.871 9.741 -80.591 0.50 39.42 948 SER W O 1
ATOM 10784 O O B SER E 2 14 ? 24.799 39.588 -76.999 0.50 64.65 948 SER W O 1
ATOM 10789 N N B GLY E 2 15 ? 24.218 39.925 -74.850 0.50 65.69 949 GLY W N 1
ATOM 10790 C CA B GLY E 2 15 ? 23.165 40.892 -75.175 0.50 67.30 949 GLY W CA 1
ATOM 10791 C C B GLY E 2 15 ? 23.590 42.350 -75.093 0.50 68.56 949 GLY W C 1
ATOM 10792 O O B GLY E 2 15 ? 24.787 42.646 -75.115 0.50 68.65 949 GLY W O 1
ATOM 10793 N N B GLN E 2 16 ? 22.629 43.273 -75.016 0.50 69.36 950 GLN W N 1
ATOM 10794 C CA B GLN E 2 16 ? 21.205 42.964 -75.046 0.50 70.18 950 GLN W CA 1
ATOM 10795 C C B GLN E 2 16 ? 20.407 44.218 -75.402 0.50 70.10 950 GLN W C 1
ATOM 10796 O O B GLN E 2 16 ? 19.941 44.949 -74.524 0.50 69.81 950 GLN W O 1
ATOM 10802 N N . PRO F 2 4 ? 64.090 39.125 -53.733 0.50 68.39 938 PRO X N 1
ATOM 10803 C CA . PRO F 2 4 ? 63.770 39.735 -52.440 0.50 68.07 938 PRO X CA 1
ATOM 10804 C C . PRO F 2 4 ? 62.275 39.690 -52.084 0.50 67.32 938 PRO X C 1
ATOM 10805 O O . PRO F 2 4 ? 61.626 40.740 -52.017 0.50 67.73 938 PRO X O 1
ATOM 10809 N N . GLN F 2 5 ? 61.742 38.489 -51.851 0.50 66.22 939 GLN X N 1
ATOM 10810 C CA . GLN F 2 5 ? 60.302 38.273 -51.632 0.50 64.74 939 GLN X CA 1
ATOM 10811 C C . GLN F 2 5 ? 59.692 39.151 -50.528 0.50 62.42 939 GLN X C 1
ATOM 10812 O O . GLN F 2 5 ? 60.426 39.852 -49.825 0.50 62.78 939 GLN X O 1
ATOM 10818 N N . ALA F 2 6 ? 58.362 39.152 -50.391 0.50 59.22 940 ALA X N 1
ATOM 10819 C CA . ALA F 2 6 ? 57.692 39.957 -49.353 0.50 56.19 940 ALA X CA 1
ATOM 10820 C C . ALA F 2 6 ? 57.673 39.260 -47.990 0.50 54.00 940 ALA X C 1
ATOM 10821 O O . ALA F 2 6 ? 57.239 38.111 -47.872 0.50 53.22 940 ALA X O 1
ATOM 10823 N N . GLN F 2 7 ? 58.119 39.988 -46.969 0.50 51.07 941 GLN X N 1
ATOM 10824 C CA . GLN F 2 7 ? 58.538 39.407 -45.699 0.50 48.53 941 GLN X CA 1
ATOM 10825 C C . GLN F 2 7 ? 57.451 39.404 -44.618 0.50 46.92 941 GLN X C 1
ATOM 10826 O O . GLN F 2 7 ? 56.622 40.314 -44.538 0.50 46.03 941 GLN X O 1
ATOM 10832 N N . ILE F 2 8 ? 57.470 38.378 -43.771 0.50 45.05 942 ILE X N 1
ATOM 10833 C CA . ILE F 2 8 ? 56.409 38.194 -42.781 0.50 43.27 942 ILE X CA 1
ATOM 10834 C C . ILE F 2 8 ? 56.938 38.021 -41.364 0.50 42.03 942 ILE X C 1
ATOM 10835 O O . ILE F 2 8 ? 57.436 36.966 -40.993 0.50 41.54 942 ILE X O 1
ATOM 10840 N N . ALA F 2 9 ? 56.788 39.061 -40.557 0.50 41.66 943 ALA X N 1
ATOM 10841 C CA . ALA F 2 9 ? 57.370 39.075 -39.221 0.50 41.10 943 ALA X CA 1
ATOM 10842 C C . ALA F 2 9 ? 56.539 38.278 -38.228 0.50 40.36 943 ALA X C 1
ATOM 10843 O O . ALA F 2 9 ? 55.324 38.194 -38.337 0.50 41.05 943 ALA X O 1
ATOM 10845 N N . LYS F 2 10 ? 57.201 37.651 -37.270 0.50 40.31 944 LYS X N 1
ATOM 10846 C CA . LYS F 2 10 ? 56.500 37.188 -36.084 0.50 39.91 944 LYS X CA 1
ATOM 10847 C C . LYS F 2 10 ? 57.323 37.601 -34.882 0.50 39.14 944 LYS X C 1
ATOM 10848 O O . LYS F 2 10 ? 58.277 36.924 -34.515 0.50 38.67 944 LYS X O 1
ATOM 10854 N N . PRO F 2 11 ? 56.951 38.737 -34.289 0.50 39.06 945 PRO X N 1
ATOM 10855 C CA . PRO 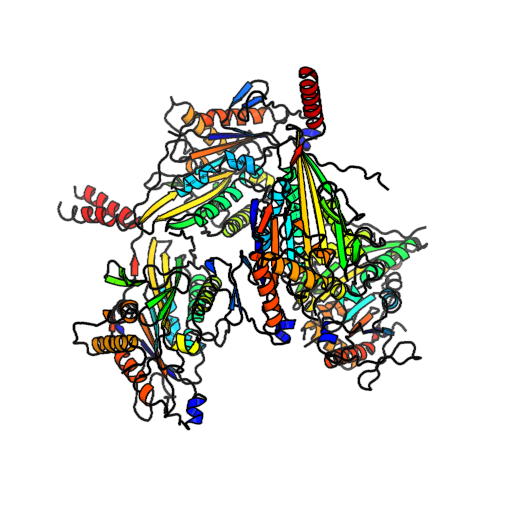F 2 11 ? 57.458 39.332 -33.058 0.50 39.55 945 PRO X CA 1
ATOM 10856 C C . PRO F 2 11 ? 57.256 38.426 -31.850 0.50 39.75 945 PRO X C 1
ATOM 10857 O O . PRO F 2 11 ? 56.404 37.547 -31.883 0.50 38.18 945 PRO X O 1
ATOM 10861 N N . ILE F 2 12 ? 58.040 38.638 -30.798 0.50 41.02 946 ILE X N 1
ATOM 10862 C CA . ILE F 2 12 ? 57.862 37.868 -29.571 0.50 43.02 946 ILE X CA 1
ATOM 10863 C C . ILE F 2 12 ? 57.034 38.724 -28.611 0.50 43.96 946 ILE X C 1
ATOM 10864 O O . ILE F 2 12 ? 57.465 39.799 -28.187 0.50 43.56 946 ILE X O 1
ATOM 10869 N N . ARG F 2 13 ? 55.824 38.262 -28.314 0.50 45.55 947 ARG X N 1
ATOM 10870 C CA . ARG F 2 13 ? 54.929 38.985 -27.421 0.50 47.19 947 ARG X CA 1
ATOM 10871 C C . ARG F 2 13 ? 55.529 38.923 -26.025 0.50 48.08 947 ARG X C 1
ATOM 10872 O O . ARG F 2 13 ? 55.422 37.900 -25.350 0.50 48.61 947 ARG X O 1
ATOM 10880 N N . SER F 2 14 ? 56.186 39.994 -25.592 0.50 49.29 948 SER X N 1
ATOM 10881 C CA . SER F 2 14 ? 56.787 39.997 -24.260 0.50 50.13 948 SER X CA 1
ATOM 10882 C C . SER F 2 14 ? 55.870 40.621 -23.213 0.50 51.39 948 SER X C 1
ATOM 10883 O O . SER F 2 14 ? 56.289 40.868 -22.085 0.50 51.49 948 SER X O 1
ATOM 10886 N N . GLY F 2 15 ? 54.606 40.846 -23.584 0.50 53.14 949 GLY X N 1
ATOM 10887 C CA . GLY F 2 15 ? 53.684 41.617 -22.759 0.50 54.94 949 GLY X CA 1
ATOM 10888 C C . GLY F 2 15 ? 53.128 40.883 -21.555 0.50 56.40 949 GLY X C 1
ATOM 10889 O O . GLY F 2 15 ? 53.168 39.648 -21.486 0.50 57.07 949 GLY X O 1
ATOM 10890 N N . GLN F 2 16 ? 52.596 41.663 -20.615 0.50 57.48 950 GLN X N 1
ATOM 10891 C CA . GLN F 2 16 ? 51.876 41.124 -19.469 0.50 58.01 950 GLN X CA 1
ATOM 10892 C C . GLN F 2 16 ? 50.595 41.898 -19.172 0.50 58.15 950 GLN X C 1
ATOM 10893 O O . GLN F 2 16 ? 49.551 41.284 -18.846 0.50 58.47 950 GLN X O 1
ATOM 10895 N N . PRO G 2 4 ? 63.767 -4.303 -18.541 0.50 46.65 938 PRO Y N 1
ATOM 10896 C CA . PRO G 2 4 ? 62.788 -4.994 -19.383 0.50 46.64 938 PRO Y CA 1
ATOM 10897 C C . PRO G 2 4 ? 61.530 -4.166 -19.672 0.50 45.86 938 PRO Y C 1
ATOM 10898 O O . PRO G 2 4 ? 60.773 -3.860 -18.747 0.50 46.12 938 PRO Y O 1
ATOM 10902 N N . GLN G 2 5 ? 61.306 -3.835 -20.945 0.50 44.62 939 GLN Y N 1
ATOM 10903 C CA . GLN G 2 5 ? 60.155 -3.025 -21.366 0.50 43.34 939 GLN Y CA 1
ATOM 10904 C C . GLN G 2 5 ? 59.424 -3.609 -22.587 0.50 41.61 939 GLN Y C 1
ATOM 10905 O O . GLN G 2 5 ? 60.033 -4.309 -23.411 0.50 40.79 939 GLN Y O 1
ATOM 10911 N N . ALA G 2 6 ? 58.124 -3.327 -22.680 0.50 38.79 940 ALA Y N 1
ATOM 10912 C CA . ALA G 2 6 ? 57.303 -3.668 -23.849 0.50 36.64 940 ALA Y CA 1
ATOM 10913 C C . ALA G 2 6 ? 57.702 -2.727 -24.977 0.50 35.35 940 ALA Y C 1
ATOM 10914 O O . ALA G 2 6 ? 57.830 -1.526 -24.739 0.50 35.97 940 ALA Y O 1
ATOM 10916 N N . GLN G 2 7 ? 57.970 -3.254 -26.169 0.50 32.97 941 GLN Y N 1
ATOM 10917 C CA . GLN G 2 7 ? 58.256 -2.382 -27.305 0.50 31.74 941 GLN Y CA 1
ATOM 10918 C C . GLN G 2 7 ? 57.196 -2.461 -28.409 0.50 30.90 941 GLN Y C 1
ATOM 10919 O O . GLN G 2 7 ? 56.518 -3.473 -28.602 0.50 31.25 941 GLN Y O 1
ATOM 10925 N N . ILE G 2 8 ? 57.016 -1.358 -29.118 0.50 30.28 942 ILE Y N 1
ATOM 10926 C CA . ILE G 2 8 ? 56.130 -1.364 -30.268 0.50 29.10 942 ILE Y CA 1
ATOM 10927 C C . ILE G 2 8 ? 56.951 -1.374 -31.558 0.50 28.42 942 ILE Y C 1
ATOM 10928 O O . ILE G 2 8 ? 57.806 -0.523 -31.769 0.50 27.57 942 ILE Y O 1
ATOM 10933 N N . ALA G 2 9 ? 56.704 -2.353 -32.416 0.50 28.30 943 ALA Y N 1
ATOM 10934 C CA . ALA G 2 9 ? 57.487 -2.478 -33.637 0.50 29.10 943 ALA Y CA 1
ATOM 10935 C C . ALA G 2 9 ? 57.014 -1.420 -34.626 0.50 28.90 943 ALA Y C 1
ATOM 10936 O O . ALA G 2 9 ? 55.976 -0.784 -34.412 0.50 27.83 943 ALA Y O 1
ATOM 10938 N N . LYS G 2 10 ? 57.794 -1.203 -35.679 0.50 28.96 944 LYS Y N 1
ATOM 10939 C CA . LYS G 2 10 ? 57.397 -0.241 -36.701 0.50 30.41 944 LYS Y CA 1
ATOM 10940 C C . LYS G 2 10 ? 57.587 -0.793 -38.104 0.50 29.78 944 LYS Y C 1
ATOM 10941 O O . LYS G 2 10 ? 58.392 -0.303 -38.883 0.50 28.89 944 LYS Y O 1
ATOM 10947 N N . PRO G 2 11 ? 56.799 -1.808 -38.453 0.50 30.33 945 PRO Y N 1
ATOM 10948 C CA . PRO G 2 11 ? 56.980 -2.475 -39.734 0.50 30.55 945 PRO Y CA 1
ATOM 10949 C C . PRO G 2 11 ? 56.709 -1.492 -40.866 0.50 30.71 945 PRO Y C 1
ATOM 10950 O O . PRO G 2 11 ? 56.098 -0.452 -40.646 0.50 30.11 945 PRO Y O 1
ATOM 10954 N N . ILE G 2 12 ? 57.215 -1.787 -42.056 0.50 32.04 946 ILE Y N 1
ATOM 10955 C CA . ILE G 2 12 ? 56.898 -0.978 -43.228 0.50 33.87 946 ILE Y CA 1
ATOM 10956 C C . ILE G 2 12 ? 56.677 -1.888 -44.418 0.50 34.64 946 ILE Y C 1
ATOM 10957 O O . ILE G 2 12 ? 57.465 -2.800 -44.668 0.50 34.59 946 ILE Y O 1
ATOM 10962 N N . ARG G 2 13 ? 55.621 -1.573 -45.159 0.50 36.39 947 ARG Y N 1
ATOM 10963 C CA . ARG G 2 13 ? 55.108 -2.422 -46.206 0.50 38.60 947 ARG Y CA 1
ATOM 10964 C C . ARG G 2 13 ? 55.701 -2.069 -47.556 0.50 40.18 947 ARG Y C 1
ATOM 10965 O O . ARG G 2 13 ? 56.354 -1.036 -47.747 0.50 41.34 947 ARG Y O 1
ATOM 10973 N N . SER G 2 14 ? 55.480 -2.992 -48.478 0.50 42.21 948 SER Y N 1
ATOM 10974 C CA . SER G 2 14 ? 55.435 -2.718 -49.903 0.50 42.31 948 SER Y CA 1
ATOM 10975 C C . SER G 2 14 ? 54.299 -3.633 -50.377 0.50 43.05 948 SER Y C 1
ATOM 10976 O O . SER G 2 14 ? 53.414 -3.991 -49.585 0.50 42.16 948 SER Y O 1
ATOM 10979 N N . GLY G 2 15 ? 54.305 -4.018 -51.651 0.50 43.37 949 GLY Y N 1
ATOM 10980 C CA . GLY G 2 15 ? 53.216 -4.833 -52.194 0.50 42.58 949 GLY Y CA 1
ATOM 10981 C C . GLY G 2 15 ? 52.946 -4.602 -53.671 0.50 42.29 949 GLY Y C 1
ATOM 10982 O O . GLY G 2 15 ? 52.392 -5.463 -54.357 0.50 41.57 949 GLY Y O 1
#

Nearest PDB structures (foldseek):
  2y65-assembly1_A-2  TM=1.003E+00  e=3.062E-76  Drosophila melanogaster
  3wrd-assembly1_A  TM=9.812E-01  e=2.992E-51  Mus musculus
  5lt1-assembly1_A  TM=9.501E-01  e=2.335E-52  Homo sapiens
  5lt1-assembly2_B  TM=9.474E-01  e=2.814E-52  Homo sapiens
  4atx-assembly1_C  TM=9.402E-01  e=3.178E-49  Rattus norvegicus

Solvent-accessible surface area: 62525 Å² total; per-residue (Å²): 174,49,111,32,46,0,105,0,4,0,18,1,34,79,39,31,56,85,9,98,93,69,50,9,145,94,41,8,154,41,48,121,141,64,128,95,26,15,0,14,5,84,79,86,88,2,104,2,39,36,7,1,99,33,133,11,53,8,102,68,1,9,70,78,4,0,79,75,8,0,73,30,1,11,44,0,50,25,0,1,0,0,0,24,0,16,52,73,1,19,16,72,75,1,1,30,12,38,43,63,12,89,103,16,28,1,3,17,0,27,0,2,46,20,2,2,84,57,0,128,80,50,138,49,45,12,40,0,56,2,42,1,4,16,3,2,1,77,124,55,104,0,42,2,1,7,44,83,95,65,74,89,21,55,9,77,56,42,176,141,98,53,9,78,15,118,36,15,5,71,74,47,1,31,24,18,113,34,3,41,116,6,5,89,62,0,65,48,31,26,30,80,107,14,129,60,39,120,28,19,39,25,102,1,3,11,2,3,18,4,21,2,100,16,51,26,66,126,82,79,88,88,28,34,0,45,0,19,1,0,22,2,2,6,13,60,104,141,30,84,4,9,49,4,0,13,78,0,0,38,14,38,34,101,54,140,122,136,106,36,15,29,143,89,6,51,1,0,50,6,1,39,57,2,0,20,11,29,2,76,2,15,0,0,0,1,2,1,0,0,40,150,26,55,94,38,2,77,60,3,0,29,4,0,99,90,0,58,76,2,107,1,92,5,70,67,36,59,53,79,46,39,36,79,155,155,200,215,95,140,28,59,0,56,0,0,0,19,0,36,76,36,32,59,80,17,113,94,82,55,12,85,96,37,8,83,24,4,25,26,77,107,56,27,13,0,10,7,87,72,105,71,4,98,3,56,49,7,1,58,33,124,11,54,8,102,87,1,10,83,40,2,0,47,53,9,0,66,26,1,9,50,0,63,19,1,2,0,0,0,17,0,18,47,75,1,17,16,74,72,1,1,34,12,36,47,64,15,90,106,14,27,1,2,20,0,30,0,0,60,17,2,2,34,42,0,100,31,55,65,67,78,7,48,0,54,0,39,1,6,16,3,3,1,68,138,28,157,12,44,1,0,14,62,30,96,87,118,139,10,34,10,67,56,45,173,94,75,38,7,86,12,111,44,14,20,77,65,39,0,33,24,17,113,28,3,48,124,5,5,97,60,0,60,47,35,29,30,78,99,17,129,60,36,118,28,16,35,25,101,1,3,12,0,3,22,4,22,1,81,14,53,23,88,139,89,46,34,75,41,19,1,42,0,10,1,0,23,2,1,6,2,59,99,117,90,56,41,118,1,6,40,3,0,19,75,0,0,45,11,37,37,95,57,117,104,135,102,35,14,40,181,68,3,54,0,0,41,7,1,42,53,4,0,22,10,30,3,86,6,11,0,0,0,2,1,1,0,0,44,170,24,62,93,25,1,29,37,2,0,43,5,0,91,109,0,61,77,2,125,2,100,16,74,48,38,125,88,44,3,76,86,30,144,124,113,114,132,61,131,97,107,121,107,66,48,94,81,206,68,124,46,110,20,32,0,88,0,5,0,18,1,36,84,45,44,98,70,1,97,176,58,56,15,84,91,24,9,145,43,34,140,128,89,98,44,46,29,3,20,14,67,71,75,92,5,118,7,37,36,3,1,52,33,124,10,57,12,99,78,1,7,72,77,15,1,78,73,10,0,67,19,1,10,48,0,42,9,0,2,1,0,0,15,0,15,53,75,2,18,16,71,84,1,0,20,18,80,41,73,48,94,107,106,20,1,3,14,0,26,0,1,46,20,1,2,80,48,0,125,90,50,104,51,63,19,13,0,31,1,28,0,4,10,2,1,3,73,106,61,113,0,43,2,0,2,14,66,82,47,97,80,19,61,18,75,53,62,108,116,165,35,5,73,13,123,38,12,17,70,57,18,2,37,24,16,116,35,2,39,85,7,5,74,6,0,80,10,4,26,75,54,104,26,150,86,37,125,52,22,36,26,90,1,6,10,0,2,24,3,17,2,79,17,37,33,54,136,88,68,94,51,27,19,0,50,0,12,1,0,16,3,0,0,10,39,77,230,41,108,12,165,15,4,39,7,0,16,78,0,0,38,4,37,29,94,66,115,117,116,156,42,38,36,159,98,6,46,1,0,27,4,0,38,24,2,0,23,18,37,2,62,2,18,0,0,0,1,2,1,0,1,39,124,31,74,93,31,2,93,56,4,0,26,4,0,93,82,0,53,83,3,114,0,91,7,74,60,36,100,69,71,13,38,65,32,68,44,89,140,48,71,148,22,76,35,29,23,68,189,114,99,170,46,53,1,63,0,0,0,21,1,33,79,39,47,92,75,20,107,160,92,53,16,154,99,42,6,155,42,54,103,165,56,88,40,56,10,0,16,1,70,68,101,90,10,102,8,64,45,2,6,96,36,36,17,29,14,103,94,1,4,50,69,2,1,93,70,10,0,68,29,2,13,41,0,48,10,0,2,0,0,0,15,0,16,53,74,2,18,16,77,90,1,1,26,15,80,27,76,31,51,22,108,21,2,3,16,0,22,0,2,39,12,3,2,85,62,2,137,71,51,144,75,56,10,21,0,36,1,40,1,5,12,4,1,1,66,105,52,109,0,28,2,2,11,43,80,92,77,74,82,21,55,14,74,69,69,78,122,61,20,4,76,12,104,32,13,14,69,80,43,3,20,26,21,124,51,3,36,123,4,3,82,64,0,64,73,41,28,98,77,100,33,150,70,28,118,110,24,39,26,122,0,1,12,2,2,21,2,22,2,79,17,35,26,62,87,88,86,118,47,31,13,0,48,0,10,1,0,23,2,0,8,9,46,144,126,107,24,76,4,2,34,4,0,14,76,0,0,48,6,44,35,105,42,144,135,130,144,39,18,31,164,88,6,50,1,0,44,7,1,35,36,2,0,28,10,25,2,84,6,9,0,0,0,1,2,1,0,1,35,175,23,49,82,35,3,52,40,3,0,46,6,0,94,78,0,78,72,3,98,3,101,35,76,54,31,113,60,63,19,17,76,47,26,86,51,114,47,93,59,4,99,106,89,17,80,177,120,80,73,15,34,19,1,51,17,20,105,31,4,115,131,92,9,123,33,26,95,55,159,127,109,73,160,129,142,15,95,39,23,111,41,162,136,116,127

CATH classification: 3.40.850.10

Foldseek 3Di:
DLKAFFAEEEEAAAQDDVQVVVPWDQFKDQDPPPQQQWIDGPRRIDGGQHYHYNPQWQVNCCVRQPPVVLVQQVQFFAAEEEEAAAQPLQLCQAQAFDPPDPTRGHNVLVSLQVNLVVVVPDPQPKDKWKKKWKWKAALQWIAGLQDRVDTRWDWDWPDVTAIDGPPTDIGTDDHSVRVVVSVVSSVVSVCVPPPDCSVRVLRMKIKMKMKMWMARVPPRKIHIYIYIRMRGHGPPPHHQVRVLVLQQLVCLLVVPDPDRPQVSGPVSVNCVCVQAEAHRHYYYYGGYSTPVCVVSRVVSSVSSSSSSNGMYRHDRGIDDDCVVVVVD/DWAFFAEEEEFAAADVVLVVVPWDQFKDQPPVVQQAWIAGPNRIFGGNHYHYNVDWQVRVCVPQPPVQLVQQVQFAAAEEEEAAAQPLQLCQAQAFDPPDPGRGHNVLVSLQVNLVVVVPDDAPKDKWKWKWKWKAALQFIAGLLHRVDGPFDWDADPVGAIDGPPTHIHTDDHSVRVVVVVVSSVVSVCVPPPDCSVRVLRMKIKMKMKMKMAGPPPQKIHIYIYIRMRGHGQDPVPGNQVNVLVLQLLQCQLVVPDDDNPLVSGRVSRNCVLVQAEAYRHYYYYGDYSTPVCRVRRVVSSVSSSSRSSGIHDHDGGMDGHPVVVVVVVVVVVVVVVVVD/DQQKAFAAEEEEFAAADDVLVVVVWDQQKDFDDPDATAWIARPHRIDGGNHYHYNPDWQVNCQVRFPVVVLVQQVLFAAAEEEEAAAQPLQLCQAQAFPPPPPGRGHNPLVSLQVNLVDVVVDDADKDKWKKKFKWKAALQAIAGLQDLVRTGFDWDADPVRQIDGDPTDIGTDNHSVRVVVVVVSSVVSVCVPPDDPSVRVLRMKIKMKMKMWMARPVPRWIHIYIYIYMYGHGQDPVGPHPVNVLVLQQLQQQLVVPHDDRRQVPGVVSSNCVQVFQHAHHHYYYYGDYSTPVCVVSRVVSSVSSSSSSNGIYGHDIGIDQHDCRVPVVVVVVVVVVVVVD/DAAFAEEEEFAAFDPVLVVVPWDLFKDDDPVDPFFWIAGPGDIDGGQGYHDNVQWQVNCCVPLPPVVLVQQVQFAAAEEAEAFAQPQQRCQAQAFDLVDPGRGHNPNVSLVVNLVVVVVDPAQKDKWKKKFKWKAALQWIAGLQDNVDTRWDWDQDVVRAIDTPPTDIDTDDHSVSVVVSVVSSVVSCCPVHDDSSVRVQRMKIWMKMKMWMAGPVPGWIHIYIYIRMYGHGPDPCHRQVNVLVLQQLCQQLVPVHDDRSQVSGSNSSNCVCVFQHAHRHYYYYGDHSIRVCSVRRVVSSVSSRSSRRTDYDYDTDIDGDPVPCVVVVVCVVVVVVPD/DVVPDDDDDDDDD/DDDDDDDDDPPDD/DDDDDDDDDDDD